Protein AF-0000000076170059 (afdb_homodimer)

Foldseek 3Di:
DPPPPPPCDPVVLVVLVVVLVCCVVVVDPDDPQSNLVSLLVCCVPPVVCVVVSLVVVLVLLLVLLVLVLVCVVCVDPPCPPSVVVNVVSLVSLVVNLVSLLVVCVVDLVPRLLVLLLSLLLSLLVNLQVCQPPPPQDHLLCLPSNLVVQCVRSSSVSSLVSNLSSCVSCVVPCNPSSLVSNVVSCVVRPPSSLNSLLVSCLVVVLVSLLVLLVVQLVLCLVQVPDPDPDDDDPCVRRRSLSSSLVSCVSNCVPPVVSNLVSLVVLVVCLLPPPDPSSVQRSVLSLLVSCVNDVSSLQSCLPVVLVVPDLVSQVSNCVSVVVVCVPPVPVSVVSLVSVLVSLQQHQPNNVVSVVSLLCQLPPDDPSNVRHDNVSNVSSVVSLVVNLVVLVVCLVCDVVVDLDDRSSLVNCLVVLLVLLVVLLVDDDPSVVSSLSSSLSSDSSVAQLSLLVSLLSQLQPRDDPVSLVSSLVSCQSNCVPHVCNLLNNVVVVLVCVVVVVDPRLVSNLVSLLVVLVLCPDPPSVVVRVDCNLVSCQVVVLSCLVQLQDPDLSSNLSNLSSCLSSAHDPDDDPVSLLSNLLSLLVSLLVLVPDPPPVSSVVSNVSSVSNVVSQLPDPVSLVSNVVNNVVVCPDPVRVVLVVDDPPVVVVPPPPPPPPPPVVVVVVVVPPDPPPDDPPPPPPPCPDDPDDDDPPPPDPPPPPPPVCVVSVVVVCVVVVVNVVSVVVVVVPPDD/DPPPPPPPDPVNLVVLVVVLVCCVVVVDPDDPQSNLVSLLVCCVPPVVCVVVSLVVVLVLLLVLLVLVLVCVVCVDDPCPPSVVVNVVSLVSLVVNLVSLLVVCVPDLVPRLLVLLLSLLLSLLVSLQVCQPPPPQDHLLCLPSNLVVQCVRSSSVSSLVSNLSSCVSCVVPCNPSSQVSNVVSCVVRPPSSLNSLLVSCLVVVLVSLLVLLVVQLVLCLVFVPPPDPDDDDPCVRRRSLSSSLVSCVSNCVPPVVSNLVSLVVLVVCLLPPPDPSSVQRSVLSLLVSCVVDVSSLQSCLPVVLVVCDLVSQVSNCVSVVVVCVPPVPVSVVSLVSVLVSLQQHQPNNVVSVVSLLCQLPPDDPSNVRHDNVSNVSSVVSLVVNLVVLVVCLVCDVVVDVDDRSSLVNCLVVLLVLLVVLLVDDDPSVVSSLSSSLSSDSSVALLSLLVSLLSQLQPRDDPVSLVSSLVSCQSNCVPHVCNLLNNVVVVLVCVVVVVDPRLVSNLVSLLVVLVLCPDPPSVVVRVDCNLVSCQVVVLSCLVQLQDPDLSSNLSNLSSCLSSAHDPDDDPVSLLSNLLSLLVSLLVLVPDPPPVVSVVSNVSSVSNVVSQLPDPVSLVSNVVNNVVVCPDPVSVVLVPDDPPVVVVPPVPPPVPPPVVVVVVVVPPDPPPDDPPPCPPPCPDDPDDDDDPPPDPPPPPPPVCVVSVVVVVVVVVVNVVSVVVVVVPPDD

Solvent-accessible surface area (backbone atoms only — not comparable to full-atom values): 80380 Å² total; per-residue (Å²): 138,80,70,82,70,67,85,79,51,72,64,59,55,49,52,33,49,49,49,33,51,31,39,78,66,66,74,45,97,56,56,72,62,58,36,49,52,30,32,54,48,36,54,77,71,33,76,86,43,35,64,61,38,54,53,51,49,50,52,53,46,51,51,46,46,50,52,51,52,48,49,71,65,46,80,80,59,82,58,63,65,61,44,50,53,47,52,53,46,48,51,48,48,52,52,52,50,50,52,52,50,49,44,35,70,75,40,32,87,73,39,20,52,56,50,25,43,51,36,43,45,49,49,24,50,53,34,50,70,46,49,81,37,86,88,47,59,58,71,85,40,52,68,57,43,38,51,50,45,58,65,35,62,55,52,32,52,40,50,49,53,31,46,49,29,44,65,60,23,58,86,71,58,42,59,59,48,49,49,42,50,49,53,35,38,70,72,26,56,62,51,25,44,41,56,54,38,54,50,22,69,75,41,45,66,65,41,51,49,48,42,52,50,52,26,49,52,48,40,63,75,49,64,77,57,79,66,90,70,92,68,59,71,68,74,69,37,59,54,46,56,45,36,51,54,36,51,58,63,42,37,77,80,39,42,65,53,50,50,51,43,52,52,49,53,53,58,46,25,77,70,40,82,50,63,64,47,41,69,38,43,62,61,45,54,49,50,51,24,72,76,28,72,66,53,32,42,46,44,39,46,56,48,56,69,61,57,39,56,69,49,46,48,54,48,46,60,61,45,51,54,42,40,74,75,37,52,65,60,41,51,52,50,53,50,48,51,39,51,49,50,46,62,23,52,52,41,35,64,58,48,50,50,49,42,51,41,52,33,58,40,60,78,77,48,44,76,61,44,48,67,68,53,17,52,50,31,44,48,48,50,53,51,37,50,51,53,50,48,52,53,55,28,39,25,83,81,70,39,93,70,82,50,35,24,49,63,42,37,57,83,45,40,68,60,51,49,52,51,37,64,72,39,63,70,68,62,23,54,55,41,52,53,49,50,45,48,42,25,64,69,66,34,48,70,54,34,18,51,46,45,47,50,36,42,45,62,42,86,46,69,70,46,42,49,49,43,56,55,50,47,64,59,42,30,58,64,36,48,59,28,62,57,47,23,52,51,50,50,48,51,41,63,71,64,64,74,55,90,53,55,61,49,25,50,53,42,50,42,50,54,45,50,43,46,70,37,69,73,50,26,69,71,46,84,65,61,57,44,60,45,45,48,76,51,47,74,76,52,53,70,47,42,68,40,89,51,62,68,52,15,49,51,50,50,52,42,48,54,70,46,45,74,72,88,77,67,54,70,70,54,47,50,51,51,35,48,37,50,43,52,43,53,57,55,43,67,66,47,80,56,60,70,64,30,50,55,52,49,52,53,53,48,53,46,46,64,68,49,54,78,40,73,66,49,42,52,52,40,50,49,42,49,56,54,48,48,69,33,75,84,44,16,47,79,76,68,44,79,77,60,73,68,64,71,60,64,75,55,84,73,80,73,56,66,66,60,56,53,57,61,63,58,66,67,73,76,67,82,76,73,82,73,79,78,78,75,84,78,82,74,81,80,74,85,80,84,77,85,80,74,78,78,73,68,79,68,66,76,75,50,71,70,48,56,61,53,51,52,53,52,52,52,51,52,46,57,60,47,52,68,54,58,70,71,54,75,135,144,79,70,88,69,67,86,79,53,72,66,61,56,49,52,34,48,50,47,32,51,32,39,76,67,66,73,45,97,55,56,72,60,57,36,47,53,30,33,54,49,34,54,76,71,32,75,86,44,33,64,59,37,53,54,51,48,50,52,52,46,53,51,47,45,50,51,51,51,48,49,70,66,44,80,78,58,80,58,63,64,60,43,50,54,48,51,50,47,48,53,49,48,51,50,53,50,52,51,51,48,48,44,35,69,74,38,32,87,72,36,20,53,55,50,27,43,50,35,44,46,50,50,23,49,53,35,50,70,45,48,80,38,87,85,47,60,59,71,85,40,52,69,58,42,38,52,51,44,57,67,34,64,55,52,32,53,40,53,50,52,32,47,48,27,45,64,59,22,59,87,70,58,42,59,58,46,49,49,41,49,50,53,34,38,70,71,27,54,62,50,26,46,39,56,53,38,53,49,23,68,74,41,46,67,65,41,51,48,48,42,52,48,53,24,48,51,47,41,64,74,49,64,77,57,78,65,89,70,91,69,60,72,67,74,68,39,58,54,44,56,45,36,51,53,34,51,57,62,41,37,78,81,38,44,66,53,50,48,51,44,53,53,49,52,53,58,46,25,78,71,40,84,49,64,64,46,40,67,37,43,63,63,43,53,51,51,51,24,72,75,29,73,67,54,31,42,46,43,40,46,57,48,56,70,59,58,39,57,70,50,46,48,54,49,45,59,60,45,50,55,43,41,73,74,38,52,66,62,41,52,53,49,52,50,48,52,37,52,48,50,45,61,22,51,53,43,34,63,57,47,49,51,49,40,51,41,50,32,59,39,61,76,76,48,44,78,61,43,49,69,66,53,17,52,48,32,44,50,48,51,54,52,38,50,51,51,50,49,53,53,56,28,38,26,82,79,70,38,92,70,82,50,35,23,51,63,42,36,57,85,43,41,66,60,52,49,51,50,36,66,72,39,61,70,69,62,24,54,54,42,51,53,49,51,44,49,41,25,64,67,65,34,48,70,53,34,19,51,48,46,46,49,37,44,44,63,42,86,47,69,70,46,42,48,48,43,55,53,48,47,62,59,44,31,58,64,36,48,59,28,62,56,47,23,52,51,50,50,46,52,40,62,71,64,65,74,54,90,51,54,62,48,24,50,50,42,50,42,51,54,45,52,42,46,71,36,69,72,51,24,69,71,46,85,63,62,57,45,59,45,44,49,76,50,48,74,75,52,52,70,46,42,67,40,90,51,62,67,50,16,50,51,51,49,52,43,46,55,70,47,46,76,72,89,78,66,55,70,70,55,49,51,51,51,36,47,36,48,44,53,44,52,56,55,41,67,67,47,81,56,59,69,64,31,49,55,52,48,50,54,53,48,52,46,48,63,68,50,54,79,38,71,67,49,43,52,50,39,50,49,41,48,55,55,47,50,68,34,72,83,45,16,48,80,73,68,45,79,77,61,75,70,64,71,62,64,73,54,83,74,79,72,56,66,66,60,57,54,57,63,63,59,66,67,76,76,69,82,76,73,81,72,78,77,76,76,83,77,81,74,80,80,73,85,81,84,78,84,78,72,80,80,71,71,78,67,66,76,73,50,70,68,48,56,60,55,50,51,54,54,53,51,53,53,47,58,61,47,51,68,56,56,71,70,55,76,132

InterPro domains:
  IPR016024 Armadillo-type fold [SSF48371] (86-353)
  IPR029444 Integrator complex subunit 5, C-terminal [PF14838] (239-695)
  IPR029445 Integrator complex subunit 5, N-terminal [PF14837] (12-221)
  IPR040316 Integrator complex subunit 5 [PTHR31697] (9-706)

pLDDT: mean 78.68, std 20.21, range [22.16, 97.94]

Secondary structure (DSSP, 8-state):
---------HHHHHHHHHHHHHHHTTSS---HHHHHHHHHHHHHH-GGGHHHHHHHHHHHHHHHHHHHHHHHH-SSS-HHHHHHHHHHHHHHHHHHHHHHHHHHHH-HHHHHHHHHHHHHHHHHHHHHHTTTSTTPPPTT-HHHHHHHHHHSHHHHHHHHHHHHHHHHHTTS-HHHHHHHHHHHHHHHTTTTHHHHHHHHHHSHHHHHHHHHHHHHHHHHHHTTS--SS---HHHH-HHHHHHHHHHHHHHHHHHHHHHHHHHHHHHHHHH-SSHHHHHHHHHHHHHHHHH-HHHHHHIIIIIHHH--HHHHHHHHHHHHHHHHH-HHHHHHHHHHHHHHHHT--SSHHHHHHHHHHHHS--TTHHHHS-HHHHHHHHHHHHHHHHHHHHHHHTHHHH-S---HHHHHHGGGHHHHHHHHHH--HHHHHHHHHHHHHHHHHH-HHHHHHHHHHHHHH--SHHHHHHHHHHHHHHTTT-TTHHHHHHHHHHHHHHTT--S-HHHHHHHHHHHHHHHHSHHHHHH----HHHHHHHTGGGGGGGGG-S-HHHHHHHHHHHHHH---SS--HHHHHHHHHHHHHHHHHHHT-S-HHHHHHHHHHHHHHHHHHTTSHHHHHHHHHHHHHHHTSHHHHGGGT----HHHHHS-S-----HHHHHHHGGGS---SS--------------S------GGGSGGGSTTHHHHHHHHHHHHHHHHHHHHHHTTS--/---------HHHHHHHHHHHHHHHTTSS---HHHHHHHHHHHHHH-GGGHHHHHHHHHHHHHHHHHHHHHHHH-SSS-HHHHHHHHHHHHHHHHHHHHHHHHHHHH-HHHHHHHHHHHHHHHHHHHHHHTTTSTTPPPTT-HHHHHHHHHHSHHHHHHHHHHHHHHHHHTTS-HHHHHHHHHHHHHHHTTTTHHHHHHHHHHSHHHHHHHHHHHHHHHHHHHTTS--SS---HHHH-HHHHHHHHHHHHHHHHHHHHHHHHHHHHHHHHHH-SSHHHHHHHHHHHHHHHHH-HHHHHHIIIIIHHH--HHHHHHHHHHHHHHHHH-HHHHHHHHHHHHHHHHT--SSHHHHHHHHHHHHS--TTHHHHS-HHHHHHHHHHHHHHHHHHHHHHHTHHHH-S---HHHHHHGGGHHHHHHHHHH--HHHHHHHHHHHHHHHHHH-HHHHHHHHHHHHHH--SHHHHHHHHHHHHHHTTT-TTHHHHHHHHHHHHHHTT--S-HHHHHHHHHHHHHHHHSHHHHHH----HHHHHHHTGGGGGGGGG-S-HHHHHHHHHHHHHH---SS--HHHHHHHHHHHHHHHHHHHT-S-HHHHHHHHHHHHHHHHHHTTSHHHHHHHHHHHHHHHTSHHHHGGGT----HHHHHS-S-----HHHHHHHGGGS---SS--------------S------GGGSGGGSTTHHHHHHHHHHHHHHHHHHHHHHTTS--

Organism: Mytilus galloprovincialis (NCBI:txid29158)

Sequence (1456 aa):
MATATENLTSKDVLTDLRLFLQGVNREKQVSNQALTKSALYLLQTLPVARHAVFEYLCNVFEEAVQIQMKQLQFHEFNQDDLGESSNALDSIIQDACGVLFNFIKTNPAAWAPIISSWSLELLGHLSGKYSTHRGVPHSGSLNELLQLWMTCKPTKSLIEVATECFAAMVKGAPEVCVDSLLEASVKYSPHFDWVVAHIGSCFPTTIITRVLMSGLKDYYQHGGKPGEGHMSSDDKMPKMASAVGILGHLASKHGQDIRNALMKLFEASLTAESEMIRKTTIPFLLKLASLSPMLLNILTTDLINALTPEVLNQLNTILSQWKNTSHQEYESFLLLVVHLVIQSDIGAYQVLQFFLQAAIPTGTEAKVIHEDIQDTCSFLIDQLLREVQSAVYHRQNNGMVEVPFLASLTPKVKELTRMLLQSDGMISLWLMKLLSYVALYSGEECTSEILVCIISEATNYRQLSRCLDLQSTVEVKLGDVLPCTIHRLVDMLNTQQMDNVKQLLGNLLCLVQWESTSHVAKEYRSLYQYCIHQQWESFLPLLTNSDTKIAITMLKIINIVKLPKVLSSPVTLTLCSSLSELFFRILEIEDSKTAFEMVTVCKQCMKQLINSSYVQTTILRFFIEALFTKEISVLFGGKIDPSSLASEKDTYTKLKEENMKHGLSLTLPRSHSSVFHAGVIGKGLKPRTHVQVLKQVKNNLYQEHAKIKLIFGKIRTCSKSLLKHLPPMATATENLTSKDVLTDLRLFLQGVNREKQVSNQALTKSALYLLQTLPVARHAVFEYLCNVFEEAVQIQMKQLQFHEFNQDDLGESSNALDSIIQDACGVLFNFIKTNPAAWAPIISSWSLELLGHLSGKYSTHRGVPHSGSLNELLQLWMTCKPTKSLIEVATECFAAMVKGAPEVCVDSLLEASVKYSPHFDWVVAHIGSCFPTTIITRVLMSGLKDYYQHGGKPGEGHMSSDDKMPKMASAVGILGHLASKHGQDIRNALMKLFEASLTAESEMIRKTTIPFLLKLASLSPMLLNILTTDLINALTPEVLNQLNTILSQWKNTSHQEYESFLLLVVHLVIQSDIGAYQVLQFFLQAAIPTGTEAKVIHEDIQDTCSFLIDQLLREVQSAVYHRQNNGMVEVPFLASLTPKVKELTRMLLQSDGMISLWLMKLLSYVALYSGEECTSEILVCIISEATNYRQLSRCLDLQSTVEVKLGDVLPCTIHRLVDMLNTQQMDNVKQLLGNLLCLVQWESTSHVAKEYRSLYQYCIHQQWESFLPLLTNSDTKIAITMLKIINIVKLPKVLSSPVTLTLCSSLSELFFRILEIEDSKTAFEMVTVCKQCMKQLINSSYVQTTILRFFIEALFTKEISVLFGGKIDPSSLASEKDTYTKLKEENMKHGLSLTLPRSHSSVFHAGVIGKGLKPRTHVQVLKQVKNNLYQEHAKIKLIFGKIRTCSKSLLKHLPP

Structure (mmCIF, N/CA/C/O backbone):
data_AF-0000000076170059-model_v1
#
loop_
_entity.id
_entity.type
_entity.pdbx_description
1 polymer 'Integrator complex subunit 5'
#
loop_
_atom_site.group_PDB
_atom_site.id
_atom_site.type_symbol
_atom_site.label_atom_id
_atom_site.label_alt_id
_atom_site.label_comp_id
_atom_site.label_asym_id
_atom_site.label_entity_id
_atom_site.label_seq_id
_atom_site.pdbx_PDB_ins_code
_atom_site.Cartn_x
_atom_site.Cartn_y
_atom_site.Cartn_z
_atom_site.occupancy
_atom_site.B_iso_or_equiv
_atom_site.auth_seq_id
_atom_site.auth_comp_id
_atom_site.auth_asym_id
_atom_site.auth_atom_id
_atom_site.pdbx_PDB_model_num
ATOM 1 N N . MET A 1 1 ? -16.094 -60.875 -59.25 1 22.16 1 MET A N 1
ATOM 2 C CA . MET A 1 1 ? -15.484 -60.125 -60.344 1 22.16 1 MET A CA 1
ATOM 3 C C . MET A 1 1 ? -13.984 -60.406 -60.406 1 22.16 1 MET A C 1
ATOM 5 O O . MET A 1 1 ? -13.164 -59.5 -60.312 1 22.16 1 MET A O 1
ATOM 9 N N . ALA A 1 2 ? -13.578 -61.562 -59.969 1 30.83 2 ALA A N 1
ATOM 10 C CA . ALA A 1 2 ? -12.398 -62.406 -59.75 1 30.83 2 ALA A CA 1
ATOM 11 C C . ALA A 1 2 ? -11.656 -62.656 -61.062 1 30.83 2 ALA A C 1
ATOM 13 O O . ALA A 1 2 ? -10.547 -63.188 -61.062 1 30.83 2 ALA A O 1
ATOM 14 N N . THR A 1 3 ? -12.469 -62.656 -62.219 1 32.62 3 THR A N 1
ATOM 15 C CA . THR A 1 3 ? -12.133 -63.438 -63.375 1 32.62 3 THR A CA 1
ATOM 16 C C . THR A 1 3 ? -10.945 -62.844 -64.125 1 32.62 3 THR A C 1
ATOM 18 O O . THR A 1 3 ? -10.328 -63.5 -65 1 32.62 3 THR A O 1
ATOM 21 N N . ALA A 1 4 ? -11.023 -61.531 -64.375 1 37.56 4 ALA A N 1
ATOM 22 C CA . ALA A 1 4 ? -10.195 -61 -65.438 1 37.56 4 ALA A CA 1
ATOM 23 C C . ALA A 1 4 ? -8.711 -61.031 -65.062 1 37.56 4 ALA A C 1
ATOM 25 O O . ALA A 1 4 ? -8.133 -60.031 -64.688 1 37.56 4 ALA A O 1
ATOM 26 N N . THR A 1 5 ? -8.32 -61.938 -64.25 1 36.38 5 THR A N 1
ATOM 27 C CA . THR A 1 5 ? -6.887 -62.188 -64.188 1 36.38 5 THR A CA 1
ATOM 28 C C . THR A 1 5 ? -6.312 -62.5 -65.562 1 36.38 5 THR A C 1
ATOM 30 O O . THR A 1 5 ? -6.328 -63.656 -66 1 36.38 5 THR A O 1
ATOM 33 N N . GLU A 1 6 ? -6.742 -61.906 -66.688 1 38.31 6 GLU A N 1
ATOM 34 C CA . GLU A 1 6 ? -6.18 -62.094 -68.062 1 38.31 6 GLU A CA 1
ATOM 35 C C . GLU A 1 6 ? -4.676 -62.344 -68 1 38.31 6 GLU A C 1
ATOM 37 O O . GLU A 1 6 ? -3.998 -61.875 -67.062 1 38.31 6 GLU A O 1
ATOM 42 N N . ASN A 1 7 ? -4.168 -63.344 -68.812 1 40.78 7 ASN A N 1
ATOM 43 C CA . ASN A 1 7 ? -2.848 -63.875 -69.125 1 40.78 7 ASN A CA 1
ATOM 44 C C . ASN A 1 7 ? -1.827 -62.75 -69.312 1 40.78 7 ASN A C 1
ATOM 46 O O . ASN A 1 7 ? -1.805 -62.125 -70.375 1 40.78 7 ASN A O 1
ATOM 50 N N . LEU A 1 8 ? -1.562 -61.812 -68.625 1 50.59 8 LEU A N 1
ATOM 51 C CA . LEU A 1 8 ? -0.515 -60.781 -68.625 1 50.59 8 LEU A CA 1
ATOM 52 C C . LEU A 1 8 ? 0.822 -61.406 -69.062 1 50.59 8 LEU A C 1
ATOM 54 O O . LEU A 1 8 ? 1.389 -62.219 -68.312 1 50.59 8 LEU A O 1
ATOM 58 N N . THR A 1 9 ? 0.974 -61.688 -70.438 1 56.59 9 THR A N 1
ATOM 59 C CA . THR A 1 9 ? 2.139 -62.344 -71.062 1 56.59 9 THR A CA 1
ATOM 60 C C . THR A 1 9 ? 3.416 -61.594 -70.688 1 56.59 9 THR A C 1
ATOM 62 O O . THR A 1 9 ? 3.381 -60.406 -70.375 1 56.59 9 THR A O 1
ATOM 65 N N . SER A 1 10 ? 4.488 -62.281 -70.438 1 64.12 10 SER A N 1
ATOM 66 C CA . SER A 1 10 ? 5.844 -61.875 -70.125 1 64.12 10 SER A CA 1
ATOM 67 C C . SER A 1 10 ? 6.34 -60.812 -71.125 1 64.12 10 SER A C 1
ATOM 69 O O . SER A 1 10 ? 7.09 -59.906 -70.688 1 64.12 10 SER A O 1
ATOM 71 N N . LYS A 1 11 ? 5.777 -60.906 -72.312 1 62.53 11 LYS A N 1
ATOM 72 C CA . LYS A 1 11 ? 6.246 -59.969 -73.312 1 62.53 11 LYS A CA 1
ATOM 73 C C . LYS A 1 11 ? 5.68 -58.562 -73.062 1 62.53 11 LYS A C 1
ATOM 75 O O . LYS A 1 11 ? 6.367 -57.562 -73.312 1 62.53 11 LYS A O 1
ATOM 80 N N . ASP A 1 12 ? 4.52 -58.531 -72.562 1 64.19 12 ASP A N 1
ATOM 81 C CA . ASP A 1 12 ? 3.896 -57.219 -72.312 1 64.19 12 ASP A CA 1
ATOM 82 C C . ASP A 1 12 ? 4.57 -56.5 -71.125 1 64.19 12 ASP A C 1
ATOM 84 O O . ASP A 1 12 ? 4.793 -55.281 -71.188 1 64.19 12 ASP A O 1
ATOM 88 N N . VAL A 1 13 ? 5.016 -57.219 -70.25 1 73 13 VAL A N 1
ATOM 89 C CA . VAL A 1 13 ? 5.699 -56.656 -69.062 1 73 13 VAL A CA 1
ATOM 90 C C . VAL A 1 13 ? 7.062 -56.125 -69.5 1 73 13 VAL A C 1
ATOM 92 O O . VAL A 1 13 ? 7.477 -55.062 -69.062 1 73 13 VAL A O 1
ATOM 95 N N . LEU A 1 14 ? 7.609 -56.844 -70.438 1 71.44 14 LEU A N 1
ATOM 96 C CA . LEU A 1 14 ? 8.938 -56.438 -70.875 1 71.44 14 LEU A CA 1
ATOM 97 C C . LEU A 1 14 ? 8.867 -55.156 -71.75 1 71.44 14 LEU A C 1
ATOM 99 O O . LEU A 1 14 ? 9.758 -54.312 -71.625 1 71.44 14 LEU A O 1
ATOM 103 N N . THR A 1 15 ? 7.824 -55.031 -72.5 1 70.56 15 THR A N 1
ATOM 104 C CA . THR A 1 15 ? 7.668 -53.844 -73.312 1 70.56 15 THR A CA 1
ATOM 105 C C . THR A 1 15 ? 7.445 -52.594 -72.438 1 70.56 15 THR A C 1
ATOM 107 O O . THR A 1 15 ? 8.008 -51.531 -72.688 1 70.56 15 THR A O 1
ATOM 110 N N . ASP A 1 16 ? 6.707 -52.844 -71.438 1 74.44 16 ASP A N 1
ATOM 111 C CA . ASP A 1 16 ? 6.445 -51.719 -70.562 1 74.44 16 ASP A CA 1
ATOM 112 C C . ASP A 1 16 ? 7.676 -51.375 -69.75 1 74.44 16 ASP A C 1
ATOM 114 O O . ASP A 1 16 ? 7.93 -50.219 -69.438 1 74.44 16 ASP A O 1
ATOM 118 N N . LEU A 1 17 ? 8.391 -52.312 -69.438 1 73.69 17 LEU A N 1
ATOM 119 C CA . LEU A 1 17 ? 9.633 -52.094 -68.688 1 73.69 17 LEU A CA 1
ATOM 120 C C . LEU A 1 17 ? 10.633 -51.312 -69.5 1 73.69 17 LEU A C 1
ATOM 122 O O . LEU A 1 17 ? 11.289 -50.406 -69 1 73.69 17 LEU A O 1
ATOM 126 N N . ARG A 1 18 ? 10.641 -51.688 -70.75 1 71.19 18 ARG A N 1
ATOM 127 C CA . ARG A 1 18 ? 11.539 -51 -71.625 1 71.19 18 ARG A CA 1
ATOM 128 C C . ARG A 1 18 ? 11.102 -49.562 -71.812 1 71.19 18 ARG A C 1
ATOM 130 O O . ARG A 1 18 ? 11.93 -48.656 -71.875 1 71.19 18 ARG A O 1
ATOM 137 N N . LEU A 1 19 ? 9.836 -49.375 -71.938 1 71 19 LEU A N 1
ATOM 138 C CA . LEU A 1 19 ? 9.297 -48.031 -72.062 1 71 19 LEU A CA 1
ATOM 139 C C . LEU A 1 19 ? 9.578 -47.188 -70.812 1 71 19 LEU A C 1
ATOM 141 O O . LEU A 1 19 ? 9.953 -46 -70.938 1 71 19 LEU A O 1
ATOM 145 N N . PHE A 1 20 ? 9.469 -47.812 -69.75 1 75.06 20 PHE A N 1
ATOM 146 C CA . PHE A 1 20 ? 9.695 -47.125 -68.5 1 75.06 20 PHE A CA 1
ATOM 147 C C . PHE A 1 20 ? 11.164 -46.75 -68.312 1 75.06 20 PHE A C 1
ATOM 149 O O . PHE A 1 20 ? 11.477 -45.625 -67.938 1 75.06 20 PHE A O 1
ATOM 156 N N . LEU A 1 21 ? 12 -47.656 -68.75 1 70 21 LEU A N 1
ATOM 157 C CA . LEU A 1 21 ? 13.43 -47.438 -68.625 1 70 21 LEU A CA 1
ATOM 158 C C . LEU A 1 21 ? 13.898 -46.375 -69.625 1 70 21 LEU A C 1
ATOM 160 O O . LEU A 1 21 ? 14.75 -45.531 -69.312 1 70 21 LEU A O 1
ATOM 164 N N . GLN A 1 22 ? 13.266 -46.438 -70.688 1 68.06 22 GLN A N 1
ATOM 165 C CA . GLN A 1 22 ? 13.625 -45.469 -71.75 1 68.06 22 GLN A CA 1
ATOM 166 C C . GLN A 1 22 ? 13.141 -44.062 -71.375 1 68.06 22 GLN A C 1
ATOM 168 O O . GLN A 1 22 ? 13.82 -43.094 -71.688 1 68.06 22 GLN A O 1
ATOM 173 N N . GLY A 1 23 ? 12.016 -43.938 -70.75 1 67.75 23 GLY A N 1
ATOM 174 C CA . GLY A 1 23 ? 11.461 -42.656 -70.375 1 67.75 23 GLY A CA 1
ATOM 175 C C . GLY A 1 23 ? 12.211 -42.031 -69.188 1 67.75 23 GLY A C 1
ATOM 176 O O . GLY A 1 23 ? 12.477 -40.812 -69.25 1 67.75 23 GLY A O 1
ATOM 177 N N . VAL A 1 24 ? 12.672 -42.844 -68.188 1 71.06 24 VAL A N 1
ATOM 178 C CA . VAL A 1 24 ? 13.336 -42.344 -67 1 71.06 24 VAL A CA 1
ATOM 179 C C . VAL A 1 24 ? 14.758 -41.906 -67.375 1 71.06 24 VAL A C 1
ATOM 181 O O . VAL A 1 24 ? 15.266 -40.938 -66.812 1 71.06 24 VAL A O 1
ATOM 184 N N . ASN A 1 25 ? 15.352 -42.75 -68.375 1 65.31 25 ASN A N 1
ATOM 185 C CA . ASN A 1 25 ? 16.719 -42.438 -68.75 1 65.31 25 ASN A CA 1
ATOM 186 C C . ASN A 1 25 ? 16.75 -41.375 -69.875 1 65.31 25 ASN A C 1
ATOM 188 O O . ASN A 1 25 ? 17.812 -41 -70.312 1 65.31 25 ASN A O 1
ATOM 192 N N . ARG A 1 26 ? 15.672 -40.719 -70.25 1 68.44 26 ARG A N 1
ATOM 193 C CA . ARG A 1 26 ? 15.531 -39.625 -71.188 1 68.44 26 ARG A CA 1
ATOM 194 C C . ARG A 1 26 ? 16.047 -40.031 -72.562 1 68.44 26 ARG A C 1
ATOM 196 O O . ARG A 1 26 ? 16.656 -39.219 -73.25 1 68.44 26 ARG A O 1
ATOM 203 N N . GLU A 1 27 ? 16.031 -41.344 -72.812 1 61 27 GLU A N 1
ATOM 204 C CA . GLU A 1 27 ? 16.531 -41.781 -74.125 1 61 27 GLU A CA 1
ATOM 205 C C . GLU A 1 27 ? 15.523 -41.5 -75.25 1 61 27 GLU A C 1
ATOM 207 O O . GLU A 1 27 ? 15.898 -41.156 -76.375 1 61 27 GLU A O 1
ATOM 212 N N . LYS A 1 28 ? 14.18 -41.781 -74.938 1 62.25 28 LYS A N 1
ATOM 213 C CA . LYS A 1 28 ? 13.109 -41.438 -75.875 1 62.25 28 LYS A CA 1
ATOM 214 C C . LYS A 1 28 ? 12.078 -40.5 -75.25 1 62.25 28 LYS A C 1
ATOM 216 O O . LYS A 1 28 ? 11.844 -40.625 -74 1 62.25 28 LYS A O 1
ATOM 221 N N . GLN A 1 29 ? 11.562 -39.531 -76.062 1 65.31 29 GLN A N 1
ATOM 222 C CA . GLN A 1 29 ? 10.562 -38.562 -75.562 1 65.31 29 GLN A CA 1
ATOM 223 C C . GLN A 1 29 ? 9.234 -39.281 -75.312 1 65.31 29 GLN A C 1
ATOM 225 O O . GLN A 1 29 ? 8.492 -39.562 -76.25 1 65.31 29 GLN A O 1
ATOM 230 N N . VAL A 1 30 ? 9.141 -39.906 -74.25 1 68.62 30 VAL A N 1
ATOM 231 C CA . VAL A 1 30 ? 7.863 -40.5 -73.875 1 68.62 30 VAL A CA 1
ATOM 232 C C . VAL A 1 30 ? 7.07 -39.531 -73 1 68.62 30 VAL A C 1
ATOM 234 O O . VAL A 1 30 ? 7.641 -38.812 -72.188 1 68.62 30 VAL A O 1
ATOM 237 N N . SER A 1 31 ? 5.82 -39.344 -73.438 1 73.31 31 SER A N 1
ATOM 238 C CA . SER A 1 31 ? 4.953 -38.469 -72.688 1 73.31 31 SER A CA 1
ATOM 239 C C . SER A 1 31 ? 4.852 -38.906 -71.188 1 73.31 31 SER A C 1
ATOM 241 O O . SER A 1 31 ? 4.895 -40.094 -70.938 1 73.31 31 SER A O 1
ATOM 243 N N . ASN A 1 32 ? 4.77 -37.938 -70.25 1 75.62 32 ASN A N 1
ATOM 244 C CA . ASN A 1 32 ? 4.672 -38.219 -68.812 1 75.62 32 ASN A CA 1
ATOM 245 C C . ASN A 1 32 ? 3.469 -39.094 -68.5 1 75.62 32 ASN A C 1
ATOM 247 O O . ASN A 1 32 ? 3.535 -39.938 -67.625 1 75.62 32 ASN A O 1
ATOM 251 N N . GLN A 1 33 ? 2.547 -39.094 -69.312 1 77.19 33 GLN A N 1
ATOM 252 C CA . GLN A 1 33 ? 1.337 -39.875 -69.062 1 77.19 33 GLN A CA 1
ATOM 253 C C . GLN A 1 33 ? 1.561 -41.344 -69.438 1 77.19 33 GLN A C 1
ATOM 255 O O . GLN A 1 33 ? 1.156 -42.219 -68.688 1 77.19 33 GLN A O 1
ATOM 260 N N . ALA A 1 34 ? 2.248 -41.469 -70.5 1 75.75 34 ALA A N 1
ATOM 261 C CA . ALA A 1 34 ? 2.521 -42.844 -70.938 1 75.75 34 ALA A CA 1
ATOM 262 C C . ALA A 1 34 ? 3.516 -43.531 -70 1 75.75 34 ALA A C 1
ATOM 264 O O . ALA A 1 34 ? 3.361 -44.719 -69.688 1 75.75 34 ALA A O 1
ATOM 265 N N . LEU A 1 35 ? 4.395 -42.75 -69.625 1 75.94 35 LEU A N 1
ATOM 266 C CA . LEU A 1 35 ? 5.398 -43.281 -68.688 1 75.94 35 LEU A CA 1
ATOM 267 C C . LEU A 1 35 ? 4.762 -43.688 -67.375 1 75.94 35 LEU A C 1
ATOM 269 O O . LEU A 1 35 ? 5.102 -44.719 -66.812 1 75.94 35 LEU A O 1
ATOM 273 N N . THR A 1 36 ? 3.838 -42.875 -66.938 1 78.75 36 THR A N 1
ATOM 274 C CA . THR A 1 36 ? 3.174 -43.156 -65.688 1 78.75 36 THR A CA 1
ATOM 275 C C . THR A 1 36 ? 2.283 -44.406 -65.812 1 78.75 36 THR A C 1
ATOM 277 O O . THR A 1 36 ? 2.215 -45.219 -64.875 1 78.75 36 THR A O 1
ATOM 280 N N . LYS A 1 37 ? 1.66 -44.562 -66.875 1 79.06 37 LYS A N 1
ATOM 281 C CA . LYS A 1 37 ? 0.82 -45.719 -67.125 1 79.06 37 LYS A CA 1
ATOM 282 C C . LYS A 1 37 ? 1.652 -47 -67.125 1 79.06 37 LYS A C 1
ATOM 284 O O . LYS A 1 37 ? 1.249 -48.031 -66.5 1 79.06 37 LYS A O 1
ATOM 289 N N . SER A 1 38 ? 2.787 -46.781 -67.75 1 77.12 38 SER A N 1
ATOM 290 C CA . SER A 1 38 ? 3.699 -47.938 -67.812 1 77.12 38 SER A CA 1
ATOM 291 C C . SER A 1 38 ? 4.238 -48.25 -66.438 1 77.12 38 SER A C 1
ATOM 293 O O . SER A 1 38 ? 4.355 -49.406 -66.062 1 77.12 38 SER A O 1
ATOM 295 N N . ALA A 1 39 ? 4.531 -47.219 -65.75 1 78.88 39 ALA A N 1
ATOM 296 C CA . ALA A 1 39 ? 5.051 -47.375 -64.375 1 78.88 39 ALA A CA 1
ATOM 297 C C . ALA A 1 39 ? 4.027 -48.062 -63.469 1 78.88 39 ALA A C 1
ATOM 299 O O . ALA A 1 39 ? 4.363 -49 -62.719 1 78.88 39 ALA A O 1
ATOM 300 N N . LEU A 1 40 ? 2.791 -47.719 -63.562 1 81.5 40 LEU A N 1
ATOM 301 C CA . LEU A 1 40 ? 1.723 -48.281 -62.719 1 81.5 40 LEU A CA 1
ATOM 302 C C . LEU A 1 40 ? 1.429 -49.719 -63.062 1 81.5 40 LEU A C 1
ATOM 304 O O . LEU A 1 40 ? 1.137 -50.531 -62.188 1 81.5 40 LEU A O 1
ATOM 308 N N . TYR A 1 41 ? 1.627 -49.906 -64.312 1 76.62 41 TYR A N 1
ATOM 309 C CA . TYR A 1 41 ? 1.465 -51.281 -64.75 1 76.62 41 TYR A CA 1
ATOM 310 C C . TYR A 1 41 ? 2.568 -52.188 -64.25 1 76.62 41 TYR A C 1
ATOM 312 O O . TYR A 1 41 ? 2.305 -53.312 -63.812 1 76.62 41 TYR A O 1
ATOM 320 N N . LEU A 1 42 ? 3.756 -51.625 -64.25 1 77.56 42 LEU A N 1
ATOM 321 C CA . LEU A 1 42 ? 4.906 -52.375 -63.75 1 77.56 42 LEU A CA 1
ATOM 322 C C . LEU A 1 42 ? 4.797 -52.625 -62.25 1 77.56 42 LEU A C 1
ATOM 324 O O . LEU A 1 42 ? 5.234 -53.656 -61.75 1 77.56 42 LEU A O 1
ATOM 328 N N . LEU A 1 43 ? 4.141 -51.688 -61.562 1 79.25 43 LEU A N 1
ATOM 329 C CA . LEU A 1 43 ? 3.957 -51.812 -60.125 1 79.25 43 LEU A CA 1
ATOM 330 C C . LEU A 1 43 ? 3.049 -52.969 -59.781 1 79.25 43 LEU A C 1
ATOM 332 O O . LEU A 1 43 ? 3.258 -53.656 -58.75 1 79.25 43 LEU A O 1
ATOM 336 N N . GLN A 1 44 ? 2.168 -53.344 -60.594 1 77.56 44 GLN A N 1
ATOM 337 C CA . GLN A 1 44 ? 1.185 -54.375 -60.375 1 77.56 44 GLN A CA 1
ATOM 338 C C . GLN A 1 44 ? 1.731 -55.75 -60.812 1 77.56 44 GLN A C 1
ATOM 340 O O . GLN A 1 44 ? 1.355 -56.781 -60.219 1 77.56 44 GLN A O 1
ATOM 345 N N . THR A 1 45 ? 2.691 -55.625 -61.781 1 77.12 45 THR A N 1
ATOM 346 C CA . THR A 1 45 ? 2.996 -56.875 -62.438 1 77.12 45 THR A CA 1
ATOM 347 C C . THR A 1 45 ? 4.414 -57.344 -62.125 1 77.12 45 THR A C 1
ATOM 349 O O . THR A 1 45 ? 4.711 -58.531 -62.188 1 77.12 45 THR A O 1
ATOM 352 N N . LEU A 1 46 ? 5.305 -56.344 -61.906 1 76.31 46 LEU A N 1
ATOM 353 C CA . LEU A 1 46 ? 6.711 -56.719 -61.75 1 76.31 46 LEU A CA 1
ATOM 354 C C . LEU A 1 46 ? 7.25 -56.219 -60.406 1 76.31 46 LEU A C 1
ATOM 356 O O . LEU A 1 46 ? 7.656 -55.062 -60.281 1 76.31 46 LEU A O 1
ATOM 360 N N . PRO A 1 47 ? 7.426 -57.125 -59.469 1 79.75 47 PRO A N 1
ATOM 361 C CA . PRO A 1 47 ? 7.859 -56.719 -58.125 1 79.75 47 PRO A CA 1
ATOM 362 C C . PRO A 1 47 ? 9.258 -56.094 -58.094 1 79.75 47 PRO A C 1
ATOM 364 O O . PRO A 1 47 ? 9.531 -55.219 -57.281 1 79.75 47 PRO A O 1
ATOM 367 N N . VAL A 1 48 ? 10.086 -56.469 -59.031 1 77.31 48 VAL A N 1
ATOM 368 C CA . VAL A 1 48 ? 11.469 -56 -59.031 1 77.31 48 VAL A CA 1
ATOM 369 C C . VAL A 1 48 ? 11.516 -54.531 -59.469 1 77.31 48 VAL A C 1
ATOM 371 O O . VAL A 1 48 ? 12.461 -53.812 -59.125 1 77.31 48 VAL A O 1
ATOM 374 N N . ALA A 1 49 ? 10.43 -54.125 -60.094 1 79.19 49 ALA A N 1
ATOM 375 C CA . ALA A 1 49 ? 10.422 -52.781 -60.625 1 79.19 49 ALA A CA 1
ATOM 376 C C . ALA A 1 49 ? 9.766 -51.812 -59.625 1 79.19 49 ALA A C 1
ATOM 378 O O . ALA A 1 49 ? 9.727 -50.594 -59.875 1 79.19 49 ALA A O 1
ATOM 379 N N . ARG A 1 50 ? 9.422 -52.312 -58.562 1 84.31 50 ARG A N 1
ATOM 380 C CA . ARG A 1 50 ? 8.633 -51.531 -57.625 1 84.31 50 ARG A CA 1
ATOM 381 C C . ARG A 1 50 ? 9.438 -50.344 -57.125 1 84.31 50 ARG A C 1
ATOM 383 O O . ARG A 1 50 ? 8.938 -49.188 -57.125 1 84.31 50 ARG A O 1
ATOM 390 N N . HIS A 1 51 ? 10.578 -50.531 -56.812 1 85.94 51 HIS A N 1
ATOM 391 C CA . HIS A 1 51 ? 11.422 -49.469 -56.281 1 85.94 51 HIS A CA 1
ATOM 392 C C . HIS A 1 51 ? 11.625 -48.344 -57.312 1 85.94 51 HIS A C 1
ATOM 394 O O . HIS A 1 51 ? 11.602 -47.188 -56.969 1 85.94 51 HIS A O 1
ATOM 400 N N . ALA A 1 52 ? 11.852 -48.812 -58.5 1 84.62 52 ALA A N 1
ATOM 401 C CA . ALA A 1 52 ? 12.078 -47.844 -59.562 1 84.62 52 ALA A CA 1
ATOM 402 C C . ALA A 1 52 ? 10.82 -47.031 -59.844 1 84.62 52 ALA A C 1
ATOM 404 O O . ALA A 1 52 ? 10.906 -45.844 -60.156 1 84.62 52 ALA A O 1
ATOM 405 N N . VAL A 1 53 ? 9.719 -47.656 -59.719 1 86.81 53 VAL A N 1
ATOM 406 C CA . VAL A 1 53 ? 8.453 -46.969 -59.969 1 86.81 53 VAL A CA 1
ATOM 407 C C . VAL A 1 53 ? 8.203 -45.938 -58.844 1 86.81 53 VAL A C 1
ATOM 409 O O . VAL A 1 53 ? 7.785 -44.812 -59.125 1 86.81 53 VAL A O 1
ATOM 412 N N . PHE A 1 54 ? 8.484 -46.344 -57.625 1 90.88 54 PHE A N 1
ATOM 413 C CA . PHE A 1 54 ? 8.281 -45.406 -56.5 1 90.88 54 PHE A CA 1
ATOM 414 C C . PHE A 1 54 ? 9.242 -44.219 -56.594 1 90.88 54 PHE A C 1
ATOM 416 O O . PHE A 1 54 ? 8.875 -43.094 -56.281 1 90.88 54 PHE A O 1
ATOM 423 N N . GLU A 1 55 ? 10.414 -44.406 -57.094 1 89.31 55 GLU A N 1
ATOM 424 C CA . GLU A 1 55 ? 11.367 -43.312 -57.281 1 89.31 55 GLU A CA 1
ATOM 425 C C . GLU A 1 55 ? 10.891 -42.344 -58.375 1 89.31 55 GLU A C 1
ATOM 427 O O . GLU A 1 55 ? 11.055 -41.156 -58.25 1 89.31 55 GLU A O 1
ATOM 432 N N . TYR A 1 56 ? 10.383 -43.031 -59.406 1 87.38 56 TYR A N 1
ATOM 433 C CA . TYR A 1 56 ? 9.828 -42.219 -60.469 1 87.38 56 TYR A CA 1
ATOM 434 C C . TYR A 1 56 ? 8.672 -41.375 -59.969 1 87.38 56 TYR A C 1
ATOM 436 O O . TYR A 1 56 ? 8.586 -40.188 -60.25 1 87.38 56 TYR A O 1
ATOM 444 N N . LEU A 1 57 ? 7.828 -41.938 -59.156 1 89.62 57 LEU A N 1
ATOM 445 C CA . LEU A 1 57 ? 6.688 -41.219 -58.625 1 89.62 57 LEU A CA 1
ATOM 446 C C . LEU A 1 57 ? 7.148 -40.094 -57.688 1 89.62 57 LEU A C 1
ATOM 448 O O . LEU A 1 57 ? 6.52 -39.031 -57.625 1 89.62 57 LEU A O 1
ATOM 452 N N . CYS A 1 58 ? 8.195 -40.25 -56.969 1 91.88 58 CYS A N 1
ATOM 453 C CA . CYS A 1 58 ? 8.758 -39.188 -56.125 1 91.88 58 CYS A CA 1
ATOM 454 C C . CYS A 1 58 ? 9.102 -37.969 -56.969 1 91.88 58 CYS A C 1
ATOM 456 O O . CYS A 1 58 ? 8.805 -36.844 -56.562 1 91.88 58 CYS A O 1
ATOM 458 N N . ASN A 1 59 ? 9.68 -38.25 -58.062 1 89.94 59 ASN A N 1
ATOM 459 C CA . ASN A 1 59 ? 10.078 -37.125 -58.938 1 89.94 59 ASN A CA 1
ATOM 460 C C . ASN A 1 59 ? 8.867 -36.406 -59.5 1 89.94 59 ASN A C 1
ATOM 462 O O . ASN A 1 59 ? 8.891 -35.188 -59.656 1 89.94 59 ASN A O 1
ATOM 466 N N . VAL A 1 60 ? 7.859 -37.188 -59.75 1 89.56 60 VAL A N 1
ATOM 467 C CA . VAL A 1 60 ? 6.637 -36.594 -60.281 1 89.56 60 VAL A CA 1
ATOM 468 C C . VAL A 1 60 ? 6.02 -35.656 -59.25 1 89.56 60 VAL A C 1
ATOM 470 O O . VAL A 1 60 ? 5.637 -34.531 -59.562 1 89.56 60 VAL A O 1
ATOM 473 N N . PHE A 1 61 ? 5.914 -36.125 -58.062 1 93.94 61 PHE A N 1
ATOM 474 C CA . PHE A 1 61 ? 5.336 -35.344 -56.969 1 93.94 61 PHE A CA 1
ATOM 475 C C . PHE A 1 61 ? 6.195 -34.094 -56.688 1 93.94 61 PHE A C 1
ATOM 477 O O . PHE A 1 61 ? 5.676 -33.031 -56.438 1 93.94 61 PHE A O 1
ATOM 484 N N . GLU A 1 62 ? 7.496 -34.188 -56.656 1 92.75 62 GLU A N 1
ATOM 485 C CA . GLU A 1 62 ? 8.406 -33.062 -56.406 1 92.75 62 GLU A CA 1
ATOM 486 C C . GLU A 1 62 ? 8.25 -31.969 -57.438 1 92.75 62 GLU A C 1
ATOM 488 O O . GLU A 1 62 ? 8.273 -30.781 -57.094 1 92.75 62 GLU A O 1
ATOM 493 N N . GLU A 1 63 ? 8.164 -32.438 -58.656 1 89.88 63 GLU A N 1
ATOM 494 C CA . GLU A 1 63 ? 7.969 -31.469 -59.719 1 89.88 63 GLU A CA 1
ATOM 495 C C . GLU A 1 63 ? 6.625 -30.75 -59.562 1 89.88 63 GLU A C 1
ATOM 497 O O . GLU A 1 63 ? 6.535 -29.547 -59.812 1 89.88 63 GLU A O 1
ATOM 502 N N . ALA A 1 64 ? 5.633 -31.547 -59.281 1 91.81 64 ALA A N 1
ATOM 503 C CA . ALA A 1 64 ? 4.305 -30.953 -59.094 1 91.81 64 ALA A CA 1
ATOM 504 C C . ALA A 1 64 ? 4.293 -29.938 -57.969 1 91.81 64 ALA A C 1
ATOM 506 O O . ALA A 1 64 ? 3.674 -28.875 -58.094 1 91.81 64 ALA A O 1
ATOM 507 N N . VAL A 1 65 ? 4.953 -30.172 -56.812 1 93.25 65 VAL A N 1
ATOM 508 C CA . VAL A 1 65 ? 5.012 -29.281 -55.656 1 93.25 65 VAL A CA 1
ATOM 509 C C . VAL A 1 65 ? 5.828 -28.031 -56.031 1 93.25 65 VAL A C 1
ATOM 511 O O . VAL A 1 65 ? 5.484 -26.922 -55.625 1 93.25 65 VAL A O 1
ATOM 514 N N . GLN A 1 66 ? 6.887 -28.219 -56.781 1 89.94 66 GLN A N 1
ATOM 515 C CA . GLN A 1 66 ? 7.719 -27.094 -57.219 1 89.94 66 GLN A CA 1
ATOM 516 C C . GLN A 1 66 ? 6.918 -26.094 -58.031 1 89.94 66 GLN A C 1
ATOM 518 O O . GLN A 1 66 ? 7.047 -24.891 -57.875 1 89.94 66 GLN A O 1
ATOM 523 N N . ILE A 1 67 ? 6.148 -26.672 -58.875 1 88.31 67 ILE A N 1
ATOM 524 C CA . ILE A 1 67 ? 5.336 -25.828 -59.75 1 88.31 67 ILE A CA 1
ATOM 525 C C . ILE A 1 67 ? 4.301 -25.078 -58.938 1 88.31 67 ILE A C 1
ATOM 527 O O . ILE A 1 67 ? 4.066 -23.875 -59.125 1 88.31 67 ILE A O 1
ATOM 531 N N . GLN A 1 68 ? 3.711 -25.781 -58.031 1 88.44 68 GLN A N 1
ATOM 532 C CA . GLN A 1 68 ? 2.709 -25.141 -57.188 1 88.44 68 GLN A CA 1
ATOM 533 C C . GLN A 1 68 ? 3.336 -24.062 -56.312 1 88.44 68 GLN A C 1
ATOM 535 O O . GLN A 1 68 ? 2.729 -23.016 -56.062 1 88.44 68 GLN A O 1
ATOM 540 N N . MET A 1 69 ? 4.504 -24.25 -55.812 1 87.69 69 MET A N 1
ATOM 541 C CA . MET A 1 69 ? 5.203 -23.297 -54.938 1 87.69 69 MET A CA 1
ATOM 542 C C . MET A 1 69 ? 5.609 -22.062 -55.75 1 87.69 69 MET A C 1
ATOM 544 O O . MET A 1 69 ? 5.57 -20.938 -55.219 1 87.69 69 MET A O 1
ATOM 548 N N . LYS A 1 70 ? 5.953 -22.297 -56.875 1 84.06 70 LYS A N 1
ATOM 549 C CA . LYS A 1 70 ? 6.285 -21.188 -57.781 1 84.06 70 LYS A CA 1
ATOM 550 C C . LYS A 1 70 ? 5.047 -20.344 -58.094 1 84.06 70 LYS A C 1
ATOM 552 O O . LYS A 1 70 ? 5.125 -19.125 -58.188 1 84.06 70 LYS A O 1
ATOM 557 N N . GLN A 1 71 ? 3.969 -21.062 -58.25 1 81 71 GLN A N 1
ATOM 558 C CA . GLN A 1 71 ? 2.717 -20.359 -58.5 1 81 71 GLN A CA 1
ATOM 559 C C . GLN A 1 71 ? 2.307 -19.516 -57.312 1 81 71 GLN A C 1
ATOM 561 O O . GLN A 1 71 ? 1.703 -18.453 -57.469 1 81 71 GLN A O 1
ATOM 566 N N . LEU A 1 72 ? 2.559 -20.047 -56.156 1 77.06 72 LEU A N 1
ATOM 567 C CA . LEU A 1 72 ? 2.217 -19.312 -54.938 1 77.06 72 LEU A CA 1
ATOM 568 C C . LEU A 1 72 ? 3.09 -18.078 -54.781 1 77.06 72 LEU A C 1
ATOM 570 O O . LEU A 1 72 ? 2.633 -17.047 -54.25 1 77.06 72 LEU A O 1
ATOM 574 N N . GLN A 1 73 ? 4.332 -18.047 -55.219 1 72.06 73 GLN A N 1
ATOM 575 C CA . GLN A 1 73 ? 5.258 -16.922 -55.094 1 72.06 73 GLN A CA 1
ATOM 576 C C . GLN A 1 73 ? 4.992 -15.875 -56.188 1 72.06 73 GLN A C 1
ATOM 578 O O . GLN A 1 73 ? 5.129 -14.68 -55.969 1 72.06 73 GLN A O 1
ATOM 583 N N . PHE A 1 74 ? 4.797 -16.312 -57.406 1 66.62 74 PHE A N 1
ATOM 584 C CA . PHE A 1 74 ? 4.73 -15.367 -58.531 1 66.62 74 PHE A CA 1
ATOM 585 C C . PHE A 1 74 ? 3.285 -15.141 -58.969 1 66.62 74 PHE A C 1
ATOM 587 O O . PHE A 1 74 ? 2.725 -15.945 -59.719 1 66.62 74 PHE A O 1
ATOM 594 N N . HIS A 1 75 ? 2.451 -14.508 -58.062 1 59.94 75 HIS A N 1
ATOM 595 C CA . HIS A 1 75 ? 1.082 -14.211 -58.469 1 59.94 75 HIS A CA 1
ATOM 596 C C . HIS A 1 75 ? 1 -13.922 -59.969 1 59.94 75 HIS A C 1
ATOM 598 O O . HIS A 1 75 ? -0.04 -14.156 -60.594 1 59.94 75 HIS A O 1
ATOM 604 N N . GLU A 1 76 ? 1.935 -12.984 -60.656 1 51 76 GLU A N 1
ATOM 605 C CA . GLU A 1 76 ? 1.788 -12.297 -61.938 1 51 76 GLU A CA 1
ATOM 606 C C . GLU A 1 76 ? 2.225 -13.195 -63.094 1 51 76 GLU A C 1
ATOM 608 O O . GLU A 1 76 ? 2.168 -12.789 -64.25 1 51 76 GLU A O 1
ATOM 613 N N . PHE A 1 77 ? 3.066 -14.07 -62.969 1 49.44 77 PHE A N 1
ATOM 614 C CA . PHE A 1 77 ? 3.611 -14.609 -64.188 1 49.44 77 PHE A CA 1
ATOM 615 C C . PHE A 1 77 ? 2.531 -15.336 -65 1 49.44 77 PHE A C 1
ATOM 617 O O . PHE A 1 77 ? 1.527 -15.773 -64.438 1 49.44 77 PHE A O 1
ATOM 624 N N . ASN A 1 78 ? 2.797 -15.492 -66.438 1 51.53 78 ASN A N 1
ATOM 625 C CA . ASN A 1 78 ? 1.938 -16 -67.5 1 51.53 78 ASN A CA 1
ATOM 626 C C . ASN A 1 78 ? 1.355 -17.359 -67.125 1 51.53 78 ASN A C 1
ATOM 628 O O . ASN A 1 78 ? 2.076 -18.359 -67.125 1 51.53 78 ASN A O 1
ATOM 632 N N . GLN A 1 79 ? 0.443 -17.562 -66.375 1 57.19 79 GLN A N 1
ATOM 633 C CA . GLN A 1 79 ? -0.498 -18.516 -65.75 1 57.19 79 GLN A CA 1
ATOM 634 C C . GLN A 1 79 ? -0.769 -19.688 -66.688 1 57.19 79 GLN A C 1
ATOM 636 O O . GLN A 1 79 ? -1.152 -20.766 -66.25 1 57.19 79 GLN A O 1
ATOM 641 N N . ASP A 1 80 ? -0.553 -19.422 -67.938 1 61.09 80 ASP A N 1
ATOM 642 C CA . ASP A 1 80 ? -1.1 -20.391 -68.875 1 61.09 80 ASP A CA 1
ATOM 643 C C . ASP A 1 80 ? -0.215 -21.641 -69 1 61.09 80 ASP A C 1
ATOM 645 O O . ASP A 1 80 ? -0.714 -22.766 -68.938 1 61.09 80 ASP A O 1
ATOM 649 N N . ASP A 1 81 ? 1.211 -21.453 -69.125 1 61.81 81 ASP A N 1
ATOM 650 C CA . ASP A 1 81 ? 2.062 -22.625 -69.375 1 61.81 81 ASP A CA 1
ATOM 651 C C . ASP A 1 81 ? 2.25 -23.422 -68.062 1 61.81 81 ASP A C 1
ATOM 653 O O . ASP A 1 81 ? 2.184 -24.641 -68.062 1 61.81 81 ASP A O 1
ATOM 657 N N . LEU A 1 82 ? 2.359 -22.688 -67 1 69.19 82 LEU A N 1
ATOM 658 C CA . LEU A 1 82 ? 2.543 -23.359 -65.75 1 69.19 82 LEU A CA 1
ATOM 659 C C . LEU A 1 82 ? 1.245 -24.016 -65.312 1 69.19 82 LEU A C 1
ATOM 661 O O . LEU A 1 82 ? 1.271 -25.078 -64.688 1 69.19 82 LEU A O 1
ATOM 665 N N . GLY A 1 83 ? 0.28 -23.406 -65.812 1 72.5 83 GLY A N 1
ATOM 666 C CA . GLY A 1 83 ? -1.03 -23.953 -65.438 1 72.5 83 GLY A CA 1
ATOM 667 C C . GLY A 1 83 ? -1.326 -25.266 -66.188 1 72.5 83 GLY A C 1
ATOM 668 O O . GLY A 1 83 ? -1.857 -26.203 -65.562 1 72.5 83 GLY A O 1
ATOM 669 N N . GLU A 1 84 ? -0.874 -25.281 -67.438 1 75.88 84 GLU A N 1
ATOM 670 C CA . GLU A 1 84 ? -1.098 -26.5 -68.188 1 75.88 84 GLU A CA 1
ATOM 671 C C . GLU A 1 84 ? -0.229 -27.641 -67.688 1 75.88 84 GLU A C 1
ATOM 673 O O . GLU A 1 84 ? -0.693 -28.781 -67.625 1 75.88 84 GLU A O 1
ATOM 678 N N . SER A 1 85 ? 0.979 -27.297 -67.375 1 77.31 85 SER A N 1
ATOM 679 C CA . SER A 1 85 ? 1.882 -28.312 -66.812 1 77.31 85 SER A CA 1
ATOM 680 C C . SER A 1 85 ? 1.392 -28.828 -65.438 1 77.31 85 SER A C 1
ATOM 682 O O . SER A 1 85 ? 1.474 -30.016 -65.188 1 77.31 85 SER A O 1
ATOM 684 N N . SER A 1 86 ? 0.825 -27.891 -64.812 1 82.31 86 SER A N 1
ATOM 685 C CA . SER A 1 86 ? 0.305 -28.25 -63.5 1 82.31 86 SER A CA 1
ATOM 686 C C . SER A 1 86 ? -0.9 -29.172 -63.625 1 82.31 86 SER A C 1
ATOM 688 O O . SER A 1 86 ? -1.003 -30.172 -62.875 1 82.31 86 SER A O 1
ATOM 690 N N . ASN A 1 87 ? -1.69 -28.891 -64.562 1 83.12 87 ASN A N 1
ATOM 691 C CA . ASN A 1 87 ? -2.881 -29.719 -64.75 1 83.12 87 ASN A CA 1
ATOM 692 C C . ASN A 1 87 ? -2.523 -31.109 -65.25 1 83.12 87 ASN A C 1
ATOM 694 O O . ASN A 1 87 ? -3.162 -32.094 -64.875 1 83.12 87 ASN A O 1
ATOM 698 N N . ALA A 1 88 ? -1.487 -31.141 -66.062 1 83.94 88 ALA A N 1
ATOM 699 C CA . ALA A 1 88 ? -1.042 -32.438 -66.562 1 83.94 88 ALA A CA 1
ATOM 700 C C . ALA A 1 88 ? -0.482 -33.312 -65.438 1 83.94 88 ALA A C 1
ATOM 702 O O . ALA A 1 88 ? -0.798 -34.5 -65.375 1 83.94 88 ALA A O 1
ATOM 703 N N . LEU A 1 89 ? 0.275 -32.656 -64.688 1 86.38 89 LEU A N 1
ATOM 704 C CA . LEU A 1 89 ? 0.876 -33.406 -63.594 1 86.38 89 LEU A CA 1
ATOM 705 C C . LEU A 1 89 ? -0.18 -33.812 -62.562 1 86.38 89 LEU A C 1
ATOM 707 O O . LEU A 1 89 ? -0.093 -34.875 -61.969 1 86.38 89 LEU A O 1
ATOM 711 N N . ASP A 1 90 ? -1.161 -33.031 -62.469 1 88.19 90 ASP A N 1
ATOM 712 C CA . ASP A 1 90 ? -2.24 -33.312 -61.531 1 88.19 90 ASP A CA 1
ATOM 713 C C . ASP A 1 90 ? -3.021 -34.562 -61.969 1 88.19 90 ASP A C 1
ATOM 715 O O . ASP A 1 90 ? -3.438 -35.375 -61.156 1 88.19 90 ASP A O 1
ATOM 719 N N . SER A 1 91 ? -3.18 -34.594 -63.219 1 87.12 91 SER A N 1
ATOM 720 C CA . SER A 1 91 ? -3.879 -35.75 -63.75 1 87.12 91 SER A CA 1
ATOM 721 C C . SER A 1 91 ? -3.074 -37.031 -63.562 1 87.12 91 SER A C 1
ATOM 723 O O . SER A 1 91 ? -3.637 -38.094 -63.219 1 87.12 91 SER A O 1
ATOM 725 N N . ILE A 1 92 ? -1.769 -36.906 -63.719 1 85.44 92 ILE A N 1
ATOM 726 C CA . ILE A 1 92 ? -0.873 -38.062 -63.5 1 85.44 92 ILE A CA 1
ATOM 727 C C . ILE A 1 92 ? -0.917 -38.469 -62.031 1 85.44 92 ILE A C 1
ATOM 729 O O . ILE A 1 92 ? -0.964 -39.688 -61.719 1 85.44 92 ILE A O 1
ATOM 733 N N . ILE A 1 93 ? -0.966 -37.531 -61.188 1 91.44 93 ILE A N 1
ATOM 734 C CA . ILE A 1 93 ? -0.963 -37.812 -59.75 1 91.44 93 ILE A CA 1
ATOM 735 C C . ILE A 1 93 ? -2.283 -38.438 -59.344 1 91.44 93 ILE A C 1
ATOM 737 O O . ILE A 1 93 ? -2.299 -39.375 -58.531 1 91.44 93 ILE A O 1
ATOM 741 N N . GLN A 1 94 ? -3.35 -38.094 -59.938 1 89.88 94 GLN A N 1
ATOM 742 C CA . GLN A 1 94 ? -4.652 -38.688 -59.625 1 89.88 94 GLN A CA 1
ATOM 743 C C . GLN A 1 94 ? -4.723 -40.156 -60.062 1 89.88 94 GLN A C 1
ATOM 745 O O . GLN A 1 94 ? -5.27 -41 -59.344 1 89.88 94 GLN A O 1
ATOM 750 N N . ASP A 1 95 ? -4.105 -40.375 -61.219 1 87.31 95 ASP A N 1
ATOM 751 C CA . ASP A 1 95 ? -4.074 -41.719 -61.688 1 87.31 95 ASP A CA 1
ATOM 752 C C . ASP A 1 95 ? -3.201 -42.625 -60.812 1 87.31 95 ASP A C 1
ATOM 754 O O . ASP A 1 95 ? -3.576 -43.75 -60.5 1 87.31 95 ASP A O 1
ATOM 758 N N . ALA A 1 96 ? -2.074 -42.062 -60.531 1 88.44 96 ALA A N 1
ATOM 759 C CA . ALA A 1 96 ? -1.163 -42.812 -59.656 1 88.44 96 ALA A CA 1
ATOM 760 C C . ALA A 1 96 ? -1.808 -43.094 -58.312 1 88.44 96 ALA A C 1
ATOM 762 O O . ALA A 1 96 ? -1.729 -44.219 -57.812 1 88.44 96 ALA A O 1
ATOM 763 N N . CYS A 1 97 ? -2.482 -42.094 -57.656 1 91.94 97 CYS A N 1
ATOM 764 C CA . CYS A 1 97 ? -3.129 -42.281 -56.375 1 91.94 97 CYS A CA 1
ATOM 765 C C . CYS A 1 97 ? -4.277 -43.281 -56.469 1 91.94 97 CYS A C 1
ATOM 767 O O . CYS A 1 97 ? -4.504 -44.062 -55.531 1 91.94 97 CYS A O 1
ATOM 769 N N . GLY A 1 98 ? -4.953 -43.25 -57.625 1 89.69 98 GLY A N 1
ATOM 770 C CA . GLY A 1 98 ? -6.012 -44.219 -57.844 1 89.69 98 GLY A CA 1
ATOM 771 C C . GLY A 1 98 ? -5.52 -45.656 -57.812 1 89.69 98 GLY A C 1
ATOM 772 O O . GLY A 1 98 ? -6.156 -46.5 -57.188 1 89.69 98 GLY A O 1
ATOM 773 N N . VAL A 1 99 ? -4.391 -45.906 -58.406 1 88.25 99 VAL A N 1
ATOM 774 C CA . VAL A 1 99 ? -3.797 -47.219 -58.406 1 88.25 99 VAL A CA 1
ATOM 775 C C . VAL A 1 99 ? -3.334 -47.625 -57 1 88.25 99 VAL A C 1
ATOM 777 O O . VAL A 1 99 ? -3.537 -48.75 -56.562 1 88.25 99 VAL A O 1
ATOM 780 N N . LEU A 1 100 ? -2.717 -46.688 -56.375 1 91.88 100 LEU A N 1
ATOM 781 C CA . LEU A 1 100 ? -2.24 -46.938 -55.031 1 91.88 100 LEU A CA 1
ATOM 782 C C . LEU A 1 100 ? -3.404 -47.25 -54.094 1 91.88 100 LEU A C 1
ATOM 784 O O . LEU A 1 100 ? -3.32 -48.188 -53.25 1 91.88 100 LEU A O 1
ATOM 788 N N . PHE A 1 101 ? -4.531 -46.625 -54.219 1 93.25 101 PHE A N 1
ATOM 789 C CA . PHE A 1 101 ? -5.719 -46.844 -53.406 1 93.25 101 PHE A CA 1
ATOM 790 C C . PHE A 1 101 ? -6.25 -48.281 -53.625 1 93.25 101 PHE A C 1
ATOM 792 O O . PHE A 1 101 ? -6.664 -48.938 -52.688 1 93.25 101 PHE A O 1
ATOM 799 N N . ASN A 1 102 ? -6.152 -48.594 -54.844 1 90.38 102 ASN A N 1
ATOM 800 C CA . ASN A 1 102 ? -6.621 -49.938 -55.188 1 90.38 102 ASN A CA 1
ATOM 801 C C . ASN A 1 102 ? -5.742 -51.031 -54.562 1 90.38 102 ASN A C 1
ATOM 803 O O . ASN A 1 102 ? -6.238 -52.062 -54.125 1 90.38 102 ASN A O 1
ATOM 807 N N . PHE A 1 103 ? -4.473 -50.75 -54.562 1 90.62 103 PHE A N 1
ATOM 808 C CA . PHE A 1 103 ? -3.551 -51.688 -53.938 1 90.62 103 PHE A CA 1
ATOM 809 C C . PHE A 1 103 ? -3.871 -51.812 -52.438 1 90.62 103 PHE A C 1
ATOM 811 O O . PHE A 1 103 ? -3.91 -52.938 -51.906 1 90.62 103 PHE A O 1
ATOM 818 N N . ILE A 1 104 ? -4.164 -50.688 -51.781 1 92.31 104 ILE A N 1
ATOM 819 C CA . ILE A 1 104 ? -4.434 -50.656 -50.344 1 92.31 104 ILE A CA 1
ATOM 820 C C . ILE A 1 104 ? -5.754 -51.344 -50.031 1 92.31 104 ILE A C 1
ATOM 822 O O . ILE A 1 104 ? -5.867 -52.094 -49.062 1 92.31 104 ILE A O 1
ATOM 826 N N . LYS A 1 105 ? -6.684 -51.25 -50.938 1 90.69 105 LYS A N 1
ATOM 827 C CA . LYS A 1 105 ? -8.008 -51.844 -50.75 1 90.69 105 LYS A CA 1
ATOM 828 C C . LYS A 1 105 ? -7.969 -53.344 -50.969 1 90.69 105 LYS A C 1
ATOM 830 O O . LYS A 1 105 ? -8.641 -54.094 -50.25 1 90.69 105 LYS A O 1
ATOM 835 N N . THR A 1 106 ? -7.16 -53.812 -51.875 1 89.19 106 THR A N 1
ATOM 836 C CA . THR A 1 106 ? -7.137 -55.219 -52.25 1 89.19 106 THR A CA 1
ATOM 837 C C . THR A 1 106 ? -6.32 -56.031 -51.25 1 89.19 106 THR A C 1
ATOM 839 O O . THR A 1 106 ? -6.73 -57.125 -50.844 1 89.19 106 THR A O 1
ATOM 842 N N . ASN A 1 107 ? -5.188 -55.531 -50.906 1 88.81 107 ASN A N 1
ATOM 843 C CA . ASN A 1 107 ? -4.332 -56.219 -49.969 1 88.81 107 ASN A CA 1
ATOM 844 C C . ASN A 1 107 ? -3.621 -55.25 -49.031 1 88.81 107 ASN A C 1
ATOM 846 O O . ASN A 1 107 ? -2.42 -55 -49.188 1 88.81 107 ASN A O 1
ATOM 850 N N . PRO A 1 108 ? -4.324 -54.844 -48.062 1 89.5 108 PRO A N 1
ATOM 851 C CA . PRO A 1 108 ? -3.764 -53.844 -47.156 1 89.5 108 PRO A CA 1
ATOM 852 C C . PRO A 1 108 ? -2.541 -54.344 -46.406 1 89.5 108 PRO A C 1
ATOM 854 O O . PRO A 1 108 ? -1.59 -53.562 -46.188 1 89.5 108 PRO A O 1
ATOM 857 N N . ALA A 1 109 ? -2.418 -55.5 -46 1 88.12 109 ALA A N 1
ATOM 858 C CA . ALA A 1 109 ? -1.34 -56.031 -45.156 1 88.12 109 ALA A CA 1
ATOM 859 C C . ALA A 1 109 ? -0.005 -55.969 -45.906 1 88.12 109 ALA A C 1
ATOM 861 O O . ALA A 1 109 ? 1.039 -55.75 -45.281 1 88.12 109 ALA A O 1
ATOM 862 N N . ALA A 1 110 ? -0.109 -56.156 -47.219 1 85.94 110 ALA A N 1
ATOM 863 C CA . ALA A 1 110 ? 1.128 -56.219 -48 1 85.94 110 ALA A CA 1
ATOM 864 C C . ALA A 1 110 ? 1.542 -54.812 -48.469 1 85.94 110 ALA A C 1
ATOM 866 O O . ALA A 1 110 ? 2.732 -54.5 -48.531 1 85.94 110 ALA A O 1
ATOM 867 N N . TRP A 1 111 ? 0.573 -54.031 -48.844 1 89.06 111 TRP A N 1
ATOM 868 C CA . TRP A 1 111 ? 0.901 -52.812 -49.562 1 89.06 111 TRP A CA 1
ATOM 869 C C . TRP A 1 111 ? 0.923 -51.594 -48.625 1 89.06 111 TRP A C 1
ATOM 871 O O . TRP A 1 111 ? 1.679 -50.656 -48.844 1 89.06 111 TRP A O 1
ATOM 881 N N . ALA A 1 112 ? 0.135 -51.594 -47.594 1 91.38 112 ALA A N 1
ATOM 882 C CA . ALA A 1 112 ? -0.016 -50.438 -46.719 1 91.38 112 ALA A CA 1
ATOM 883 C C . ALA A 1 112 ? 1.313 -50.062 -46.094 1 91.38 112 ALA A C 1
ATOM 885 O O . ALA A 1 112 ? 1.684 -48.875 -46.062 1 91.38 112 ALA A O 1
ATOM 886 N N . PRO A 1 113 ? 2.086 -51 -45.625 1 90.12 113 PRO A N 1
ATOM 887 C CA . PRO A 1 113 ? 3.361 -50.625 -45 1 90.12 113 PRO A CA 1
ATOM 888 C C . PRO A 1 113 ? 4.34 -50 -46 1 90.12 113 PRO A C 1
ATOM 890 O O . PRO A 1 113 ? 5.035 -49.062 -45.656 1 90.12 113 PRO A O 1
ATOM 893 N N . ILE A 1 114 ? 4.309 -50.438 -47.188 1 89.81 114 ILE A N 1
ATOM 894 C CA . ILE A 1 114 ? 5.234 -49.969 -48.219 1 89.81 114 ILE A CA 1
ATOM 895 C C . ILE A 1 114 ? 4.828 -48.594 -48.688 1 89.81 114 ILE A C 1
ATOM 897 O O . ILE A 1 114 ? 5.664 -47.688 -48.75 1 89.81 114 ILE A O 1
ATOM 901 N N . ILE A 1 115 ? 3.541 -48.438 -48.906 1 92.75 115 ILE A N 1
ATOM 902 C CA . ILE A 1 115 ? 3.025 -47.188 -49.469 1 92.75 115 ILE A CA 1
ATOM 903 C C . ILE A 1 115 ? 3.07 -46.125 -48.375 1 92.75 115 ILE A C 1
ATOM 905 O O . ILE A 1 115 ? 3.371 -44.938 -48.688 1 92.75 115 ILE A O 1
ATOM 909 N N . SER A 1 116 ? 2.762 -46.5 -47.188 1 93.44 116 SER A N 1
ATOM 910 C CA . SER A 1 116 ? 2.812 -45.531 -46.094 1 93.44 116 SER A CA 1
ATOM 911 C C . SER A 1 116 ? 4.23 -45.031 -45.875 1 93.44 116 SER A C 1
ATOM 913 O O . SER A 1 116 ? 4.449 -43.812 -45.75 1 93.44 116 SER A O 1
ATOM 915 N N . SER A 1 117 ? 5.234 -45.875 -45.844 1 93.5 117 SER A N 1
ATOM 916 C CA . SER A 1 117 ? 6.625 -45.469 -45.656 1 93.5 117 SER A CA 1
ATOM 917 C C . SER A 1 117 ? 7.098 -44.562 -46.781 1 93.5 117 SER A C 1
ATOM 919 O O . SER A 1 117 ? 7.777 -43.562 -46.531 1 93.5 117 SER A O 1
ATOM 921 N N . TRP A 1 118 ? 6.66 -44.969 -47.938 1 93.69 118 TRP A N 1
ATOM 922 C CA . TRP A 1 118 ? 7.039 -44.188 -49.125 1 93.69 118 TRP A CA 1
ATOM 923 C C . TRP A 1 118 ? 6.402 -42.812 -49.094 1 93.69 118 TRP A C 1
ATOM 925 O O . TRP A 1 118 ? 7.082 -41.781 -49.281 1 93.69 118 TRP A O 1
ATOM 935 N N . SER A 1 119 ? 5.109 -42.719 -48.844 1 95.25 119 SER A N 1
ATOM 936 C CA . SER A 1 119 ? 4.375 -41.469 -48.875 1 95.25 119 SER A CA 1
ATOM 937 C C . SER A 1 119 ? 4.836 -40.531 -47.75 1 95.25 119 SER A C 1
ATOM 939 O O . SER A 1 119 ? 5.004 -39.344 -47.969 1 95.25 119 SER A O 1
ATOM 941 N N . LEU A 1 120 ? 5.07 -41.031 -46.562 1 95.38 120 LEU A N 1
ATOM 942 C CA . LEU A 1 120 ? 5.477 -40.25 -45.406 1 95.38 120 LEU A CA 1
ATOM 943 C C . LEU A 1 120 ? 6.895 -39.688 -45.562 1 95.38 120 LEU A C 1
ATOM 945 O O . LEU A 1 120 ? 7.176 -38.562 -45.25 1 95.38 120 LEU A O 1
ATOM 949 N N . GLU A 1 121 ? 7.75 -40.469 -46.094 1 94.44 121 GLU A N 1
ATOM 950 C CA . GLU A 1 121 ? 9.117 -40.031 -46.375 1 94.44 121 GLU A CA 1
ATOM 951 C C . GLU A 1 121 ? 9.133 -38.906 -47.406 1 94.44 121 GLU A C 1
ATOM 953 O O . GLU A 1 121 ? 9.906 -37.969 -47.281 1 94.44 121 GLU A O 1
ATOM 958 N N . LEU A 1 122 ? 8.328 -39.125 -48.375 1 95.25 122 LEU A N 1
ATOM 959 C CA . LEU A 1 122 ? 8.266 -38.094 -49.438 1 95.25 122 LEU A CA 1
ATOM 960 C C . LEU A 1 122 ? 7.703 -36.812 -48.875 1 95.25 122 LEU A C 1
ATOM 962 O O . LEU A 1 122 ? 8.195 -35.719 -49.188 1 95.25 122 LEU A O 1
ATOM 966 N N . LEU A 1 123 ? 6.656 -36.969 -48.094 1 95.75 123 LEU A N 1
ATOM 967 C CA . LEU A 1 123 ? 6.078 -35.781 -47.469 1 95.75 123 LEU A CA 1
ATOM 968 C C . LEU A 1 123 ? 7.105 -35.062 -46.594 1 95.75 123 LEU A C 1
ATOM 970 O O . LEU A 1 123 ? 7.16 -33.812 -46.594 1 95.75 123 LEU A O 1
ATOM 974 N N . GLY A 1 124 ? 7.871 -35.75 -45.812 1 94.56 124 GLY A N 1
ATOM 975 C CA . GLY A 1 124 ? 8.922 -35.188 -45 1 94.56 124 GLY A CA 1
ATOM 976 C C . GLY A 1 124 ? 9.984 -34.469 -45.812 1 94.56 124 GLY A C 1
ATOM 977 O O . GLY A 1 124 ? 10.391 -33.344 -45.469 1 94.56 124 GLY A O 1
ATOM 978 N N . HIS A 1 125 ? 10.336 -35.094 -46.844 1 93.69 125 HIS A N 1
ATOM 979 C CA . HIS A 1 125 ? 11.352 -34.531 -47.719 1 93.69 125 HIS A CA 1
ATOM 980 C C . HIS A 1 125 ? 10.859 -33.219 -48.344 1 93.69 125 HIS A C 1
ATOM 982 O O . HIS A 1 125 ? 11.586 -32.219 -48.375 1 93.69 125 HIS A O 1
ATOM 988 N N . LEU A 1 126 ? 9.664 -33.281 -48.781 1 94.06 126 LEU A N 1
ATOM 989 C CA . LEU A 1 126 ? 9.094 -32.094 -49.438 1 94.06 126 LEU A CA 1
ATOM 990 C C . LEU A 1 126 ? 8.945 -30.953 -48.469 1 94.06 126 LEU A C 1
ATOM 992 O O . LEU A 1 126 ? 9.266 -29.812 -48.781 1 94.06 126 LEU A O 1
ATOM 996 N N . SER A 1 127 ? 8.43 -31.281 -47.281 1 92.25 127 SER A N 1
ATOM 997 C CA . SER A 1 127 ? 8.234 -30.266 -46.25 1 92.25 127 SER A CA 1
ATOM 998 C C . SER A 1 127 ? 9.562 -29.672 -45.812 1 92.25 127 SER A C 1
ATOM 1000 O O . SER A 1 127 ? 9.648 -28.469 -45.5 1 92.25 127 SER A O 1
ATOM 1002 N N . GLY A 1 128 ? 10.609 -30.422 -45.75 1 91.44 128 GLY A N 1
ATOM 1003 C CA . GLY A 1 128 ? 11.938 -29.953 -45.375 1 91.44 128 GLY A CA 1
ATOM 1004 C C . GLY A 1 128 ? 12.617 -29.141 -46.438 1 91.44 128 GLY A C 1
ATOM 1005 O O . GLY A 1 128 ? 13.25 -28.125 -46.156 1 91.44 128 GLY A O 1
ATOM 1006 N N . LYS A 1 129 ? 12.484 -29.609 -47.594 1 91.06 129 LYS A N 1
ATOM 1007 C CA . LYS A 1 129 ? 13.125 -28.953 -48.719 1 91.06 129 LYS A CA 1
ATOM 1008 C C . LYS A 1 129 ? 12.594 -27.531 -48.906 1 91.06 129 LYS A C 1
ATOM 1010 O O . LYS A 1 129 ? 13.352 -26.609 -49.188 1 91.06 129 LYS A O 1
ATOM 1015 N N . TYR A 1 130 ? 11.375 -27.328 -48.688 1 89.69 130 TYR A N 1
ATOM 1016 C CA . TYR A 1 130 ? 10.766 -26.047 -49 1 89.69 130 TYR A CA 1
ATOM 1017 C C . TYR A 1 130 ? 10.539 -25.234 -47.719 1 89.69 130 TYR A C 1
ATOM 1019 O O . TYR A 1 130 ? 9.781 -24.281 -47.719 1 89.69 130 TYR A O 1
ATOM 1027 N N . SER A 1 131 ? 11.203 -25.688 -46.656 1 87.81 131 SER A N 1
ATOM 1028 C CA . SER A 1 131 ? 11.008 -25.031 -45.344 1 87.81 131 SER A CA 1
ATOM 1029 C C . SER A 1 131 ? 11.539 -23.609 -45.375 1 87.81 131 SER A C 1
ATOM 1031 O O . SER A 1 131 ? 11.008 -22.719 -44.719 1 87.81 131 SER A O 1
ATOM 1033 N N . THR A 1 132 ? 12.531 -23.359 -46.156 1 85.38 132 THR A N 1
ATOM 1034 C CA . THR A 1 132 ? 13.148 -22.031 -46.188 1 85.38 132 THR A CA 1
ATOM 1035 C C . THR A 1 132 ? 12.633 -21.234 -47.375 1 85.38 132 THR A C 1
ATOM 1037 O O . THR A 1 132 ? 13.055 -20.094 -47.625 1 85.38 132 THR A O 1
ATOM 1040 N N . HIS A 1 133 ? 11.797 -21.828 -48.062 1 82.94 133 HIS A N 1
ATOM 1041 C CA . HIS A 1 133 ? 11.25 -21.172 -49.219 1 82.94 133 HIS A CA 1
ATOM 1042 C C . HIS A 1 133 ? 10.375 -19.984 -48.844 1 82.94 133 HIS A C 1
ATOM 1044 O O . HIS A 1 133 ? 9.672 -20.031 -47.844 1 82.94 133 HIS A O 1
ATOM 1050 N N . ARG A 1 134 ? 10.469 -18.906 -49.656 1 78.25 134 ARG A N 1
ATOM 1051 C CA . ARG A 1 134 ? 9.672 -17.703 -49.406 1 78.25 134 ARG A CA 1
ATOM 1052 C C . ARG A 1 134 ? 8.18 -18.016 -49.5 1 78.25 134 ARG A C 1
ATOM 1054 O O . ARG A 1 134 ? 7.738 -18.719 -50.406 1 78.25 134 ARG A O 1
ATOM 1061 N N . GLY A 1 135 ? 7.363 -17.828 -48.531 1 78.12 135 GLY A N 1
ATOM 1062 C CA . GLY A 1 135 ? 5.926 -18.047 -48.531 1 78.12 135 GLY A CA 1
ATOM 1063 C C . GLY A 1 135 ? 5.512 -19.141 -47.562 1 78.12 135 GLY A C 1
ATOM 1064 O O . GLY A 1 135 ? 4.332 -19.266 -47.219 1 78.12 135 GLY A O 1
ATOM 1065 N N . VAL A 1 136 ? 6.473 -19.906 -47.188 1 82.31 136 VAL A N 1
ATOM 1066 C CA . VAL A 1 136 ? 6.164 -20.969 -46.25 1 82.31 136 VAL A CA 1
ATOM 1067 C C . VAL A 1 136 ? 6.289 -20.438 -44.812 1 82.31 136 VAL A C 1
ATOM 1069 O O . VAL A 1 136 ? 7.301 -19.828 -44.469 1 82.31 136 VAL A O 1
ATOM 1072 N N . PRO A 1 137 ? 5.184 -20.609 -44.156 1 81.19 137 PRO A N 1
ATOM 1073 C CA . PRO A 1 137 ? 5.184 -20.109 -42.781 1 81.19 137 PRO A CA 1
ATOM 1074 C C . PRO A 1 137 ? 6.277 -20.734 -41.906 1 81.19 137 PRO A C 1
ATOM 1076 O O . PRO A 1 137 ? 6.816 -21.781 -42.281 1 81.19 137 PRO A O 1
ATOM 1079 N N . HIS A 1 138 ? 6.562 -20.016 -40.844 1 76.69 138 HIS A N 1
ATOM 1080 C CA . HIS A 1 138 ? 7.559 -20.5 -39.875 1 76.69 138 HIS A CA 1
ATOM 1081 C C . HIS A 1 138 ? 7.098 -21.781 -39.188 1 76.69 138 HIS A C 1
ATOM 1083 O O . HIS A 1 138 ? 5.895 -22 -39.031 1 76.69 138 HIS A O 1
ATOM 1089 N N . SER A 1 139 ? 8.023 -22.594 -38.875 1 69.62 139 SER A N 1
ATOM 1090 C CA . SER A 1 139 ? 7.762 -23.891 -38.281 1 69.62 139 SER A CA 1
ATOM 1091 C C . SER A 1 139 ? 6.969 -23.766 -36.969 1 69.62 139 SER A C 1
ATOM 1093 O O . SER A 1 139 ? 6.297 -24.703 -36.562 1 69.62 139 SER A O 1
ATOM 1095 N N . GLY A 1 140 ? 6.957 -22.578 -36.469 1 69.19 140 GLY A N 1
ATOM 1096 C CA . GLY A 1 140 ? 6.23 -22.359 -35.219 1 69.19 140 GLY A CA 1
ATOM 1097 C C . GLY A 1 140 ? 4.734 -22.203 -35.438 1 69.19 140 GLY A C 1
ATOM 1098 O O . GLY A 1 140 ? 3.955 -22.344 -34.5 1 69.19 140 GLY A O 1
ATOM 1099 N N . SER A 1 141 ? 4.32 -22.078 -36.656 1 82.81 141 SER A N 1
ATOM 1100 C CA . SER A 1 141 ? 2.9 -21.906 -36.938 1 82.81 141 SER A CA 1
ATOM 1101 C C . SER A 1 141 ? 2.33 -23.172 -37.594 1 82.81 141 SER A C 1
ATOM 1103 O O . SER A 1 141 ? 2.178 -23.219 -38.812 1 82.81 141 SER A O 1
ATOM 1105 N N . LEU A 1 142 ? 1.97 -24.172 -36.844 1 86.12 142 LEU A N 1
ATOM 1106 C CA . LEU A 1 142 ? 1.541 -25.469 -37.312 1 86.12 142 LEU A CA 1
ATOM 1107 C C . LEU A 1 142 ? 0.253 -25.359 -38.125 1 86.12 142 LEU A C 1
ATOM 1109 O O . LEU A 1 142 ? 0.098 -26.031 -39.156 1 86.12 142 LEU A O 1
ATOM 1113 N N . ASN A 1 143 ? -0.623 -24.484 -37.781 1 84.81 143 ASN A N 1
ATOM 1114 C CA . ASN A 1 143 ? -1.898 -24.328 -38.469 1 84.81 143 ASN A CA 1
ATOM 1115 C C . ASN A 1 143 ? -1.714 -23.734 -39.844 1 84.81 143 ASN A C 1
ATOM 1117 O O . ASN A 1 143 ? -2.361 -24.156 -40.812 1 84.81 143 ASN A O 1
ATOM 1121 N N . GLU A 1 144 ? -0.832 -22.812 -39.938 1 88.75 144 GLU A N 1
ATOM 1122 C CA . GLU A 1 144 ? -0.56 -22.203 -41.219 1 88.75 144 GLU A CA 1
ATOM 1123 C C . GLU A 1 144 ? 0.127 -23.188 -42.188 1 88.75 144 GLU A C 1
ATOM 1125 O O . GLU A 1 144 ? -0.159 -23.219 -43.375 1 88.75 144 GLU A O 1
ATOM 1130 N N . LEU A 1 145 ? 0.938 -23.953 -41.594 1 90 145 LEU A N 1
ATOM 1131 C CA . LEU A 1 145 ? 1.621 -24.969 -42.375 1 90 145 LEU A CA 1
ATOM 1132 C C . LEU A 1 145 ? 0.639 -26.016 -42.875 1 90 145 LEU A C 1
ATOM 1134 O O . LEU A 1 145 ? 0.719 -26.438 -44.031 1 90 145 LEU A O 1
ATOM 1138 N N . LEU A 1 146 ? -0.218 -26.438 -42.031 1 90.81 146 LEU A N 1
ATOM 1139 C CA . LEU A 1 146 ? -1.242 -27.406 -42.406 1 90.81 146 LEU A CA 1
ATOM 1140 C C . LEU A 1 146 ? -2.119 -26.875 -43.531 1 90.81 146 LEU A C 1
ATOM 1142 O O . LEU A 1 146 ? -2.412 -27.594 -44.5 1 90.81 146 LEU A O 1
ATOM 1146 N N . GLN A 1 147 ? -2.475 -25.641 -43.406 1 89.38 147 GLN A N 1
ATOM 1147 C CA . GLN A 1 147 ? -3.314 -25.031 -44.438 1 89.38 147 GLN A CA 1
ATOM 1148 C C . GLN A 1 147 ? -2.58 -24.953 -45.781 1 89.38 147 GLN A C 1
ATOM 1150 O O . GLN A 1 147 ? -3.156 -25.234 -46.844 1 89.38 147 GLN A O 1
ATOM 1155 N N . LEU A 1 148 ? -1.377 -24.641 -45.719 1 90.56 148 LEU A N 1
ATOM 1156 C CA . LEU A 1 148 ? -0.579 -24.5 -46.938 1 90.56 148 LEU A CA 1
ATOM 1157 C C . LEU A 1 148 ? -0.445 -25.828 -47.656 1 90.56 148 LEU A C 1
ATOM 1159 O O . LEU A 1 148 ? -0.754 -25.938 -48.844 1 90.56 148 LEU A O 1
ATOM 1163 N N . TRP A 1 149 ? -0.074 -26.812 -46.906 1 92.5 149 TRP A N 1
ATOM 1164 C CA . TRP A 1 149 ? 0.247 -28.094 -47.531 1 92.5 149 TRP A CA 1
ATOM 1165 C C . TRP A 1 149 ? -1.022 -28.844 -47.906 1 92.5 149 TRP A C 1
ATOM 1167 O O . TRP A 1 149 ? -1.009 -29.672 -48.844 1 92.5 149 TRP A O 1
ATOM 1177 N N . MET A 1 150 ? -2.111 -28.531 -47.281 1 91.94 150 MET A N 1
ATOM 1178 C CA . MET A 1 150 ? -3.385 -29.156 -47.625 1 91.94 150 MET A CA 1
ATOM 1179 C C . MET A 1 150 ? -4.027 -28.469 -48.844 1 91.94 150 MET A C 1
ATOM 1181 O O . MET A 1 150 ? -4.895 -29.047 -49.5 1 91.94 150 MET A O 1
ATOM 1185 N N . THR A 1 151 ? -3.578 -27.234 -49.031 1 90.19 151 THR A N 1
ATOM 1186 C CA . THR A 1 151 ? -4.074 -26.531 -50.219 1 90.19 151 THR A CA 1
ATOM 1187 C C . THR A 1 151 ? -3.271 -26.922 -51.469 1 90.19 151 THR A C 1
ATOM 1189 O O . THR A 1 151 ? -3.764 -26.828 -52.594 1 90.19 151 THR A O 1
ATOM 1192 N N . CYS A 1 152 ? -2.061 -27.344 -51.219 1 91.12 152 CYS A N 1
ATOM 1193 C CA . CYS A 1 152 ? -1.237 -27.859 -52.312 1 91.12 152 CYS A CA 1
ATOM 1194 C C . CYS A 1 152 ? -1.733 -29.234 -52.75 1 91.12 152 CYS A C 1
ATOM 1196 O O . CYS A 1 152 ? -1.65 -30.203 -52.031 1 91.12 152 CYS A O 1
ATOM 1198 N N . LYS A 1 153 ? -2.145 -29.344 -54 1 91.25 153 LYS A N 1
ATOM 1199 C CA . LYS A 1 153 ? -2.848 -30.516 -54.531 1 91.25 153 LYS A CA 1
ATOM 1200 C C . LYS A 1 153 ? -1.967 -31.766 -54.438 1 91.25 153 LYS A C 1
ATOM 1202 O O . LYS A 1 153 ? -2.412 -32.812 -54 1 91.25 153 LYS A O 1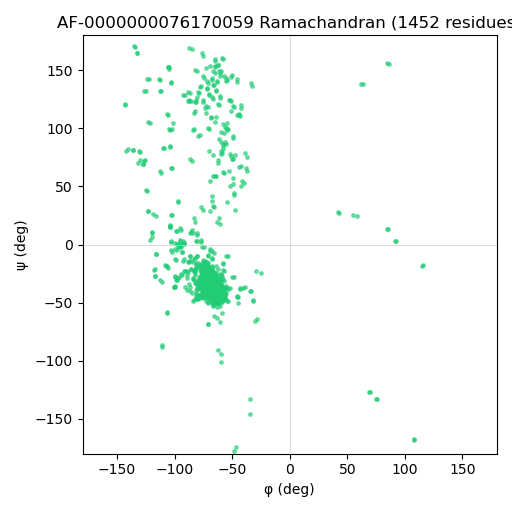
ATOM 1207 N N . PRO A 1 154 ? -0.697 -31.656 -54.875 1 93.38 154 PRO A N 1
ATOM 1208 C CA . PRO A 1 154 ? 0.134 -32.844 -54.781 1 93.38 154 PRO A CA 1
ATOM 1209 C C . PRO A 1 154 ? 0.339 -33.344 -53.344 1 93.38 154 PRO A C 1
ATOM 1211 O O . PRO A 1 154 ? 0.266 -34.562 -53.094 1 93.38 154 PRO A O 1
ATOM 1214 N N . THR A 1 155 ? 0.539 -32.438 -52.438 1 95.12 155 THR A N 1
ATOM 1215 C CA . THR A 1 155 ? 0.754 -32.844 -51.031 1 95.12 155 THR A CA 1
ATOM 1216 C C . THR A 1 155 ? -0.544 -33.344 -50.406 1 95.12 155 THR A C 1
ATOM 1218 O O . THR A 1 155 ? -0.528 -34.25 -49.594 1 95.12 155 THR A O 1
ATOM 1221 N N . LYS A 1 156 ? -1.594 -32.812 -50.812 1 94.38 156 LYS A N 1
ATOM 1222 C CA . LYS A 1 156 ? -2.895 -33.25 -50.344 1 94.38 156 LYS A CA 1
ATOM 1223 C C . LYS A 1 156 ? -3.162 -34.688 -50.781 1 94.38 156 LYS A C 1
ATOM 1225 O O . LYS A 1 156 ? -3.637 -35.5 -49.969 1 94.38 156 LYS A O 1
ATOM 1230 N N . SER A 1 157 ? -2.844 -34.938 -52 1 94.81 157 SER A N 1
ATOM 1231 C CA . SER A 1 157 ? -3.033 -36.281 -52.531 1 94.81 157 SER A CA 1
ATOM 1232 C C . SER A 1 157 ? -2.137 -37.281 -51.812 1 94.81 157 SER A C 1
ATOM 1234 O O . SER A 1 157 ? -2.559 -38.406 -51.5 1 94.81 157 SER A O 1
ATOM 1236 N N . LEU A 1 158 ? -0.975 -36.844 -51.562 1 94.88 158 LEU A N 1
ATOM 1237 C CA . LEU A 1 158 ? -0.016 -37.719 -50.875 1 94.88 158 LEU A CA 1
ATOM 1238 C C . LEU A 1 158 ? -0.473 -38.031 -49.469 1 94.88 158 LEU A C 1
ATOM 1240 O O . LEU A 1 158 ? -0.352 -39.188 -49 1 94.88 158 LEU A O 1
ATOM 1244 N N . ILE A 1 159 ? -0.973 -37.062 -48.719 1 95.44 159 ILE A N 1
ATOM 1245 C CA . ILE A 1 159 ? -1.387 -37.281 -47.344 1 95.44 159 ILE A CA 1
ATOM 1246 C C . ILE A 1 159 ? -2.656 -38.125 -47.312 1 95.44 159 ILE A C 1
ATOM 1248 O O . ILE A 1 159 ? -2.861 -38.906 -46.375 1 95.44 159 ILE A O 1
ATOM 1252 N N . GLU A 1 160 ? -3.424 -38 -48.344 1 94.62 160 GLU A N 1
ATOM 1253 C CA . GLU A 1 160 ? -4.613 -38.844 -48.438 1 94.62 160 GLU A CA 1
ATOM 1254 C C . GLU A 1 160 ? -4.246 -40.312 -48.625 1 94.62 160 GLU A C 1
ATOM 1256 O O . GLU A 1 160 ? -4.887 -41.188 -48.031 1 94.62 160 GLU A O 1
ATOM 1261 N N . VAL A 1 161 ? -3.227 -40.5 -49.406 1 94.56 161 VAL A N 1
ATOM 1262 C CA . VAL A 1 161 ? -2.738 -41.875 -49.594 1 94.56 161 VAL A CA 1
ATOM 1263 C C . VAL A 1 161 ? -2.213 -42.406 -48.25 1 94.56 161 VAL A C 1
ATOM 1265 O O . VAL A 1 161 ? -2.506 -43.562 -47.906 1 94.56 161 VAL A O 1
ATOM 1268 N N . ALA A 1 162 ? -1.477 -41.594 -47.625 1 93.69 162 ALA A N 1
ATOM 1269 C CA . ALA A 1 162 ? -0.938 -42 -46.312 1 93.69 162 ALA A CA 1
ATOM 1270 C C . ALA A 1 162 ? -2.059 -42.312 -45.312 1 93.69 162 ALA A C 1
ATOM 1272 O O . ALA A 1 162 ? -2.016 -43.281 -44.594 1 93.69 162 ALA A O 1
ATOM 1273 N N . THR A 1 163 ? -3.062 -41.469 -45.25 1 93.19 163 THR A N 1
ATOM 1274 C CA . THR A 1 163 ? -4.18 -41.625 -44.344 1 93.19 163 THR A CA 1
ATOM 1275 C C . THR A 1 163 ? -4.965 -42.875 -44.625 1 93.19 163 THR A C 1
ATOM 1277 O O . THR A 1 163 ? -5.43 -43.562 -43.688 1 93.19 163 THR A O 1
ATOM 1280 N N . GLU A 1 164 ? -5.043 -43.156 -45.875 1 92.88 164 GLU A N 1
ATOM 1281 C CA . GLU A 1 164 ? -5.754 -44.375 -46.281 1 92.88 164 GLU A CA 1
ATOM 1282 C C . GLU A 1 164 ? -5 -45.625 -45.812 1 92.88 164 GLU A C 1
ATOM 1284 O O . GLU A 1 164 ? -5.617 -46.625 -45.5 1 92.88 164 GLU A O 1
ATOM 1289 N N . CYS A 1 165 ? -3.74 -45.562 -45.906 1 92.75 165 CYS A N 1
ATOM 1290 C CA . CYS A 1 165 ? -2.947 -46.688 -45.375 1 92.75 165 CYS A CA 1
ATOM 1291 C C . CYS A 1 165 ? -3.223 -46.906 -43.906 1 92.75 165 CYS A C 1
ATOM 1293 O O . CYS A 1 165 ? -3.359 -48.062 -43.469 1 92.75 165 CYS A O 1
ATOM 1295 N N . PHE A 1 166 ? -3.338 -45.844 -43.125 1 90.94 166 PHE A N 1
ATOM 1296 C CA . PHE A 1 166 ? -3.621 -45.906 -41.719 1 90.94 166 PHE A CA 1
ATOM 1297 C C . PHE A 1 166 ? -5.012 -46.469 -41.469 1 90.94 166 PHE A C 1
ATOM 1299 O O . PHE A 1 166 ? -5.199 -47.312 -40.562 1 90.94 166 PHE A O 1
ATOM 1306 N N . ALA A 1 167 ? -5.941 -46.031 -42.281 1 89.56 167 ALA A N 1
ATOM 1307 C CA . ALA A 1 167 ? -7.328 -46.469 -42.125 1 89.56 167 ALA A CA 1
ATOM 1308 C C . ALA A 1 167 ? -7.457 -47.969 -42.406 1 89.56 167 ALA A C 1
ATOM 1310 O O . ALA A 1 167 ? -8.234 -48.656 -41.719 1 89.56 167 ALA A O 1
ATOM 1311 N N . ALA A 1 168 ? -6.637 -48.375 -43.281 1 90.31 168 ALA A N 1
ATOM 1312 C CA . ALA A 1 168 ? -6.699 -49.781 -43.688 1 90.31 168 ALA A CA 1
ATOM 1313 C C . ALA A 1 168 ? -6.047 -50.688 -42.656 1 90.31 168 ALA A C 1
ATOM 1315 O O . ALA A 1 168 ? -6.379 -51.875 -42.531 1 90.31 168 ALA A O 1
ATOM 1316 N N . MET A 1 169 ? -5.152 -50.156 -41.969 1 85.44 169 MET A N 1
ATOM 1317 C CA . MET A 1 169 ? -4.379 -51 -41.031 1 85.44 169 MET A CA 1
ATOM 1318 C C . MET A 1 169 ? -4.863 -50.781 -39.594 1 85.44 169 MET A C 1
ATOM 1320 O O . MET A 1 169 ? -4.379 -51.469 -38.688 1 85.44 169 MET A O 1
ATOM 1324 N N . VAL A 1 170 ? -5.785 -49.875 -39.281 1 76.88 170 VAL A N 1
ATOM 1325 C CA . VAL A 1 170 ? -6.215 -49.469 -37.938 1 76.88 170 VAL A CA 1
ATOM 1326 C C . VAL A 1 170 ? -6.754 -50.688 -37.188 1 76.88 170 VAL A C 1
ATOM 1328 O O . VAL A 1 170 ? -6.512 -50.844 -36 1 76.88 170 VAL A O 1
ATOM 1331 N N . LYS A 1 171 ? -7.465 -51.531 -37.875 1 72.81 171 LYS A N 1
ATOM 1332 C CA . LYS A 1 171 ? -8.086 -52.688 -37.25 1 72.81 171 LYS A CA 1
ATOM 1333 C C . LYS A 1 171 ? -7.086 -53.812 -37.094 1 72.81 171 LYS A C 1
ATOM 1335 O O . LYS A 1 171 ? -7.258 -54.688 -36.25 1 72.81 171 LYS A O 1
ATOM 1340 N N . GLY A 1 172 ? -6.004 -53.75 -37.812 1 73.69 172 GLY A N 1
ATOM 1341 C CA . GLY A 1 172 ? -5.066 -54.875 -37.781 1 73.69 172 GLY A CA 1
ATOM 1342 C C . GLY A 1 172 ? -3.758 -54.531 -37.094 1 73.69 172 GLY A C 1
ATOM 1343 O O . GLY A 1 172 ? -3.621 -54.719 -35.875 1 73.69 172 GLY A O 1
ATOM 1344 N N . ALA A 1 173 ? -2.869 -54 -37.844 1 76.5 173 ALA A N 1
ATOM 1345 C CA . ALA A 1 173 ? -1.529 -53.719 -37.344 1 76.5 173 ALA A CA 1
ATOM 1346 C C . ALA A 1 173 ? -1.155 -52.25 -37.594 1 76.5 173 ALA A C 1
ATOM 1348 O O . ALA A 1 173 ? -0.296 -51.969 -38.438 1 76.5 173 ALA A O 1
ATOM 1349 N N . PRO A 1 174 ? -1.847 -51.5 -36.781 1 76.06 174 PRO A N 1
ATOM 1350 C CA . PRO A 1 174 ? -1.574 -50.062 -37 1 76.06 174 PRO A CA 1
ATOM 1351 C C . PRO A 1 174 ? -0.139 -49.688 -36.656 1 76.06 174 PRO A C 1
ATOM 1353 O O . PRO A 1 174 ? 0.339 -48.625 -37.094 1 76.06 174 PRO A O 1
ATOM 1356 N N . GLU A 1 175 ? 0.618 -50.469 -36.125 1 78.94 175 GLU A N 1
ATOM 1357 C CA . GLU A 1 175 ? 1.935 -50.156 -35.562 1 78.94 175 GLU A CA 1
ATOM 1358 C C . GLU A 1 175 ? 2.945 -49.875 -36.656 1 78.94 175 GLU A C 1
ATOM 1360 O O . GLU A 1 175 ? 3.818 -49.031 -36.531 1 78.94 175 GLU A O 1
ATOM 1365 N N . VAL A 1 176 ? 2.73 -50.594 -37.719 1 82.44 176 VAL A N 1
ATOM 1366 C CA . VAL A 1 176 ? 3.721 -50.469 -38.781 1 82.44 176 VAL A CA 1
ATOM 1367 C C . VAL A 1 176 ? 3.641 -49.062 -39.406 1 82.44 176 VAL A C 1
ATOM 1369 O O . VAL A 1 176 ? 4.668 -48.438 -39.656 1 82.44 176 VAL A O 1
ATOM 1372 N N . CYS A 1 177 ? 2.385 -48.625 -39.594 1 85.56 177 CYS A N 1
ATOM 1373 C CA . CYS A 1 177 ? 2.209 -47.312 -40.156 1 85.56 177 CYS A CA 1
ATOM 1374 C C . CYS A 1 177 ? 2.627 -46.219 -39.156 1 85.56 177 CYS A C 1
ATOM 1376 O O . CYS A 1 177 ? 3.221 -45.219 -39.562 1 85.56 177 CYS A O 1
ATOM 1378 N N . VAL A 1 178 ? 2.387 -46.5 -38 1 86.31 178 VAL A N 1
ATOM 1379 C CA . VAL A 1 178 ? 2.721 -45.531 -36.938 1 86.31 178 VAL A CA 1
ATOM 1380 C C . VAL A 1 178 ? 4.238 -45.438 -36.812 1 86.31 178 VAL A C 1
ATOM 1382 O O . VAL A 1 178 ? 4.77 -44.344 -36.625 1 86.31 178 VAL A O 1
ATOM 1385 N N . ASP A 1 179 ? 4.887 -46.5 -36.906 1 85.31 179 ASP A N 1
ATOM 1386 C CA . ASP A 1 179 ? 6.344 -46.5 -36.844 1 85.31 179 ASP A CA 1
ATOM 1387 C C . ASP A 1 179 ? 6.961 -45.656 -37.969 1 85.31 179 ASP A C 1
ATOM 1389 O O . ASP A 1 179 ? 7.922 -44.938 -37.75 1 85.31 179 ASP A O 1
ATOM 1393 N N . SER A 1 180 ? 6.398 -45.875 -39.094 1 88.69 180 SER A N 1
ATOM 1394 C CA . SER A 1 180 ? 6.879 -45.094 -40.25 1 88.69 180 SER A CA 1
ATOM 1395 C C . SER A 1 180 ? 6.652 -43.594 -40.031 1 88.69 180 SER A C 1
ATOM 1397 O O . SER A 1 180 ? 7.496 -42.781 -40.406 1 88.69 180 SER A O 1
ATOM 1399 N N . LEU A 1 181 ? 5.516 -43.312 -39.438 1 89.88 181 LEU A N 1
ATOM 1400 C CA . LEU A 1 181 ? 5.184 -41.938 -39.156 1 89.88 181 LEU A CA 1
ATOM 1401 C C . LEU A 1 181 ? 6.156 -41.344 -38.156 1 89.88 181 LEU A C 1
ATOM 1403 O O . LEU A 1 181 ? 6.641 -40.219 -38.344 1 89.88 181 LEU A O 1
ATOM 1407 N N . LEU A 1 182 ? 6.473 -42.062 -37.188 1 82.5 182 LEU A N 1
ATOM 1408 C CA . LEU A 1 182 ? 7.348 -41.594 -36.094 1 82.5 182 LEU A CA 1
ATOM 1409 C C . LEU A 1 182 ? 8.781 -41.438 -36.594 1 82.5 182 LEU A C 1
ATOM 1411 O O . LEU A 1 182 ? 9.477 -40.5 -36.219 1 82.5 182 LEU A O 1
ATOM 1415 N N . GLU A 1 183 ? 9.164 -42.375 -37.344 1 83.31 183 GLU A N 1
ATOM 1416 C CA . GLU A 1 183 ? 10.492 -42.312 -37.938 1 83.31 183 GLU A CA 1
ATOM 1417 C C . GLU A 1 183 ? 10.656 -41.031 -38.781 1 83.31 183 GLU A C 1
ATOM 1419 O O . GLU A 1 183 ? 11.672 -40.344 -38.688 1 83.31 183 GLU A O 1
ATOM 1424 N N . ALA A 1 184 ? 9.672 -40.812 -39.562 1 89 184 ALA A N 1
ATOM 1425 C CA . ALA A 1 184 ? 9.695 -39.625 -40.375 1 89 184 ALA A CA 1
ATOM 1426 C C . ALA A 1 184 ? 9.664 -38.344 -39.531 1 89 184 ALA A C 1
ATOM 1428 O O . ALA A 1 184 ? 10.312 -37.344 -39.844 1 89 184 ALA A O 1
ATOM 1429 N N . SER A 1 185 ? 8.883 -38.406 -38.5 1 86.69 185 SER A N 1
ATOM 1430 C CA . SER A 1 185 ? 8.781 -37.25 -37.594 1 86.69 185 SER A CA 1
ATOM 1431 C C . SER A 1 185 ? 10.133 -36.938 -36.969 1 86.69 185 SER A C 1
ATOM 1433 O O . SER A 1 185 ? 10.484 -35.781 -36.812 1 86.69 185 SER A O 1
ATOM 1435 N N . VAL A 1 186 ? 10.859 -37.906 -36.562 1 80.44 186 VAL A N 1
ATOM 1436 C CA . VAL A 1 186 ? 12.164 -37.719 -35.938 1 80.44 186 VAL A CA 1
ATOM 1437 C C . VAL A 1 186 ? 13.133 -37.094 -36.938 1 80.44 186 VAL A C 1
ATOM 1439 O O . VAL A 1 186 ? 13.922 -36.219 -36.594 1 80.44 186 VAL A O 1
ATOM 1442 N N . LYS A 1 187 ? 12.992 -37.531 -38.094 1 84.88 187 LYS A N 1
ATOM 1443 C CA . LYS A 1 187 ? 13.938 -37.125 -39.125 1 84.88 187 LYS A CA 1
ATOM 1444 C C . LYS A 1 187 ? 13.641 -35.719 -39.625 1 84.88 187 LYS A C 1
ATOM 1446 O O . LYS A 1 187 ? 14.555 -34.969 -39.938 1 84.88 187 LYS A O 1
ATOM 1451 N N . TYR A 1 188 ? 12.398 -35.375 -39.688 1 88.62 188 TYR A N 1
ATOM 1452 C CA . TYR A 1 188 ? 12.062 -34.156 -40.438 1 88.62 188 TYR A CA 1
ATOM 1453 C C . TYR A 1 188 ? 11.383 -33.125 -39.562 1 88.62 188 TYR A C 1
ATOM 1455 O O . TYR A 1 188 ? 10.953 -32.094 -40.031 1 88.62 188 TYR A O 1
ATOM 1463 N N . SER A 1 189 ? 11.312 -33.406 -38.281 1 84.75 189 SER A N 1
ATOM 1464 C CA . SER A 1 189 ? 10.781 -32.375 -37.375 1 84.75 189 SER A CA 1
ATOM 1465 C C . SER A 1 189 ? 11.664 -31.141 -37.375 1 84.75 189 SER A C 1
ATOM 1467 O O . SER A 1 189 ? 12.891 -31.234 -37.469 1 84.75 189 SER A O 1
ATOM 1469 N N . PRO A 1 190 ? 11.062 -29.906 -37.344 1 86.38 190 PRO A N 1
ATOM 1470 C CA . PRO A 1 190 ? 9.672 -29.547 -37.062 1 86.38 190 PRO A CA 1
ATOM 1471 C C . PRO A 1 190 ? 8.844 -29.375 -38.344 1 86.38 190 PRO A C 1
ATOM 1473 O O . PRO A 1 190 ? 7.637 -29.141 -38.281 1 86.38 190 PRO A O 1
ATOM 1476 N N . HIS A 1 191 ? 9.391 -29.547 -39.469 1 88.44 191 HIS A N 1
ATOM 1477 C CA . HIS A 1 191 ? 8.734 -29.25 -40.75 1 88.44 191 HIS A CA 1
ATOM 1478 C C . HIS A 1 191 ? 7.699 -30.312 -41.094 1 88.44 191 HIS A C 1
ATOM 1480 O O . HIS A 1 191 ? 6.824 -30.094 -41.938 1 88.44 191 HIS A O 1
ATOM 1486 N N . PHE A 1 192 ? 7.832 -31.438 -40.438 1 91.5 192 PHE A N 1
ATOM 1487 C CA . PHE A 1 192 ? 6.98 -32.594 -40.719 1 91.5 192 PHE A CA 1
ATOM 1488 C C . PHE A 1 192 ? 5.801 -32.625 -39.75 1 91.5 192 PHE A C 1
ATOM 1490 O O . PHE A 1 192 ? 4.902 -33.469 -39.906 1 91.5 192 PHE A O 1
ATOM 1497 N N . ASP A 1 193 ? 5.637 -31.781 -38.844 1 90.94 193 ASP A N 1
ATOM 1498 C CA . ASP A 1 193 ? 4.68 -31.828 -37.75 1 90.94 193 ASP A CA 1
ATOM 1499 C C . ASP A 1 193 ? 3.248 -31.703 -38.25 1 90.94 193 ASP A C 1
ATOM 1501 O O . ASP A 1 193 ? 2.316 -32.25 -37.656 1 90.94 193 ASP A O 1
ATOM 1505 N N . TRP A 1 194 ? 3.076 -31.094 -39.375 1 91.81 194 TRP A N 1
ATOM 1506 C CA . TRP A 1 194 ? 1.733 -30.922 -39.938 1 91.81 194 TRP A CA 1
ATOM 1507 C C . TRP A 1 194 ? 1.151 -32.25 -40.375 1 91.81 194 TRP A C 1
ATOM 1509 O O . TRP A 1 194 ? -0.059 -32.469 -40.281 1 91.81 194 TRP A O 1
ATOM 1519 N N . VAL A 1 195 ? 2.014 -33.125 -40.781 1 94.44 195 VAL A N 1
ATOM 1520 C CA . VAL A 1 195 ? 1.578 -34.438 -41.219 1 94.44 195 VAL A CA 1
ATOM 1521 C C . VAL A 1 195 ? 1.072 -35.25 -40.031 1 94.44 195 VAL A C 1
ATOM 1523 O O . VAL A 1 195 ? 0.01 -35.875 -40.094 1 94.44 195 VAL A O 1
ATOM 1526 N N . VAL A 1 196 ? 1.846 -35.156 -39 1 91.5 196 VAL A N 1
ATOM 1527 C CA . VAL A 1 196 ? 1.473 -35.875 -37.781 1 91.5 196 VAL A CA 1
ATOM 1528 C C . VAL A 1 196 ? 0.152 -35.312 -37.25 1 91.5 196 VAL A C 1
ATOM 1530 O O . VAL A 1 196 ? -0.709 -36.094 -36.812 1 91.5 196 VAL A O 1
ATOM 1533 N N . ALA A 1 197 ? -0.002 -34.031 -37.281 1 91.81 197 ALA A N 1
ATOM 1534 C CA . ALA A 1 197 ? -1.222 -33.406 -36.812 1 91.81 197 ALA A CA 1
ATOM 1535 C C . ALA A 1 197 ? -2.43 -33.844 -37.656 1 91.81 197 ALA A C 1
ATOM 1537 O O . ALA A 1 197 ? -3.504 -34.094 -37.094 1 91.81 197 ALA A O 1
ATOM 1538 N N . HIS A 1 198 ? -2.213 -33.844 -38.875 1 92.38 198 HIS A N 1
ATOM 1539 C CA . HIS A 1 198 ? -3.312 -34.219 -39.781 1 92.38 198 HIS A CA 1
ATOM 1540 C C . HIS A 1 198 ? -3.723 -35.688 -39.531 1 92.38 198 HIS A C 1
ATOM 1542 O O . HIS A 1 198 ? -4.91 -35.969 -39.406 1 92.38 198 HIS A O 1
ATOM 1548 N N . ILE A 1 199 ? -2.754 -36.562 -39.594 1 91.88 199 ILE A N 1
ATOM 1549 C CA . ILE A 1 199 ? -3.035 -37.969 -39.375 1 91.88 199 ILE A CA 1
ATOM 1550 C C . ILE A 1 199 ? -3.605 -38.188 -37.969 1 91.88 199 ILE A C 1
ATOM 1552 O O . ILE A 1 199 ? -4.484 -39.031 -37.781 1 91.88 199 ILE A O 1
ATOM 1556 N N . GLY A 1 200 ? -3.115 -37.469 -37.031 1 91.06 200 GLY A N 1
ATOM 1557 C CA . GLY A 1 200 ? -3.607 -37.531 -35.656 1 91.06 200 GLY A CA 1
ATOM 1558 C C . GLY A 1 200 ? -5.066 -37.125 -35.531 1 91.06 200 GLY A C 1
ATOM 1559 O O . GLY A 1 200 ? -5.781 -37.625 -34.656 1 91.06 200 GLY A O 1
ATOM 1560 N N . SER A 1 201 ? -5.453 -36.219 -36.344 1 90.62 201 SER A N 1
ATOM 1561 C CA . SER A 1 201 ? -6.855 -35.812 -36.344 1 90.62 201 SER A CA 1
ATOM 1562 C C . SER A 1 201 ? -7.762 -36.938 -36.812 1 90.62 201 SER A C 1
ATOM 1564 O O . SER A 1 201 ? -8.938 -37 -36.406 1 90.62 201 SER A O 1
ATOM 1566 N N . CYS A 1 202 ? -7.164 -37.75 -37.594 1 89.31 202 CYS A N 1
ATOM 1567 C CA . CYS A 1 202 ? -7.922 -38.875 -38.125 1 89.31 202 CYS A CA 1
ATOM 1568 C C . CYS A 1 202 ? -7.859 -40.062 -37.188 1 89.31 202 CYS A C 1
ATOM 1570 O O . CYS A 1 202 ? -8.805 -40.875 -37.125 1 89.31 202 CYS A O 1
ATOM 1572 N N . PHE A 1 203 ? -6.797 -40.25 -36.531 1 88.88 203 PHE A N 1
ATOM 1573 C CA . PHE A 1 203 ? -6.578 -41.344 -35.625 1 88.88 203 PHE A CA 1
ATOM 1574 C C . PHE A 1 203 ? -6.004 -40.844 -34.281 1 88.88 203 PHE A C 1
ATOM 1576 O O . PHE A 1 203 ? -4.871 -41.156 -33.938 1 88.88 203 PHE A O 1
ATOM 1583 N N . PRO A 1 204 ? -6.789 -40.156 -33.5 1 90.19 204 PRO A N 1
ATOM 1584 C CA . PRO A 1 204 ? -6.285 -39.406 -32.344 1 90.19 204 PRO A CA 1
ATOM 1585 C C . PRO A 1 204 ? -5.699 -40.281 -31.266 1 90.19 204 PRO A C 1
ATOM 1587 O O . PRO A 1 204 ? -4.602 -40 -30.766 1 90.19 204 PRO A O 1
ATOM 1590 N N . THR A 1 205 ? -6.238 -41.375 -30.859 1 87.69 205 THR A N 1
ATOM 1591 C CA . THR A 1 205 ? -5.82 -42.188 -29.719 1 87.69 205 THR A CA 1
ATOM 1592 C C . THR A 1 205 ? -4.422 -42.75 -29.953 1 87.69 205 THR A C 1
ATOM 1594 O O . THR A 1 205 ? -3.561 -42.656 -29.078 1 87.69 205 THR A O 1
ATOM 1597 N N . THR A 1 206 ? -4.199 -43.25 -31.125 1 85.75 206 THR A N 1
ATOM 1598 C CA . THR A 1 206 ? -2.93 -43.906 -31.453 1 85.75 206 THR A CA 1
ATOM 1599 C C . THR A 1 206 ? -1.812 -42.875 -31.562 1 85.75 206 THR A C 1
ATOM 1601 O O . THR A 1 206 ? -0.722 -43.062 -31.016 1 85.75 206 THR A O 1
ATOM 1604 N N . ILE A 1 207 ? -2.121 -41.844 -32.219 1 87.88 207 ILE A N 1
ATOM 1605 C CA . ILE A 1 207 ? -1.089 -40.844 -32.531 1 87.88 207 ILE A CA 1
ATOM 1606 C C . ILE A 1 207 ? -0.738 -40.062 -31.25 1 87.88 207 ILE A C 1
ATOM 1608 O O . ILE A 1 207 ? 0.436 -39.812 -30.984 1 87.88 207 ILE A O 1
ATOM 1612 N N . ILE A 1 208 ? -1.73 -39.719 -30.438 1 91.88 208 ILE A N 1
ATOM 1613 C CA . ILE A 1 208 ? -1.498 -38.938 -29.234 1 91.88 208 ILE A CA 1
ATOM 1614 C C . ILE A 1 208 ? -0.573 -39.719 -28.297 1 91.88 208 ILE A C 1
ATOM 1616 O O . ILE A 1 208 ? 0.396 -39.156 -27.766 1 91.88 208 ILE A O 1
ATOM 1620 N N . THR A 1 209 ? -0.843 -40.969 -28.094 1 89.31 209 THR A N 1
ATOM 1621 C CA . THR A 1 209 ? -0.039 -41.812 -27.203 1 89.31 209 THR A CA 1
ATOM 1622 C C . THR A 1 209 ? 1.401 -41.875 -27.703 1 89.31 209 THR A C 1
ATOM 1624 O O . THR A 1 209 ? 2.342 -41.812 -26.906 1 89.31 209 THR A O 1
ATOM 1627 N N . ARG A 1 210 ? 1.558 -41.969 -28.953 1 85.62 210 ARG A N 1
ATOM 1628 C CA . ARG A 1 210 ? 2.896 -42.094 -29.516 1 85.62 210 ARG A CA 1
ATOM 1629 C C . ARG A 1 210 ? 3.648 -40.781 -29.453 1 85.62 210 ARG A C 1
ATOM 1631 O O . ARG A 1 210 ? 4.871 -40.75 -29.281 1 85.62 210 ARG A O 1
ATOM 1638 N N . VAL A 1 211 ? 2.953 -39.75 -29.75 1 88.75 211 VAL A N 1
ATOM 1639 C CA . VAL A 1 211 ? 3.555 -38.438 -29.656 1 88.75 211 VAL A CA 1
ATOM 1640 C C . VAL A 1 211 ? 4.043 -38.188 -28.219 1 88.75 211 VAL A C 1
ATOM 1642 O O . VAL A 1 211 ? 5.148 -37.688 -28.016 1 88.75 211 VAL A O 1
ATOM 1645 N N . LEU A 1 212 ? 3.262 -38.562 -27.234 1 90.94 212 LEU A N 1
ATOM 1646 C CA . LEU A 1 212 ? 3.623 -38.406 -25.828 1 90.94 212 LEU A CA 1
ATOM 1647 C C . LEU A 1 212 ? 4.84 -39.25 -25.484 1 90.94 212 LEU A C 1
ATOM 1649 O O . LEU A 1 212 ? 5.754 -38.781 -24.797 1 90.94 212 LEU A O 1
ATOM 1653 N N . MET A 1 213 ? 4.871 -40.438 -26.016 1 87.44 213 MET A N 1
ATOM 1654 C CA . MET A 1 213 ? 5.98 -41.344 -25.734 1 87.44 213 MET A CA 1
ATOM 1655 C C . MET A 1 213 ? 7.273 -40.844 -26.359 1 87.44 213 MET A C 1
ATOM 1657 O O . MET A 1 213 ? 8.352 -40.969 -25.781 1 87.44 213 MET A O 1
ATOM 1661 N N . SER A 1 214 ? 7.129 -40.344 -27.562 1 84.19 214 SER A N 1
ATOM 1662 C CA . SER A 1 214 ? 8.297 -39.75 -28.219 1 84.19 214 SER A CA 1
ATOM 1663 C C . SER A 1 214 ? 8.828 -38.562 -27.438 1 84.19 214 SER A C 1
ATOM 1665 O O . SER A 1 214 ? 10.047 -38.375 -27.297 1 84.19 214 SER A O 1
ATOM 1667 N N . GLY A 1 215 ? 7.902 -37.781 -27 1 87.56 215 GLY A N 1
ATOM 1668 C CA . GLY A 1 215 ? 8.305 -36.656 -26.188 1 87.56 215 GLY A CA 1
ATOM 1669 C C . GLY A 1 215 ? 8.961 -37.062 -24.875 1 87.56 215 GLY A C 1
ATOM 1670 O O . GLY A 1 215 ? 9.953 -36.469 -24.453 1 87.56 215 GLY A O 1
ATOM 1671 N N . LEU A 1 216 ? 8.445 -38.062 -24.25 1 90.56 216 LEU A N 1
ATOM 1672 C CA . LEU A 1 216 ? 8.984 -38.562 -23 1 90.56 216 LEU A CA 1
ATOM 1673 C C . LEU A 1 216 ? 10.398 -39.094 -23.188 1 90.56 216 LEU A C 1
ATOM 1675 O O . LEU A 1 216 ? 11.281 -38.844 -22.359 1 90.56 216 LEU A O 1
ATOM 1679 N N . LYS A 1 217 ? 10.609 -39.781 -24.234 1 85.75 217 LYS A N 1
ATOM 1680 C CA . LYS A 1 217 ? 11.938 -40.312 -24.562 1 85.75 217 LYS A CA 1
ATOM 1681 C C . LYS A 1 217 ? 12.93 -39.188 -24.797 1 85.75 217 LYS A C 1
ATOM 1683 O O . LYS A 1 217 ? 14.086 -39.281 -24.359 1 85.75 217 LYS A O 1
ATOM 1688 N N . ASP A 1 218 ? 12.484 -38.219 -25.531 1 84.5 218 ASP A N 1
ATOM 1689 C CA . ASP A 1 218 ? 13.328 -37.031 -25.766 1 84.5 218 ASP A CA 1
ATOM 1690 C C . ASP A 1 218 ? 13.711 -36.344 -24.453 1 84.5 218 ASP A C 1
ATOM 1692 O O . ASP A 1 218 ? 14.859 -35.938 -24.281 1 84.5 218 ASP A O 1
ATOM 1696 N N . TYR A 1 219 ? 12.766 -36.219 -23.641 1 88 219 TYR A N 1
ATOM 1697 C CA . TYR A 1 219 ? 12.992 -35.594 -22.359 1 88 219 TYR A CA 1
ATOM 1698 C C . TYR A 1 219 ? 13.961 -36.406 -21.5 1 88 219 TYR A C 1
ATOM 1700 O O . TYR A 1 219 ? 14.797 -35.844 -20.781 1 88 219 TYR A O 1
ATOM 1708 N N . TYR A 1 220 ? 13.789 -37.656 -21.5 1 86.12 220 TYR A N 1
ATOM 1709 C CA . TYR A 1 220 ? 14.664 -38.562 -20.734 1 86.12 220 TYR A CA 1
ATOM 1710 C C . TYR A 1 220 ? 16.109 -38.438 -21.219 1 86.12 220 TYR A C 1
ATOM 1712 O O . TYR A 1 220 ? 17.031 -38.438 -20.422 1 86.12 220 TYR A O 1
ATOM 1720 N N . GLN A 1 221 ? 16.266 -38.312 -22.469 1 81.62 221 GLN A N 1
ATOM 1721 C CA . GLN A 1 221 ? 17.594 -38.281 -23.078 1 81.62 221 GLN A CA 1
ATOM 1722 C C . GLN A 1 221 ? 18.266 -36.906 -22.891 1 81.62 221 GLN A C 1
ATOM 1724 O O . GLN A 1 221 ? 19.484 -36.844 -22.656 1 81.62 221 GLN A O 1
ATOM 1729 N N . HIS A 1 222 ? 17.531 -35.75 -22.891 1 73.25 222 HIS A N 1
ATOM 1730 C CA . HIS A 1 222 ? 18.125 -34.438 -22.938 1 73.25 222 HIS A CA 1
ATOM 1731 C C . HIS A 1 222 ? 17.797 -33.656 -21.656 1 73.25 222 HIS A C 1
ATOM 1733 O O . HIS A 1 222 ? 18.391 -32.594 -21.391 1 73.25 222 HIS A O 1
ATOM 1739 N N . GLY A 1 223 ? 16.766 -33.844 -20.938 1 63.38 223 GLY A N 1
ATOM 1740 C CA . GLY A 1 223 ? 16.234 -33.031 -19.859 1 63.38 223 GLY A CA 1
ATOM 1741 C C . GLY A 1 223 ? 17.188 -32.906 -18.672 1 63.38 223 GLY A C 1
ATOM 1742 O O . GLY A 1 223 ? 17.203 -31.891 -17.984 1 63.38 223 GLY A O 1
ATOM 1743 N N . GLY A 1 224 ? 17.891 -33.938 -18.25 1 56.38 224 GLY A N 1
ATOM 1744 C CA . GLY A 1 224 ? 18.656 -33.938 -17 1 56.38 224 GLY A CA 1
ATOM 1745 C C . GLY A 1 224 ? 20.062 -33.406 -17.172 1 56.38 224 GLY A C 1
ATOM 1746 O O . GLY A 1 224 ? 20.812 -33.344 -16.203 1 56.38 224 GLY A O 1
ATOM 1747 N N . LYS A 1 225 ? 20.531 -33.281 -18.375 1 50.28 225 LYS A N 1
ATOM 1748 C CA . LYS A 1 225 ? 21.953 -32.969 -18.469 1 50.28 225 LYS A CA 1
ATOM 1749 C C . LYS A 1 225 ? 22.203 -31.469 -18.328 1 50.28 225 LYS A C 1
ATOM 1751 O O . LYS A 1 225 ? 21.609 -30.672 -19.047 1 50.28 225 LYS A O 1
ATOM 1756 N N . PRO A 1 226 ? 22.578 -31 -17.172 1 45.72 226 PRO A N 1
ATOM 1757 C CA . PRO A 1 226 ? 23.047 -29.625 -17.062 1 45.72 226 PRO A CA 1
ATOM 1758 C C . PRO A 1 226 ? 23.859 -29.172 -18.266 1 45.72 226 PRO A C 1
ATOM 1760 O O . PRO A 1 226 ? 24.938 -29.734 -18.531 1 45.72 226 PRO A O 1
ATOM 1763 N N . GLY A 1 227 ? 23.312 -29.125 -19.391 1 38.62 227 GLY A N 1
ATOM 1764 C CA . GLY A 1 227 ? 24.172 -28.797 -20.516 1 38.62 227 GLY A CA 1
ATOM 1765 C C . GLY A 1 227 ? 25.156 -27.688 -20.234 1 38.62 227 GLY A C 1
ATOM 1766 O O . GLY A 1 227 ? 24.859 -26.781 -19.453 1 38.62 227 GLY A O 1
ATOM 1767 N N . GLU A 1 228 ? 26.453 -27.984 -20.359 1 40.56 228 GLU A N 1
ATOM 1768 C CA . GLU A 1 228 ? 27.547 -27.031 -20.328 1 40.56 228 GLU A CA 1
ATOM 1769 C C . GLU A 1 228 ? 27.109 -25.672 -20.859 1 40.56 228 GLU A C 1
ATOM 1771 O O . GLU A 1 228 ? 27.641 -24.641 -20.438 1 40.56 228 GLU A O 1
ATOM 1776 N N . GLY A 1 229 ? 26.719 -25.578 -22.312 1 37.78 229 GLY A N 1
ATOM 1777 C CA . GLY A 1 229 ? 26.734 -24.375 -23.125 1 37.78 229 GLY A CA 1
ATOM 1778 C C . GLY A 1 229 ? 25.469 -23.547 -23 1 37.78 229 GLY A C 1
ATOM 1779 O O . GLY A 1 229 ? 24.484 -24 -22.406 1 37.78 229 GLY A O 1
ATOM 1780 N N . HIS A 1 230 ? 25.406 -22.219 -23.531 1 39.59 230 HIS A N 1
ATOM 1781 C CA . HIS A 1 230 ? 24.578 -21.031 -23.688 1 39.59 230 HIS A CA 1
ATOM 1782 C C . HIS A 1 230 ? 23.234 -21.375 -24.328 1 39.59 230 HIS A C 1
ATOM 1784 O O . HIS A 1 230 ? 22.531 -20.5 -24.828 1 39.59 230 HIS A O 1
ATOM 1790 N N . MET A 1 231 ? 23.016 -22.594 -24.844 1 41.03 231 MET A N 1
ATOM 1791 C CA . MET A 1 231 ? 21.812 -22.656 -25.688 1 41.03 231 MET A CA 1
ATOM 1792 C C . MET A 1 231 ? 20.562 -22.703 -24.828 1 41.03 231 MET A C 1
ATOM 1794 O O . MET A 1 231 ? 20.547 -23.359 -23.766 1 41.03 231 MET A O 1
ATOM 1798 N N . SER A 1 232 ? 19.547 -21.953 -25.172 1 45.62 232 SER A N 1
ATOM 1799 C CA . SER A 1 232 ? 18.234 -21.859 -24.547 1 45.62 232 SER A CA 1
ATOM 1800 C C . SER A 1 232 ? 17.625 -23.234 -24.375 1 45.62 232 SER A C 1
ATOM 1802 O O . SER A 1 232 ? 17.844 -24.141 -25.188 1 45.62 232 SER A O 1
ATOM 1804 N N . SER A 1 233 ? 17.25 -23.688 -23.297 1 47.97 233 SER A N 1
ATOM 1805 C CA . SER A 1 233 ? 16.625 -24.938 -22.906 1 47.97 233 SER A CA 1
ATOM 1806 C C . SER A 1 233 ? 15.68 -25.438 -23.984 1 47.97 233 SER A C 1
ATOM 1808 O O . SER A 1 233 ? 15.586 -26.641 -24.234 1 47.97 233 SER A O 1
ATOM 1810 N N . ASP A 1 234 ? 14.945 -24.656 -24.609 1 50.34 234 ASP A N 1
ATOM 1811 C CA . ASP A 1 234 ? 13.969 -25.047 -25.625 1 50.34 234 ASP A CA 1
ATOM 1812 C C . ASP A 1 234 ? 14.664 -25.562 -26.891 1 50.34 234 ASP A C 1
ATOM 1814 O O . ASP A 1 234 ? 14.141 -26.453 -27.562 1 50.34 234 ASP A O 1
ATOM 1818 N N . ASP A 1 235 ? 15.773 -25.062 -27.141 1 53 235 ASP A N 1
ATOM 1819 C CA . ASP A 1 235 ? 16.5 -25.469 -28.344 1 53 235 ASP A CA 1
ATOM 1820 C C . ASP A 1 235 ? 17.109 -26.859 -28.188 1 53 235 ASP A C 1
ATOM 1822 O O . ASP A 1 235 ? 17.344 -27.547 -29.172 1 53 235 ASP A O 1
ATOM 1826 N N . LYS A 1 236 ? 17.125 -27.312 -26.938 1 57.97 236 LYS A N 1
ATOM 1827 C CA . LYS A 1 236 ? 17.812 -28.578 -26.672 1 57.97 236 LYS A CA 1
ATOM 1828 C C . LYS A 1 236 ? 16.844 -29.75 -26.766 1 57.97 236 LYS A C 1
ATOM 1830 O O . LYS A 1 236 ? 17.266 -30.906 -26.859 1 57.97 236 LYS A O 1
ATOM 1835 N N . MET A 1 237 ? 15.5 -29.297 -26.797 1 61.19 237 MET A N 1
ATOM 1836 C CA . MET A 1 237 ? 14.539 -30.406 -26.859 1 61.19 237 MET A CA 1
ATOM 1837 C C . MET A 1 237 ? 13.562 -30.203 -28.016 1 61.19 237 MET A C 1
ATOM 1839 O O . MET A 1 237 ? 12.375 -29.984 -27.797 1 61.19 237 MET A O 1
ATOM 1843 N N . PRO A 1 238 ? 14.086 -30.328 -29.172 1 68.56 238 PRO A N 1
ATOM 1844 C CA . PRO A 1 238 ? 13.273 -30.031 -30.359 1 68.56 238 PRO A CA 1
ATOM 1845 C C . PRO A 1 238 ? 12.008 -30.891 -30.438 1 68.56 238 PRO A C 1
ATOM 1847 O O . PRO A 1 238 ? 10.961 -30.406 -30.859 1 68.56 238 PRO A O 1
ATOM 1850 N N . LYS A 1 239 ? 12.086 -32.094 -29.891 1 79.56 239 LYS A N 1
ATOM 1851 C CA . LYS A 1 239 ? 10.93 -33 -30.016 1 79.56 239 LYS A CA 1
ATOM 1852 C C . LYS A 1 239 ? 9.828 -32.594 -29.031 1 79.56 239 LYS A C 1
ATOM 1854 O O . LYS A 1 239 ? 8.641 -32.812 -29.297 1 79.56 239 LYS A O 1
ATOM 1859 N N . MET A 1 240 ? 10.188 -32 -27.984 1 82.56 240 MET A N 1
ATOM 1860 C CA . MET A 1 240 ? 9.203 -31.578 -27 1 82.56 240 MET A CA 1
ATOM 1861 C C . MET A 1 240 ? 8.359 -30.422 -27.547 1 82.56 240 MET A C 1
ATOM 1863 O O . MET A 1 240 ? 7.137 -30.406 -27.375 1 82.56 240 MET A O 1
ATOM 1867 N N . ALA A 1 241 ? 9.031 -29.562 -28.172 1 80.94 241 ALA A N 1
ATOM 1868 C CA . ALA A 1 241 ? 8.312 -28.438 -28.781 1 80.94 241 ALA A CA 1
ATOM 1869 C C . ALA A 1 241 ? 7.332 -28.922 -29.844 1 80.94 241 ALA A C 1
ATOM 1871 O O . ALA A 1 241 ? 6.219 -28.422 -29.953 1 80.94 241 ALA A O 1
ATOM 1872 N N . SER A 1 242 ? 7.82 -29.891 -30.547 1 83.44 242 SER A N 1
ATOM 1873 C CA . SER A 1 242 ? 6.973 -30.484 -31.578 1 83.44 242 SER A CA 1
ATOM 1874 C C . SER A 1 242 ? 5.77 -31.188 -30.969 1 83.44 242 SER A C 1
ATOM 1876 O O . SER A 1 242 ? 4.648 -31.062 -31.469 1 83.44 242 SER A O 1
ATOM 1878 N N . ALA A 1 243 ? 6.047 -31.938 -29.922 1 87.38 243 ALA A N 1
ATOM 1879 C CA . ALA A 1 243 ? 4.965 -32.656 -29.234 1 87.38 243 ALA A CA 1
ATOM 1880 C C . ALA A 1 243 ? 3.906 -31.672 -28.734 1 87.38 243 ALA A C 1
ATOM 1882 O O . ALA A 1 243 ? 2.707 -31.906 -28.906 1 87.38 243 ALA A O 1
ATOM 1883 N N . VAL A 1 244 ? 4.309 -30.625 -28.203 1 88.06 244 VAL A N 1
ATOM 1884 C CA . VAL A 1 244 ? 3.406 -29.609 -27.672 1 88.06 244 VAL A CA 1
ATOM 1885 C C . VAL A 1 244 ? 2.58 -29 -28.797 1 88.06 244 VAL A C 1
ATOM 1887 O O . VAL A 1 244 ? 1.369 -28.812 -28.656 1 88.06 244 VAL A O 1
ATOM 1890 N N . GLY A 1 245 ? 3.215 -28.688 -29.922 1 85.19 245 GLY A N 1
ATOM 1891 C CA . GLY A 1 245 ? 2.514 -28.141 -31.062 1 85.19 245 GLY A CA 1
ATOM 1892 C C . GLY A 1 245 ? 1.447 -29.062 -31.625 1 85.19 245 GLY A C 1
ATOM 1893 O O . GLY A 1 245 ? 0.333 -28.625 -31.922 1 85.19 245 GLY A O 1
ATOM 1894 N N . ILE A 1 246 ? 1.804 -30.266 -31.734 1 88.25 246 ILE A N 1
ATOM 1895 C CA . ILE A 1 246 ? 0.892 -31.266 -32.281 1 88.25 246 ILE A CA 1
ATOM 1896 C C . ILE A 1 246 ? -0.293 -31.438 -31.328 1 88.25 246 ILE A C 1
ATOM 1898 O O . ILE A 1 246 ? -1.448 -31.422 -31.766 1 88.25 246 ILE A O 1
ATOM 1902 N N . LEU A 1 247 ? -0.039 -31.625 -30.094 1 89.31 247 LEU A N 1
ATOM 1903 C CA . LEU A 1 247 ? -1.099 -31.812 -29.109 1 89.31 247 LEU A CA 1
ATOM 1904 C C . LEU A 1 247 ? -1.999 -30.578 -29.031 1 89.31 247 LEU A C 1
ATOM 1906 O O . LEU A 1 247 ? -3.215 -30.703 -28.875 1 89.31 247 LEU A O 1
ATOM 1910 N N . GLY A 1 248 ? -1.37 -29.453 -29.172 1 86.94 248 GLY A N 1
ATOM 1911 C CA . GLY A 1 248 ? -2.139 -28.219 -29.188 1 86.94 248 GLY A CA 1
ATOM 1912 C C . GLY A 1 248 ? -3.156 -28.172 -30.312 1 86.94 248 GLY A C 1
ATOM 1913 O O . GLY A 1 248 ? -4.285 -27.719 -30.109 1 86.94 248 GLY A O 1
ATOM 1914 N N . HIS A 1 249 ? -2.684 -28.609 -31.406 1 85.5 249 HIS A N 1
ATOM 1915 C CA . HIS A 1 249 ? -3.574 -28.641 -32.562 1 85.5 249 HIS A CA 1
ATOM 1916 C C . HIS A 1 249 ? -4.684 -29.672 -32.375 1 85.5 249 HIS A C 1
ATOM 1918 O O . HIS A 1 249 ? -5.848 -29.406 -32.656 1 85.5 249 HIS A O 1
ATOM 1924 N N . LEU A 1 250 ? -4.363 -30.766 -31.859 1 89.31 250 LEU A N 1
ATOM 1925 C CA . LEU A 1 250 ? -5.309 -31.859 -31.688 1 89.31 250 LEU A CA 1
ATOM 1926 C C . LEU A 1 250 ? -6.297 -31.562 -30.562 1 89.31 250 LEU A C 1
ATOM 1928 O O . LEU A 1 250 ? -7.387 -32.125 -30.516 1 89.31 250 LEU A O 1
ATOM 1932 N N . ALA A 1 251 ? -5.961 -30.734 -29.672 1 87.94 251 ALA A N 1
ATOM 1933 C CA . ALA A 1 251 ? -6.758 -30.422 -28.484 1 87.94 251 ALA A CA 1
ATOM 1934 C C . ALA A 1 251 ? -8.078 -29.766 -28.859 1 87.94 251 ALA A C 1
ATOM 1936 O O . ALA A 1 251 ? -9.07 -29.875 -28.141 1 87.94 251 ALA A O 1
ATOM 1937 N N . SER A 1 252 ? -8.055 -29.094 -29.969 1 83.81 252 SER A N 1
ATOM 1938 C CA . SER A 1 252 ? -9.25 -28.391 -30.406 1 83.81 252 SER A CA 1
ATOM 1939 C C . SER A 1 252 ? -10.43 -29.344 -30.562 1 83.81 252 SER A C 1
ATOM 1941 O O . SER A 1 252 ? -11.547 -29.031 -30.141 1 83.81 252 SER A O 1
ATOM 1943 N N . LYS A 1 253 ? -10.102 -30.531 -31.062 1 86.75 253 LYS A N 1
ATOM 1944 C CA . LYS A 1 253 ? -11.195 -31.484 -31.312 1 86.75 253 LYS A CA 1
ATOM 1945 C C . LYS A 1 253 ? -11.055 -32.719 -30.453 1 86.75 253 LYS A C 1
ATOM 1947 O O . LYS A 1 253 ? -12.031 -33.438 -30.25 1 86.75 253 LYS A O 1
ATOM 1952 N N . HIS A 1 254 ? -9.953 -32.938 -30.031 1 91 254 HIS A N 1
ATOM 1953 C CA . HIS A 1 254 ? -9.711 -34.219 -29.344 1 91 254 HIS A CA 1
ATOM 1954 C C . HIS A 1 254 ? -9.141 -33.969 -27.953 1 91 254 HIS A C 1
ATOM 1956 O O . HIS A 1 254 ? -8.188 -34.656 -27.547 1 91 254 HIS A O 1
ATOM 1962 N N . GLY A 1 255 ? -9.711 -33.125 -27.281 1 88.31 255 GLY A N 1
ATOM 1963 C CA . GLY A 1 255 ? -9.258 -32.781 -25.938 1 88.31 255 GLY A CA 1
ATOM 1964 C C . GLY A 1 255 ? -9.406 -33.938 -24.969 1 88.31 255 GLY A C 1
ATOM 1965 O O . GLY A 1 255 ? -8.531 -34.156 -24.125 1 88.31 255 GLY A O 1
ATOM 1966 N N . GLN A 1 256 ? -10.414 -34.688 -25.156 1 91.44 256 GLN A N 1
ATOM 1967 C CA . GLN A 1 256 ? -10.68 -35.781 -24.234 1 91.44 256 GLN A CA 1
ATOM 1968 C C . GLN A 1 256 ? -9.68 -36.906 -24.438 1 91.44 256 GLN A C 1
ATOM 1970 O O . GLN A 1 256 ? -9.258 -37.562 -23.484 1 91.44 256 GLN A O 1
ATOM 1975 N N . ASP A 1 257 ? -9.297 -37.125 -25.625 1 92.62 257 ASP A N 1
ATOM 1976 C CA . ASP A 1 257 ? -8.305 -38.156 -25.922 1 92.62 257 ASP A CA 1
ATOM 1977 C C . ASP A 1 257 ? -6.953 -37.812 -25.297 1 92.62 257 ASP A C 1
ATOM 1979 O O . ASP A 1 257 ? -6.246 -38.688 -24.797 1 92.62 257 ASP A O 1
ATOM 1983 N N . ILE A 1 258 ? -6.711 -36.594 -25.438 1 92.69 258 ILE A N 1
ATOM 1984 C CA . ILE A 1 258 ? -5.449 -36.156 -24.875 1 92.69 258 ILE A CA 1
ATOM 1985 C C . ILE A 1 258 ? -5.469 -36.312 -23.359 1 92.69 258 ILE A C 1
ATOM 1987 O O . ILE A 1 258 ? -4.504 -36.812 -22.766 1 92.69 258 ILE A O 1
ATOM 1991 N N . ARG A 1 259 ? -6.562 -35.938 -22.781 1 92.38 259 ARG A N 1
ATOM 1992 C CA . ARG A 1 259 ? -6.734 -36.094 -21.328 1 92.38 259 ARG A CA 1
ATOM 1993 C C . ARG A 1 259 ? -6.547 -37.531 -20.891 1 92.38 259 ARG A C 1
ATOM 1995 O O . ARG A 1 259 ? -5.805 -37.812 -19.953 1 92.38 259 ARG A O 1
ATOM 2002 N N . ASN A 1 260 ? -7.141 -38.344 -21.594 1 93.5 260 ASN A N 1
ATOM 2003 C CA . ASN A 1 260 ? -7.066 -39.781 -21.281 1 93.5 260 ASN A CA 1
ATOM 2004 C C . ASN A 1 260 ? -5.645 -40.312 -21.422 1 93.5 260 ASN A C 1
ATOM 2006 O O . ASN A 1 260 ? -5.184 -41.094 -20.594 1 93.5 260 ASN A O 1
ATOM 2010 N N . ALA A 1 261 ? -5.043 -39.906 -22.453 1 93.62 261 ALA A N 1
ATOM 2011 C CA . ALA A 1 261 ? -3.684 -40.375 -22.719 1 93.62 261 ALA A CA 1
ATOM 2012 C C . ALA A 1 261 ? -2.721 -39.875 -21.641 1 93.62 261 ALA A C 1
ATOM 2014 O O . ALA A 1 261 ? -1.84 -40.625 -21.203 1 93.62 261 ALA A O 1
ATOM 2015 N N . LEU A 1 262 ? -2.893 -38.688 -21.234 1 93.81 262 LEU A N 1
ATOM 2016 C CA . LEU A 1 262 ? -2.033 -38.125 -20.203 1 93.81 262 LEU A CA 1
ATOM 2017 C C . LEU A 1 262 ? -2.236 -38.844 -18.859 1 93.81 262 LEU A C 1
ATOM 2019 O O . LEU A 1 262 ? -1.267 -39.188 -18.188 1 93.81 262 LEU A O 1
ATOM 2023 N N . MET A 1 263 ? -3.441 -39.062 -18.516 1 94 263 MET A N 1
ATOM 2024 C CA . MET A 1 263 ? -3.752 -39.719 -17.25 1 94 263 MET A CA 1
ATOM 2025 C C . MET A 1 263 ? -3.27 -41.156 -17.266 1 94 263 MET A C 1
ATOM 2027 O O . MET A 1 263 ? -2.787 -41.688 -16.25 1 94 263 MET A O 1
ATOM 2031 N N . LYS A 1 264 ? -3.4 -41.75 -18.422 1 93.75 264 LYS A N 1
ATOM 2032 C CA . LYS A 1 264 ? -2.916 -43.125 -18.562 1 93.75 264 LYS A CA 1
ATOM 2033 C C . LYS A 1 264 ? -1.4 -43.188 -18.391 1 93.75 264 LYS A C 1
ATOM 2035 O O . LYS A 1 264 ? -0.877 -44.125 -17.781 1 93.75 264 LYS A O 1
ATOM 2040 N N . LEU A 1 265 ? -0.815 -42.281 -19 1 93.06 265 LEU A N 1
ATOM 2041 C CA . LEU A 1 265 ? 0.636 -42.219 -18.875 1 93.06 265 LEU A CA 1
ATOM 2042 C C . LEU A 1 265 ? 1.045 -42 -17.422 1 93.06 265 LEU A C 1
ATOM 2044 O O . LEU A 1 265 ? 2.008 -42.625 -16.953 1 93.06 265 LEU A O 1
ATOM 2048 N N . PHE A 1 266 ? 0.35 -41.219 -16.641 1 94.12 266 PHE A N 1
ATOM 2049 C CA . PHE A 1 266 ? 0.601 -40.969 -15.234 1 94.12 266 PHE A CA 1
ATOM 2050 C C . PHE A 1 266 ? 0.398 -42.219 -14.414 1 94.12 266 PHE A C 1
ATOM 2052 O O . PHE A 1 266 ? 1.242 -42.594 -13.586 1 94.12 266 PHE A O 1
ATOM 2059 N N . GLU A 1 267 ? -0.66 -42.844 -14.711 1 92.81 267 GLU A N 1
ATOM 2060 C CA . GLU A 1 267 ? -0.964 -44.094 -13.977 1 92.81 267 GLU A CA 1
ATOM 2061 C C . GLU A 1 267 ? 0.086 -45.156 -14.25 1 92.81 267 GLU A C 1
ATOM 2063 O O . GLU A 1 267 ? 0.469 -45.906 -13.344 1 92.81 267 GLU A O 1
ATOM 2068 N N . ALA A 1 268 ? 0.514 -45.188 -15.461 1 91.56 268 ALA A N 1
ATOM 2069 C CA . ALA A 1 268 ? 1.532 -46.156 -15.844 1 91.56 268 ALA A CA 1
ATOM 2070 C C . ALA A 1 268 ? 2.852 -45.875 -15.133 1 91.56 268 ALA A C 1
ATOM 2072 O O . ALA A 1 268 ? 3.605 -46.812 -14.828 1 91.56 268 ALA A O 1
ATOM 2073 N N . SER A 1 269 ? 3.08 -44.688 -14.844 1 91.88 269 SER A N 1
ATOM 2074 C CA . SER A 1 269 ? 4.336 -44.281 -14.211 1 91.88 269 SER A CA 1
ATOM 2075 C C . SER A 1 269 ? 4.383 -44.75 -12.758 1 91.88 269 SER A C 1
ATOM 2077 O O . SER A 1 269 ? 5.461 -44.938 -12.195 1 91.88 269 SER A O 1
ATOM 2079 N N . LEU A 1 270 ? 3.299 -44.938 -12.109 1 91.62 270 LEU A N 1
ATOM 2080 C CA . LEU A 1 270 ? 3.227 -45.281 -10.695 1 91.62 270 LEU A CA 1
ATOM 2081 C C . LEU A 1 270 ? 3.629 -46.75 -10.484 1 91.62 270 LEU A C 1
ATOM 2083 O O . LEU A 1 270 ? 4.152 -47.094 -9.43 1 91.62 270 LEU A O 1
ATOM 2087 N N . THR A 1 271 ? 3.373 -47.531 -11.523 1 87.94 271 THR A N 1
ATOM 2088 C CA . THR A 1 271 ? 3.641 -48.969 -11.367 1 87.94 271 THR A CA 1
ATOM 2089 C C . THR A 1 271 ? 4.668 -49.438 -12.391 1 87.94 271 THR A C 1
ATOM 2091 O O . THR A 1 271 ? 4.906 -50.656 -12.531 1 87.94 271 THR A O 1
ATOM 2094 N N . ALA A 1 272 ? 5.281 -48.531 -13.055 1 86.69 272 ALA A N 1
ATOM 2095 C CA . ALA A 1 272 ? 6.145 -48.906 -14.172 1 86.69 272 ALA A CA 1
ATOM 2096 C C . ALA A 1 272 ? 7.422 -49.594 -13.672 1 86.69 272 ALA A C 1
ATOM 2098 O O . ALA A 1 272 ? 7.977 -49.188 -12.641 1 86.69 272 ALA A O 1
ATOM 2099 N N . GLU A 1 273 ? 7.809 -50.594 -14.352 1 85.94 273 GLU A N 1
ATOM 2100 C CA . GLU A 1 273 ? 9.07 -51.25 -14.07 1 85.94 273 GLU A CA 1
ATOM 2101 C C . GLU A 1 273 ? 10.242 -50.5 -14.695 1 85.94 273 GLU A C 1
ATOM 2103 O O . GLU A 1 273 ? 11.344 -50.469 -14.133 1 85.94 273 GLU A O 1
ATOM 2108 N N . SER A 1 274 ? 9.898 -49.875 -15.859 1 86.94 274 SER A N 1
ATOM 2109 C CA . SER A 1 274 ? 10.922 -49.094 -16.562 1 86.94 274 SER A CA 1
ATOM 2110 C C . SER A 1 274 ? 11.328 -47.875 -15.75 1 86.94 274 SER A C 1
ATOM 2112 O O . SER A 1 274 ? 10.469 -47.062 -15.344 1 86.94 274 SER A O 1
ATOM 2114 N N . GLU A 1 275 ? 12.547 -47.75 -15.516 1 84.31 275 GLU A N 1
ATOM 2115 C CA . GLU A 1 275 ? 13.078 -46.625 -14.766 1 84.31 275 GLU A CA 1
ATOM 2116 C C . GLU A 1 275 ? 12.797 -45.281 -15.477 1 84.31 275 GLU A C 1
ATOM 2118 O O . GLU A 1 275 ? 12.531 -44.281 -14.828 1 84.31 275 GLU A O 1
ATOM 2123 N N . MET A 1 276 ? 12.836 -45.406 -16.781 1 85.31 276 MET A N 1
ATOM 2124 C CA . MET A 1 276 ? 12.594 -44.188 -17.562 1 85.31 276 MET A CA 1
ATOM 2125 C C . MET A 1 276 ? 11.188 -43.656 -17.328 1 85.31 276 MET A C 1
ATOM 2127 O O . MET A 1 276 ? 11.008 -42.469 -17.031 1 85.31 276 MET A O 1
ATOM 2131 N N . ILE A 1 277 ? 10.219 -44.531 -17.422 1 89.62 277 ILE A N 1
ATOM 2132 C CA . ILE A 1 277 ? 8.82 -44.125 -17.281 1 89.62 277 ILE A CA 1
ATOM 2133 C C . ILE A 1 277 ? 8.562 -43.688 -15.844 1 89.62 277 ILE A C 1
ATOM 2135 O O . ILE A 1 277 ? 7.898 -42.688 -15.602 1 89.62 277 ILE A O 1
ATOM 2139 N N . ARG A 1 278 ? 9.133 -44.344 -14.938 1 88.06 278 ARG A N 1
ATOM 2140 C CA . ARG A 1 278 ? 8.891 -44.094 -13.523 1 88.06 278 ARG A CA 1
ATOM 2141 C C . ARG A 1 278 ? 9.508 -42.781 -13.086 1 88.06 278 ARG A C 1
ATOM 2143 O O . ARG A 1 278 ? 8.859 -42 -12.398 1 88.06 278 ARG A O 1
ATOM 2150 N N . LYS A 1 279 ? 10.648 -42.469 -13.539 1 85.94 279 LYS A N 1
ATOM 2151 C CA . LYS A 1 279 ? 11.398 -41.312 -13.039 1 85.94 279 LYS A CA 1
ATOM 2152 C C . LYS A 1 279 ? 11.133 -40.062 -13.883 1 85.94 279 LYS A C 1
ATOM 2154 O O . LYS A 1 279 ? 11.219 -38.938 -13.383 1 85.94 279 LYS A O 1
ATOM 2159 N N . THR A 1 280 ? 10.789 -40.281 -15.07 1 90 280 THR A N 1
ATOM 2160 C CA . THR A 1 280 ? 10.812 -39.125 -15.984 1 90 280 THR A CA 1
ATOM 2161 C C . THR A 1 280 ? 9.398 -38.656 -16.297 1 90 280 THR A C 1
ATOM 2163 O O . THR A 1 280 ? 9.188 -37.531 -16.703 1 90 280 THR A O 1
ATOM 2166 N N . THR A 1 281 ? 8.43 -39.469 -16.078 1 92.62 281 THR A N 1
ATOM 2167 C CA . THR A 1 281 ? 7.078 -39.156 -16.531 1 92.62 281 THR A CA 1
ATOM 2168 C C . THR A 1 281 ? 6.551 -37.906 -15.828 1 92.62 281 THR A C 1
ATOM 2170 O O . THR A 1 281 ? 6.023 -37 -16.469 1 92.62 281 THR A O 1
ATOM 2173 N N . ILE A 1 282 ? 6.723 -37.781 -14.539 1 92.06 282 ILE A N 1
ATOM 2174 C CA . ILE A 1 282 ? 6.148 -36.688 -13.766 1 92.06 282 ILE A CA 1
ATOM 2175 C C . ILE A 1 282 ? 6.801 -35.344 -14.188 1 92.06 282 ILE A C 1
ATOM 2177 O O . ILE A 1 282 ? 6.109 -34.406 -14.547 1 92.06 282 ILE A O 1
ATOM 2181 N N . PRO A 1 283 ? 8.125 -35.281 -14.18 1 91.31 283 PRO A N 1
ATOM 2182 C CA . PRO A 1 283 ? 8.75 -34.031 -14.648 1 91.31 283 PRO A CA 1
ATOM 2183 C C . PRO A 1 283 ? 8.391 -33.688 -16.094 1 91.31 283 PRO A C 1
ATOM 2185 O O . PRO A 1 283 ? 8.25 -32.531 -16.438 1 91.31 283 PRO A O 1
ATOM 2188 N N . PHE A 1 284 ? 8.258 -34.781 -16.875 1 92.38 284 PHE A N 1
ATOM 2189 C CA . PHE A 1 284 ? 7.875 -34.594 -18.266 1 92.38 284 PHE A CA 1
ATOM 2190 C C . PHE A 1 284 ? 6.484 -33.969 -18.375 1 92.38 284 PHE A C 1
ATOM 2192 O O . PHE A 1 284 ? 6.281 -33.031 -19.125 1 92.38 284 PHE A O 1
ATOM 2199 N N . LEU A 1 285 ? 5.539 -34.5 -17.656 1 92.81 285 LEU A N 1
ATOM 2200 C CA . LEU A 1 285 ? 4.176 -33.969 -17.672 1 92.81 285 LEU A CA 1
ATOM 2201 C C . LEU A 1 285 ? 4.145 -32.531 -17.234 1 92.81 285 LEU A C 1
ATOM 2203 O O . LEU A 1 285 ? 3.416 -31.703 -17.812 1 92.81 285 LEU A O 1
ATOM 2207 N N . LEU A 1 286 ? 4.906 -32.188 -16.281 1 93.06 286 LEU A N 1
ATOM 2208 C CA . LEU A 1 286 ? 4.957 -30.812 -15.773 1 93.06 286 LEU A CA 1
ATOM 2209 C C . LEU A 1 286 ? 5.578 -29.875 -16.812 1 93.06 286 LEU A C 1
ATOM 2211 O O . LEU A 1 286 ? 5.117 -28.75 -16.984 1 93.06 286 LEU A O 1
ATOM 2215 N N . LYS A 1 287 ? 6.547 -30.391 -17.391 1 91.25 287 LYS A N 1
ATOM 2216 C CA . LYS A 1 287 ? 7.176 -29.578 -18.422 1 91.25 287 LYS A CA 1
ATOM 2217 C C . LYS A 1 287 ? 6.211 -29.312 -19.578 1 91.25 287 LYS A C 1
ATOM 2219 O O . LYS A 1 287 ? 6.156 -28.203 -20.109 1 91.25 287 LYS A O 1
ATOM 2224 N N . LEU A 1 288 ? 5.527 -30.375 -19.953 1 90.88 288 LEU A N 1
ATOM 2225 C CA . LEU A 1 288 ? 4.512 -30.219 -20.984 1 90.88 288 LEU A CA 1
ATOM 2226 C C . LEU A 1 288 ? 3.5 -29.141 -20.594 1 90.88 288 LEU A C 1
ATOM 2228 O O . LEU A 1 288 ? 3.115 -28.328 -21.422 1 90.88 288 LEU A O 1
ATOM 2232 N N . ALA A 1 289 ? 3.117 -29.141 -19.359 1 92 289 ALA A N 1
ATOM 2233 C CA . ALA A 1 289 ? 2.131 -28.203 -18.844 1 92 289 ALA A CA 1
ATOM 2234 C C . ALA A 1 289 ? 2.68 -26.781 -18.859 1 92 289 ALA A C 1
ATOM 2236 O O . ALA A 1 289 ? 1.927 -25.812 -19.016 1 92 289 ALA A O 1
ATOM 2237 N N . SER A 1 290 ? 3.938 -26.609 -18.703 1 91.94 290 SER A N 1
ATOM 2238 C CA . SER A 1 290 ? 4.555 -25.281 -18.688 1 91.94 290 SER A CA 1
ATOM 2239 C C . SER A 1 290 ? 4.551 -24.656 -20.078 1 91.94 290 SER A C 1
ATOM 2241 O O . SER A 1 290 ? 4.617 -23.438 -20.203 1 91.94 290 SER A O 1
ATOM 2243 N N . LEU A 1 291 ? 4.414 -25.531 -21.094 1 87.5 291 LEU A N 1
ATOM 2244 C CA . LEU A 1 291 ? 4.523 -25.047 -22.469 1 87.5 291 LEU A CA 1
ATOM 2245 C C . LEU A 1 291 ? 3.141 -24.859 -23.078 1 87.5 291 LEU A C 1
ATOM 2247 O O . LEU A 1 291 ? 3.012 -24.234 -24.141 1 87.5 291 LEU A O 1
ATOM 2251 N N . SER A 1 292 ? 2.188 -25.375 -22.406 1 88.25 292 SER A N 1
ATOM 2252 C CA . SER A 1 292 ? 0.845 -25.297 -22.969 1 88.25 292 SER A CA 1
ATOM 2253 C C . SER A 1 292 ? -0.202 -25.078 -21.875 1 88.25 292 SER A C 1
ATOM 2255 O O . SER A 1 292 ? -0.422 -25.969 -21.047 1 88.25 292 SER A O 1
ATOM 2257 N N . PRO A 1 293 ? -0.975 -23.938 -21.969 1 89.19 293 PRO A N 1
ATOM 2258 C CA . PRO A 1 293 ? -2.018 -23.688 -20.969 1 89.19 293 PRO A CA 1
ATOM 2259 C C . PRO A 1 293 ? -3.111 -24.75 -20.984 1 89.19 293 PRO A C 1
ATOM 2261 O O . PRO A 1 293 ? -3.672 -25.078 -19.922 1 89.19 293 PRO A O 1
ATOM 2264 N N . MET A 1 294 ? -3.357 -25.344 -22.094 1 86.38 294 MET A N 1
ATOM 2265 C CA . MET A 1 294 ? -4.375 -26.375 -22.188 1 86.38 294 MET A CA 1
ATOM 2266 C C . MET A 1 294 ? -3.959 -27.625 -21.422 1 86.38 294 MET A C 1
ATOM 2268 O O . MET A 1 294 ? -4.77 -28.219 -20.703 1 86.38 294 MET A O 1
ATOM 2272 N N . LEU A 1 295 ? -2.797 -27.984 -21.688 1 88.5 295 LEU A N 1
ATOM 2273 C CA . LEU A 1 295 ? -2.289 -29.156 -20.984 1 88.5 295 LEU A CA 1
ATOM 2274 C C . LEU A 1 295 ? -2.221 -28.906 -19.484 1 88.5 295 LEU A C 1
ATOM 2276 O O . LEU A 1 295 ? -2.459 -29.812 -18.672 1 88.5 295 LEU A O 1
ATOM 2280 N N . LEU A 1 296 ? -1.896 -27.688 -19.062 1 92.75 296 LEU A N 1
ATOM 2281 C CA . LEU A 1 296 ? -1.89 -27.297 -17.656 1 92.75 296 LEU A CA 1
ATOM 2282 C C . LEU A 1 296 ? -3.275 -27.453 -17.047 1 92.75 296 LEU A C 1
ATOM 2284 O O . LEU A 1 296 ? -3.41 -27.953 -15.922 1 92.75 296 LEU A O 1
ATOM 2288 N N . ASN A 1 297 ? -4.273 -27.109 -17.812 1 90.94 297 ASN A N 1
ATOM 2289 C CA . ASN A 1 297 ? -5.648 -27.234 -17.328 1 90.94 297 ASN A CA 1
ATOM 2290 C C . ASN A 1 297 ? -6.012 -28.688 -17.047 1 90.94 297 ASN A C 1
ATOM 2292 O O . ASN A 1 297 ? -6.719 -28.969 -16.078 1 90.94 297 ASN A O 1
ATOM 2296 N N . ILE A 1 298 ? -5.488 -29.5 -17.844 1 85.81 298 ILE A N 1
ATOM 2297 C CA . ILE A 1 298 ? -5.762 -30.922 -17.656 1 85.81 298 ILE A CA 1
ATOM 2298 C C . ILE A 1 298 ? -5.102 -31.422 -16.375 1 85.81 298 ILE A C 1
ATOM 2300 O O . ILE A 1 298 ? -5.703 -32.188 -15.617 1 85.81 298 ILE A O 1
ATOM 2304 N N . LEU A 1 299 ? -3.979 -31 -16.141 1 88.19 299 LEU A N 1
ATOM 2305 C CA . LEU A 1 299 ? -3.254 -31.422 -14.953 1 88.19 299 LEU A CA 1
ATOM 2306 C C . LEU A 1 299 ? -3.902 -30.859 -13.688 1 88.19 299 LEU A C 1
ATOM 2308 O O . LEU A 1 299 ? -4.023 -31.562 -12.68 1 88.19 299 LEU A O 1
ATOM 2312 N N . THR A 1 300 ? -4.324 -29.656 -13.719 1 90.06 300 THR A N 1
ATOM 2313 C CA . THR A 1 300 ? -4.859 -28.984 -12.539 1 90.06 300 THR A CA 1
ATOM 2314 C C . THR A 1 300 ? -6.258 -29.5 -12.203 1 90.06 300 THR A C 1
ATOM 2316 O O . THR A 1 300 ? -6.746 -29.312 -11.086 1 90.06 300 THR A O 1
ATOM 2319 N N . THR A 1 301 ? -6.859 -30.172 -13.102 1 90.19 301 THR A N 1
ATOM 2320 C CA . THR A 1 301 ? -8.195 -30.719 -12.852 1 90.19 301 THR A CA 1
ATOM 2321 C C . THR A 1 301 ? -8.148 -32.219 -12.648 1 90.19 301 THR A C 1
ATOM 2323 O O . THR A 1 301 ? -8.25 -32.719 -11.523 1 90.19 301 THR A O 1
ATOM 2326 N N . ASP A 1 302 ? -7.645 -32.906 -13.625 1 90.94 302 ASP A N 1
ATOM 2327 C CA . ASP A 1 302 ? -7.711 -34.375 -13.602 1 90.94 302 ASP A CA 1
ATOM 2328 C C . ASP A 1 302 ? -6.609 -34.969 -12.727 1 90.94 302 ASP A C 1
ATOM 2330 O O . ASP A 1 302 ? -6.859 -35.875 -11.945 1 90.94 302 ASP A O 1
ATOM 2334 N N . LEU A 1 303 ? -5.52 -34.438 -12.898 1 90.62 303 LEU A N 1
ATOM 2335 C CA . LEU A 1 303 ? -4.402 -35 -12.148 1 90.62 303 LEU A CA 1
ATOM 2336 C C . LEU A 1 303 ? -4.57 -34.781 -10.656 1 90.62 303 LEU A C 1
ATOM 2338 O O . LEU A 1 303 ? -4.309 -35.656 -9.844 1 90.62 303 LEU A O 1
ATOM 2342 N N . ILE A 1 304 ? -4.961 -33.594 -10.242 1 92.25 304 ILE A N 1
ATOM 2343 C CA . ILE A 1 304 ? -5.141 -33.25 -8.836 1 92.25 304 ILE A CA 1
ATOM 2344 C C . ILE A 1 304 ? -6.191 -34.156 -8.211 1 92.25 304 ILE A C 1
ATOM 2346 O O . ILE A 1 304 ? -6.023 -34.625 -7.078 1 92.25 304 ILE A O 1
ATOM 2350 N N . ASN A 1 305 ? -7.16 -34.5 -8.969 1 91.31 305 ASN A N 1
ATOM 2351 C CA . ASN A 1 305 ? -8.211 -35.375 -8.484 1 91.31 305 ASN A CA 1
ATOM 2352 C C . ASN A 1 305 ? -7.699 -36.812 -8.32 1 91.31 305 ASN A C 1
ATOM 2354 O O . ASN A 1 305 ? -8.195 -37.562 -7.48 1 91.31 305 ASN A O 1
ATOM 2358 N N . ALA A 1 306 ? -6.707 -37.125 -9.078 1 93 306 ALA A N 1
ATOM 2359 C CA . ALA A 1 306 ? -6.16 -38.469 -9.055 1 93 306 ALA A CA 1
ATOM 2360 C C . ALA A 1 306 ? -5.172 -38.656 -7.906 1 93 306 ALA A C 1
ATOM 2362 O O . ALA A 1 306 ? -4.816 -39.781 -7.551 1 93 306 ALA A O 1
ATOM 2363 N N . LEU A 1 307 ? -4.785 -37.562 -7.273 1 92.81 307 LEU A N 1
ATOM 2364 C CA . LEU A 1 307 ? -3.777 -37.625 -6.223 1 92.81 307 LEU A CA 1
ATOM 2365 C C . LEU A 1 307 ? -4.414 -37.938 -4.875 1 92.81 307 LEU A C 1
ATOM 2367 O O . LEU A 1 307 ? -4.422 -37.125 -3.969 1 92.81 307 LEU A O 1
ATOM 2371 N N . THR A 1 308 ? -4.816 -39.188 -4.75 1 91.44 308 THR A N 1
ATOM 2372 C CA . THR A 1 308 ? -5.324 -39.688 -3.482 1 91.44 308 THR A CA 1
ATOM 2373 C C . THR A 1 308 ? -4.18 -39.938 -2.502 1 91.44 308 THR A C 1
ATOM 2375 O O . THR A 1 308 ? -3.014 -39.969 -2.896 1 91.44 308 THR A O 1
ATOM 2378 N N . PRO A 1 309 ? -4.453 -40.094 -1.233 1 91.69 309 PRO A N 1
ATOM 2379 C CA . PRO A 1 309 ? -3.396 -40.312 -0.243 1 91.69 309 PRO A CA 1
ATOM 2380 C C . PRO A 1 309 ? -2.51 -41.5 -0.592 1 91.69 309 PRO A C 1
ATOM 2382 O O . PRO A 1 309 ? -1.295 -41.469 -0.388 1 91.69 309 PRO A O 1
ATOM 2385 N N . GLU A 1 310 ? -3.133 -42.5 -1.16 1 91.25 310 GLU A N 1
ATOM 2386 C CA . GLU A 1 310 ? -2.371 -43.688 -1.554 1 91.25 310 GLU A CA 1
ATOM 2387 C C . GLU A 1 310 ? -1.423 -43.375 -2.707 1 91.25 310 GLU A C 1
ATOM 2389 O O . GLU A 1 310 ? -0.269 -43.812 -2.703 1 91.25 310 GLU A O 1
ATOM 2394 N N . VAL A 1 311 ? -1.95 -42.656 -3.656 1 93.75 311 VAL A N 1
ATOM 2395 C CA . VAL A 1 311 ? -1.156 -42.281 -4.82 1 93.75 311 VAL A CA 1
ATOM 2396 C C . VAL A 1 311 ? -0.025 -41.344 -4.398 1 93.75 311 VAL A C 1
ATOM 2398 O O . VAL A 1 311 ? 1.095 -41.438 -4.902 1 93.75 311 VAL A O 1
ATOM 2401 N N . LEU A 1 312 ? -0.285 -40.438 -3.453 1 93.81 312 LEU A N 1
ATOM 2402 C CA . LEU A 1 312 ? 0.724 -39.531 -2.951 1 93.81 312 LEU A CA 1
ATOM 2403 C C . LEU A 1 312 ? 1.873 -40.281 -2.291 1 93.81 312 LEU A C 1
ATOM 2405 O O . LEU A 1 312 ? 3.039 -39.906 -2.463 1 93.81 312 LEU A O 1
ATOM 2409 N N . ASN A 1 313 ? 1.533 -41.281 -1.563 1 92.75 313 ASN A N 1
ATOM 2410 C CA . ASN A 1 313 ? 2.564 -42.062 -0.901 1 92.75 313 ASN A CA 1
ATOM 2411 C C . ASN A 1 313 ? 3.424 -42.812 -1.911 1 92.75 313 ASN A C 1
ATOM 2413 O O . ASN A 1 313 ? 4.629 -42.969 -1.709 1 92.75 313 ASN A O 1
ATOM 2417 N N . GLN A 1 314 ? 2.773 -43.312 -2.955 1 91.81 314 GLN A N 1
ATOM 2418 C CA . GLN A 1 314 ? 3.521 -43.938 -4.031 1 91.81 314 GLN A CA 1
ATOM 2419 C C . GLN A 1 314 ? 4.473 -42.969 -4.703 1 91.81 314 GLN A C 1
ATOM 2421 O O . GLN A 1 314 ? 5.625 -43.281 -4.988 1 91.81 314 GLN A O 1
ATOM 2426 N N . LEU A 1 315 ? 3.98 -41.781 -4.961 1 91.81 315 LEU A N 1
ATOM 2427 C CA . LEU A 1 315 ? 4.793 -40.719 -5.566 1 91.81 315 LEU A CA 1
ATOM 2428 C C . LEU A 1 315 ? 5.969 -40.375 -4.664 1 91.81 315 LEU A C 1
ATOM 2430 O O . LEU A 1 315 ? 7.062 -40.062 -5.152 1 91.81 315 LEU A O 1
ATOM 2434 N N . ASN A 1 316 ? 5.695 -40.375 -3.363 1 91.88 316 ASN A N 1
ATOM 2435 C CA . ASN A 1 316 ? 6.746 -40.031 -2.406 1 91.88 316 ASN A CA 1
ATOM 2436 C C . ASN A 1 316 ? 7.91 -41.031 -2.494 1 91.88 316 ASN A C 1
ATOM 2438 O O . ASN A 1 316 ? 9.07 -40.625 -2.373 1 91.88 316 ASN A O 1
ATOM 2442 N N . THR A 1 317 ? 7.602 -42.219 -2.678 1 89.12 317 THR A N 1
ATOM 2443 C CA . THR A 1 317 ? 8.633 -43.25 -2.793 1 89.12 317 THR A CA 1
ATOM 2444 C C . THR A 1 317 ? 9.5 -43 -4.027 1 89.12 317 THR A C 1
ATOM 2446 O O . THR A 1 317 ? 10.719 -43.156 -3.977 1 89.12 317 THR A O 1
ATOM 2449 N N . ILE A 1 318 ? 8.883 -42.625 -5.082 1 87.88 318 ILE A N 1
ATOM 2450 C CA . ILE A 1 318 ? 9.586 -42.375 -6.336 1 87.88 318 ILE A CA 1
ATOM 2451 C C . ILE A 1 318 ? 10.422 -41.094 -6.211 1 87.88 318 ILE A C 1
ATOM 2453 O O . ILE A 1 318 ? 11.594 -41.094 -6.582 1 87.88 318 ILE A O 1
ATOM 2457 N N . LEU A 1 319 ? 9.859 -40.094 -5.602 1 88.25 319 LEU A N 1
ATOM 2458 C CA . LEU A 1 319 ? 10.484 -38.781 -5.574 1 88.25 319 LEU A CA 1
ATOM 2459 C C . LEU A 1 319 ? 11.555 -38.719 -4.492 1 88.25 319 LEU A C 1
ATOM 2461 O O . LEU A 1 319 ? 12.516 -37.969 -4.613 1 88.25 319 LEU A O 1
ATOM 2465 N N . SER A 1 320 ? 11.328 -39.406 -3.432 1 88.12 320 SER A N 1
ATOM 2466 C CA . SER A 1 320 ? 12.328 -39.406 -2.371 1 88.12 320 SER A CA 1
ATOM 2467 C C . SER A 1 320 ? 13.672 -39.906 -2.881 1 88.12 320 SER A C 1
ATOM 2469 O O . SER A 1 320 ? 14.727 -39.406 -2.484 1 88.12 320 SER A O 1
ATOM 2471 N N . GLN A 1 321 ? 13.625 -40.875 -3.697 1 83.31 321 GLN A N 1
ATOM 2472 C CA . GLN A 1 321 ? 14.852 -41.375 -4.305 1 83.31 321 GLN A CA 1
ATOM 2473 C C . GLN A 1 321 ? 15.516 -40.312 -5.168 1 83.31 321 GLN A C 1
ATOM 2475 O O . GLN A 1 321 ? 16.734 -40.156 -5.145 1 83.31 321 GLN A O 1
ATOM 2480 N N . TRP A 1 322 ? 14.711 -39.688 -5.82 1 82.44 322 TRP A N 1
ATOM 2481 C CA . TRP A 1 322 ? 15.195 -38.594 -6.676 1 82.44 322 TRP A CA 1
ATOM 2482 C C . TRP A 1 322 ? 15.789 -37.469 -5.84 1 82.44 322 TRP A C 1
ATOM 2484 O O . TRP A 1 322 ? 16.828 -36.906 -6.199 1 82.44 322 TRP A O 1
ATOM 2494 N N . LYS A 1 323 ? 15.164 -37.156 -4.711 1 84.25 323 LYS A N 1
ATOM 2495 C CA . LYS A 1 323 ? 15.617 -36.094 -3.807 1 84.25 323 LYS A CA 1
ATOM 2496 C C . LYS A 1 323 ? 17.016 -36.406 -3.277 1 84.25 323 LYS A C 1
ATOM 2498 O O . LYS A 1 323 ? 17.859 -35.5 -3.166 1 84.25 323 LYS A O 1
ATOM 2503 N N . ASN A 1 324 ? 17.266 -37.562 -3.014 1 79.44 324 ASN A N 1
ATOM 2504 C CA . ASN A 1 324 ? 18.531 -37.969 -2.439 1 79.44 324 ASN A CA 1
ATOM 2505 C C . ASN A 1 324 ? 19.641 -38 -3.494 1 79.44 324 ASN A C 1
ATOM 2507 O O . ASN A 1 324 ? 20.797 -37.688 -3.201 1 79.44 324 ASN A O 1
ATOM 2511 N N . THR A 1 325 ? 19.266 -38.375 -4.754 1 76.62 325 THR A N 1
ATOM 2512 C CA . THR A 1 325 ? 20.25 -38.562 -5.809 1 76.62 325 THR A CA 1
ATOM 2513 C C . THR A 1 325 ? 20.562 -37.219 -6.488 1 76.62 325 THR A C 1
ATOM 2515 O O . THR A 1 325 ? 21.719 -36.938 -6.812 1 76.62 325 THR A O 1
ATOM 2518 N N . SER A 1 326 ? 19.547 -36.438 -6.715 1 78.75 326 SER A N 1
ATOM 2519 C CA . SER A 1 326 ? 19.703 -35.156 -7.43 1 78.75 326 SER A CA 1
ATOM 2520 C C . SER A 1 326 ? 18.922 -34.031 -6.746 1 78.75 326 SER A C 1
ATOM 2522 O O . SER A 1 326 ? 17.875 -33.625 -7.242 1 78.75 326 SER A O 1
ATOM 2524 N N . HIS A 1 327 ? 19.484 -33.5 -5.746 1 77.38 327 HIS A N 1
ATOM 2525 C CA . HIS A 1 327 ? 18.797 -32.531 -4.902 1 77.38 327 HIS A CA 1
ATOM 2526 C C . HIS A 1 327 ? 18.484 -31.266 -5.684 1 77.38 327 HIS A C 1
ATOM 2528 O O . HIS A 1 327 ? 17.406 -30.688 -5.527 1 77.38 327 HIS A O 1
ATOM 2534 N N . GLN A 1 328 ? 19.281 -30.844 -6.535 1 73.81 328 GLN A N 1
ATOM 2535 C CA . GLN A 1 328 ? 19.094 -29.609 -7.285 1 73.81 328 GLN A CA 1
ATOM 2536 C C . GLN A 1 328 ? 17.953 -29.734 -8.289 1 73.81 328 GLN A C 1
ATOM 2538 O O . GLN A 1 328 ? 17.125 -28.828 -8.438 1 73.81 328 GLN A O 1
ATOM 2543 N N . GLU A 1 329 ? 17.984 -30.828 -8.938 1 79.38 329 GLU A N 1
ATOM 2544 C CA . GLU A 1 329 ? 16.922 -31.062 -9.914 1 79.38 329 GLU A CA 1
ATOM 2545 C C . GLU A 1 329 ? 15.562 -31.172 -9.227 1 79.38 329 GLU A C 1
ATOM 2547 O O . GLU A 1 329 ? 14.547 -30.719 -9.766 1 79.38 329 GLU A O 1
ATOM 2552 N N . TYR A 1 330 ? 15.68 -31.719 -8.078 1 87.06 330 TYR A N 1
ATOM 2553 C CA . TYR A 1 330 ? 14.453 -31.875 -7.312 1 87.06 330 TYR A CA 1
ATOM 2554 C C . TYR A 1 330 ? 13.891 -30.516 -6.895 1 87.06 330 TYR A C 1
ATOM 2556 O O . TYR A 1 330 ? 12.688 -30.281 -6.988 1 87.06 330 TYR A O 1
ATOM 2564 N N . GLU A 1 331 ? 14.742 -29.609 -6.48 1 84.38 331 GLU A N 1
ATOM 2565 C CA . GLU A 1 331 ? 14.312 -28.281 -6.086 1 84.38 331 GLU A CA 1
ATOM 2566 C C . GLU A 1 331 ? 13.742 -27.516 -7.277 1 84.38 331 GLU A C 1
ATOM 2568 O O . GLU A 1 331 ? 12.75 -26.781 -7.137 1 84.38 331 GLU A O 1
ATOM 2573 N N . SER A 1 332 ? 14.391 -27.656 -8.359 1 85.44 332 SER A N 1
ATOM 2574 C CA . SER A 1 332 ? 13.898 -27 -9.57 1 85.44 332 SER A CA 1
ATOM 2575 C C . SER A 1 332 ? 12.531 -27.547 -9.969 1 85.44 332 SER A C 1
ATOM 2577 O O . SER A 1 332 ? 11.688 -26.797 -10.469 1 85.44 332 SER A O 1
ATOM 2579 N N . PHE A 1 333 ? 12.508 -28.875 -9.75 1 89.56 333 PHE A N 1
ATOM 2580 C CA . PHE A 1 333 ? 11.234 -29.531 -10.008 1 89.56 333 PHE A CA 1
ATOM 2581 C C . PHE A 1 333 ? 10.133 -28.953 -9.133 1 89.56 333 PHE A C 1
ATOM 2583 O O . PHE A 1 333 ? 9.039 -28.641 -9.617 1 89.56 333 PHE A O 1
ATOM 2590 N N . LEU A 1 334 ? 10.375 -28.672 -7.902 1 92.25 334 LEU A N 1
ATOM 2591 C CA . LEU A 1 334 ? 9.398 -28.109 -6.98 1 92.25 334 LEU A CA 1
ATOM 2592 C C . LEU A 1 334 ? 9.039 -26.672 -7.371 1 92.25 334 LEU A C 1
ATOM 2594 O O . LEU A 1 334 ? 7.879 -26.281 -7.293 1 92.25 334 LEU A O 1
ATOM 2598 N N . LEU A 1 335 ? 9.992 -25.938 -7.785 1 91.69 335 LEU A N 1
ATOM 2599 C CA . LEU A 1 335 ? 9.766 -24.562 -8.203 1 91.69 335 LEU A CA 1
ATOM 2600 C C . LEU A 1 335 ? 8.883 -24.516 -9.453 1 91.69 335 LEU A C 1
ATOM 2602 O O . LEU A 1 335 ? 8.078 -23.594 -9.617 1 91.69 335 LEU A O 1
ATOM 2606 N N . LEU A 1 336 ? 9.102 -25.531 -10.297 1 94.25 336 LEU A N 1
ATOM 2607 C CA . LEU A 1 336 ? 8.258 -25.609 -11.492 1 94.25 336 LEU A CA 1
ATOM 2608 C C . LEU A 1 336 ? 6.801 -25.844 -11.102 1 94.25 336 LEU A C 1
ATOM 2610 O O . LEU A 1 336 ? 5.895 -25.281 -11.734 1 94.25 336 LEU A O 1
ATOM 2614 N N . VAL A 1 337 ? 6.602 -26.672 -10.125 1 95.38 337 VAL A N 1
ATOM 2615 C CA . VAL A 1 337 ? 5.246 -26.922 -9.648 1 95.38 337 VAL A CA 1
ATOM 2616 C C . VAL A 1 337 ? 4.609 -25.609 -9.203 1 95.38 337 VAL A C 1
ATOM 2618 O O . VAL A 1 337 ? 3.471 -25.297 -9.57 1 95.38 337 VAL A O 1
ATOM 2621 N N . VAL A 1 338 ? 5.344 -24.812 -8.477 1 95.75 338 VAL A N 1
ATOM 2622 C CA . VAL A 1 338 ? 4.848 -23.531 -7.969 1 95.75 338 VAL A CA 1
ATOM 2623 C C . VAL A 1 338 ? 4.527 -22.594 -9.133 1 95.75 338 VAL A C 1
ATOM 2625 O O . VAL A 1 338 ? 3.475 -21.969 -9.156 1 95.75 338 VAL A O 1
ATOM 2628 N N . HIS A 1 339 ? 5.383 -22.594 -10.031 1 95.31 339 HIS A N 1
ATOM 2629 C CA . HIS A 1 339 ? 5.191 -21.75 -11.211 1 95.31 339 HIS A CA 1
ATOM 2630 C C . HIS A 1 339 ? 3.922 -22.125 -11.961 1 95.31 33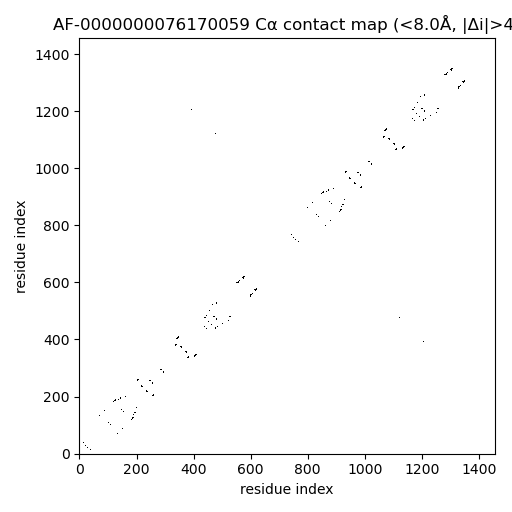9 HIS A C 1
ATOM 2632 O O . HIS A 1 339 ? 3.166 -21.266 -12.398 1 95.31 339 HIS A O 1
ATOM 2638 N N . LEU A 1 340 ? 3.768 -23.406 -12.117 1 95.5 340 LEU A N 1
ATOM 2639 C CA . LEU A 1 340 ? 2.596 -23.891 -12.844 1 95.5 340 LEU A CA 1
ATOM 2640 C C . LEU A 1 340 ? 1.313 -23.547 -12.094 1 95.5 340 LEU A C 1
ATOM 2642 O O . LEU A 1 340 ? 0.302 -23.203 -12.711 1 95.5 340 LEU A O 1
ATOM 2646 N N . VAL A 1 341 ? 1.354 -23.625 -10.797 1 96.06 341 VAL A N 1
ATOM 2647 C CA . VAL A 1 341 ? 0.178 -23.266 -10.008 1 96.06 341 VAL A CA 1
ATOM 2648 C C . VAL A 1 341 ? -0.157 -21.797 -10.203 1 96.06 341 VAL A C 1
ATOM 2650 O O . VAL A 1 341 ? -1.325 -21.438 -10.375 1 96.06 341 VAL A O 1
ATOM 2653 N N . ILE A 1 342 ? 0.799 -20.953 -10.188 1 95.56 342 ILE A N 1
ATOM 2654 C CA . ILE A 1 342 ? 0.615 -19.516 -10.344 1 95.56 342 ILE A CA 1
ATOM 2655 C C . ILE A 1 342 ? -0 -19.219 -11.703 1 95.56 342 ILE A C 1
ATOM 2657 O O . ILE A 1 342 ? -0.806 -18.297 -11.844 1 95.56 342 ILE A O 1
ATOM 2661 N N . GLN A 1 343 ? 0.3 -20.094 -12.672 1 93.88 343 GLN A N 1
ATOM 2662 C CA . GLN A 1 343 ? -0.179 -19.875 -14.031 1 93.88 343 GLN A CA 1
ATOM 2663 C C . GLN A 1 343 ? -1.526 -20.562 -14.258 1 93.88 343 GLN A C 1
ATOM 2665 O O . GLN A 1 343 ? -2.113 -20.453 -15.336 1 93.88 343 GLN A O 1
ATOM 2670 N N . SER A 1 344 ? -2.006 -21.156 -13.297 1 92.56 344 SER A N 1
ATOM 2671 C CA . SER A 1 344 ? -3.254 -21.891 -13.445 1 92.56 344 SER A CA 1
ATOM 2672 C C . SER A 1 344 ? -4.461 -20.969 -13.352 1 92.56 344 SER A C 1
ATOM 2674 O O . SER A 1 344 ? -4.68 -20.312 -12.328 1 92.56 344 SER A O 1
ATOM 2676 N N . ASP A 1 345 ? -5.277 -20.953 -14.359 1 90 345 ASP A N 1
ATOM 2677 C CA . ASP A 1 345 ? -6.484 -20.125 -14.375 1 90 345 ASP A CA 1
ATOM 2678 C C . ASP A 1 345 ? -7.719 -20.969 -14.031 1 90 345 ASP A C 1
ATOM 2680 O O . ASP A 1 345 ? -8.727 -20.438 -13.57 1 90 345 ASP A O 1
ATOM 2684 N N . ILE A 1 346 ? -7.59 -22.219 -14.359 1 90.69 346 ILE A N 1
ATOM 2685 C CA . ILE A 1 346 ? -8.695 -23.109 -14.07 1 90.69 346 ILE A CA 1
ATOM 2686 C C . ILE A 1 346 ? -8.289 -24.109 -12.984 1 90.69 346 ILE A C 1
ATOM 2688 O O . ILE A 1 346 ? -7.191 -24.672 -13.023 1 90.69 346 ILE A O 1
ATOM 2692 N N . GLY A 1 347 ? -9.141 -24.234 -12.031 1 90.56 347 GLY A N 1
ATOM 2693 C CA . GLY A 1 347 ? -8.922 -25.234 -11 1 90.56 347 GLY A CA 1
ATOM 2694 C C . GLY A 1 347 ? -8.023 -24.75 -9.875 1 90.56 347 GLY A C 1
ATOM 2695 O O . GLY A 1 347 ? -7.523 -25.547 -9.086 1 90.56 347 GLY A O 1
ATOM 2696 N N . ALA A 1 348 ? -7.789 -23.469 -9.836 1 94.06 348 ALA A N 1
ATOM 2697 C CA . ALA A 1 348 ? -6.895 -22.891 -8.828 1 94.06 348 ALA A CA 1
ATOM 2698 C C . ALA A 1 348 ? -7.406 -23.188 -7.422 1 94.06 348 ALA A C 1
ATOM 2700 O O . ALA A 1 348 ? -6.629 -23.516 -6.527 1 94.06 348 ALA A O 1
ATOM 2701 N N . TYR A 1 349 ? -8.727 -23.078 -7.223 1 95.56 349 TYR A N 1
ATOM 2702 C CA . TYR A 1 349 ? -9.328 -23.312 -5.918 1 95.56 349 TYR A CA 1
ATOM 2703 C C . TYR A 1 349 ? -9.133 -24.766 -5.484 1 95.56 349 TYR A C 1
ATOM 2705 O O . TYR A 1 349 ? -8.805 -25.031 -4.324 1 95.56 349 TYR A O 1
ATOM 2713 N N . GLN A 1 350 ? -9.25 -25.703 -6.414 1 94.31 350 GLN A N 1
ATOM 2714 C CA . GLN A 1 350 ? -9.086 -27.125 -6.125 1 94.31 350 GLN A CA 1
ATOM 2715 C C . GLN A 1 350 ? -7.633 -27.453 -5.789 1 94.31 350 GLN A C 1
ATOM 2717 O O . GLN A 1 350 ? -7.363 -28.25 -4.887 1 94.31 350 GLN A O 1
ATOM 2722 N N . VAL A 1 351 ? -6.793 -26.859 -6.566 1 95.81 351 VAL A N 1
ATOM 2723 C CA . VAL A 1 351 ? -5.367 -27.078 -6.328 1 95.81 351 VAL A CA 1
ATOM 2724 C C . VAL A 1 351 ? -5 -26.578 -4.93 1 95.81 351 VAL A C 1
ATOM 2726 O O . VAL A 1 351 ? -4.262 -27.25 -4.203 1 95.81 351 VAL A O 1
ATOM 2729 N N . LEU A 1 352 ? -5.52 -25.438 -4.562 1 96.31 352 LEU A N 1
ATOM 2730 C CA . LEU A 1 352 ? -5.258 -24.875 -3.24 1 96.31 352 LEU A CA 1
ATOM 2731 C C . LEU A 1 352 ? -5.797 -25.781 -2.145 1 96.31 352 LEU A C 1
ATOM 2733 O O . LEU A 1 352 ? -5.102 -26.062 -1.165 1 96.31 352 LEU A O 1
ATOM 2737 N N . GLN A 1 353 ? -6.984 -26.266 -2.318 1 94.31 353 GLN A N 1
ATOM 2738 C CA . GLN A 1 353 ? -7.59 -27.172 -1.344 1 94.31 353 GLN A CA 1
ATOM 2739 C C . GLN A 1 353 ? -6.758 -28.438 -1.18 1 94.31 353 GLN A C 1
ATOM 2741 O O . GLN A 1 353 ? -6.562 -28.922 -0.061 1 94.31 353 GLN A O 1
ATOM 2746 N N . PHE A 1 354 ? -6.312 -28.953 -2.258 1 95.06 354 PHE A N 1
ATOM 2747 C CA . PHE A 1 354 ? -5.48 -30.141 -2.24 1 95.06 354 PHE A CA 1
ATOM 2748 C C . PHE A 1 354 ? -4.211 -29.906 -1.429 1 95.06 354 PHE A C 1
ATOM 2750 O O . PHE A 1 354 ? -3.861 -30.719 -0.565 1 95.06 354 PHE A O 1
ATOM 2757 N N . PHE A 1 355 ? -3.52 -28.797 -1.723 1 95.19 355 PHE A N 1
ATOM 2758 C CA . PHE A 1 355 ? -2.271 -28.484 -1.035 1 95.19 355 PHE A CA 1
ATOM 2759 C C . PHE A 1 355 ? -2.506 -28.312 0.462 1 95.19 355 PHE A C 1
ATOM 2761 O O . PHE A 1 355 ? -1.719 -28.797 1.275 1 95.19 355 PHE A O 1
ATOM 2768 N N . LEU A 1 356 ? -3.596 -27.656 0.838 1 94.94 356 LEU A N 1
ATOM 2769 C CA . LEU A 1 356 ? -3.896 -27.422 2.246 1 94.94 356 LEU A CA 1
ATOM 2770 C C . LEU A 1 356 ? -4.184 -28.734 2.965 1 94.94 356 LEU A C 1
ATOM 2772 O O . LEU A 1 356 ? -3.676 -28.969 4.062 1 94.94 356 LEU A O 1
ATOM 2776 N N . GLN A 1 357 ? -4.898 -29.609 2.258 1 92.81 357 GLN A N 1
ATOM 2777 C CA . GLN A 1 357 ? -5.27 -30.875 2.857 1 92.81 357 GLN A CA 1
ATOM 2778 C C . GLN A 1 357 ? -4.066 -31.812 2.953 1 92.81 357 GLN A C 1
ATOM 2780 O O . GLN A 1 357 ? -3.951 -32.594 3.906 1 92.81 357 GLN A O 1
ATOM 2785 N N . ALA A 1 358 ? -3.244 -31.734 1.953 1 93.81 358 ALA A N 1
ATOM 2786 C CA . ALA A 1 358 ? -2.062 -32.594 1.935 1 93.81 358 ALA A CA 1
ATOM 2787 C C . ALA A 1 358 ? -1.024 -32.125 2.947 1 93.81 358 ALA A C 1
ATOM 2789 O O . ALA A 1 358 ? -0.303 -32.938 3.533 1 93.81 358 ALA A O 1
ATOM 2790 N N . ALA A 1 359 ? -0.903 -30.828 3.193 1 93.75 359 ALA A N 1
ATOM 2791 C CA . ALA A 1 359 ? 0.074 -30.266 4.121 1 93.75 359 ALA A CA 1
ATOM 2792 C C . ALA A 1 359 ? -0.328 -30.531 5.57 1 93.75 359 ALA A C 1
ATOM 2794 O O . ALA A 1 359 ? 0.513 -30.891 6.398 1 93.75 359 ALA A O 1
ATOM 2795 N N . ILE A 1 360 ? -1.62 -30.297 5.836 1 93.06 360 ILE A N 1
ATOM 2796 C CA . ILE A 1 360 ? -2.146 -30.547 7.172 1 93.06 360 ILE A CA 1
ATOM 2797 C C . ILE A 1 360 ? -3.422 -31.375 7.074 1 93.06 360 ILE A C 1
ATOM 2799 O O . ILE A 1 360 ? -4.527 -30.844 7.172 1 93.06 360 ILE A O 1
ATOM 2803 N N . PRO A 1 361 ? -3.191 -32.656 6.91 1 90.88 361 PRO A N 1
ATOM 2804 C CA . PRO A 1 361 ? -4.355 -33.531 6.742 1 90.88 361 PRO A CA 1
ATOM 2805 C C . PRO A 1 361 ? -5.215 -33.625 8 1 90.88 361 PRO A C 1
ATOM 2807 O O . PRO A 1 361 ? -4.688 -33.562 9.117 1 90.88 361 PRO A O 1
ATOM 2810 N N . THR A 1 362 ? -6.441 -33.562 7.746 1 83.44 362 THR A N 1
ATOM 2811 C CA . THR A 1 362 ? -7.387 -33.688 8.852 1 83.44 362 THR A CA 1
ATOM 2812 C C . THR A 1 362 ? -8.047 -35.062 8.852 1 83.44 362 THR A C 1
ATOM 2814 O O . THR A 1 362 ? -8.133 -35.719 7.816 1 83.44 362 THR A O 1
ATOM 2817 N N . GLY A 1 363 ? -8.398 -35.469 9.977 1 80.75 363 GLY A N 1
ATOM 2818 C CA . GLY A 1 363 ? -9.188 -36.688 10.133 1 80.75 363 GLY A CA 1
ATOM 2819 C C . GLY A 1 363 ? -8.406 -37.938 9.805 1 80.75 363 GLY A C 1
ATOM 2820 O O . GLY A 1 363 ? -7.27 -38.125 10.25 1 80.75 363 GLY A O 1
ATOM 2821 N N . THR A 1 364 ? -9.047 -38.75 8.867 1 75.62 364 THR A N 1
ATOM 2822 C CA . THR A 1 364 ? -8.531 -40.062 8.531 1 75.62 364 THR A CA 1
ATOM 2823 C C . THR A 1 364 ? -7.316 -39.938 7.609 1 75.62 364 THR A C 1
ATOM 2825 O O . THR A 1 364 ? -6.434 -40.812 7.625 1 75.62 364 THR A O 1
ATOM 2828 N N . GLU A 1 365 ? -7.191 -38.906 6.934 1 74.5 365 GLU A N 1
ATOM 2829 C CA . GLU A 1 365 ? -6.105 -38.719 5.977 1 74.5 365 GLU A CA 1
ATOM 2830 C C . GLU A 1 365 ? -4.785 -38.438 6.688 1 74.5 365 GLU A C 1
ATOM 2832 O O . GLU A 1 365 ? -3.713 -38.688 6.133 1 74.5 365 GLU A O 1
ATOM 2837 N N . ALA A 1 366 ? -4.875 -37.875 7.914 1 73.75 366 ALA A N 1
ATOM 2838 C CA . ALA A 1 366 ? -3.672 -37.5 8.664 1 73.75 366 ALA A CA 1
ATOM 2839 C C . ALA A 1 366 ? -2.826 -38.75 8.969 1 73.75 366 ALA A C 1
ATOM 2841 O O . ALA A 1 366 ? -1.596 -38.656 9.016 1 73.75 366 ALA A O 1
ATOM 2842 N N . LYS A 1 367 ? -3.525 -39.875 9.008 1 78.31 367 LYS A N 1
ATOM 2843 C CA . LYS A 1 367 ? -2.799 -41.094 9.352 1 78.31 367 LYS A CA 1
ATOM 2844 C C . LYS A 1 367 ? -2.223 -41.75 8.109 1 78.31 367 LYS A C 1
ATOM 2846 O O . LYS A 1 367 ? -1.262 -42.531 8.195 1 78.31 367 LYS A O 1
ATOM 2851 N N . VAL A 1 368 ? -2.689 -41.344 7.02 1 85 368 VAL A N 1
ATOM 2852 C CA . VAL A 1 368 ? -2.35 -42.062 5.809 1 85 368 VAL A CA 1
ATOM 2853 C C . VAL A 1 368 ? -1.23 -41.344 5.059 1 85 368 VAL A C 1
ATOM 2855 O O . VAL A 1 368 ? -0.302 -42 4.555 1 85 368 VAL A O 1
ATOM 2858 N N . ILE A 1 369 ? -1.191 -40.094 5.059 1 91.5 369 ILE A N 1
ATOM 2859 C CA . ILE A 1 369 ? -0.239 -39.312 4.27 1 91.5 369 ILE A CA 1
ATOM 2860 C C . ILE A 1 369 ? 1.097 -39.25 5.004 1 91.5 369 ILE A C 1
ATOM 2862 O O . ILE A 1 369 ? 1.145 -38.844 6.176 1 91.5 369 ILE A O 1
ATOM 2866 N N . HIS A 1 370 ? 2.09 -39.625 4.406 1 91.25 370 HIS A N 1
ATOM 2867 C CA . HIS A 1 370 ? 3.439 -39.625 4.953 1 91.25 370 HIS A CA 1
ATOM 2868 C C . HIS A 1 370 ? 3.889 -38.219 5.359 1 91.25 370 HIS A C 1
ATOM 2870 O O . HIS A 1 370 ? 3.539 -37.25 4.699 1 91.25 370 HIS A O 1
ATOM 2876 N N . GLU A 1 371 ? 4.695 -38.125 6.336 1 90.94 371 GLU A N 1
ATOM 2877 C CA . GLU A 1 371 ? 5.164 -36.875 6.883 1 90.94 371 GLU A CA 1
ATOM 2878 C C . GLU A 1 371 ? 5.984 -36.094 5.852 1 90.94 371 GLU A C 1
ATOM 2880 O O . GLU A 1 371 ? 5.949 -34.844 5.82 1 90.94 371 GLU A O 1
ATOM 2885 N N . ASP A 1 372 ? 6.652 -36.781 5.047 1 90.94 372 ASP A N 1
ATOM 2886 C CA . ASP A 1 372 ? 7.473 -36.156 4.027 1 90.94 372 ASP A CA 1
ATOM 2887 C C . ASP A 1 372 ? 6.609 -35.375 3.021 1 90.94 372 ASP A C 1
ATOM 2889 O O . ASP A 1 372 ? 7.012 -34.344 2.516 1 90.94 372 ASP A O 1
ATOM 2893 N N . ILE A 1 373 ? 5.5 -36 2.748 1 93.25 373 ILE A N 1
ATOM 2894 C CA . ILE A 1 373 ? 4.574 -35.344 1.818 1 93.25 373 ILE A CA 1
ATOM 2895 C C . ILE A 1 373 ? 4.004 -34.094 2.449 1 93.25 373 ILE A C 1
ATOM 2897 O O . ILE A 1 373 ? 3.848 -33.062 1.773 1 93.25 373 ILE A O 1
ATOM 2901 N N . GLN A 1 374 ? 3.719 -34.188 3.73 1 93.31 374 GLN A N 1
ATOM 2902 C CA . GLN A 1 374 ? 3.195 -33.031 4.449 1 93.31 374 GLN A CA 1
ATOM 2903 C C . GLN A 1 374 ? 4.195 -31.875 4.438 1 93.31 374 GLN A C 1
ATOM 2905 O O . GLN A 1 374 ? 3.834 -30.734 4.141 1 93.31 374 GLN A O 1
ATOM 2910 N N . ASP A 1 375 ? 5.367 -32.188 4.637 1 91.06 375 ASP A N 1
ATOM 2911 C CA . ASP A 1 375 ? 6.422 -31.188 4.664 1 91.06 375 ASP A CA 1
ATOM 2912 C C . ASP A 1 375 ? 6.625 -30.562 3.281 1 91.06 375 ASP A C 1
ATOM 2914 O O . ASP A 1 375 ? 6.82 -29.359 3.16 1 91.06 375 ASP A O 1
ATOM 2918 N N . THR A 1 376 ? 6.625 -31.391 2.271 1 92.75 376 THR A N 1
ATOM 2919 C CA . THR A 1 376 ? 6.824 -30.906 0.912 1 92.75 376 THR A CA 1
ATOM 2920 C C . THR A 1 376 ? 5.676 -30 0.493 1 92.75 376 THR A C 1
ATOM 2922 O O . THR A 1 376 ? 5.898 -28.953 -0.124 1 92.75 376 THR A O 1
ATOM 2925 N N . CYS A 1 377 ? 4.488 -30.422 0.832 1 94.44 377 CYS A N 1
ATOM 2926 C CA . CYS A 1 377 ? 3.34 -29.594 0.472 1 94.44 377 CYS A CA 1
ATOM 2927 C C . CYS A 1 377 ? 3.35 -28.281 1.24 1 94.44 377 CYS A C 1
ATOM 2929 O O . CYS A 1 377 ? 2.965 -27.234 0.704 1 94.44 377 CYS A O 1
ATOM 2931 N N . SER A 1 378 ? 3.725 -28.297 2.518 1 92.06 378 SER A N 1
ATOM 2932 C CA . SER A 1 378 ? 3.879 -27.078 3.285 1 92.06 378 SER A CA 1
ATOM 2933 C C . SER A 1 378 ? 4.898 -26.141 2.637 1 92.06 378 SER A C 1
ATOM 2935 O O . SER A 1 378 ? 4.68 -24.938 2.561 1 92.06 378 SER A O 1
ATOM 2937 N N . PHE A 1 379 ? 5.934 -26.812 2.234 1 91 379 PHE A N 1
ATOM 2938 C CA . PHE A 1 379 ? 6.965 -26.047 1.539 1 91 379 PHE A CA 1
ATOM 2939 C C . PHE A 1 379 ? 6.406 -25.422 0.269 1 91 379 PHE A C 1
ATOM 2941 O O . PHE A 1 379 ? 6.699 -24.266 -0.033 1 91 379 PHE A O 1
ATOM 2948 N N . LEU A 1 380 ? 5.672 -26.156 -0.488 1 93.94 380 LEU A N 1
ATOM 2949 C CA . LEU A 1 380 ? 5.105 -25.688 -1.746 1 93.94 380 LEU A CA 1
ATOM 2950 C C . LEU A 1 380 ? 4.152 -24.516 -1.507 1 93.94 380 LEU A C 1
ATOM 2952 O O . LEU A 1 380 ? 4.145 -23.547 -2.27 1 93.94 380 LEU A O 1
ATOM 2956 N N . ILE A 1 381 ? 3.379 -24.547 -0.444 1 94.5 381 ILE A N 1
ATOM 2957 C CA . ILE A 1 381 ? 2.447 -23.484 -0.128 1 94.5 381 ILE A CA 1
ATOM 2958 C C . ILE A 1 381 ? 3.223 -22.219 0.246 1 94.5 381 ILE A C 1
ATOM 2960 O O . ILE A 1 381 ? 2.891 -21.125 -0.205 1 94.5 381 ILE A O 1
ATOM 2964 N N . ASP A 1 382 ? 4.207 -22.375 1.029 1 89.75 382 ASP A N 1
ATOM 2965 C CA . ASP A 1 382 ? 5.027 -21.234 1.438 1 89.75 382 ASP A CA 1
ATOM 2966 C C . ASP A 1 382 ? 5.664 -20.562 0.229 1 89.75 382 ASP A C 1
ATOM 2968 O O . ASP A 1 382 ? 5.684 -19.328 0.142 1 89.75 382 ASP A O 1
ATOM 2972 N N . GLN A 1 383 ? 6.199 -21.406 -0.639 1 90.38 383 GLN A N 1
ATOM 2973 C CA . GLN A 1 383 ? 6.828 -20.859 -1.839 1 90.38 383 GLN A CA 1
ATOM 2974 C C . GLN A 1 383 ? 5.801 -20.188 -2.742 1 90.38 383 GLN A C 1
ATOM 2976 O O . GLN A 1 383 ? 6.09 -19.172 -3.367 1 90.38 383 GLN A O 1
ATOM 2981 N N . LEU A 1 384 ? 4.715 -20.844 -2.832 1 94.44 384 LEU A N 1
ATOM 2982 C CA . LEU A 1 384 ? 3.629 -20.266 -3.615 1 94.44 384 LEU A CA 1
ATOM 2983 C C . LEU A 1 384 ? 3.258 -18.875 -3.092 1 94.44 384 LEU A C 1
ATOM 2985 O O . LEU A 1 384 ? 3.152 -17.922 -3.865 1 94.44 384 LEU A O 1
ATOM 2989 N N . LEU A 1 385 ? 3.102 -18.734 -1.796 1 92.69 385 LEU A N 1
ATOM 2990 C CA . LEU A 1 385 ? 2.715 -17.469 -1.174 1 92.69 385 LEU A CA 1
ATOM 2991 C C . LEU A 1 385 ? 3.803 -16.422 -1.353 1 92.69 385 LEU A C 1
ATOM 2993 O O . LEU A 1 385 ? 3.506 -15.234 -1.535 1 92.69 385 LEU A O 1
ATOM 2997 N N . ARG A 1 386 ? 4.98 -16.859 -1.32 1 87.88 386 ARG A N 1
ATOM 2998 C CA . ARG A 1 386 ? 6.09 -15.938 -1.538 1 87.88 386 ARG A CA 1
ATOM 2999 C C . ARG A 1 386 ? 6.059 -15.367 -2.953 1 87.88 386 ARG A C 1
ATOM 3001 O O . ARG A 1 386 ? 6.254 -14.164 -3.148 1 87.88 386 ARG A O 1
ATOM 3008 N N . GLU A 1 387 ? 5.836 -16.203 -3.887 1 90.31 387 GLU A N 1
ATOM 3009 C CA . GLU A 1 387 ? 5.805 -15.766 -5.281 1 90.31 387 GLU A CA 1
ATOM 3010 C C . GLU A 1 387 ? 4.602 -14.867 -5.547 1 90.31 387 GLU A C 1
ATOM 3012 O O . GLU A 1 387 ? 4.707 -13.883 -6.285 1 90.31 387 GLU A O 1
ATOM 3017 N N . VAL A 1 388 ? 3.543 -15.273 -4.996 1 92.75 388 VAL A N 1
ATOM 3018 C CA . VAL A 1 388 ? 2.334 -14.477 -5.164 1 92.75 388 VAL A CA 1
ATOM 3019 C C . VAL A 1 388 ? 2.531 -13.102 -4.523 1 92.75 388 VAL A C 1
ATOM 3021 O O . VAL A 1 388 ? 2.109 -12.086 -5.078 1 92.75 388 VAL A O 1
ATOM 3024 N N . GLN A 1 389 ? 3.09 -13.062 -3.336 1 90.62 389 GLN A N 1
ATOM 3025 C CA . GLN A 1 389 ? 3.387 -11.805 -2.656 1 90.62 389 GLN A CA 1
ATOM 3026 C C . GLN A 1 389 ? 4.23 -10.883 -3.537 1 90.62 389 GLN A C 1
ATOM 3028 O O . GLN A 1 389 ? 3.926 -9.695 -3.674 1 90.62 389 GLN A O 1
ATOM 3033 N N . SER A 1 390 ? 5.242 -11.477 -4.066 1 86.88 390 SER A N 1
ATOM 3034 C CA . SER A 1 390 ? 6.133 -10.703 -4.926 1 86.88 390 SER A CA 1
ATOM 3035 C C . SER A 1 390 ? 5.387 -10.148 -6.137 1 86.88 390 SER A C 1
ATOM 3037 O O . SER A 1 390 ? 5.59 -9 -6.523 1 86.88 390 SER A O 1
ATOM 3039 N N . ALA A 1 391 ? 4.562 -10.969 -6.703 1 89.5 391 ALA A N 1
ATOM 3040 C CA . ALA A 1 391 ? 3.809 -10.555 -7.883 1 89.5 391 ALA A CA 1
ATOM 3041 C C . ALA A 1 391 ? 2.842 -9.422 -7.543 1 89.5 391 ALA A C 1
ATOM 3043 O O . ALA A 1 391 ? 2.676 -8.484 -8.32 1 89.5 391 ALA A O 1
ATOM 3044 N N . VAL A 1 392 ? 2.238 -9.438 -6.395 1 91.81 392 VAL A N 1
ATOM 3045 C CA . VAL A 1 392 ? 1.214 -8.477 -6 1 91.81 392 VAL A CA 1
ATOM 3046 C C . VAL A 1 392 ? 1.872 -7.168 -5.562 1 91.81 392 VAL A C 1
ATOM 3048 O O . VAL A 1 392 ? 1.411 -6.082 -5.922 1 91.81 392 VAL A O 1
ATOM 3051 N N . TYR A 1 393 ? 2.916 -7.191 -4.801 1 87.69 393 TYR A N 1
ATOM 3052 C CA . TYR A 1 393 ? 3.564 -6.008 -4.242 1 87.69 393 TYR A CA 1
ATOM 3053 C C . TYR A 1 393 ? 4.285 -5.219 -5.324 1 87.69 393 TYR A C 1
ATOM 3055 O O . TYR A 1 393 ? 4.457 -4 -5.207 1 87.69 393 TYR A O 1
ATOM 3063 N N . HIS A 1 394 ? 4.664 -5.883 -6.371 1 82.12 394 HIS A N 1
ATOM 3064 C CA . HIS A 1 394 ? 5.41 -5.203 -7.426 1 82.12 394 HIS A CA 1
ATOM 3065 C C . HIS A 1 394 ? 4.52 -4.895 -8.625 1 82.12 394 HIS A C 1
ATOM 3067 O O . HIS A 1 394 ? 5.008 -4.469 -9.672 1 82.12 394 HIS A O 1
ATOM 3073 N N . ARG A 1 395 ? 3.338 -5.16 -8.586 1 72 395 ARG A N 1
ATOM 3074 C CA . ARG A 1 395 ? 2.4 -5.012 -9.695 1 72 395 ARG A CA 1
ATOM 3075 C C . ARG A 1 395 ? 2.359 -3.566 -10.188 1 72 395 ARG A C 1
ATOM 3077 O O . ARG A 1 395 ? 2.244 -3.314 -11.391 1 72 395 ARG A O 1
ATOM 3084 N N . GLN A 1 396 ? 2.322 -2.578 -9.383 1 62.06 396 GLN A N 1
ATOM 3085 C CA . GLN A 1 396 ? 2.205 -1.194 -9.828 1 62.06 396 GLN A CA 1
ATOM 3086 C C . GLN A 1 396 ? 3.402 -0.792 -10.688 1 62.06 396 GLN A C 1
ATOM 3088 O O . GLN A 1 396 ? 3.25 -0.071 -11.68 1 62.06 396 GLN A O 1
ATOM 3093 N N . ASN A 1 397 ? 4.527 -1.317 -10.336 1 54.75 397 ASN A N 1
ATOM 3094 C CA . ASN A 1 397 ? 5.754 -0.956 -11.047 1 54.75 397 ASN A CA 1
ATOM 3095 C C . ASN A 1 397 ? 5.879 -1.703 -12.367 1 54.75 397 ASN A C 1
ATOM 3097 O O . ASN A 1 397 ? 6.418 -1.168 -13.336 1 54.75 397 ASN A O 1
ATOM 3101 N N . ASN A 1 398 ? 5.477 -2.91 -12.344 1 54.09 398 ASN A N 1
ATOM 3102 C CA . ASN A 1 398 ? 5.73 -3.775 -13.484 1 54.09 398 ASN A CA 1
ATOM 3103 C C . ASN A 1 398 ? 4.551 -3.795 -14.453 1 54.09 398 ASN A C 1
ATOM 3105 O O . ASN A 1 398 ? 4.531 -4.578 -15.406 1 54.09 398 ASN A O 1
ATOM 3109 N N . GLY A 1 399 ? 3.742 -2.932 -14.234 1 60.19 399 GLY A N 1
ATOM 3110 C CA . GLY A 1 399 ? 2.586 -2.967 -15.117 1 60.19 399 GLY A CA 1
ATOM 3111 C C . GLY A 1 399 ? 1.496 -3.906 -14.633 1 60.19 399 GLY A C 1
ATOM 3112 O O . GLY A 1 399 ? 1.687 -4.641 -13.656 1 60.19 399 GLY A O 1
ATOM 3113 N N . MET A 1 400 ? 0.284 -3.771 -14.945 1 64.12 400 MET A N 1
ATOM 3114 C CA . MET A 1 400 ? -0.886 -4.559 -14.562 1 64.12 400 MET A CA 1
ATOM 3115 C C . MET A 1 400 ? -0.785 -5.98 -15.102 1 64.12 400 MET A C 1
ATOM 3117 O O . MET A 1 400 ? -1.566 -6.375 -15.969 1 64.12 400 MET A O 1
ATOM 3121 N N . VAL A 1 401 ? 0.371 -6.727 -14.672 1 76.62 401 VAL A N 1
ATOM 3122 C CA . VAL A 1 401 ? 0.539 -8.109 -15.094 1 76.62 401 VAL A CA 1
ATOM 3123 C C . VAL A 1 401 ? -0.503 -8.992 -14.406 1 76.62 401 VAL A C 1
ATOM 3125 O O . VAL A 1 401 ? -0.737 -8.859 -13.203 1 76.62 401 VAL A O 1
ATOM 3128 N N . GLU A 1 402 ? -1.149 -9.734 -15.148 1 87.19 402 GLU A N 1
ATOM 3129 C CA . GLU A 1 402 ? -2.193 -10.617 -14.656 1 87.19 402 GLU A CA 1
ATOM 3130 C C . GLU A 1 402 ? -1.596 -11.867 -14.016 1 87.19 402 GLU A C 1
ATOM 3132 O O . GLU A 1 402 ? -0.625 -12.43 -14.523 1 87.19 402 GLU A O 1
ATOM 3137 N N . VAL A 1 403 ? -2.006 -12.203 -12.875 1 93.19 403 VAL A N 1
ATOM 3138 C CA . VAL A 1 403 ? -1.681 -13.445 -12.188 1 93.19 403 VAL A CA 1
ATOM 3139 C C . VAL A 1 403 ? -2.875 -14.391 -12.242 1 93.19 403 VAL A C 1
ATOM 3141 O O . VAL A 1 403 ? -3.775 -14.32 -11.406 1 93.19 403 VAL A O 1
ATOM 3144 N N . PRO A 1 404 ? -2.855 -15.367 -13.188 1 94.38 404 PRO A N 1
ATOM 3145 C CA . PRO A 1 404 ? -4.016 -16.219 -13.438 1 94.38 404 PRO A CA 1
ATOM 3146 C C . PRO A 1 404 ? -4.516 -16.922 -12.172 1 94.38 404 PRO A C 1
ATOM 3148 O O . PRO A 1 404 ? -5.727 -17.031 -11.961 1 94.38 404 PRO A O 1
ATOM 3151 N N . PHE A 1 405 ? -3.654 -17.312 -11.359 1 96.5 405 PHE A N 1
ATOM 3152 C CA . PHE A 1 405 ? -4.004 -17.984 -10.117 1 96.5 405 PHE A CA 1
ATOM 3153 C C . PHE A 1 405 ? -4.898 -17.109 -9.25 1 96.5 405 PHE A C 1
ATOM 3155 O O . PHE A 1 405 ? -5.934 -17.547 -8.758 1 96.5 405 PHE A O 1
ATOM 3162 N N . LEU A 1 406 ? -4.547 -15.891 -9.094 1 95.81 406 LEU A N 1
ATOM 3163 C CA . LEU A 1 406 ? -5.312 -14.961 -8.281 1 95.81 406 LEU A CA 1
ATOM 3164 C C . LEU A 1 406 ? -6.605 -14.562 -8.984 1 95.81 406 LEU A C 1
ATOM 3166 O O . LEU A 1 406 ? -7.645 -14.398 -8.336 1 95.81 406 LEU A O 1
ATOM 3170 N N . ALA A 1 407 ? -6.531 -14.375 -10.266 1 94.88 407 ALA A N 1
ATOM 3171 C CA . ALA A 1 407 ? -7.727 -14.047 -11.039 1 94.88 407 ALA A CA 1
ATOM 3172 C C . ALA A 1 407 ? -8.781 -15.141 -10.906 1 94.88 407 ALA A C 1
ATOM 3174 O O . ALA A 1 407 ? -9.977 -14.859 -10.828 1 94.88 407 ALA A O 1
ATOM 3175 N N . SER A 1 408 ? -8.273 -16.328 -10.875 1 95.31 408 SER A N 1
ATOM 3176 C CA . SER A 1 408 ? -9.172 -17.469 -10.766 1 95.31 408 SER A CA 1
ATOM 3177 C C . SER A 1 408 ? -9.758 -17.594 -9.359 1 95.31 408 SER A C 1
ATOM 3179 O O . SER A 1 408 ? -10.844 -18.156 -9.18 1 95.31 408 SER A O 1
ATOM 3181 N N . LEU A 1 409 ? -9.102 -17.125 -8.375 1 96.5 409 LEU A N 1
ATOM 3182 C CA . L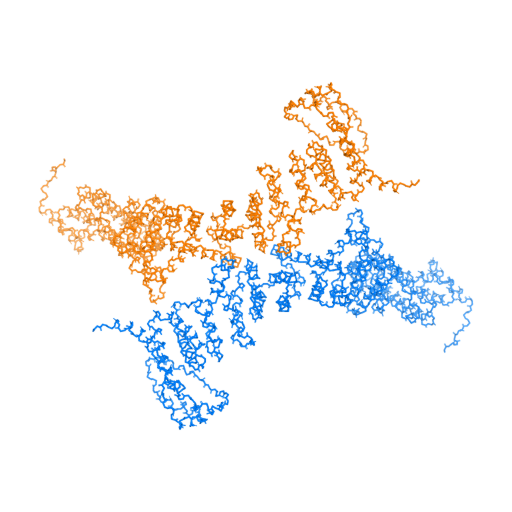EU A 1 409 ? -9.555 -17.234 -6.992 1 96.5 409 LEU A CA 1
ATOM 3183 C C . LEU A 1 409 ? -10.492 -16.094 -6.629 1 96.5 409 LEU A C 1
ATOM 3185 O O . LEU A 1 409 ? -11.227 -16.172 -5.645 1 96.5 409 LEU A O 1
ATOM 3189 N N . THR A 1 410 ? -10.492 -14.945 -7.332 1 95.88 410 THR A N 1
ATOM 3190 C CA . THR A 1 410 ? -11.25 -13.734 -7.031 1 95.88 410 THR A CA 1
ATOM 3191 C C . THR A 1 410 ? -12.742 -14.047 -6.941 1 95.88 410 THR A C 1
ATOM 3193 O O . THR A 1 410 ? -13.406 -13.648 -5.984 1 95.88 410 THR A O 1
ATOM 3196 N N . PRO A 1 411 ? -13.25 -14.859 -7.895 1 95.62 411 PRO A N 1
ATOM 3197 C CA . PRO A 1 411 ? -14.68 -15.164 -7.789 1 95.62 411 PRO A CA 1
ATOM 3198 C C . PRO A 1 411 ? -14.992 -16.094 -6.625 1 95.62 411 PRO A C 1
ATOM 3200 O O . PRO A 1 411 ? -16.156 -16.219 -6.215 1 95.62 411 PRO A O 1
ATOM 3203 N N . LYS A 1 412 ? -14.062 -16.766 -6.059 1 96.44 412 LYS A N 1
ATOM 3204 C CA . LYS A 1 412 ? -14.266 -17.734 -4.988 1 96.44 412 LYS A CA 1
ATOM 3205 C C . LYS A 1 412 ? -13.891 -17.141 -3.631 1 96.44 412 LYS A C 1
ATOM 3207 O O . LYS A 1 412 ? -13.586 -17.891 -2.691 1 96.44 412 LYS A O 1
ATOM 3212 N N . VAL A 1 413 ? -13.945 -15.883 -3.488 1 96.5 413 VAL A N 1
ATOM 3213 C CA . VAL A 1 413 ? -13.445 -15.203 -2.299 1 96.5 413 VAL A CA 1
ATOM 3214 C C . VAL A 1 413 ? -14.344 -15.516 -1.104 1 96.5 413 VAL A C 1
ATOM 3216 O O . VAL A 1 413 ? -13.859 -15.648 0.024 1 96.5 413 VAL A O 1
ATOM 3219 N N . LYS A 1 414 ? -15.625 -15.664 -1.276 1 95.81 414 LYS A N 1
ATOM 3220 C CA . LYS A 1 414 ? -16.531 -15.984 -0.18 1 95.81 414 LYS A CA 1
ATOM 3221 C C . LYS A 1 414 ? -16.234 -17.359 0.4 1 95.81 414 LYS A C 1
ATOM 3223 O O . LYS A 1 414 ? -16.172 -17.531 1.619 1 95.81 414 LYS A O 1
ATOM 3228 N N . GLU A 1 415 ? -15.969 -18.281 -0.518 1 96.94 415 GLU A N 1
ATOM 3229 C CA . GLU A 1 415 ? -15.633 -19.625 -0.089 1 96.94 415 GLU A CA 1
ATOM 3230 C C . GLU A 1 415 ? -14.297 -19.656 0.653 1 96.94 415 GLU A C 1
ATOM 3232 O O . GLU A 1 415 ? -14.156 -20.328 1.672 1 96.94 415 GLU A O 1
ATOM 3237 N N . LEU A 1 416 ? -13.383 -18.922 0.097 1 97.31 416 LEU A N 1
ATOM 3238 C CA . LEU A 1 416 ? -12.07 -18.828 0.732 1 97.31 416 LEU A CA 1
ATOM 3239 C C . LEU A 1 416 ? -12.18 -18.219 2.121 1 97.31 416 LEU A C 1
ATOM 3241 O O . LEU A 1 416 ? -11.516 -18.656 3.059 1 97.31 416 LEU A O 1
ATOM 3245 N N . THR A 1 417 ? -12.984 -17.156 2.244 1 97.94 417 THR A N 1
ATOM 3246 C CA . THR A 1 417 ? -13.172 -16.484 3.523 1 97.94 417 THR A CA 1
ATOM 3247 C C . THR A 1 417 ? -13.82 -17.422 4.539 1 97.94 417 THR A C 1
ATOM 3249 O O . THR A 1 417 ? -13.422 -17.438 5.707 1 97.94 417 THR A O 1
ATOM 3252 N N . ARG A 1 418 ? -14.781 -18.219 4.121 1 96.69 418 ARG A N 1
ATOM 3253 C CA . ARG A 1 418 ? -15.414 -19.188 5.008 1 96.69 418 ARG A CA 1
ATOM 3254 C C . ARG A 1 418 ? -14.414 -20.234 5.473 1 96.69 418 ARG A C 1
ATOM 3256 O O . ARG A 1 418 ? -14.43 -20.641 6.633 1 96.69 418 ARG A O 1
ATOM 3263 N N . MET A 1 419 ? -13.602 -20.625 4.531 1 96.31 419 MET A N 1
ATOM 3264 C CA . MET A 1 419 ? -12.547 -21.578 4.891 1 96.31 419 MET A CA 1
ATOM 3265 C C . MET A 1 419 ? -11.641 -21 5.965 1 96.31 419 MET A C 1
ATOM 3267 O O . MET A 1 419 ? -11.219 -21.719 6.879 1 96.31 419 MET A O 1
ATOM 3271 N N . LEU A 1 420 ? -11.266 -19.719 5.852 1 96.69 420 LEU A N 1
ATOM 3272 C CA . LEU A 1 420 ? -10.438 -19.047 6.84 1 96.69 420 LEU A CA 1
ATOM 3273 C C . LEU A 1 420 ? -11.117 -19.047 8.211 1 96.69 420 LEU A C 1
ATOM 3275 O O . LEU A 1 420 ? -10.477 -19.344 9.219 1 96.69 420 LEU A O 1
ATOM 3279 N N . LEU A 1 421 ? -12.406 -18.734 8.211 1 96.25 421 LEU A N 1
ATOM 3280 C CA . LEU A 1 421 ? -13.133 -18.625 9.461 1 96.25 421 LEU A CA 1
ATOM 3281 C C . LEU A 1 421 ? -13.227 -19.969 10.156 1 96.25 421 LEU A C 1
ATOM 3283 O O . LEU A 1 421 ? -13.25 -20.047 11.391 1 96.25 421 LEU A O 1
ATOM 3287 N N . GLN A 1 422 ? -13.164 -21.031 9.336 1 93.94 422 GLN A N 1
ATOM 3288 C CA . GLN A 1 422 ? -13.32 -22.375 9.898 1 93.94 422 GLN A CA 1
ATOM 3289 C C . GLN A 1 422 ? -11.961 -23 10.227 1 93.94 422 GLN A C 1
ATOM 3291 O O . GLN A 1 422 ? -11.891 -24.062 10.836 1 93.94 422 GLN A O 1
ATOM 3296 N N . SER A 1 423 ? -10.945 -22.359 9.875 1 92.56 423 SER A N 1
ATOM 3297 C CA . SER A 1 423 ? -9.609 -22.922 10.055 1 92.56 423 SER A CA 1
ATOM 3298 C C . SER A 1 423 ? -8.867 -22.266 11.211 1 92.56 423 SER A C 1
ATOM 3300 O O . SER A 1 423 ? -9.18 -21.141 11.586 1 92.56 423 SER A O 1
ATOM 3302 N N . ASP A 1 424 ? -7.973 -23.078 11.766 1 88.56 424 ASP A N 1
ATOM 3303 C CA . ASP A 1 424 ? -7.109 -22.562 12.828 1 88.56 424 ASP A CA 1
ATOM 3304 C C . ASP A 1 424 ? -5.652 -22.953 12.586 1 88.56 424 ASP A C 1
ATOM 3306 O O . ASP A 1 424 ? -5.348 -23.688 11.648 1 88.56 424 ASP A O 1
ATOM 3310 N N . GLY A 1 425 ? -4.809 -22.375 13.211 1 87.81 425 GLY A N 1
ATOM 3311 C CA . GLY A 1 425 ? -3.402 -22.734 13.156 1 87.81 425 GLY A CA 1
ATOM 3312 C C . GLY A 1 425 ? -2.723 -22.281 11.875 1 87.81 425 GLY A C 1
ATOM 3313 O O . GLY A 1 425 ? -2.918 -21.141 11.43 1 87.81 425 GLY A O 1
ATOM 3314 N N . MET A 1 426 ? -1.967 -23.219 11.258 1 88.81 426 MET A N 1
ATOM 3315 C CA . MET A 1 426 ? -1.139 -22.875 10.109 1 88.81 426 MET A CA 1
ATOM 3316 C C . MET A 1 426 ? -2 -22.609 8.883 1 88.81 426 MET A C 1
ATOM 3318 O O . MET A 1 426 ? -1.673 -21.75 8.062 1 88.81 426 MET A O 1
ATOM 3322 N N . ILE A 1 427 ? -3.061 -23.391 8.75 1 93.31 427 ILE A N 1
ATOM 3323 C CA . ILE A 1 427 ? -3.941 -23.219 7.602 1 93.31 427 ILE A CA 1
ATOM 3324 C C . ILE A 1 427 ? -4.527 -21.812 7.609 1 93.31 427 ILE A C 1
ATOM 3326 O O . ILE A 1 427 ? -4.609 -21.156 6.566 1 93.31 427 ILE A O 1
ATOM 3330 N N . SER A 1 428 ? -4.875 -21.312 8.844 1 93.25 428 SER A N 1
ATOM 3331 C CA . SER A 1 428 ? -5.441 -19.969 8.977 1 93.25 428 SER A CA 1
ATOM 3332 C C . SER A 1 428 ? -4.43 -18.906 8.578 1 93.25 428 SER A C 1
ATOM 3334 O O . SER A 1 428 ? -4.785 -17.906 7.953 1 93.25 428 SER A O 1
ATOM 3336 N N . LEU A 1 429 ? -3.189 -19.156 8.922 1 90.94 429 LEU A N 1
ATOM 3337 C CA . LEU A 1 429 ? -2.137 -18.188 8.594 1 90.94 429 LEU A CA 1
ATOM 3338 C C . LEU A 1 429 ? -1.914 -18.125 7.086 1 90.94 429 LEU A C 1
ATOM 3340 O O . LEU A 1 429 ? -1.788 -17.047 6.52 1 90.94 429 LEU A O 1
ATOM 3344 N N . TRP A 1 430 ? -1.894 -19.344 6.41 1 93.19 430 TRP A N 1
ATOM 3345 C CA . TRP A 1 430 ? -1.72 -19.391 4.961 1 93.19 430 TRP A CA 1
ATOM 3346 C C . TRP A 1 430 ? -2.873 -18.688 4.25 1 93.19 430 TRP A C 1
ATOM 3348 O O . TRP A 1 430 ? -2.654 -17.906 3.324 1 93.19 430 TRP A O 1
ATOM 3358 N N . LEU A 1 431 ? -4.027 -18.984 4.773 1 95.75 431 LEU A N 1
ATOM 3359 C CA . LEU A 1 431 ? -5.219 -18.438 4.129 1 95.75 431 LEU A CA 1
ATOM 3360 C C . LEU A 1 431 ? -5.312 -16.922 4.336 1 95.75 431 LEU A C 1
ATOM 3362 O O . LEU A 1 431 ? -5.758 -16.203 3.447 1 95.75 431 LEU A O 1
ATOM 3366 N N . MET A 1 432 ? -4.949 -16.422 5.516 1 94.69 432 MET A N 1
ATOM 3367 C CA . MET A 1 432 ? -4.945 -14.992 5.781 1 94.69 432 MET A CA 1
ATOM 3368 C C . MET A 1 432 ? -4.023 -14.258 4.812 1 94.69 432 MET A C 1
ATOM 3370 O O . MET A 1 432 ? -4.387 -13.211 4.273 1 94.69 432 MET A O 1
ATOM 3374 N N . LYS A 1 433 ? -2.869 -14.828 4.605 1 93.19 433 LYS A N 1
ATOM 3375 C CA . LYS A 1 433 ? -1.925 -14.25 3.654 1 93.19 433 LYS A CA 1
ATOM 3376 C C . LYS A 1 433 ? -2.492 -14.266 2.238 1 93.19 433 LYS A C 1
ATOM 3378 O O . LYS A 1 433 ? -2.471 -13.242 1.546 1 93.19 433 LYS A O 1
ATOM 3383 N N . LEU A 1 434 ? -3.02 -15.391 1.876 1 96.25 434 LEU A N 1
ATOM 3384 C CA . LEU A 1 434 ? -3.539 -15.539 0.52 1 96.25 434 LEU A CA 1
ATOM 3385 C C . LEU A 1 434 ? -4.695 -14.57 0.272 1 96.25 434 LEU A C 1
ATOM 3387 O O . LEU A 1 434 ? -4.758 -13.93 -0.777 1 96.25 434 LEU A O 1
ATOM 3391 N N . LEU A 1 435 ? -5.586 -14.516 1.257 1 96.88 435 LEU A N 1
ATOM 3392 C CA . LEU A 1 435 ? -6.738 -13.633 1.114 1 96.88 435 LEU A CA 1
ATOM 3393 C C . LEU A 1 435 ? -6.293 -12.172 1.019 1 96.88 435 LEU A C 1
ATOM 3395 O O . LEU A 1 435 ? -6.898 -11.383 0.291 1 96.88 435 LEU A O 1
ATOM 3399 N N . SER A 1 436 ? -5.297 -11.797 1.795 1 96.12 436 SER A N 1
ATOM 3400 C CA . SER A 1 436 ? -4.758 -10.445 1.702 1 96.12 436 SER A CA 1
ATOM 3401 C C . SER A 1 436 ? -4.23 -10.156 0.301 1 96.12 436 SER A C 1
ATOM 3403 O O . SER A 1 436 ? -4.43 -9.062 -0.229 1 96.12 436 SER A O 1
ATOM 3405 N N . TYR A 1 437 ? -3.6 -11.148 -0.302 1 95.5 437 TYR A N 1
ATOM 3406 C CA . TYR A 1 437 ? -3.047 -10.969 -1.64 1 95.5 437 TYR A CA 1
ATOM 3407 C C . TYR A 1 437 ? -4.156 -10.883 -2.682 1 95.5 437 TYR A C 1
ATOM 3409 O O . TYR A 1 437 ? -4.086 -10.078 -3.609 1 95.5 437 TYR A O 1
ATOM 3417 N N . VAL A 1 438 ? -5.156 -11.75 -2.547 1 96.69 438 VAL A N 1
ATOM 3418 C CA . VAL A 1 438 ? -6.289 -11.695 -3.463 1 96.69 438 VAL A CA 1
ATOM 3419 C C . VAL A 1 438 ? -6.969 -10.336 -3.361 1 96.69 438 VAL A C 1
ATOM 3421 O O . VAL A 1 438 ? -7.352 -9.75 -4.375 1 96.69 438 VAL A O 1
ATOM 3424 N N . ALA A 1 439 ? -7.098 -9.875 -2.141 1 96.19 439 ALA A N 1
ATOM 3425 C CA . ALA A 1 439 ? -7.723 -8.57 -1.895 1 96.19 439 ALA A CA 1
ATOM 3426 C C . ALA A 1 439 ? -6.938 -7.453 -2.57 1 96.19 439 ALA A C 1
ATOM 3428 O O . ALA A 1 439 ? -7.516 -6.617 -3.27 1 96.19 439 ALA A O 1
ATOM 3429 N N . LEU A 1 440 ? -5.664 -7.449 -2.354 1 94.31 440 LEU A N 1
ATOM 3430 C CA . LEU A 1 440 ? -4.805 -6.418 -2.93 1 94.31 440 LEU A CA 1
ATOM 3431 C C . LEU A 1 440 ? -4.816 -6.496 -4.453 1 94.31 440 LEU A C 1
ATOM 3433 O O . LEU A 1 440 ? -4.762 -5.465 -5.129 1 94.31 440 LEU A O 1
ATOM 3437 N N . TYR A 1 441 ? -4.855 -7.691 -4.977 1 94.56 441 TYR A N 1
ATOM 3438 C CA . TYR A 1 441 ? -4.848 -7.914 -6.418 1 94.56 441 TYR A CA 1
ATOM 3439 C C . TYR A 1 441 ? -6.152 -7.445 -7.047 1 94.56 441 TYR A C 1
ATOM 3441 O O . TYR A 1 441 ? -6.148 -6.848 -8.125 1 94.56 441 TYR A O 1
ATOM 3449 N N . SER A 1 442 ? -7.309 -7.723 -6.398 1 94.06 442 SER A N 1
ATOM 3450 C CA . SER A 1 442 ? -8.633 -7.527 -6.988 1 94.06 442 SER A CA 1
ATOM 3451 C C . SER A 1 442 ? -9.172 -6.137 -6.676 1 94.06 442 SER A C 1
ATOM 3453 O O . SER A 1 442 ? -10.133 -5.684 -7.309 1 94.06 442 SER A O 1
ATOM 3455 N N . GLY A 1 443 ? -8.742 -5.453 -5.648 1 92.12 443 GLY A N 1
ATOM 3456 C CA . GLY A 1 443 ? -9.125 -4.07 -5.406 1 92.12 443 GLY A CA 1
ATOM 3457 C C . GLY A 1 443 ? -10.086 -3.908 -4.25 1 92.12 443 GLY A C 1
ATOM 3458 O O . GLY A 1 443 ? -10.305 -4.848 -3.48 1 92.12 443 GLY A O 1
ATOM 3459 N N . GLU A 1 444 ? -10.672 -2.744 -4.129 1 92.88 444 GLU A N 1
ATOM 3460 C CA . GLU A 1 444 ? -11.477 -2.355 -2.977 1 92.88 444 GLU A CA 1
ATOM 3461 C C . GLU A 1 444 ? -12.82 -3.072 -2.975 1 92.88 444 GLU A C 1
ATOM 3463 O O . GLU A 1 444 ? -13.32 -3.469 -1.92 1 92.88 444 GLU A O 1
ATOM 3468 N N . GLU A 1 445 ? -13.398 -3.262 -4.059 1 93.69 445 GLU A N 1
ATOM 3469 C CA . GLU A 1 445 ? -14.711 -3.9 -4.145 1 93.69 445 GLU A CA 1
ATOM 3470 C C . GLU A 1 445 ? -14.656 -5.348 -3.66 1 93.69 445 GLU A C 1
ATOM 3472 O O . GLU A 1 445 ? -15.492 -5.773 -2.863 1 93.69 445 GLU A O 1
ATOM 3477 N N . CYS A 1 446 ? -13.703 -6.059 -4.156 1 95.25 446 CYS A N 1
ATOM 3478 C CA . CYS A 1 446 ? -13.539 -7.445 -3.738 1 95.25 446 CYS A CA 1
ATOM 3479 C C . CYS A 1 446 ? -13.172 -7.531 -2.262 1 95.25 446 CYS A C 1
ATOM 3481 O O . CYS A 1 446 ? -13.656 -8.414 -1.549 1 95.25 446 CYS A O 1
ATOM 3483 N N . THR A 1 447 ? -12.297 -6.621 -1.816 1 96.69 447 THR A N 1
ATOM 3484 C CA . THR A 1 447 ? -11.883 -6.613 -0.418 1 96.69 447 THR A CA 1
ATOM 3485 C C . THR A 1 447 ? -13.07 -6.348 0.498 1 96.69 447 THR A C 1
ATOM 3487 O O . THR A 1 447 ? -13.18 -6.941 1.572 1 96.69 447 THR A O 1
ATOM 3490 N N . SER A 1 448 ? -13.906 -5.391 0.08 1 96.12 448 SER A N 1
ATOM 3491 C CA . SER A 1 448 ? -15.094 -5.094 0.875 1 96.12 448 SER A CA 1
ATOM 3492 C C . SER A 1 448 ? -15.992 -6.324 1.005 1 96.12 448 SER A C 1
ATOM 3494 O O . SER A 1 448 ? -16.609 -6.535 2.047 1 96.12 448 SER A O 1
ATOM 3496 N N . GLU A 1 449 ? -16.062 -7.16 -0.006 1 96 449 GLU A N 1
ATOM 3497 C CA . GLU A 1 449 ? -16.844 -8.398 0.049 1 96 449 GLU A CA 1
ATOM 3498 C C . GLU A 1 449 ? -16.266 -9.359 1.092 1 96 449 GLU A C 1
ATOM 3500 O O . GLU A 1 449 ? -17.031 -10.016 1.812 1 96 449 GLU A O 1
ATOM 3505 N N . ILE A 1 450 ? -14.977 -9.445 1.107 1 97.62 450 ILE A N 1
ATOM 3506 C CA . ILE A 1 450 ? -14.297 -10.312 2.062 1 97.62 450 ILE A CA 1
ATOM 3507 C C . ILE A 1 450 ? -14.594 -9.852 3.486 1 97.62 450 ILE A C 1
ATOM 3509 O O . ILE A 1 450 ? -14.984 -10.648 4.34 1 97.62 450 ILE A O 1
ATOM 3513 N N . LEU A 1 451 ? -14.398 -8.562 3.732 1 96.88 451 LEU A N 1
ATOM 3514 C CA . LEU A 1 451 ? -14.586 -8.008 5.07 1 96.88 451 LEU A CA 1
ATOM 3515 C C . LEU A 1 451 ? -16.047 -8.141 5.516 1 96.88 451 LEU A C 1
ATOM 3517 O O . LEU A 1 451 ? -16.312 -8.5 6.66 1 96.88 451 LEU A O 1
ATOM 3521 N N . VAL A 1 452 ? -16.969 -7.836 4.602 1 95.81 452 VAL A N 1
ATOM 3522 C CA . VAL A 1 452 ? -18.391 -7.965 4.922 1 95.81 452 VAL A CA 1
ATOM 3523 C C . VAL A 1 452 ? -18.703 -9.414 5.258 1 95.81 452 VAL A C 1
ATOM 3525 O O . VAL A 1 452 ? -19.5 -9.688 6.168 1 95.81 452 VAL A O 1
ATOM 3528 N N . CYS A 1 453 ? -18.125 -10.352 4.551 1 95.88 453 CYS A N 1
ATOM 3529 C CA . CYS A 1 453 ? -18.328 -11.773 4.812 1 95.88 453 CYS A CA 1
ATOM 3530 C C . CYS A 1 453 ? -17.859 -12.141 6.215 1 95.88 453 CYS A C 1
ATOM 3532 O O . CYS A 1 453 ? -18.547 -12.867 6.934 1 95.88 453 CYS A O 1
ATOM 3534 N N . ILE A 1 454 ? -16.75 -11.617 6.648 1 97.19 454 ILE A N 1
ATOM 3535 C CA . ILE A 1 454 ? -16.234 -11.914 7.977 1 97.19 454 ILE A CA 1
ATOM 3536 C C . ILE A 1 454 ? -17.141 -11.297 9.039 1 97.19 454 ILE A C 1
ATOM 3538 O O . ILE A 1 454 ? -17.516 -11.961 10.008 1 97.19 454 ILE A O 1
ATOM 3542 N N . ILE A 1 455 ? -17.516 -10.008 8.828 1 95.81 455 ILE A N 1
ATOM 3543 C CA . ILE A 1 455 ? -18.344 -9.305 9.805 1 95.81 455 ILE A CA 1
ATOM 3544 C C . ILE A 1 455 ? -19.703 -9.992 9.93 1 95.81 455 ILE A C 1
ATOM 3546 O O . ILE A 1 455 ? -20.266 -10.07 11.023 1 95.81 455 ILE A O 1
ATOM 3550 N N . SER A 1 456 ? -20.203 -10.5 8.844 1 94.62 456 SER A N 1
ATOM 3551 C CA . SER A 1 456 ? -21.531 -11.117 8.828 1 94.62 456 SER A CA 1
ATOM 3552 C C . SER A 1 456 ? -21.5 -12.531 9.406 1 94.62 456 SER A C 1
ATOM 3554 O O . SER A 1 456 ? -22.469 -12.984 10.008 1 94.62 456 SER A O 1
ATOM 3556 N N . GLU A 1 457 ? -20.359 -13.234 9.273 1 94.88 457 GLU A N 1
ATOM 3557 C CA . GLU A 1 457 ? -20.406 -14.672 9.539 1 94.88 457 GLU A CA 1
ATOM 3558 C C . GLU A 1 457 ? -19.531 -15.031 10.75 1 94.88 457 GLU A C 1
ATOM 3560 O O . GLU A 1 457 ? -19.594 -16.156 11.242 1 94.88 457 GLU A O 1
ATOM 3565 N N . ALA A 1 458 ? -18.75 -14.109 11.266 1 96.38 458 ALA A N 1
ATOM 3566 C CA . ALA A 1 458 ? -17.891 -14.43 12.414 1 96.38 458 ALA A CA 1
ATOM 3567 C C . ALA A 1 458 ? -18.734 -14.789 13.633 1 96.38 458 ALA A C 1
ATOM 3569 O O . ALA A 1 458 ? -19.703 -14.094 13.961 1 96.38 458 ALA A O 1
ATOM 3570 N N . THR A 1 459 ? -18.406 -15.883 14.305 1 94.69 459 THR A N 1
ATOM 3571 C CA . THR A 1 459 ? -19.188 -16.359 15.445 1 94.69 459 THR A CA 1
ATOM 3572 C C . THR A 1 459 ? -18.422 -16.109 16.75 1 94.69 459 THR A C 1
ATOM 3574 O O . THR A 1 459 ? -19.016 -16.156 17.828 1 94.69 459 THR A O 1
ATOM 3577 N N . ASN A 1 460 ? -17.188 -15.906 16.656 1 93.88 460 ASN A N 1
ATOM 3578 C CA . ASN A 1 460 ? -16.391 -15.648 17.859 1 93.88 460 ASN A CA 1
ATOM 3579 C C . ASN A 1 460 ? -15.438 -14.477 17.641 1 93.88 460 ASN A C 1
ATOM 3581 O O . ASN A 1 460 ? -15.289 -13.984 16.531 1 93.88 460 ASN A O 1
ATOM 3585 N N . TYR A 1 461 ? -14.82 -14.047 18.75 1 91.56 461 TYR A N 1
ATOM 3586 C CA . TYR A 1 461 ? -13.977 -12.859 18.734 1 91.56 461 TYR A CA 1
ATOM 3587 C C . TYR A 1 461 ? -12.703 -13.109 17.938 1 91.56 461 TYR A C 1
ATOM 3589 O O . TYR A 1 461 ? -12.188 -12.195 17.281 1 91.56 461 TYR A O 1
ATOM 3597 N N . ARG A 1 462 ? -12.273 -14.281 17.953 1 91.12 462 ARG A N 1
ATOM 3598 C CA . ARG A 1 462 ? -11.055 -14.609 17.203 1 91.12 462 ARG A CA 1
ATOM 3599 C C . ARG A 1 462 ? -11.273 -14.469 15.703 1 91.12 462 ARG A C 1
ATOM 3601 O O . ARG A 1 462 ? -10.43 -13.914 15 1 91.12 462 ARG A O 1
ATOM 3608 N N . GLN A 1 463 ? -12.391 -15 15.289 1 94.56 463 GLN A N 1
ATOM 3609 C CA . GLN A 1 463 ? -12.742 -14.891 13.875 1 94.56 463 GLN A CA 1
ATOM 3610 C C . GLN A 1 463 ? -12.938 -13.43 13.477 1 94.56 463 GLN A C 1
ATOM 3612 O O . GLN A 1 463 ? -12.484 -13.016 12.406 1 94.56 463 GLN A O 1
ATOM 3617 N N . LEU A 1 464 ? -13.562 -12.648 14.375 1 94.31 464 LEU A N 1
ATOM 3618 C CA . LEU A 1 464 ? -13.836 -11.242 14.07 1 94.31 464 LEU A CA 1
ATOM 3619 C C . LEU A 1 464 ? -12.547 -10.438 14.039 1 94.31 464 LEU A C 1
ATOM 3621 O O . LEU A 1 464 ? -12.43 -9.484 13.266 1 94.31 464 LEU A O 1
ATOM 3625 N N . SER A 1 465 ? -11.562 -10.828 14.852 1 91.56 465 SER A N 1
ATOM 3626 C CA . SER A 1 465 ? -10.289 -10.117 14.898 1 91.56 465 SER A CA 1
ATOM 3627 C C . SER A 1 465 ? -9.547 -10.242 13.57 1 91.56 465 SER A C 1
ATOM 3629 O O . SER A 1 465 ? -8.695 -9.398 13.25 1 91.56 465 SER A O 1
ATOM 3631 N N . ARG A 1 466 ? -9.867 -11.344 12.797 1 93.06 466 ARG A N 1
ATOM 3632 C CA . ARG A 1 466 ? -9.25 -11.523 11.484 1 93.06 466 ARG A CA 1
ATOM 3633 C C . ARG A 1 466 ? -9.656 -10.406 10.531 1 93.06 466 ARG A C 1
ATOM 3635 O O . ARG A 1 466 ? -8.906 -10.07 9.609 1 93.06 466 ARG A O 1
ATOM 3642 N N . CYS A 1 467 ? -10.828 -9.875 10.805 1 93.44 467 CYS A N 1
ATOM 3643 C CA . CYS A 1 467 ? -11.297 -8.75 10 1 93.44 467 CYS A CA 1
ATOM 3644 C C . CYS A 1 467 ? -10.375 -7.547 10.164 1 93.44 467 CYS A C 1
ATOM 3646 O O . CYS A 1 467 ? -10.008 -6.902 9.18 1 93.44 467 CYS A O 1
ATOM 3648 N N . LEU A 1 468 ? -9.977 -7.281 11.414 1 90.88 468 LEU A N 1
ATOM 3649 C CA . LEU A 1 468 ? -9.109 -6.148 11.711 1 90.88 468 LEU A CA 1
ATOM 3650 C C . LEU A 1 468 ? -7.707 -6.371 11.141 1 90.88 468 LEU A C 1
ATOM 3652 O O . LEU A 1 468 ? -7.09 -5.438 10.625 1 90.88 468 LEU A O 1
ATOM 3656 N N . ASP A 1 469 ? -7.285 -7.625 11.242 1 90.06 469 ASP A N 1
ATOM 3657 C CA . ASP A 1 469 ? -5.957 -7.953 10.734 1 90.06 469 ASP A CA 1
ATOM 3658 C C . ASP A 1 469 ? -5.883 -7.75 9.219 1 90.06 469 ASP A C 1
ATOM 3660 O O . ASP A 1 469 ? -4.934 -7.148 8.719 1 90.06 469 ASP A O 1
ATOM 3664 N N . LEU A 1 470 ? -6.879 -8.297 8.547 1 93.25 470 LEU A N 1
ATOM 3665 C CA . LEU A 1 470 ? -6.914 -8.18 7.098 1 93.25 470 LEU A CA 1
ATOM 3666 C C . LEU A 1 470 ? -7.062 -6.719 6.672 1 93.25 470 LEU A C 1
ATOM 3668 O O . LEU A 1 470 ? -6.379 -6.266 5.754 1 93.25 470 LEU A O 1
ATOM 3672 N N . GLN A 1 471 ? -7.957 -6.016 7.352 1 92.38 471 GLN A N 1
ATOM 3673 C CA . GLN A 1 471 ? -8.188 -4.609 7.039 1 92.38 471 GLN A CA 1
ATOM 3674 C C . GLN A 1 471 ? -6.91 -3.791 7.195 1 92.38 471 GLN A C 1
ATOM 3676 O O . GLN A 1 471 ? -6.586 -2.965 6.34 1 92.38 471 GLN A O 1
ATOM 3681 N N . SER A 1 472 ? -6.195 -3.953 8.305 1 89.12 472 SER A N 1
ATOM 3682 C CA . SER A 1 472 ? -4.98 -3.193 8.586 1 89.12 472 SER A CA 1
ATOM 3683 C C . SER A 1 472 ? -3.916 -3.436 7.527 1 89.12 472 SER A C 1
ATOM 3685 O O . SER A 1 472 ? -3.156 -2.527 7.184 1 89.12 472 SER A O 1
ATOM 3687 N N . THR A 1 473 ? -3.875 -4.621 7.012 1 89.81 473 THR A N 1
ATOM 3688 C CA . THR A 1 473 ? -2.861 -4.977 6.023 1 89.81 473 THR A CA 1
ATOM 3689 C C . THR A 1 473 ? -3.191 -4.371 4.664 1 89.81 473 THR A C 1
ATOM 3691 O O . THR A 1 473 ? -2.324 -3.789 4.012 1 89.81 473 THR A O 1
ATOM 3694 N N . VAL A 1 474 ? -4.426 -4.477 4.246 1 93.25 474 VAL A N 1
ATOM 3695 C CA . VAL A 1 474 ? -4.789 -4.125 2.879 1 93.25 474 VAL A CA 1
ATOM 3696 C C . VAL A 1 474 ? -5.016 -2.617 2.775 1 93.25 474 VAL A C 1
ATOM 3698 O O . VAL A 1 474 ? -4.91 -2.039 1.691 1 93.25 474 VAL A O 1
ATOM 3701 N N . GLU A 1 475 ? -5.332 -1.918 3.887 1 90.94 475 GLU A N 1
ATOM 3702 C CA . GLU A 1 475 ? -5.684 -0.501 3.887 1 90.94 475 GLU A CA 1
ATOM 3703 C C . GLU A 1 475 ? -4.504 0.361 3.455 1 90.94 475 GLU A C 1
ATOM 3705 O O . GLU A 1 475 ? -4.688 1.492 3 1 90.94 475 GLU A O 1
ATOM 3710 N N . VAL A 1 476 ? -3.297 -0.131 3.674 1 90.12 476 VAL A N 1
ATOM 3711 C CA . VAL A 1 476 ? -2.088 0.608 3.33 1 90.12 476 VAL A CA 1
ATOM 3712 C C . VAL A 1 476 ? -2.094 0.942 1.84 1 90.12 476 VAL A C 1
ATOM 3714 O O . VAL A 1 476 ? -1.686 2.035 1.44 1 90.12 476 VAL A O 1
ATOM 3717 N N . LYS A 1 477 ? -2.555 0.041 1.066 1 90.19 477 LYS A N 1
ATOM 3718 C CA . LYS A 1 477 ? -2.596 0.243 -0.379 1 90.19 477 LYS A CA 1
ATOM 3719 C C . LYS A 1 477 ? -3.994 0.644 -0.839 1 90.19 477 LYS A C 1
ATOM 3721 O O . LYS A 1 477 ? -4.145 1.411 -1.793 1 90.19 477 LYS A O 1
ATOM 3726 N N . LEU A 1 478 ? -4.984 0.051 -0.175 1 91.88 478 LEU A N 1
ATOM 3727 C CA . LEU A 1 478 ? -6.379 0.333 -0.494 1 91.88 478 LEU A CA 1
ATOM 3728 C C . LEU A 1 478 ? -7 1.249 0.555 1 91.88 478 LEU A C 1
ATOM 3730 O O . LEU A 1 478 ? -7.699 0.782 1.458 1 91.88 478 LEU A O 1
ATOM 3734 N N . GLY A 1 479 ? -6.852 2.475 0.461 1 87.88 479 GLY A N 1
ATOM 3735 C CA . GLY A 1 479 ? -7.219 3.457 1.468 1 87.88 479 GLY A CA 1
ATOM 3736 C C . GLY A 1 479 ? -8.719 3.566 1.675 1 87.88 479 GLY A C 1
ATOM 3737 O O . GLY A 1 479 ? -9.18 3.93 2.76 1 87.88 479 GLY A O 1
ATOM 3738 N N . ASP A 1 480 ? -9.578 3.197 0.732 1 89.62 480 ASP A N 1
ATOM 3739 C CA . ASP A 1 480 ? -11.023 3.373 0.822 1 89.62 480 ASP A CA 1
ATOM 3740 C C . ASP A 1 480 ? -11.727 2.053 1.138 1 89.62 480 ASP A C 1
ATOM 3742 O O . ASP A 1 480 ? -12.938 1.924 0.953 1 89.62 480 ASP A O 1
ATOM 3746 N N . VAL A 1 481 ? -10.992 1.113 1.577 1 92.44 481 VAL A N 1
ATOM 3747 C CA . VAL A 1 481 ? -11.555 -0.212 1.808 1 92.44 481 VAL A CA 1
ATOM 3748 C C . VAL A 1 481 ? -12.625 -0.135 2.896 1 92.44 481 VAL A C 1
ATOM 3750 O O . VAL A 1 481 ? -13.688 -0.752 2.777 1 92.44 481 VAL A O 1
ATOM 3753 N N . LEU A 1 482 ? -12.398 0.624 3.971 1 90.94 482 LEU A N 1
ATOM 3754 C CA . LEU A 1 482 ? -13.328 0.663 5.09 1 90.94 482 LEU A CA 1
ATOM 3755 C C . LEU A 1 482 ? -14.609 1.4 4.707 1 90.94 482 LEU A C 1
ATOM 3757 O O . LEU A 1 482 ? -15.711 0.901 4.938 1 90.94 482 LEU A O 1
ATOM 3761 N N . PRO A 1 483 ? -14.508 2.619 4.121 1 90.94 483 PRO A N 1
ATOM 3762 C CA . PRO A 1 483 ? -15.727 3.268 3.643 1 90.94 483 PRO A CA 1
ATOM 3763 C C . PRO A 1 483 ? -16.516 2.395 2.67 1 90.94 483 PRO A C 1
ATOM 3765 O O . PRO A 1 483 ? -17.75 2.352 2.732 1 90.94 483 PRO A O 1
ATOM 3768 N N . CYS A 1 484 ? -15.859 1.637 1.808 1 93.94 484 CYS A N 1
ATOM 3769 C CA . CYS A 1 484 ? -16.516 0.748 0.86 1 93.94 484 CYS A CA 1
ATOM 3770 C C . CYS A 1 484 ? -17.219 -0.4 1.584 1 93.94 484 CYS A C 1
ATOM 3772 O O . CYS A 1 484 ? -18.312 -0.812 1.196 1 93.94 484 CYS A O 1
ATOM 3774 N N . THR A 1 485 ? -16.531 -0.917 2.549 1 95.56 485 THR A N 1
ATOM 3775 C CA . THR A 1 485 ? -17.094 -2.012 3.334 1 95.56 485 THR A CA 1
ATOM 3776 C C . THR A 1 485 ? -18.359 -1.568 4.047 1 95.56 485 THR A C 1
ATOM 3778 O O . THR A 1 485 ? -19.375 -2.273 4.02 1 95.56 485 THR A O 1
ATOM 3781 N N . ILE A 1 486 ? -18.328 -0.399 4.703 1 93.44 486 ILE A N 1
ATOM 3782 C CA . ILE A 1 486 ? -19.484 0.106 5.434 1 93.44 486 ILE A CA 1
ATOM 3783 C C . ILE A 1 486 ? -20.625 0.417 4.457 1 93.44 486 ILE A C 1
ATOM 3785 O O . ILE A 1 486 ? -21.781 0.137 4.742 1 93.44 486 ILE A O 1
ATOM 3789 N N . HIS A 1 487 ? -20.297 0.934 3.375 1 93.56 487 HIS A N 1
ATOM 3790 C CA . HIS A 1 487 ? -21.312 1.195 2.357 1 93.56 487 HIS A CA 1
ATOM 3791 C C . HIS A 1 487 ? -21.984 -0.096 1.91 1 93.56 487 HIS A C 1
ATOM 3793 O O . HIS A 1 487 ? -23.203 -0.134 1.74 1 93.56 487 HIS A O 1
ATOM 3799 N N . ARG A 1 488 ? -21.203 -1.064 1.696 1 93.25 488 ARG A N 1
ATOM 3800 C CA . ARG A 1 488 ? -21.75 -2.355 1.285 1 93.25 488 ARG A CA 1
ATOM 3801 C C . ARG A 1 488 ? -22.609 -2.963 2.387 1 93.25 488 ARG A C 1
ATOM 3803 O O . ARG A 1 488 ? -23.641 -3.582 2.105 1 93.25 488 ARG A O 1
ATOM 3810 N N . LEU A 1 489 ? -22.188 -2.83 3.596 1 92.62 489 LEU A N 1
ATOM 3811 C CA . LEU A 1 489 ? -22.953 -3.322 4.734 1 92.62 489 LEU A CA 1
ATOM 3812 C C . LEU A 1 489 ? -24.312 -2.639 4.812 1 92.62 489 LEU A C 1
ATOM 3814 O O . LEU A 1 489 ? -25.328 -3.299 5.027 1 92.62 489 LEU A O 1
ATOM 3818 N N . VAL A 1 490 ? -24.328 -1.333 4.617 1 90.12 490 VAL A N 1
ATOM 3819 C CA . VAL A 1 490 ? -25.562 -0.552 4.672 1 90.12 490 VAL A CA 1
ATOM 3820 C C . VAL A 1 490 ? -26.484 -0.977 3.539 1 90.12 490 VAL A C 1
ATOM 3822 O O . VAL A 1 490 ? -27.688 -1.128 3.742 1 90.12 490 VAL A O 1
ATOM 3825 N N . ASP A 1 491 ? -25.922 -1.207 2.424 1 89.81 491 ASP A N 1
ATOM 3826 C CA . ASP A 1 491 ? -26.703 -1.66 1.279 1 89.81 491 ASP A CA 1
ATOM 3827 C C . ASP A 1 491 ? -27.328 -3.025 1.551 1 89.81 491 ASP A C 1
ATOM 3829 O O . ASP A 1 491 ? -28.484 -3.26 1.204 1 89.81 491 ASP A O 1
ATOM 3833 N N . MET A 1 492 ? -26.609 -3.838 2.158 1 88.94 492 MET A N 1
ATOM 3834 C CA . MET A 1 492 ? -27.078 -5.184 2.465 1 88.94 492 MET A CA 1
ATOM 3835 C C . MET A 1 492 ? -28.172 -5.145 3.529 1 88.94 492 MET A C 1
ATOM 3837 O O . MET A 1 492 ? -29.141 -5.906 3.461 1 88.94 492 MET A O 1
ATOM 3841 N N . LEU A 1 493 ? -28.016 -4.309 4.504 1 86.94 493 LEU A N 1
ATOM 3842 C CA . LEU A 1 493 ? -28.984 -4.188 5.59 1 86.94 493 LEU A CA 1
ATOM 3843 C C . LEU A 1 493 ? -30.281 -3.58 5.094 1 86.94 493 LEU A C 1
ATOM 3845 O O . LEU A 1 493 ? -31.359 -3.973 5.535 1 86.94 493 LEU A O 1
ATOM 3849 N N . ASN A 1 494 ? -30.172 -2.672 4.164 1 83.06 494 ASN A N 1
ATOM 3850 C CA . ASN A 1 494 ? -31.359 -1.994 3.648 1 83.06 494 ASN A CA 1
ATOM 3851 C C . ASN A 1 494 ? -32.125 -2.869 2.656 1 83.06 494 ASN A C 1
ATOM 3853 O O . ASN A 1 494 ? -33.344 -2.74 2.516 1 83.06 494 ASN A O 1
ATOM 3857 N N . THR A 1 495 ? -31.422 -3.68 1.944 1 78.88 495 THR A N 1
ATOM 3858 C CA . THR A 1 495 ? -32.094 -4.543 0.973 1 78.88 495 THR A CA 1
ATOM 3859 C C . THR A 1 495 ? -32.594 -5.82 1.641 1 78.88 495 THR A C 1
ATOM 3861 O O . THR A 1 495 ? -33.281 -6.621 1.011 1 78.88 495 THR A O 1
ATOM 3864 N N . GLN A 1 496 ? -32.625 -5.949 2.982 1 67 496 GLN A N 1
ATOM 3865 C CA . GLN A 1 496 ? -33.094 -7.082 3.781 1 67 496 GLN A CA 1
ATOM 3866 C C . GLN A 1 496 ? -32.625 -8.406 3.176 1 67 496 GLN A C 1
ATOM 3868 O O . GLN A 1 496 ? -33.375 -9.383 3.16 1 67 496 GLN A O 1
ATOM 3873 N N . GLN A 1 497 ? -31.562 -8.414 2.51 1 65.81 497 GLN A N 1
ATOM 3874 C CA . GLN A 1 497 ? -31.047 -9.594 1.832 1 65.81 497 GLN A CA 1
ATOM 3875 C C . GLN A 1 497 ? -30.312 -10.508 2.807 1 65.81 497 GLN A C 1
ATOM 3877 O O . GLN A 1 497 ? -29.766 -11.547 2.41 1 65.81 497 GLN A O 1
ATOM 3882 N N . MET A 1 498 ? -30.438 -10.148 4.137 1 70 498 MET A N 1
ATOM 3883 C CA . MET A 1 498 ? -29.562 -10.961 4.969 1 70 498 MET A CA 1
ATOM 3884 C C . MET A 1 498 ? -30.344 -11.656 6.074 1 70 498 MET A C 1
ATOM 3886 O O . MET A 1 498 ? -31.266 -11.07 6.66 1 70 498 MET A O 1
ATOM 3890 N N . ASP A 1 499 ? -30.078 -12.906 6.176 1 70.69 499 ASP A N 1
ATOM 3891 C CA . ASP A 1 499 ? -30.734 -13.727 7.188 1 70.69 499 ASP A CA 1
ATOM 3892 C C . ASP A 1 499 ? -30.172 -13.453 8.578 1 70.69 499 ASP A C 1
ATOM 3894 O O . ASP A 1 499 ? -30.891 -13.516 9.578 1 70.69 499 ASP A O 1
ATOM 3898 N N . ASN A 1 500 ? -28.953 -13.102 8.594 1 85.75 500 ASN A N 1
ATOM 3899 C CA . ASN A 1 500 ? -28.328 -13.008 9.914 1 85.75 500 ASN A CA 1
ATOM 3900 C C . ASN A 1 500 ? -27.969 -11.562 10.266 1 85.75 500 ASN A C 1
ATOM 3902 O O . ASN A 1 500 ? -26.828 -11.266 10.602 1 85.75 500 ASN A O 1
ATOM 3906 N N . VAL A 1 501 ? -29.031 -10.742 10.359 1 89.5 501 VAL A N 1
ATOM 3907 C CA . VAL A 1 501 ? -28.844 -9.328 10.641 1 89.5 501 VAL A CA 1
ATOM 3908 C C . VAL A 1 501 ? -28.406 -9.141 12.094 1 89.5 501 VAL A C 1
ATOM 3910 O O . VAL A 1 501 ? -27.578 -8.273 12.391 1 89.5 501 VAL A O 1
ATOM 3913 N N . LYS A 1 502 ? -28.875 -9.992 12.922 1 91.06 502 LYS A N 1
ATOM 3914 C CA . LYS A 1 502 ? -28.531 -9.906 14.336 1 91.06 502 LYS A CA 1
ATOM 3915 C C . LYS A 1 502 ? -27.047 -10.141 14.57 1 91.06 502 LYS A C 1
ATOM 3917 O O . LYS A 1 502 ? -26.391 -9.391 15.297 1 91.06 502 LYS A O 1
ATOM 3922 N N . GLN A 1 503 ? -26.594 -11.117 13.898 1 93.12 503 GLN A N 1
ATOM 3923 C CA . GLN A 1 503 ? -25.172 -11.445 14.031 1 93.12 503 GLN A CA 1
ATOM 3924 C C . GLN A 1 503 ? -24.297 -10.344 13.445 1 93.12 503 GLN A C 1
ATOM 3926 O O . GLN A 1 503 ? -23.266 -9.977 14.023 1 93.12 503 GLN A O 1
ATOM 3931 N N . LEU A 1 504 ? -24.656 -9.898 12.375 1 94.31 504 LEU A N 1
ATOM 3932 C CA . LEU A 1 504 ? -23.906 -8.844 11.703 1 94.31 504 LEU A CA 1
ATOM 3933 C C . LEU A 1 504 ? -23.812 -7.598 12.578 1 94.31 504 LEU A C 1
ATOM 3935 O O . LEU A 1 504 ? -22.719 -7.043 12.766 1 94.31 504 LEU A O 1
ATOM 3939 N N . LEU A 1 505 ? -24.922 -7.188 13.148 1 94.25 505 LEU A N 1
ATOM 3940 C CA . LEU A 1 505 ? -24.953 -5.988 13.984 1 94.25 505 LEU A CA 1
ATOM 3941 C C . LEU A 1 505 ? -24.203 -6.215 15.289 1 94.25 505 LEU A C 1
ATOM 3943 O O . LEU A 1 505 ? -23.578 -5.293 15.82 1 94.25 505 LEU A O 1
ATOM 3947 N N . GLY A 1 506 ? -24.359 -7.426 15.773 1 94.94 506 GLY A N 1
ATOM 3948 C CA . GLY A 1 506 ? -23.578 -7.762 16.953 1 94.94 506 GLY A CA 1
ATOM 3949 C C . GLY A 1 506 ? -22.078 -7.645 16.734 1 94.94 506 GLY A C 1
ATOM 3950 O O . GLY A 1 506 ? -21.359 -7.125 17.594 1 94.94 506 GLY A O 1
ATOM 3951 N N . ASN A 1 507 ? -21.594 -8.133 15.609 1 95.19 507 ASN A N 1
ATOM 3952 C CA . ASN A 1 507 ? -20.172 -8.047 15.258 1 95.19 507 ASN A CA 1
ATOM 3953 C C . ASN A 1 507 ? -19.75 -6.602 15.016 1 95.19 507 ASN A C 1
ATOM 3955 O O . ASN A 1 507 ? -18.656 -6.203 15.398 1 95.19 507 ASN A O 1
ATOM 3959 N N . LEU A 1 508 ? -20.625 -5.852 14.367 1 93.94 508 LEU A N 1
ATOM 3960 C CA . LEU A 1 508 ? -20.312 -4.449 14.117 1 93.94 508 LEU A CA 1
ATOM 3961 C C . LEU A 1 508 ? -20.188 -3.68 15.43 1 93.94 508 LEU A C 1
ATOM 3963 O O . LEU A 1 508 ? -19.312 -2.826 15.57 1 93.94 508 LEU A O 1
ATOM 3967 N N . LEU A 1 509 ? -21.094 -3.967 16.359 1 94.44 509 LEU A N 1
ATOM 3968 C CA . LEU A 1 509 ? -21.031 -3.346 17.672 1 94.44 509 LEU A CA 1
ATOM 3969 C C . LEU A 1 509 ? -19.703 -3.678 18.359 1 94.44 509 LEU A C 1
ATOM 3971 O O . LEU A 1 509 ? -19.078 -2.799 18.953 1 94.44 509 LEU A O 1
ATOM 3975 N N . CYS A 1 510 ? -19.297 -4.898 18.25 1 93.12 510 CYS A N 1
ATOM 3976 C CA . CYS A 1 510 ? -18.031 -5.324 18.859 1 93.12 510 CYS A CA 1
ATOM 3977 C C . CYS A 1 510 ? -16.859 -4.559 18.266 1 93.12 510 CYS A C 1
ATOM 3979 O O . CYS A 1 510 ? -15.961 -4.133 18.984 1 93.12 510 CYS A O 1
ATOM 3981 N N . LEU A 1 511 ? -16.828 -4.406 16.984 1 91.56 511 LEU A N 1
ATOM 3982 C CA . LEU A 1 511 ? -15.742 -3.713 16.297 1 91.56 511 LEU A CA 1
ATOM 3983 C C . LEU A 1 511 ? -15.672 -2.254 16.75 1 91.56 511 LEU A C 1
ATOM 3985 O O . LEU A 1 511 ? -14.578 -1.73 16.984 1 91.56 511 LEU A O 1
ATOM 3989 N N . VAL A 1 512 ? -16.812 -1.59 16.859 1 90.06 512 VAL A N 1
ATOM 3990 C CA . VAL A 1 512 ? -16.859 -0.188 17.266 1 90.06 512 VAL A CA 1
ATOM 3991 C C . VAL A 1 512 ? -16.422 -0.054 18.734 1 90.06 512 VAL A C 1
ATOM 3993 O O . VAL A 1 512 ? -15.75 0.91 19.094 1 90.06 512 VAL A O 1
ATOM 3996 N N . GLN A 1 513 ? -16.75 -1.003 19.531 1 88.44 513 GLN A N 1
ATOM 3997 C CA . GLN A 1 513 ? -16.359 -0.992 20.938 1 88.44 513 GLN A CA 1
ATOM 3998 C C . GLN A 1 513 ? -14.852 -1.207 21.094 1 88.44 513 GLN A C 1
ATOM 4000 O O . GLN A 1 513 ? -14.227 -0.612 21.969 1 88.44 513 GLN A O 1
ATOM 4005 N N . TRP A 1 514 ? -14.367 -2.072 20.266 1 84.88 514 TRP A N 1
ATOM 4006 C CA . TRP A 1 514 ? -12.938 -2.344 20.297 1 84.88 514 TRP A CA 1
ATOM 4007 C C . TRP A 1 514 ? -12.133 -1.088 19.984 1 84.88 514 TRP A C 1
ATOM 4009 O O . TRP A 1 514 ? -11.031 -0.897 20.5 1 84.88 514 TRP A O 1
ATOM 4019 N N . GLU A 1 515 ? -12.609 -0.245 19.125 1 81.94 515 GLU A N 1
ATOM 4020 C CA . GLU A 1 515 ? -11.938 0.994 18.734 1 81.94 515 GLU A CA 1
ATOM 4021 C C . GLU A 1 515 ? -11.906 1.99 19.891 1 81.94 515 GLU A C 1
ATOM 4023 O O . GLU A 1 515 ? -11 2.816 19.969 1 81.94 515 GLU A O 1
ATOM 4028 N N . SER A 1 516 ? -12.875 2.014 20.703 1 74.88 516 SER A N 1
ATOM 4029 C CA . SER A 1 516 ? -12.992 2.971 21.797 1 74.88 516 SER A CA 1
ATOM 4030 C C . SER A 1 516 ? -12.172 2.529 23 1 74.88 516 SER A C 1
ATOM 4032 O O . SER A 1 516 ? -11.781 3.354 23.828 1 74.88 516 SER A O 1
ATOM 4034 N N . THR A 1 517 ? -11.883 1.269 23.016 1 66.56 517 THR A N 1
ATOM 4035 C CA . THR A 1 517 ? -11.125 0.785 24.172 1 66.56 517 THR A CA 1
ATOM 4036 C C . THR A 1 517 ? -9.625 0.94 23.922 1 66.56 517 THR A C 1
ATOM 4038 O O . THR A 1 517 ? -9.141 0.73 22.812 1 66.56 517 THR A O 1
ATOM 4041 N N . SER A 1 518 ? -8.945 1.628 24.797 1 60.72 518 SER A N 1
ATOM 4042 C CA . SER A 1 518 ? -7.609 2.221 24.766 1 60.72 518 SER A CA 1
ATOM 4043 C C . SER A 1 518 ? -6.582 1.241 24.203 1 60.72 518 SER A C 1
ATOM 4045 O O . SER A 1 518 ? -5.762 1.608 23.359 1 60.72 518 SER A O 1
ATOM 4047 N N . HIS A 1 519 ? -6.629 -0.037 24.672 1 56.38 519 HIS A N 1
ATOM 4048 C CA . HIS A 1 519 ? -5.484 -0.879 24.328 1 56.38 519 HIS A CA 1
ATOM 4049 C C . HIS A 1 519 ? -5.535 -1.324 22.875 1 56.38 519 HIS A C 1
ATOM 4051 O O . HIS A 1 519 ? -4.523 -1.279 22.172 1 56.38 519 HIS A O 1
ATOM 4057 N N . VAL A 1 520 ? -6.723 -1.699 22.469 1 54.28 520 VAL A N 1
ATOM 4058 C CA . VAL A 1 520 ? -6.895 -2.225 21.125 1 54.28 520 VAL A CA 1
ATOM 4059 C C . VAL A 1 520 ? -6.855 -1.081 20.109 1 54.28 520 VAL A C 1
ATOM 4061 O O . VAL A 1 520 ? -6.277 -1.221 19.031 1 54.28 520 VAL A O 1
ATOM 4064 N N . ALA A 1 521 ? -7.457 0.005 20.578 1 53.47 521 ALA A N 1
ATOM 4065 C CA . ALA A 1 521 ? -7.547 1.182 19.719 1 53.47 521 ALA A CA 1
ATOM 4066 C C . ALA A 1 521 ? -6.156 1.685 19.344 1 53.47 521 ALA A C 1
ATOM 4068 O O . ALA A 1 521 ? -5.957 2.178 18.219 1 53.47 521 ALA A O 1
ATOM 4069 N N . LYS A 1 522 ? -5.367 1.442 20.281 1 56.56 522 LYS A N 1
ATOM 4070 C CA . LYS A 1 522 ? -4.023 1.974 20.078 1 56.56 522 LYS A CA 1
ATOM 4071 C C . LYS A 1 522 ? -3.229 1.097 19.109 1 56.56 522 LYS A C 1
ATOM 4073 O O . LYS A 1 522 ? -2.357 1.588 18.391 1 56.56 522 LYS A O 1
ATOM 4078 N N . GLU A 1 523 ? -3.67 -0.212 19.188 1 54.62 523 GLU A N 1
ATOM 4079 C CA . GLU A 1 523 ? -2.939 -1.127 18.312 1 54.62 523 GLU A CA 1
ATOM 4080 C C . GLU A 1 523 ? -3.494 -1.098 16.891 1 54.62 523 GLU A C 1
ATOM 4082 O O . GLU A 1 523 ? -2.734 -1.117 15.93 1 54.62 523 GLU A O 1
ATOM 4087 N N . TYR A 1 524 ? -4.977 -1.217 16.984 1 53.44 524 TYR A N 1
ATOM 4088 C CA . TYR A 1 524 ? -5.594 -1.346 15.664 1 53.44 524 TYR A CA 1
ATOM 4089 C C . TYR A 1 524 ? -6.199 -0.021 15.211 1 53.44 524 TYR A C 1
ATOM 4091 O O . TYR A 1 524 ? -6.891 0.647 15.984 1 53.44 524 TYR A O 1
ATOM 4099 N N . ARG A 1 525 ? -5.609 0.713 14.312 1 57.31 525 ARG A N 1
ATOM 4100 C CA . ARG A 1 525 ? -6.105 2.008 13.859 1 57.31 525 ARG A CA 1
ATOM 4101 C C . ARG A 1 525 ? -7.391 1.848 13.055 1 57.31 525 ARG A C 1
ATOM 4103 O O . ARG A 1 525 ? -7.352 1.757 11.828 1 57.31 525 ARG A O 1
ATOM 4110 N N . SER A 1 526 ? -8.5 1.17 13.602 1 62.66 526 SER A N 1
ATOM 4111 C CA . SER A 1 526 ? -9.648 1.036 12.711 1 62.66 526 SER A CA 1
ATOM 4112 C C . SER A 1 526 ? -10.562 2.256 12.797 1 62.66 526 SER A C 1
ATOM 4114 O O . SER A 1 526 ? -10.625 2.918 13.836 1 62.66 526 SER A O 1
ATOM 4116 N N . LEU A 1 527 ? -10.969 2.865 11.75 1 76.44 527 LEU A N 1
ATOM 4117 C CA . LEU A 1 527 ? -11.789 4.062 11.602 1 76.44 527 LEU A CA 1
ATOM 4118 C C . LEU A 1 527 ? -13.25 3.689 11.359 1 76.44 527 LEU A C 1
ATOM 4120 O O . LEU A 1 527 ? -13.93 4.324 10.555 1 76.44 527 LEU A O 1
ATOM 4124 N N . TYR A 1 528 ? -13.672 2.561 12.078 1 84.81 528 TYR A N 1
ATOM 4125 C CA . TYR A 1 528 ? -15.055 2.146 11.898 1 84.81 528 TYR A CA 1
ATOM 4126 C C . TYR A 1 528 ? -16.016 3.229 12.383 1 84.81 528 TYR A C 1
ATOM 4128 O O . TYR A 1 528 ? -17 3.537 11.711 1 84.81 528 TYR A O 1
ATOM 4136 N N . GLN A 1 529 ? -15.688 3.766 13.539 1 85.94 529 GLN A N 1
ATOM 4137 C CA . GLN A 1 529 ? -16.547 4.797 14.109 1 85.94 529 GLN A CA 1
ATOM 4138 C C . GLN A 1 529 ? -16.672 5.988 13.172 1 85.94 529 GLN A C 1
ATOM 4140 O O . GLN A 1 529 ? -17.781 6.492 12.945 1 85.94 529 GLN A O 1
ATOM 4145 N N . TYR A 1 530 ? -15.609 6.328 12.664 1 84.12 530 TYR A N 1
ATOM 4146 C CA . TYR A 1 530 ? -15.609 7.457 11.742 1 84.12 530 TYR A CA 1
ATOM 4147 C C . TYR A 1 530 ? -16.438 7.148 10.5 1 84.12 530 TYR A C 1
ATOM 4149 O O . TYR A 1 530 ? -17.234 7.973 10.062 1 84.12 530 TYR A O 1
ATOM 4157 N N . CYS A 1 531 ? -16.297 5.992 9.898 1 88.44 531 CYS A N 1
ATOM 4158 C CA . CYS A 1 531 ? -16.984 5.621 8.664 1 88.44 531 CYS A CA 1
ATOM 4159 C C . CYS A 1 531 ? -18.484 5.477 8.891 1 88.44 531 CYS A C 1
ATOM 4161 O O . CYS A 1 531 ? -19.281 5.863 8.039 1 88.44 531 CYS A O 1
ATOM 4163 N N . ILE A 1 532 ? -18.844 4.922 10.008 1 91 532 ILE A N 1
ATOM 4164 C CA . ILE A 1 532 ? -20.25 4.758 10.336 1 91 532 ILE A CA 1
ATOM 4165 C C . ILE A 1 532 ? -20.891 6.125 10.594 1 91 532 ILE A C 1
ATOM 4167 O O . ILE A 1 532 ? -22.031 6.363 10.219 1 91 532 ILE A O 1
ATOM 4171 N N . HIS A 1 533 ? -20.062 7.039 11.172 1 88.69 533 HIS A N 1
ATOM 4172 C CA . HIS A 1 533 ? -20.531 8.391 11.445 1 88.69 533 HIS A CA 1
ATOM 4173 C C . HIS A 1 533 ? -20.859 9.125 10.156 1 88.69 533 HIS A C 1
ATOM 4175 O O . HIS A 1 533 ? -21.828 9.906 10.109 1 88.69 533 HIS A O 1
ATOM 4181 N N . GLN A 1 534 ? -20.172 8.867 9.148 1 86.38 534 GLN A N 1
ATOM 4182 C CA . GLN A 1 534 ? -20.391 9.523 7.859 1 86.38 534 GLN A CA 1
ATOM 4183 C C . GLN A 1 534 ? -21.656 9.008 7.188 1 86.38 534 GLN A C 1
ATOM 4185 O O . GLN A 1 534 ? -22.297 9.727 6.414 1 86.38 534 GLN A O 1
ATOM 4190 N N . GLN A 1 535 ? -22.078 7.77 7.547 1 88.62 535 GLN A N 1
ATOM 4191 C CA . GLN A 1 535 ? -23.25 7.172 6.914 1 88.62 535 GLN A CA 1
ATOM 4192 C C . GLN A 1 535 ? -24.297 6.785 7.953 1 88.62 535 GLN A C 1
ATOM 4194 O O . GLN A 1 535 ? -25.031 5.812 7.77 1 88.62 535 GLN A O 1
ATOM 4199 N N . TRP A 1 536 ? -24.344 7.457 9.031 1 86.56 536 TRP A N 1
ATOM 4200 C CA . TRP A 1 536 ? -25.172 7.031 10.156 1 86.56 536 TRP A CA 1
ATOM 4201 C C . TRP A 1 536 ? -26.641 7.086 9.805 1 86.56 536 TRP A C 1
ATOM 4203 O O . TRP A 1 536 ? -27.438 6.293 10.312 1 86.56 536 TRP A O 1
ATOM 4213 N N . GLU A 1 537 ? -27.078 7.961 8.828 1 88.06 537 GLU A N 1
ATOM 4214 C CA . GLU A 1 537 ? -28.484 8.133 8.453 1 88.06 537 GLU A CA 1
ATOM 4215 C C . GLU A 1 537 ? -29.031 6.879 7.785 1 88.06 537 GLU A C 1
ATOM 4217 O O . GLU A 1 537 ? -30.234 6.586 7.898 1 88.06 537 GLU A O 1
ATOM 4222 N N . SER A 1 538 ? -28.156 6.223 7.148 1 88.56 538 SER A N 1
ATOM 4223 C CA . SER A 1 538 ? -28.578 5.039 6.406 1 88.56 538 SER A CA 1
ATOM 4224 C C . SER A 1 538 ? -28.953 3.896 7.344 1 88.56 538 SER A C 1
ATOM 4226 O O . SER A 1 538 ? -29.594 2.93 6.934 1 88.56 538 SER A O 1
ATOM 4228 N N . PHE A 1 539 ? -28.656 4.062 8.641 1 88.62 539 PHE A N 1
ATOM 4229 C CA . PHE A 1 539 ? -28.938 3.014 9.617 1 88.62 539 PHE A CA 1
ATOM 4230 C C . PHE A 1 539 ? -30.266 3.26 10.32 1 88.62 539 PHE A C 1
ATOM 4232 O O . PHE A 1 539 ? -30.75 2.402 11.062 1 88.62 539 PHE A O 1
ATOM 4239 N N . LEU A 1 540 ? -30.953 4.316 10.047 1 88.81 540 LEU A N 1
ATOM 4240 C CA . LEU A 1 540 ? -32.125 4.762 10.781 1 88.81 540 LEU A CA 1
ATOM 4241 C C . LEU A 1 540 ? -33.281 3.795 10.578 1 88.81 540 LEU A C 1
ATOM 4243 O O . LEU A 1 540 ? -34.031 3.494 11.523 1 88.81 540 LEU A O 1
ATOM 4247 N N . PRO A 1 541 ? -33.406 3.213 9.414 1 88.12 541 PRO A N 1
ATOM 4248 C CA . PRO A 1 541 ? -34.5 2.281 9.211 1 88.12 541 PRO A CA 1
ATOM 4249 C C . PRO A 1 541 ? -34.438 1.052 10.117 1 88.12 541 PRO A C 1
ATOM 4251 O O . PRO A 1 541 ? -35.438 0.408 10.391 1 88.12 541 PRO A O 1
ATOM 4254 N N . LEU A 1 542 ? -33.281 0.789 10.609 1 89.12 542 LEU A N 1
ATOM 4255 C CA . LEU A 1 542 ? -33.094 -0.394 11.438 1 89.12 542 LEU A CA 1
ATOM 4256 C C . LEU A 1 542 ? -33.656 -0.172 12.844 1 89.12 542 LEU A C 1
ATOM 4258 O O . LEU A 1 542 ? -33.875 -1.13 13.586 1 89.12 542 LEU A O 1
ATOM 4262 N N . LEU A 1 543 ? -33.906 1.069 13.203 1 89.94 543 LEU A N 1
ATOM 4263 C CA . LEU A 1 543 ? -34.438 1.39 14.516 1 89.94 543 LEU A CA 1
ATOM 4264 C C . LEU A 1 543 ? -35.906 0.99 14.602 1 89.94 543 LEU A C 1
ATOM 4266 O O . LEU A 1 543 ? -36.438 0.788 15.695 1 89.94 543 LEU A O 1
ATOM 4270 N N . THR A 1 544 ? -36.531 0.913 13.438 1 87.5 544 THR A N 1
ATOM 4271 C CA . THR A 1 544 ? -37.938 0.564 13.406 1 87.5 544 THR A CA 1
ATOM 4272 C C . THR A 1 544 ? -38.125 -0.919 13.094 1 87.5 544 THR A C 1
ATOM 4274 O O . THR A 1 544 ? -39.25 -1.355 12.758 1 87.5 544 THR A O 1
ATOM 4277 N N . ASN A 1 545 ? -37.062 -1.656 13.148 1 87.56 545 ASN A N 1
ATOM 4278 C CA . ASN A 1 545 ? -37.156 -3.094 12.906 1 87.56 545 ASN A CA 1
ATOM 4279 C C . ASN A 1 545 ? -38.062 -3.779 13.922 1 87.56 545 ASN A C 1
ATOM 4281 O O . ASN A 1 545 ? -38.125 -3.365 15.078 1 87.56 545 ASN A O 1
ATOM 4285 N N . SER A 1 546 ? -38.75 -4.809 13.523 1 86.81 546 SER A N 1
ATOM 4286 C CA . SER A 1 546 ? -39.719 -5.508 14.375 1 86.81 546 SER A CA 1
ATOM 4287 C C . SER A 1 546 ? -39.031 -6.211 15.531 1 86.81 546 SER A C 1
ATOM 4289 O O . SER A 1 546 ? -39.594 -6.371 16.609 1 86.81 546 SER A O 1
ATOM 4291 N N . ASP A 1 547 ? -37.812 -6.617 15.305 1 88.62 547 ASP A N 1
ATOM 4292 C CA . ASP A 1 547 ? -37.031 -7.238 16.375 1 88.62 547 ASP A CA 1
ATOM 4293 C C . ASP A 1 547 ? -36.406 -6.18 17.266 1 88.62 547 ASP A C 1
ATOM 4295 O O . ASP A 1 547 ? -35.5 -5.438 16.828 1 88.62 547 ASP A O 1
ATOM 4299 N N . THR A 1 548 ? -36.781 -6.105 18.5 1 90.25 548 THR A N 1
ATOM 4300 C CA . THR A 1 548 ? -36.344 -5.082 19.453 1 90.25 548 THR A CA 1
ATOM 4301 C C . THR A 1 548 ? -34.844 -5.203 19.703 1 90.25 548 THR A C 1
ATOM 4303 O O . THR A 1 548 ? -34.156 -4.203 19.953 1 90.25 548 THR A O 1
ATOM 4306 N N . LYS A 1 549 ? -34.375 -6.449 19.609 1 90.38 549 LYS A N 1
ATOM 4307 C CA . LYS A 1 549 ? -32.938 -6.641 19.875 1 90.38 549 LYS A CA 1
ATOM 4308 C C . LYS A 1 549 ? -32.094 -5.98 18.781 1 90.38 549 LYS A C 1
ATOM 4310 O O . LYS A 1 549 ? -31.031 -5.422 19.078 1 90.38 549 LYS A O 1
ATOM 4315 N N . ILE A 1 550 ? -32.562 -6.023 17.562 1 92.31 550 ILE A N 1
ATOM 4316 C CA . ILE A 1 550 ? -31.859 -5.406 16.438 1 92.31 550 ILE A CA 1
ATOM 4317 C C . ILE A 1 550 ? -31.891 -3.887 16.594 1 92.31 550 ILE A C 1
ATOM 4319 O O . ILE A 1 550 ? -30.859 -3.223 16.422 1 92.31 550 ILE A O 1
ATOM 4323 N N . ALA A 1 551 ? -32.969 -3.373 16.953 1 93.38 551 ALA A N 1
ATOM 4324 C CA . ALA A 1 551 ? -33.125 -1.93 17.109 1 93.38 551 ALA A CA 1
ATOM 4325 C C . ALA A 1 551 ? -32.25 -1.39 18.219 1 93.38 551 ALA A C 1
ATOM 4327 O O . ALA A 1 551 ? -31.609 -0.354 18.062 1 93.38 551 ALA A O 1
ATOM 4328 N N . ILE A 1 552 ? -32.219 -2.182 19.266 1 93.88 552 ILE A N 1
ATOM 4329 C CA . ILE A 1 552 ? -31.453 -1.725 20.406 1 93.88 552 ILE A CA 1
ATOM 4330 C C . ILE A 1 552 ? -29.969 -1.807 20.094 1 93.88 552 ILE A C 1
ATOM 4332 O O . ILE A 1 552 ? -29.188 -0.954 20.531 1 93.88 552 ILE A O 1
ATOM 4336 N N . THR A 1 553 ? -29.531 -2.896 19.453 1 94.88 553 THR A N 1
ATOM 4337 C CA . THR A 1 553 ? -28.125 -3.012 19.078 1 94.88 553 THR A CA 1
ATOM 4338 C C . THR A 1 553 ? -27.719 -1.851 18.172 1 94.88 553 THR A C 1
ATOM 4340 O O . THR A 1 553 ? -26.625 -1.298 18.328 1 94.88 553 THR A O 1
ATOM 4343 N N . MET A 1 554 ? -28.578 -1.509 17.297 1 93.5 554 MET A N 1
ATOM 4344 C CA . MET A 1 554 ? -28.297 -0.385 16.422 1 93.5 554 MET A CA 1
ATOM 4345 C C . MET A 1 554 ? -28.203 0.917 17.203 1 93.5 554 MET A C 1
ATOM 4347 O O . MET A 1 554 ? -27.359 1.766 16.906 1 93.5 554 MET A O 1
ATOM 4351 N N . LEU A 1 555 ? -29.094 1.08 18.156 1 94.06 555 LEU A N 1
ATOM 4352 C CA . LEU A 1 555 ? -29.078 2.279 18.984 1 94.06 555 LEU A CA 1
ATOM 4353 C C . LEU A 1 555 ? -27.781 2.357 19.781 1 94.06 555 LEU A C 1
ATOM 4355 O O . LEU A 1 555 ? -27.234 3.445 20 1 94.06 555 LEU A O 1
ATOM 4359 N N . LYS A 1 556 ? -27.312 1.191 20.266 1 94.31 556 LYS A N 1
ATOM 4360 C CA . LYS A 1 556 ? -26.031 1.148 20.969 1 94.31 556 LYS A CA 1
ATOM 4361 C C . LYS A 1 556 ? -24.906 1.64 20.062 1 94.31 556 LYS A C 1
ATOM 4363 O O . LYS A 1 556 ? -24.031 2.377 20.516 1 94.31 556 LYS A O 1
ATOM 4368 N N . ILE A 1 557 ? -24.906 1.229 18.828 1 93.88 557 ILE A N 1
ATOM 4369 C CA . ILE A 1 557 ? -23.891 1.638 17.859 1 93.88 557 ILE A CA 1
ATOM 4370 C C . ILE A 1 557 ? -23.953 3.148 17.656 1 93.88 557 ILE A C 1
ATOM 4372 O O . ILE A 1 557 ? -22.922 3.828 17.656 1 93.88 557 ILE A O 1
ATOM 4376 N N . ILE A 1 558 ? -25.156 3.67 17.5 1 91.06 558 ILE A N 1
ATOM 4377 C CA . ILE A 1 558 ? -25.328 5.102 17.266 1 91.06 558 ILE A CA 1
ATOM 4378 C C . ILE A 1 558 ? -24.828 5.887 18.484 1 91.06 558 ILE A C 1
ATOM 4380 O O . ILE A 1 558 ? -24.234 6.953 18.328 1 91.06 558 ILE A O 1
ATOM 4384 N N . ASN A 1 559 ? -25.031 5.363 19.656 1 91.06 559 ASN A N 1
ATOM 4385 C CA . ASN A 1 559 ? -24.594 6.023 20.891 1 91.06 559 ASN A CA 1
ATOM 4386 C C . ASN A 1 559 ? -23.078 6.125 20.969 1 91.06 559 ASN A C 1
ATOM 4388 O O . ASN A 1 559 ? -22.547 7.113 21.469 1 91.06 559 ASN A O 1
ATOM 4392 N N . ILE A 1 560 ? -22.406 5.109 20.453 1 89.5 560 ILE A N 1
ATOM 4393 C CA . ILE A 1 560 ? -20.953 5.094 20.5 1 89.5 560 ILE A CA 1
ATOM 4394 C C . ILE A 1 560 ? -20.391 6.023 19.422 1 89.5 560 ILE A C 1
ATOM 4396 O O . ILE A 1 560 ? -19.422 6.754 19.672 1 89.5 560 ILE A O 1
ATOM 4400 N N . VAL A 1 561 ? -20.906 6.008 18.234 1 87.69 561 VAL A N 1
ATOM 4401 C CA . VAL A 1 561 ? -20.438 6.801 17.094 1 87.69 561 VAL A CA 1
ATOM 4402 C C . VAL A 1 561 ? -20.797 8.273 17.312 1 87.69 561 VAL A C 1
ATOM 4404 O O . VAL A 1 561 ? -20.078 9.164 16.844 1 87.69 561 VAL A O 1
ATOM 4407 N N . LYS A 1 562 ? -21.734 8.57 18.172 1 82 562 LYS A N 1
ATOM 4408 C CA . LYS A 1 562 ? -22.203 9.914 18.484 1 82 562 LYS A CA 1
ATOM 4409 C C . LYS A 1 562 ? -22.844 10.57 17.25 1 82 562 LYS A C 1
ATOM 4411 O O . LYS A 1 562 ? -22.344 10.43 16.141 1 82 562 LYS A O 1
ATOM 4416 N N . LEU A 1 563 ? -23.875 11.211 17.375 1 84 563 LEU A N 1
ATOM 4417 C CA . LEU A 1 563 ? -24.641 11.867 16.328 1 84 563 LEU A CA 1
ATOM 4418 C C . LEU A 1 563 ? -24.016 13.219 15.961 1 84 563 LEU A C 1
ATOM 4420 O O . LEU A 1 563 ? -23.344 13.836 16.797 1 84 563 LEU A O 1
ATOM 4424 N N . PRO A 1 564 ? -24.219 13.547 14.625 1 78.88 564 PRO A N 1
ATOM 4425 C CA . PRO A 1 564 ? -23.75 14.883 14.25 1 78.88 564 PRO A CA 1
ATOM 4426 C C . PRO A 1 564 ? -24.469 15.992 15 1 78.88 564 PRO A C 1
ATOM 4428 O O . PRO A 1 564 ? -25.609 15.812 15.43 1 78.88 564 PRO A O 1
ATOM 4431 N N . LYS A 1 565 ? -23.891 17.078 15.148 1 70.75 565 LYS A N 1
ATOM 4432 C CA . LYS A 1 565 ? -24.422 18.188 15.93 1 70.75 565 LYS A CA 1
ATOM 4433 C C . LYS A 1 565 ? -25.625 18.828 15.242 1 70.75 565 LYS A C 1
ATOM 4435 O O . LYS A 1 565 ? -26.594 19.203 15.898 1 70.75 565 LYS A O 1
ATOM 4440 N N . VAL A 1 566 ? -25.438 18.938 14.008 1 75.25 566 VAL A N 1
ATOM 4441 C CA . VAL A 1 566 ? -26.531 19.547 13.242 1 75.25 566 VAL A CA 1
ATOM 4442 C C . VAL A 1 566 ? -27.25 18.469 12.438 1 75.25 566 VAL A C 1
ATOM 4444 O O . VAL A 1 566 ? -26.641 17.766 11.625 1 75.25 566 VAL A O 1
ATOM 4447 N N . LEU A 1 567 ? -28.469 18.297 12.906 1 85.19 567 LEU A N 1
ATOM 4448 C CA . LEU A 1 567 ? -29.297 17.328 12.188 1 85.19 567 LEU A CA 1
ATOM 4449 C C . LEU A 1 567 ? -30.312 18.031 11.289 1 85.19 567 LEU A C 1
ATOM 4451 O O . LEU A 1 567 ? -30.844 19.078 11.656 1 85.19 567 LEU A O 1
ATOM 4455 N N . SER A 1 568 ? -30.5 17.531 10.164 1 85.06 568 SER A N 1
ATOM 4456 C CA . SER A 1 568 ? -31.547 18.031 9.289 1 85.06 568 SER A CA 1
ATOM 4457 C C . SER A 1 568 ? -32.938 17.797 9.883 1 85.06 568 SER A C 1
ATOM 4459 O O . SER A 1 568 ? -33.094 16.906 10.711 1 85.06 568 SER A O 1
ATOM 4461 N N . SER A 1 569 ? -33.875 18.609 9.531 1 86.88 569 SER A N 1
ATOM 4462 C CA . SER A 1 569 ? -35.219 18.547 10.094 1 86.88 569 SER A CA 1
ATOM 4463 C C . SER A 1 569 ? -35.875 17.188 9.828 1 86.88 569 SER A C 1
ATOM 4465 O O . SER A 1 569 ? -36.406 16.562 10.742 1 86.88 569 SER A O 1
ATOM 4467 N N . PRO A 1 570 ? -35.75 16.672 8.617 1 89.62 570 PRO A N 1
ATOM 4468 C CA . PRO A 1 570 ? -36.375 15.367 8.375 1 89.62 570 PRO A CA 1
ATOM 4469 C C . PRO A 1 570 ? -35.719 14.242 9.188 1 89.62 570 PRO A C 1
ATOM 4471 O O . PRO A 1 570 ? -36.438 13.344 9.656 1 89.62 570 PRO A O 1
ATOM 4474 N N . VAL A 1 571 ? -34.531 14.344 9.359 1 90 571 VAL A N 1
ATOM 4475 C CA . VAL A 1 571 ? -33.812 13.312 10.102 1 90 571 VAL A CA 1
ATOM 4476 C C . VAL A 1 571 ? -34.156 13.391 11.586 1 90 571 VAL A C 1
ATOM 4478 O O . VAL A 1 571 ? -34.312 12.367 12.25 1 90 571 VAL A O 1
ATOM 4481 N N . THR A 1 572 ? -34.281 14.586 12.047 1 89.25 572 THR A N 1
ATOM 4482 C CA . THR A 1 572 ? -34.656 14.781 13.438 1 89.25 572 THR A CA 1
ATOM 4483 C C . THR A 1 572 ? -36.031 14.195 13.711 1 89.25 572 THR A C 1
ATOM 4485 O O . THR A 1 572 ? -36.25 13.531 14.727 1 89.25 572 THR A O 1
ATOM 4488 N N . LEU A 1 573 ? -36.906 14.406 12.773 1 90.69 573 LEU A N 1
ATOM 4489 C CA . LEU A 1 573 ? -38.25 13.898 12.922 1 90.69 573 LEU A CA 1
ATOM 4490 C C . LEU A 1 573 ? -38.281 12.375 12.914 1 90.69 573 LEU A C 1
ATOM 4492 O O . LEU A 1 573 ? -38.938 11.75 13.75 1 90.69 573 LEU A O 1
ATOM 4496 N N . THR A 1 574 ? -37.562 11.836 12.016 1 91.88 574 THR A N 1
ATOM 4497 C CA . THR A 1 574 ? -37.531 10.383 11.883 1 91.88 574 THR A CA 1
ATOM 4498 C C . THR A 1 574 ? -36.906 9.75 13.117 1 91.88 574 THR A C 1
ATOM 4500 O O . THR A 1 574 ? -37.375 8.734 13.617 1 91.88 574 THR A O 1
ATOM 4503 N N . LEU A 1 575 ? -35.844 10.305 13.57 1 91.75 575 LEU A N 1
ATOM 4504 C CA . LEU A 1 575 ? -35.125 9.789 14.719 1 91.75 575 LEU A CA 1
ATOM 4505 C C . LEU A 1 575 ? -35.969 9.875 15.984 1 91.75 575 LEU A C 1
ATOM 4507 O O . LEU A 1 575 ? -36.031 8.906 16.75 1 91.75 575 LEU A O 1
ATOM 4511 N N . CYS A 1 576 ? -36.625 10.969 16.156 1 90.31 576 CYS A N 1
ATOM 4512 C CA . CYS A 1 576 ? -37.469 11.156 17.344 1 90.31 576 CYS A CA 1
ATOM 4513 C C . CYS A 1 576 ? -38.656 10.227 17.312 1 90.31 576 CYS A C 1
ATOM 4515 O O . CYS A 1 576 ? -39.031 9.648 18.344 1 90.31 576 CYS A O 1
ATOM 4517 N N . SER A 1 577 ? -39.219 10.133 16.172 1 91.44 577 SER A N 1
ATOM 4518 C CA . SER A 1 577 ? -40.344 9.227 16.016 1 91.44 577 SER A CA 1
ATOM 4519 C C . SER A 1 577 ? -39.938 7.789 16.312 1 91.44 577 SER A C 1
ATOM 4521 O O . SER A 1 577 ? -40.625 7.082 17.047 1 91.44 577 SER A O 1
ATOM 4523 N N . SER A 1 578 ? -38.875 7.352 15.727 1 91.75 578 SER A N 1
ATOM 4524 C CA . SER A 1 578 ? -38.406 5.984 15.898 1 91.75 578 SER A CA 1
ATOM 4525 C C . SER A 1 578 ? -38 5.715 17.344 1 91.75 578 SER A C 1
ATOM 4527 O O . SER A 1 578 ? -38.25 4.629 17.875 1 91.75 578 SER A O 1
ATOM 4529 N N . LEU A 1 579 ? -37.375 6.664 17.984 1 91.81 579 LEU A N 1
ATOM 4530 C CA . LEU A 1 579 ? -36.938 6.52 19.375 1 91.81 579 LEU A CA 1
ATOM 4531 C C . LEU A 1 579 ? -38.156 6.406 20.297 1 91.81 579 LEU A C 1
ATOM 4533 O O . LEU A 1 579 ? -38.156 5.605 21.234 1 91.81 579 LEU A O 1
ATOM 4537 N N . SER A 1 580 ? -39.125 7.242 20.016 1 90.12 580 SER A N 1
ATOM 4538 C CA . SER A 1 580 ? -40.344 7.18 20.812 1 90.12 580 SER A CA 1
ATOM 4539 C C . SER A 1 580 ? -41.031 5.824 20.672 1 90.12 580 SER A C 1
ATOM 4541 O O . SER A 1 580 ? -41.438 5.227 21.656 1 90.12 580 SER A O 1
ATOM 4543 N N . GLU A 1 581 ? -41.094 5.434 19.469 1 88.75 581 GLU A N 1
ATOM 4544 C CA . GLU A 1 581 ? -41.719 4.141 19.219 1 88.75 581 GLU A CA 1
ATOM 4545 C C . GLU A 1 581 ? -40.969 3.014 19.891 1 88.75 581 GLU A C 1
ATOM 4547 O O . GLU A 1 581 ? -41.562 2.115 20.5 1 88.75 581 GLU A O 1
ATOM 4552 N N . LEU A 1 582 ? -39.719 3.01 19.75 1 91.38 582 LEU A N 1
ATOM 4553 C CA . LEU A 1 582 ? -38.875 1.994 20.359 1 91.38 582 LEU A CA 1
ATOM 4554 C C . LEU A 1 582 ? -39 2.018 21.875 1 91.38 582 LEU A C 1
ATOM 4556 O O . LEU A 1 582 ? -39.031 0.964 22.516 1 91.38 582 LEU A O 1
ATOM 4560 N N . PHE A 1 583 ? -39.031 3.166 22.453 1 90.44 583 PHE A N 1
ATOM 4561 C CA . PHE A 1 583 ? -39.156 3.332 23.906 1 90.44 583 PHE A CA 1
ATOM 4562 C C . PHE A 1 583 ? -40.406 2.656 24.438 1 90.44 583 PHE A C 1
ATOM 4564 O O . PHE A 1 583 ? -40.344 1.906 25.406 1 90.44 583 PHE A O 1
ATOM 4571 N N . PHE A 1 584 ? -41.438 2.83 23.781 1 88.38 584 PHE A N 1
ATOM 4572 C CA . PHE A 1 584 ? -42.719 2.27 24.266 1 88.38 584 PHE A CA 1
ATOM 4573 C C . PHE A 1 584 ? -42.75 0.77 24 1 88.38 584 PHE A C 1
ATOM 4575 O O . PHE A 1 584 ? -43.375 0.02 24.766 1 88.38 584 PHE A O 1
ATOM 4582 N N . ARG A 1 585 ? -42.125 0.325 22.969 1 88.5 585 ARG A N 1
ATOM 4583 C CA . ARG A 1 585 ? -42.031 -1.109 22.703 1 88.5 585 ARG A CA 1
ATOM 4584 C C . ARG A 1 585 ? -41.219 -1.815 23.797 1 88.5 585 ARG A C 1
ATOM 4586 O O . ARG A 1 585 ? -41.531 -2.951 24.156 1 88.5 585 ARG A O 1
ATOM 4593 N N . ILE A 1 586 ? -40.219 -1.155 24.25 1 89.81 586 ILE A N 1
ATOM 4594 C CA . ILE A 1 586 ? -39.344 -1.716 25.266 1 89.81 586 ILE A CA 1
ATOM 4595 C C . ILE A 1 586 ? -40.094 -1.842 26.594 1 89.81 586 ILE A C 1
ATOM 4597 O O . ILE A 1 586 ? -39.906 -2.791 27.344 1 89.81 586 ILE A O 1
ATOM 4601 N N . LEU A 1 587 ? -41.031 -0.945 26.75 1 85.75 587 LEU A N 1
ATOM 4602 C CA . LEU A 1 587 ? -41.781 -0.948 28 1 85.75 587 LEU A CA 1
ATOM 4603 C C . LEU A 1 587 ? -42.75 -2.123 28.047 1 85.75 587 LEU A C 1
ATOM 4605 O O . LEU A 1 587 ? -43.188 -2.512 29.125 1 85.75 587 LEU A O 1
ATOM 4609 N N . GLU A 1 588 ? -42.938 -2.693 26.906 1 83.62 588 GLU A N 1
ATOM 4610 C CA . GLU A 1 588 ? -43.844 -3.83 26.844 1 83.62 588 GLU A CA 1
ATOM 4611 C C . GLU A 1 588 ? -43.125 -5.137 27.172 1 83.62 588 GLU A C 1
ATOM 4613 O O . GLU A 1 588 ? -43.781 -6.168 27.375 1 83.62 588 GLU A O 1
ATOM 4618 N N . ILE A 1 589 ? -41.875 -5.059 27.25 1 86.94 589 ILE A N 1
ATOM 4619 C CA . ILE A 1 589 ? -41.094 -6.262 27.516 1 86.94 589 ILE A CA 1
ATOM 4620 C C . ILE A 1 589 ? -41.281 -6.703 28.953 1 86.94 589 ILE A C 1
ATOM 4622 O O . ILE A 1 589 ? -41.25 -5.883 29.875 1 86.94 589 ILE A O 1
ATOM 4626 N N . GLU A 1 590 ? -41.5 -7.973 29.219 1 84.62 590 GLU A N 1
ATOM 4627 C CA . GLU A 1 590 ? -41.844 -8.539 30.516 1 84.62 590 GLU A CA 1
ATOM 4628 C C . GLU A 1 590 ? -40.625 -8.602 31.453 1 84.62 590 GLU A C 1
ATOM 4630 O O . GLU A 1 590 ? -40.75 -8.32 32.656 1 84.62 590 GLU A O 1
ATOM 4635 N N . ASP A 1 591 ? -39.5 -9 30.922 1 87.94 591 ASP A N 1
ATOM 4636 C CA . ASP A 1 591 ? -38.281 -9.102 31.734 1 87.94 591 ASP A CA 1
ATOM 4637 C C . ASP A 1 591 ? -37.781 -7.727 32.156 1 87.94 591 ASP A C 1
ATOM 4639 O O . ASP A 1 591 ? -37.344 -6.938 31.328 1 87.94 591 ASP A O 1
ATOM 4643 N N . SER A 1 592 ? -37.906 -7.391 33.406 1 83.19 592 SER A N 1
ATOM 4644 C CA . SER A 1 592 ? -37.625 -6.059 33.938 1 83.19 592 SER A CA 1
ATOM 4645 C C . SER A 1 592 ? -36.156 -5.707 33.812 1 83.19 592 SER A C 1
ATOM 4647 O O . SER A 1 592 ? -35.781 -4.559 33.531 1 83.19 592 SER A O 1
ATOM 4649 N N . LYS A 1 593 ? -35.312 -6.672 34 1 87.31 593 LYS A N 1
ATOM 4650 C CA . LYS A 1 593 ? -33.875 -6.383 33.938 1 87.31 593 LYS A CA 1
ATOM 4651 C C . LYS A 1 593 ? -33.469 -5.977 32.531 1 87.31 593 LYS A C 1
ATOM 4653 O O . LYS A 1 593 ? -32.781 -4.969 32.344 1 87.31 593 LYS A O 1
ATOM 4658 N N . THR A 1 594 ? -33.906 -6.75 31.562 1 89.56 594 THR A N 1
ATOM 4659 C CA . THR A 1 594 ? -33.594 -6.461 30.172 1 89.56 594 THR A CA 1
ATOM 4660 C C . THR A 1 594 ? -34.219 -5.145 29.734 1 89.56 594 THR A C 1
ATOM 4662 O O . THR A 1 594 ? -33.594 -4.367 29 1 89.56 594 THR A O 1
ATOM 4665 N N . ALA A 1 595 ? -35.438 -4.895 30.234 1 88.62 595 ALA A N 1
ATOM 4666 C CA . ALA A 1 595 ? -36.125 -3.658 29.891 1 88.62 595 ALA A CA 1
ATOM 4667 C C . ALA A 1 595 ? -35.375 -2.441 30.422 1 88.62 595 ALA A C 1
ATOM 4669 O O . ALA A 1 595 ? -35.25 -1.428 29.734 1 88.62 595 ALA A O 1
ATOM 4670 N N . PHE A 1 596 ? -34.844 -2.645 31.594 1 89.06 596 PHE A N 1
ATOM 4671 C CA . PHE A 1 596 ? -34.156 -1.527 32.219 1 89.06 596 PHE A CA 1
ATOM 4672 C C . PHE A 1 596 ? -32.875 -1.201 31.438 1 89.06 596 PHE A C 1
ATOM 4674 O O . PHE A 1 596 ? -32.562 -0.03 31.219 1 89.06 596 PHE A O 1
ATOM 4681 N N . GLU A 1 597 ? -32.188 -2.17 31.078 1 91.38 597 GLU A N 1
ATOM 4682 C CA . GLU A 1 597 ? -30.969 -1.969 30.312 1 91.38 597 GLU A CA 1
ATOM 4683 C C . GLU A 1 597 ? -31.266 -1.284 28.969 1 91.38 597 GLU A C 1
ATOM 4685 O O . GLU A 1 597 ? -30.516 -0.389 28.562 1 91.38 597 GLU A O 1
ATOM 4690 N N . MET A 1 598 ? -32.312 -1.685 28.375 1 91.12 598 MET A N 1
ATOM 4691 C CA . MET A 1 598 ? -32.688 -1.13 27.078 1 91.12 598 MET A CA 1
ATOM 4692 C C . MET A 1 598 ? -33.156 0.316 27.203 1 91.12 598 MET A C 1
ATOM 4694 O O . MET A 1 598 ? -32.844 1.148 26.344 1 91.12 598 MET A O 1
ATOM 4698 N N . VAL A 1 599 ? -33.781 0.596 28.312 1 91.06 599 VAL A N 1
ATOM 4699 C CA . VAL A 1 599 ? -34.25 1.956 28.562 1 91.06 599 VAL A CA 1
ATOM 4700 C C . VAL A 1 599 ? -33.031 2.877 28.781 1 91.06 599 VAL A C 1
ATOM 4702 O O . VAL A 1 599 ? -33.062 4.031 28.359 1 91.06 599 VAL A O 1
ATOM 4705 N N . THR A 1 600 ? -32.094 2.336 29.406 1 92.31 600 THR A N 1
ATOM 4706 C CA . THR A 1 600 ? -30.875 3.125 29.656 1 92.31 600 THR A CA 1
ATOM 4707 C C . THR A 1 600 ? -30.203 3.516 28.344 1 92.31 600 THR A C 1
ATOM 4709 O O . THR A 1 600 ? -29.688 4.625 28.219 1 92.31 600 THR A O 1
ATOM 4712 N N . VAL A 1 601 ? -30.234 2.619 27.422 1 93.62 601 VAL A N 1
ATOM 4713 C CA . VAL A 1 601 ? -29.641 2.896 26.109 1 93.62 601 VAL A CA 1
ATOM 4714 C C . VAL A 1 601 ? -30.438 3.998 25.422 1 93.62 601 VAL A C 1
ATOM 4716 O O . VAL A 1 601 ? -29.844 4.891 24.797 1 93.62 601 VAL A O 1
ATOM 4719 N N . CYS A 1 602 ? -31.719 3.965 25.484 1 90.56 602 CYS A N 1
ATOM 4720 C CA . CYS A 1 602 ? -32.562 4.984 24.875 1 90.56 602 CYS A CA 1
ATOM 4721 C C . CYS A 1 602 ? -32.344 6.344 25.516 1 90.56 602 CYS A C 1
ATOM 4723 O O . CYS A 1 602 ? -32.25 7.359 24.828 1 90.56 602 CYS A O 1
ATOM 4725 N N . LYS A 1 603 ? -32.125 6.262 26.812 1 89 603 LYS A N 1
ATOM 4726 C CA . LYS A 1 603 ? -31.891 7.5 27.547 1 89 603 LYS A CA 1
ATOM 4727 C C . LYS A 1 603 ? -30.578 8.141 27.125 1 89 603 LYS A C 1
ATOM 4729 O O . LYS A 1 603 ? -30.484 9.367 27.031 1 89 603 LYS A O 1
ATOM 4734 N N . GLN A 1 604 ? -29.672 7.375 26.906 1 91.25 604 GLN A N 1
ATOM 4735 C CA . GLN A 1 604 ? -28.375 7.879 26.484 1 91.25 604 GLN A CA 1
ATOM 4736 C C . GLN A 1 604 ? -28.484 8.578 25.125 1 91.25 604 GLN A C 1
ATOM 4738 O O . GLN A 1 604 ? -27.859 9.617 24.906 1 91.25 604 GLN A O 1
ATOM 4743 N N . CYS A 1 605 ? -29.172 7.996 24.25 1 90.12 605 CYS A N 1
ATOM 4744 C CA . CYS A 1 605 ? -29.359 8.609 22.938 1 90.12 605 CYS A CA 1
ATOM 4745 C C . CYS A 1 605 ? -30.125 9.93 23.062 1 90.12 605 CYS A C 1
ATOM 4747 O O . CYS A 1 605 ? -29.766 10.914 22.406 1 90.12 605 CYS A O 1
ATOM 4749 N N . MET A 1 606 ? -31.109 9.977 23.922 1 86.94 606 MET A N 1
ATOM 4750 C CA . MET A 1 606 ? -31.906 11.18 24.125 1 86.94 606 MET A CA 1
ATOM 4751 C C . MET A 1 606 ? -31.062 12.297 24.719 1 86.94 606 MET A C 1
ATOM 4753 O O . MET A 1 606 ? -31.219 13.469 24.359 1 86.94 606 MET A O 1
ATOM 4757 N N . LYS A 1 607 ? -30.219 11.914 25.547 1 84.44 607 LYS A N 1
ATOM 4758 C CA . LYS A 1 607 ? -29.328 12.898 26.156 1 84.44 607 LYS A CA 1
ATOM 4759 C C . LYS A 1 607 ? -28.453 13.57 25.109 1 84.44 607 LYS A C 1
ATOM 4761 O O . LYS A 1 607 ? -28.156 14.766 25.219 1 84.44 607 LYS A O 1
ATOM 4766 N N . GLN A 1 608 ? -28.094 12.852 24.156 1 84.88 608 GLN A N 1
ATOM 4767 C CA . GLN A 1 608 ? -27.25 13.398 23.094 1 84.88 608 GLN A CA 1
ATOM 4768 C C . GLN A 1 608 ? -28.047 14.336 22.188 1 84.88 608 GLN A C 1
ATOM 4770 O O . GLN A 1 608 ? -27.5 15.273 21.609 1 84.88 608 GLN A O 1
ATOM 4775 N N . LEU A 1 609 ? -29.328 14.133 22.062 1 82 609 LEU A N 1
ATOM 4776 C CA . LEU A 1 609 ? -30.172 14.859 21.125 1 82 609 LEU A CA 1
ATOM 4777 C C . LEU A 1 609 ? -30.719 16.141 21.734 1 82 609 LEU A C 1
ATOM 4779 O O . LEU A 1 609 ? -30.984 17.109 21.016 1 82 609 LEU A O 1
ATOM 4783 N N . ILE A 1 610 ? -30.828 16.281 23.016 1 76.44 610 ILE A N 1
ATOM 4784 C CA . ILE A 1 610 ? -31.578 17.344 23.688 1 76.44 610 ILE A CA 1
ATOM 4785 C C . ILE A 1 610 ? -30.719 18.594 23.781 1 76.44 610 ILE A C 1
ATOM 4787 O O . ILE A 1 610 ? -31.016 19.5 24.562 1 76.44 610 ILE A O 1
ATOM 4791 N N . ASN A 1 611 ? -29.75 18.672 22.906 1 71.38 611 ASN A N 1
ATOM 4792 C CA . ASN A 1 611 ? -28.891 19.844 22.969 1 71.38 611 ASN A CA 1
ATOM 4793 C C . ASN A 1 611 ? -29.547 21.047 22.281 1 71.38 611 ASN A C 1
ATOM 4795 O O . ASN A 1 611 ? -29.188 22.188 22.562 1 71.38 611 ASN A O 1
ATOM 4799 N N . SER A 1 612 ? -30.547 20.797 21.406 1 73.62 612 SER A N 1
ATOM 4800 C CA . SER A 1 612 ? -31.25 21.875 20.703 1 73.62 612 SER A CA 1
ATOM 4801 C C . SER A 1 612 ? -32.688 21.969 21.125 1 73.62 612 SER A C 1
ATOM 4803 O O . SER A 1 612 ? -33.312 20.953 21.453 1 73.62 612 SER A O 1
ATOM 4805 N N . SER A 1 613 ? -33.188 23.203 21.219 1 76.94 613 SER A N 1
ATOM 4806 C CA . SER A 1 613 ? -34.562 23.438 21.625 1 76.94 613 SER A CA 1
ATOM 4807 C C . SER A 1 613 ? -35.531 22.797 20.641 1 76.94 613 SER A C 1
ATOM 4809 O O . SER A 1 613 ? -36.594 22.281 21.047 1 76.94 613 SER A O 1
ATOM 4811 N N . TYR A 1 614 ? -35.25 22.75 19.484 1 82.69 614 TYR A N 1
ATOM 4812 C CA . TYR A 1 614 ? -36.094 22.156 18.453 1 82.69 614 TYR A CA 1
ATOM 4813 C C . TYR A 1 614 ? -36.281 20.656 18.688 1 82.69 614 TYR A C 1
ATOM 4815 O O . TYR A 1 614 ? -37.406 20.141 18.625 1 82.69 614 TY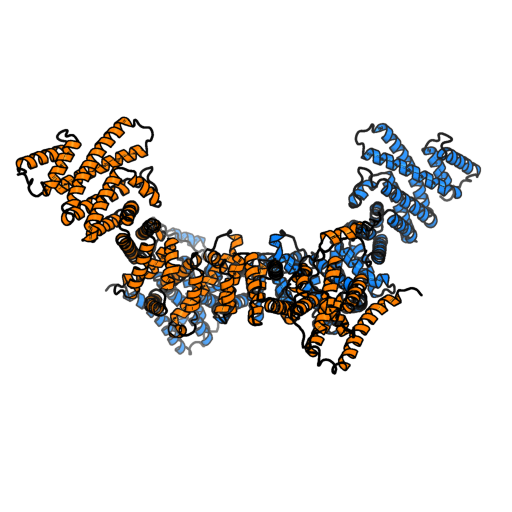R A O 1
ATOM 4823 N N . VAL A 1 615 ? -35.219 20.016 18.969 1 85.69 615 VAL A N 1
ATOM 4824 C CA . VAL A 1 615 ? -35.25 18.562 19.141 1 85.69 615 VAL A CA 1
ATOM 4825 C C . VAL A 1 615 ? -36 18.219 20.422 1 85.69 615 VAL A C 1
ATOM 4827 O O . VAL A 1 615 ? -36.781 17.234 20.453 1 85.69 615 VAL A O 1
ATOM 4830 N N . GLN A 1 616 ? -35.812 19.016 21.391 1 85.19 616 GLN A N 1
ATOM 4831 C CA . GLN A 1 616 ? -36.531 18.797 22.656 1 85.19 616 GLN A CA 1
ATOM 4832 C C . GLN A 1 616 ? -38.031 18.859 22.469 1 85.19 616 GLN A C 1
ATOM 4834 O O . GLN A 1 616 ? -38.75 17.984 22.953 1 85.19 616 GLN A O 1
ATOM 4839 N N . THR A 1 617 ? -38.344 19.891 21.766 1 87.25 617 THR A N 1
ATOM 4840 C CA . THR A 1 617 ? -39.781 20.062 21.531 1 87.25 617 THR A CA 1
ATOM 4841 C C . THR A 1 617 ? -40.344 18.938 20.672 1 87.25 617 THR A C 1
ATOM 4843 O O . THR A 1 617 ? -41.438 18.469 20.906 1 87.25 617 THR A O 1
ATOM 4846 N N . THR A 1 618 ? -39.656 18.562 19.719 1 89.75 618 THR A N 1
ATOM 4847 C CA . THR A 1 618 ? -40.094 17.531 18.781 1 89.75 618 THR A CA 1
ATOM 4848 C C . THR A 1 618 ? -40.25 16.188 19.5 1 89.75 618 THR A C 1
ATOM 4850 O O . THR A 1 618 ? -41.219 15.469 19.281 1 89.75 618 THR A O 1
ATOM 4853 N N . ILE A 1 619 ? -39.312 15.812 20.297 1 88 619 ILE A N 1
ATOM 4854 C CA . ILE A 1 619 ? -39.312 14.523 20.984 1 88 619 ILE A CA 1
ATOM 4855 C C . ILE A 1 619 ? -40.469 14.477 21.984 1 88 619 ILE A C 1
ATOM 4857 O O . ILE A 1 619 ? -41.125 13.445 22.141 1 88 619 ILE A O 1
ATOM 4861 N N . LEU A 1 620 ? -40.688 15.586 22.625 1 85.94 620 LEU A N 1
ATOM 4862 C CA . LEU A 1 620 ? -41.812 15.664 23.562 1 85.94 620 LEU A CA 1
ATOM 4863 C C . LEU A 1 620 ? -43.125 15.516 22.844 1 85.94 620 LEU A C 1
ATOM 4865 O O . LEU A 1 620 ? -44.062 14.875 23.359 1 85.94 620 LEU A O 1
ATOM 4869 N N . ARG A 1 621 ? -43.156 16.125 21.75 1 88.12 621 ARG A N 1
ATOM 4870 C CA . ARG A 1 621 ? -44.344 16 20.953 1 88.12 621 ARG A CA 1
ATOM 4871 C C . ARG A 1 621 ? -44.656 14.539 20.609 1 88.12 621 ARG A C 1
ATOM 4873 O O . ARG A 1 621 ? -45.781 14.078 20.734 1 88.12 621 ARG A O 1
ATOM 4880 N N . PHE A 1 622 ? -43.719 13.852 20.234 1 89.31 622 PHE A N 1
ATOM 4881 C CA . PHE A 1 622 ? -43.906 12.453 19.844 1 89.31 622 PHE A CA 1
ATOM 4882 C C . PHE A 1 622 ? -44.281 11.602 21.047 1 89.31 622 PHE A C 1
ATOM 4884 O O . PHE A 1 622 ? -45.094 10.695 20.953 1 89.31 622 PHE A O 1
ATOM 4891 N N . PHE A 1 623 ? -43.719 11.828 22.172 1 86.44 623 PHE A N 1
ATOM 4892 C CA . PHE A 1 623 ? -44.031 11.078 23.391 1 86.44 623 PHE A CA 1
ATOM 4893 C C . PHE A 1 623 ? -45.5 11.312 23.812 1 86.44 623 PHE A C 1
ATOM 4895 O O . PHE A 1 623 ? -46.188 10.359 24.156 1 86.44 623 PHE A O 1
ATOM 4902 N N . ILE A 1 624 ? -45.875 12.562 23.656 1 84.44 624 ILE A N 1
ATOM 4903 C CA . ILE A 1 624 ? -47.219 12.906 24.047 1 84.44 624 ILE A CA 1
ATOM 4904 C C . ILE A 1 624 ? -48.219 12.281 23.078 1 84.44 624 ILE A C 1
ATOM 4906 O O . ILE A 1 624 ? -49.25 11.727 23.484 1 84.44 624 ILE A O 1
ATOM 4910 N N . GLU A 1 625 ? -47.875 12.367 21.859 1 83.12 625 GLU A N 1
ATOM 4911 C CA . GLU A 1 625 ? -48.719 11.766 20.844 1 83.12 625 GLU A CA 1
ATOM 4912 C C . GLU A 1 625 ? -48.844 10.258 21.047 1 83.12 625 GLU A C 1
ATOM 4914 O O . GLU A 1 625 ? -49.906 9.68 20.875 1 83.12 625 GLU A O 1
ATOM 4919 N N . ALA A 1 626 ? -47.75 9.609 21.359 1 80.56 626 ALA A N 1
ATOM 4920 C CA . ALA A 1 626 ? -47.719 8.164 21.547 1 80.56 626 ALA A CA 1
ATOM 4921 C C . ALA A 1 626 ? -48.562 7.75 22.766 1 80.56 626 ALA A C 1
ATOM 4923 O O . ALA A 1 626 ? -49.156 6.68 22.781 1 80.56 626 ALA A O 1
ATOM 4924 N N . LEU A 1 627 ? -48.688 8.547 23.781 1 77.38 627 LEU A N 1
ATOM 4925 C CA . LEU A 1 627 ? -49.438 8.25 25 1 77.38 627 LEU A CA 1
ATOM 4926 C C . LEU A 1 627 ? -50.938 8.18 24.703 1 77.38 627 LEU A C 1
ATOM 4928 O O . LEU A 1 627 ? -51.688 7.531 25.438 1 77.38 627 LEU A O 1
ATOM 4932 N N . PHE A 1 628 ? -51.219 8.789 23.547 1 74.88 628 PHE A N 1
ATOM 4933 C CA . PHE A 1 628 ? -52.656 8.844 23.25 1 74.88 628 PHE A CA 1
ATOM 4934 C C . PHE A 1 628 ? -53.031 7.738 22.266 1 74.88 628 PHE A C 1
ATOM 4936 O O . PHE A 1 628 ? -54.219 7.582 21.938 1 74.88 628 PHE A O 1
ATOM 4943 N N . THR A 1 629 ? -52.094 7.07 21.859 1 74.12 629 THR A N 1
ATOM 4944 C CA . THR A 1 629 ? -52.438 5.926 21.016 1 74.12 629 THR A CA 1
ATOM 4945 C C . THR A 1 629 ? -53 4.785 21.859 1 74.12 629 THR A C 1
ATOM 4947 O O . THR A 1 629 ? -52.625 4.625 23.016 1 74.12 629 THR A O 1
ATOM 4950 N N . LYS A 1 630 ? -53.938 4.055 21.312 1 65.69 630 LYS A N 1
ATOM 4951 C CA . LYS A 1 630 ? -54.719 3.047 22.031 1 65.69 630 LYS A CA 1
ATOM 4952 C C . LYS A 1 630 ? -53.812 1.99 22.656 1 65.69 630 LYS A C 1
ATOM 4954 O O . LYS A 1 630 ? -54.031 1.568 23.797 1 65.69 630 LYS A O 1
ATOM 4959 N N . GLU A 1 631 ? -52.812 1.601 21.922 1 67.69 631 GLU A N 1
ATOM 4960 C CA . GLU A 1 631 ? -51.938 0.506 22.359 1 67.69 631 GLU A CA 1
ATOM 4961 C C . GLU A 1 631 ? -51.125 0.917 23.578 1 67.69 631 GLU A C 1
ATOM 4963 O O . GLU A 1 631 ? -50.906 0.116 24.484 1 67.69 631 GLU A O 1
ATOM 4968 N N . ILE A 1 632 ? -50.812 2.145 23.625 1 70.75 632 ILE A N 1
ATOM 4969 C CA . ILE A 1 632 ? -49.875 2.611 24.672 1 70.75 632 ILE A CA 1
ATOM 4970 C C . ILE A 1 632 ? -50.688 3.189 25.844 1 70.75 632 ILE A C 1
ATOM 4972 O O . ILE A 1 632 ? -50.25 3.107 26.984 1 70.75 632 ILE A O 1
ATOM 4976 N N . SER A 1 633 ? -51.844 3.693 25.484 1 70.69 633 SER A N 1
ATOM 4977 C CA . SER A 1 633 ? -52.656 4.316 26.5 1 70.69 633 SER A CA 1
ATOM 4978 C C . SER A 1 633 ? -53 3.328 27.609 1 70.69 633 SER A C 1
ATOM 4980 O O . SER A 1 633 ? -53.125 3.713 28.781 1 70.69 633 SER A O 1
ATOM 4982 N N . VAL A 1 634 ? -53 2.098 27.188 1 65.75 634 VAL A N 1
ATOM 4983 C CA . VAL A 1 634 ? -53.312 1.061 28.156 1 65.75 634 VAL A CA 1
ATOM 4984 C C . VAL A 1 634 ? -52.219 0.971 29.203 1 65.75 634 VAL A C 1
ATOM 4986 O O . VAL A 1 634 ? -52.5 0.691 30.375 1 65.75 634 VAL A O 1
ATOM 4989 N N . LEU A 1 635 ? -51.094 1.268 28.766 1 63.69 635 LEU A N 1
ATOM 4990 C CA . LEU A 1 635 ? -49.938 1.153 29.672 1 63.69 635 LEU A CA 1
ATOM 4991 C C . LEU A 1 635 ? -50 2.232 30.75 1 63.69 635 LEU A C 1
ATOM 4993 O O . LEU A 1 635 ? -49.406 2.068 31.812 1 63.69 635 LEU A O 1
ATOM 4997 N N . PHE A 1 636 ? -50.844 3.291 30.375 1 63.09 636 PHE A N 1
ATOM 4998 C CA . PHE A 1 636 ? -50.906 4.418 31.297 1 63.09 636 PHE A CA 1
ATOM 4999 C C . PHE A 1 636 ? -52.312 4.57 31.875 1 63.09 636 PHE A C 1
ATOM 5001 O O . PHE A 1 636 ? -52.719 5.676 32.25 1 63.09 636 PHE A O 1
ATOM 5008 N N . GLY A 1 637 ? -53.062 3.4 31.875 1 62.06 637 GLY A N 1
ATOM 5009 C CA . GLY A 1 637 ? -54.344 3.354 32.562 1 62.06 637 GLY A CA 1
ATOM 5010 C C . GLY A 1 637 ? -55.5 3.699 31.672 1 62.06 637 GLY A C 1
ATOM 5011 O O . GLY A 1 637 ? -56.625 3.936 32.156 1 62.06 637 GLY A O 1
ATOM 5012 N N . GLY A 1 638 ? -55.219 3.93 30.375 1 59.16 638 GLY A N 1
ATOM 5013 C CA . GLY A 1 638 ? -56.344 4.203 29.5 1 59.16 638 GLY A CA 1
ATOM 5014 C C . GLY A 1 638 ? -57.344 3.068 29.438 1 59.16 638 GLY A C 1
ATOM 5015 O O . GLY A 1 638 ? -56.969 1.9 29.594 1 59.16 638 GLY A O 1
ATOM 5016 N N . LYS A 1 639 ? -58.656 3.281 29.688 1 57.62 639 LYS A N 1
ATOM 5017 C CA . LYS A 1 639 ? -59.719 2.295 29.625 1 57.62 639 LYS A CA 1
ATOM 5018 C C . LYS A 1 639 ? -60 1.875 28.172 1 57.62 639 LYS A C 1
ATOM 5020 O O . LYS A 1 639 ? -60.094 2.723 27.281 1 57.62 639 LYS A O 1
ATOM 5025 N N . ILE A 1 640 ? -59.469 0.753 27.766 1 51.72 640 ILE A N 1
ATOM 5026 C CA . ILE A 1 640 ? -59.844 0.202 26.453 1 51.72 640 ILE A CA 1
ATOM 5027 C C . ILE A 1 640 ? -61.344 -0.008 26.391 1 51.72 640 ILE A C 1
ATOM 5029 O O . ILE A 1 640 ? -61.938 -0.721 27.219 1 51.72 640 ILE A O 1
ATOM 5033 N N . ASP A 1 641 ? -62.156 0.85 25.875 1 47.81 641 ASP A N 1
ATOM 5034 C CA . ASP A 1 641 ? -63.531 0.475 25.609 1 47.81 641 ASP A CA 1
ATOM 5035 C C . ASP A 1 641 ? -63.594 -0.766 24.719 1 47.81 641 ASP A C 1
ATOM 5037 O O . ASP A 1 641 ? -63.062 -0.772 23.609 1 47.81 641 ASP A O 1
ATOM 5041 N N . PRO A 1 642 ? -63.812 -1.943 25.172 1 46.81 642 PRO A N 1
ATOM 5042 C CA . PRO A 1 642 ? -63.938 -3.148 24.359 1 46.81 642 PRO A CA 1
ATOM 5043 C C . PRO A 1 642 ? -64.688 -2.912 23.062 1 46.81 642 PRO A C 1
ATOM 5045 O O . PRO A 1 642 ? -64.625 -3.709 22.125 1 46.81 642 PRO A O 1
ATOM 5048 N N . SER A 1 643 ? -65.688 -2.076 23.047 1 45.69 643 SER A N 1
ATOM 5049 C CA . SER A 1 643 ? -66.562 -1.928 21.859 1 45.69 643 SER A CA 1
ATOM 5050 C C . SER A 1 643 ? -65.75 -1.387 20.672 1 45.69 643 SER A C 1
ATOM 5052 O O . SER A 1 643 ? -66.062 -1.683 19.516 1 45.69 643 SER A O 1
ATOM 5054 N N . SER A 1 644 ? -64.875 -0.509 20.891 1 42.62 644 SER A N 1
ATOM 5055 C CA . SER A 1 644 ? -64.188 0.169 19.797 1 42.62 644 SER A CA 1
ATOM 5056 C C . SER A 1 644 ? -63.156 -0.74 19.156 1 42.62 644 SER A C 1
ATOM 5058 O O . SER A 1 644 ? -62.562 -0.384 18.125 1 42.62 644 SER A O 1
ATOM 5060 N N . LEU A 1 645 ? -62.594 -1.636 19.797 1 38.69 645 LEU A N 1
ATOM 5061 C CA . LEU A 1 645 ? -61.688 -2.578 19.141 1 38.69 645 LEU A CA 1
ATOM 5062 C C . LEU A 1 645 ? -62.438 -3.369 18.062 1 38.69 645 LEU A C 1
ATOM 5064 O O . LEU A 1 645 ? -61.781 -3.955 17.188 1 38.69 645 LEU A O 1
ATOM 5068 N N . ALA A 1 646 ? -63.75 -3.633 18.297 1 37.09 646 ALA A N 1
ATOM 5069 C CA . ALA A 1 646 ? -64.438 -4.434 17.281 1 37.09 646 ALA A CA 1
ATOM 5070 C C . ALA A 1 646 ? -64.562 -3.662 15.969 1 37.09 646 ALA A C 1
ATOM 5072 O O . ALA A 1 646 ? -64.562 -4.254 14.891 1 37.09 646 ALA A O 1
ATOM 5073 N N . SER A 1 647 ? -65.062 -2.408 16.016 1 36.81 647 SER A N 1
ATOM 5074 C CA . SER A 1 647 ? -65.562 -1.816 14.789 1 36.81 647 SER A CA 1
ATOM 5075 C C . SER A 1 647 ? -64.438 -1.49 13.812 1 36.81 647 SER A C 1
ATOM 5077 O O . SER A 1 647 ? -64.688 -0.996 12.711 1 36.81 647 SER A O 1
ATOM 5079 N N . GLU A 1 648 ? -63.281 -1.206 14.25 1 34.41 648 GLU A N 1
ATOM 5080 C CA . GLU A 1 648 ? -62.375 -0.881 13.141 1 34.41 648 GLU A CA 1
ATOM 5081 C C . GLU A 1 648 ? -62.125 -2.094 12.25 1 34.41 648 GLU A C 1
ATOM 5083 O O . GLU A 1 648 ? -61.125 -2.77 12.367 1 34.41 648 GLU A O 1
ATOM 5088 N N . LYS A 1 649 ? -63.156 -2.998 12.125 1 34.34 649 LYS A N 1
ATOM 5089 C CA . LYS A 1 649 ? -63.062 -3.848 10.938 1 34.34 649 LYS A CA 1
ATOM 5090 C C . LYS A 1 649 ? -62.75 -3.023 9.695 1 34.34 649 LYS A C 1
ATOM 5092 O O . LYS A 1 649 ? -62.938 -1.807 9.68 1 34.34 649 LYS A O 1
ATOM 5097 N N . ASP A 1 650 ? -62.75 -3.723 8.406 1 34.31 650 ASP A N 1
ATOM 5098 C CA . ASP A 1 650 ? -62.438 -3.539 6.984 1 34.31 650 ASP A CA 1
ATOM 5099 C C . ASP A 1 650 ? -63.344 -2.471 6.371 1 34.31 650 ASP A C 1
ATOM 5101 O O . ASP A 1 650 ? -64.25 -2.785 5.602 1 34.31 650 ASP A O 1
ATOM 5105 N N . THR A 1 651 ? -64 -1.577 7.062 1 33.62 651 THR A N 1
ATOM 5106 C CA . THR A 1 651 ? -64.812 -0.819 6.094 1 33.62 651 THR A CA 1
ATOM 5107 C C . THR A 1 651 ? -63.906 -0.198 5.031 1 33.62 651 THR A C 1
ATOM 5109 O O . THR A 1 651 ? -62.906 0.459 5.359 1 33.62 651 THR A O 1
ATOM 5112 N N . TYR A 1 652 ? -63.875 -0.807 3.748 1 35.06 652 TYR A N 1
ATOM 5113 C CA . TYR A 1 652 ? -63.375 -0.396 2.447 1 35.06 652 TYR A CA 1
ATOM 5114 C C . TYR A 1 652 ? -63.656 1.074 2.18 1 35.06 652 TYR A C 1
ATOM 5116 O O . TYR A 1 652 ? -64.812 1.437 1.896 1 35.06 652 TYR A O 1
ATOM 5124 N N . THR A 1 653 ? -63.281 2.031 3.061 1 36.41 653 THR A N 1
ATOM 5125 C CA . THR A 1 653 ? -63.531 3.393 2.604 1 36.41 653 THR A CA 1
ATOM 5126 C C . THR A 1 653 ? -62.906 3.637 1.24 1 36.41 653 THR A C 1
ATOM 5128 O O . THR A 1 653 ? -61.719 3.334 1.04 1 36.41 653 THR A O 1
ATOM 5131 N N . LYS A 1 654 ? -63.688 3.562 0.176 1 40.56 654 LYS A N 1
ATOM 5132 C CA . LYS A 1 654 ? -63.312 3.838 -1.211 1 40.56 654 LYS A CA 1
ATOM 5133 C C . LYS A 1 654 ? -62.469 5.109 -1.317 1 40.56 654 LYS A C 1
ATOM 5135 O O . LYS A 1 654 ? -62.875 6.168 -0.839 1 40.56 654 LYS A O 1
ATOM 5140 N N . LEU A 1 655 ? -61.25 5.066 -1.633 1 39.12 655 LEU A N 1
ATOM 5141 C CA . LEU A 1 655 ? -60.281 6.121 -1.821 1 39.12 655 LEU A CA 1
ATOM 5142 C C . LEU A 1 655 ? -60.875 7.285 -2.611 1 39.12 655 LEU A C 1
ATOM 5144 O O . LEU A 1 655 ? -60.594 8.453 -2.307 1 39.12 655 LEU A O 1
ATOM 5148 N N . LYS A 1 656 ? -61.719 6.965 -3.602 1 42.88 656 LYS A N 1
ATOM 5149 C CA . LYS A 1 656 ? -62.312 7.984 -4.469 1 42.88 656 LYS A CA 1
ATOM 5150 C C . LYS A 1 656 ? -63.188 8.938 -3.68 1 42.88 656 LYS A C 1
ATOM 5152 O O . LYS A 1 656 ? -63.125 10.156 -3.844 1 42.88 656 LYS A O 1
ATOM 5157 N N . GLU A 1 657 ? -64.062 8.32 -2.885 1 43.69 657 GLU A N 1
ATOM 5158 C CA . GLU A 1 657 ? -65.062 9.18 -2.205 1 43.69 657 GLU A CA 1
ATOM 5159 C C . GLU A 1 657 ? -64.375 10.023 -1.125 1 43.69 657 GLU A C 1
ATOM 5161 O O . GLU A 1 657 ? -64.75 11.195 -0.938 1 43.69 657 GLU A O 1
ATOM 5166 N N . GLU A 1 658 ? -63.438 9.445 -0.5 1 43.19 658 GLU A N 1
ATOM 5167 C CA . GLU A 1 658 ? -62.688 10.234 0.494 1 43.19 658 GLU A CA 1
ATOM 5168 C C . GLU A 1 658 ? -61.906 11.359 -0.163 1 43.19 658 GLU A C 1
ATOM 5170 O O . GLU A 1 658 ? -61.844 12.477 0.356 1 43.19 658 GLU A O 1
ATOM 5175 N N . ASN A 1 659 ? -61.344 11.125 -1.345 1 43.72 659 ASN A N 1
ATOM 5176 C CA . ASN A 1 659 ? -60.75 12.188 -2.145 1 43.72 659 ASN A CA 1
ATOM 5177 C C . ASN A 1 659 ? -61.75 13.266 -2.5 1 43.72 659 ASN A C 1
ATOM 5179 O O . ASN A 1 659 ? -61.438 14.453 -2.545 1 43.72 659 ASN A O 1
ATOM 5183 N N . MET A 1 660 ? -62.938 12.844 -2.766 1 42.28 660 MET A N 1
ATOM 5184 C CA . MET A 1 660 ? -63.969 13.805 -3.148 1 42.28 660 MET A CA 1
ATOM 5185 C C . MET A 1 660 ? -64.375 14.695 -1.97 1 42.28 660 MET A C 1
ATOM 5187 O O . MET A 1 660 ? -64.75 15.836 -2.158 1 42.28 660 MET A O 1
ATOM 5191 N N . LYS A 1 661 ? -64.438 14.125 -0.788 1 40.53 661 LYS A N 1
ATOM 5192 C CA . LYS A 1 661 ? -64.812 14.969 0.334 1 40.53 661 LYS A CA 1
ATOM 5193 C C . LYS A 1 661 ? -63.75 16 0.642 1 40.53 661 LYS A C 1
ATOM 5195 O O . LYS A 1 661 ? -64.062 17.109 1.076 1 40.53 661 LYS A O 1
ATOM 5200 N N . HIS A 1 662 ? -62.5 15.578 0.611 1 38.22 662 HIS A N 1
ATOM 5201 C CA . HIS A 1 662 ? -61.469 16.547 0.937 1 38.22 662 HIS A CA 1
ATOM 5202 C C . HIS A 1 662 ? -61.344 17.625 -0.148 1 38.22 662 HIS A C 1
ATOM 5204 O O . HIS A 1 662 ? -60.469 18.484 -0.083 1 38.22 662 HIS A O 1
ATOM 5210 N N . GLY A 1 663 ? -62.094 17.469 -1.205 1 36.59 663 GLY A N 1
ATOM 5211 C CA . GLY A 1 663 ? -62.031 18.516 -2.215 1 36.59 663 GLY A CA 1
ATOM 5212 C C . GLY A 1 663 ? -62.375 19.891 -1.676 1 36.59 663 GLY A C 1
ATOM 5213 O O . GLY A 1 663 ? -62.188 20.891 -2.354 1 36.59 663 GLY A O 1
ATOM 5214 N N . LEU A 1 664 ? -63.312 19.922 -0.772 1 34.66 664 LEU A N 1
ATOM 5215 C CA . LEU A 1 664 ? -63.812 21.281 -0.587 1 34.66 664 LEU A CA 1
ATOM 5216 C C . LEU A 1 664 ? -62.844 22.094 0.26 1 34.66 664 LEU A C 1
ATOM 5218 O O . LEU A 1 664 ? -63.156 23.219 0.667 1 34.66 664 LEU A O 1
ATOM 5222 N N . SER A 1 665 ? -61.938 21.406 0.977 1 33.41 665 SER A N 1
ATOM 5223 C CA . SER A 1 665 ? -61.25 22.406 1.807 1 33.41 665 SER A CA 1
ATOM 5224 C C . SER A 1 665 ? -60.469 23.391 0.953 1 33.41 665 SER A C 1
ATOM 5226 O O . SER A 1 665 ? -59.75 23.016 0.038 1 33.41 665 SER A O 1
ATOM 5228 N N . LEU A 1 666 ? -60.938 24.578 0.809 1 32.25 666 LEU A N 1
ATOM 5229 C CA . LEU A 1 666 ? -60.5 25.781 0.102 1 32.25 666 LEU A CA 1
ATOM 5230 C C . LEU A 1 666 ? -59 26 0.338 1 32.25 666 LEU A C 1
ATOM 5232 O O . LEU A 1 666 ? -58.5 25.859 1.462 1 32.25 666 LEU A O 1
ATOM 5236 N N . THR A 1 667 ? -58.188 25.859 -0.701 1 32.59 667 THR A N 1
ATOM 5237 C CA . THR A 1 667 ? -56.812 26.297 -0.921 1 32.59 667 THR A CA 1
ATOM 5238 C C . THR A 1 667 ? -56.594 27.719 -0.418 1 32.59 667 THR A C 1
ATOM 5240 O O . THR A 1 667 ? -57.156 28.672 -0.992 1 32.59 667 THR A O 1
ATOM 5243 N N . LEU A 1 668 ? -56.656 27.969 0.901 1 31.05 668 LEU A N 1
ATOM 5244 C CA . LEU A 1 668 ? -56.312 29.375 1.121 1 31.05 668 LEU A CA 1
ATOM 5245 C C . LEU A 1 668 ? -55.031 29.734 0.38 1 31.05 668 LEU A C 1
ATOM 5247 O O . LEU A 1 668 ? -54.125 28.922 0.272 1 31.05 668 LEU A O 1
ATOM 5251 N N . PRO A 1 669 ? -55 30.672 -0.561 1 31.08 669 PRO A N 1
ATOM 5252 C CA . PRO A 1 669 ? -53.969 31.031 -1.546 1 31.08 669 PRO A CA 1
ATOM 5253 C C . PRO A 1 669 ? -52.562 31.094 -0.945 1 31.08 669 PRO A C 1
ATOM 5255 O O . PRO A 1 669 ? -51.594 31.031 -1.674 1 31.08 669 PRO A O 1
ATOM 5258 N N . ARG A 1 670 ? -52.406 31.734 0.227 1 32.59 670 ARG A N 1
ATOM 5259 C CA . ARG A 1 670 ? -51.094 32.25 0.509 1 32.59 670 ARG A CA 1
ATOM 5260 C C . ARG A 1 670 ? -50.094 31.141 0.794 1 32.59 670 ARG A C 1
ATOM 5262 O O . ARG A 1 670 ? -48.906 31.25 0.459 1 32.59 670 ARG A O 1
ATOM 5269 N N . SER A 1 671 ? -50.25 30.406 1.954 1 28.02 671 SER A N 1
ATOM 5270 C CA . SER A 1 671 ? -49.125 29.641 2.48 1 28.02 671 SER A CA 1
ATOM 5271 C C . SER A 1 671 ? -48.938 28.312 1.736 1 28.02 671 SER A C 1
ATOM 5273 O O . SER A 1 671 ? -49.906 27.578 1.545 1 28.02 671 SER A O 1
ATOM 5275 N N . HIS A 1 672 ? -48.156 28.188 0.759 1 28.19 672 HIS A N 1
ATOM 5276 C CA . HIS A 1 672 ? -47.938 27.016 -0.082 1 28.19 672 HIS A CA 1
ATOM 5277 C C . HIS A 1 672 ? -47.719 25.766 0.761 1 28.19 672 HIS A C 1
ATOM 5279 O O . HIS A 1 672 ? -46.562 25.453 1.123 1 28.19 672 HIS A O 1
ATOM 5285 N N . SER A 1 673 ? -48.438 25.469 1.839 1 26.72 673 SER A N 1
ATOM 5286 C CA . SER A 1 673 ? -48.25 24.266 2.635 1 26.72 673 SER A CA 1
ATOM 5287 C C . SER A 1 673 ? -48.438 23 1.789 1 26.72 673 SER A C 1
ATOM 5289 O O . SER A 1 673 ? -49.531 22.797 1.229 1 26.72 673 SER A O 1
ATOM 5291 N N . SER A 1 674 ? -47.438 22.562 0.967 1 27.97 674 SER A N 1
ATOM 5292 C CA . SER A 1 674 ? -47.5 21.344 0.171 1 27.97 674 SER A CA 1
ATOM 5293 C C . SER A 1 674 ? -47.938 20.156 1.009 1 27.97 674 SER A C 1
ATOM 5295 O O . SER A 1 674 ? -47.375 19.875 2.059 1 27.97 674 SER A O 1
ATOM 5297 N N . VAL A 1 675 ? -49.188 19.781 1.108 1 29.94 675 VAL A N 1
ATOM 5298 C CA . VAL A 1 675 ? -49.875 18.656 1.729 1 29.94 675 VAL A CA 1
ATOM 5299 C C . VAL A 1 675 ? -49.344 17.344 1.165 1 29.94 675 VAL A C 1
ATOM 5301 O O . VAL A 1 675 ? -49.531 17.031 -0.012 1 29.94 675 VAL A O 1
ATOM 5304 N N . PHE A 1 676 ? -48.062 16.984 1.325 1 26.33 676 PHE A N 1
ATOM 5305 C CA . PHE A 1 676 ? -47.562 15.672 0.907 1 26.33 676 PHE A CA 1
ATOM 5306 C C . PHE A 1 676 ? -48.375 14.562 1.557 1 26.33 676 PHE A C 1
ATOM 5308 O O . PHE A 1 676 ? -48.5 14.5 2.783 1 26.33 676 PHE A O 1
ATOM 5315 N N . HIS A 1 677 ? -49.469 14.117 1.029 1 26.91 677 HIS A N 1
ATOM 5316 C CA . HIS A 1 677 ? -50.281 12.977 1.433 1 26.91 677 HIS A CA 1
ATOM 5317 C C . HIS A 1 677 ? -49.469 11.688 1.427 1 26.91 677 HIS A C 1
ATOM 5319 O O . HIS A 1 677 ? -48.875 11.32 0.399 1 26.91 677 HIS A O 1
ATOM 5325 N N . ALA A 1 678 ? -48.688 11.352 2.439 1 28.3 678 ALA A N 1
ATOM 5326 C CA . ALA A 1 678 ? -48.062 10.047 2.635 1 28.3 678 ALA A CA 1
ATOM 5327 C C . ALA A 1 678 ? -49.094 8.922 2.43 1 28.3 678 ALA A C 1
ATOM 5329 O O . ALA A 1 678 ? -50.031 8.789 3.199 1 28.3 678 ALA A O 1
ATOM 5330 N N . GLY A 1 679 ? -49.562 8.461 1.242 1 28.12 679 GLY A N 1
ATOM 5331 C CA . GLY A 1 679 ? -50.469 7.418 0.773 1 28.12 679 GLY A CA 1
ATOM 5332 C C . GLY A 1 679 ? -50.125 6.047 1.326 1 28.12 679 GLY A C 1
ATOM 5333 O O . GLY A 1 679 ? -49.156 5.418 0.886 1 28.12 679 GLY A O 1
ATOM 5334 N N . VAL A 1 680 ? -50.156 5.715 2.613 1 28.78 680 VAL A N 1
ATOM 5335 C CA . VAL A 1 680 ? -50.031 4.348 3.109 1 28.78 680 VAL A CA 1
ATOM 5336 C C . VAL A 1 680 ? -51.156 3.496 2.541 1 28.78 680 VAL A C 1
ATOM 5338 O O . VAL A 1 680 ? -52.344 3.732 2.836 1 28.78 680 VAL A O 1
ATOM 5341 N N . ILE A 1 681 ? -51.156 2.998 1.376 1 28.5 681 ILE A N 1
ATOM 5342 C CA . ILE A 1 681 ? -52.25 2.234 0.762 1 28.5 681 ILE A CA 1
ATOM 5343 C C . ILE A 1 681 ? -52.5 0.97 1.574 1 28.5 681 ILE A C 1
ATOM 5345 O O . ILE A 1 681 ? -53.656 0.655 1.885 1 28.5 681 ILE A O 1
ATOM 5349 N N . GLY A 1 682 ? -51.812 -0.176 1.23 1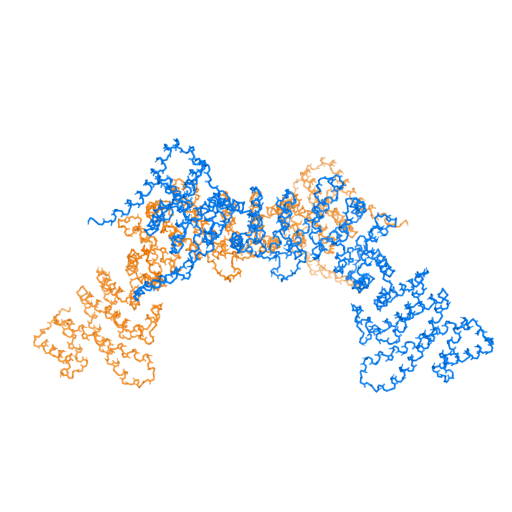 27.02 682 GLY A N 1
ATOM 5350 C CA . GLY A 1 682 ? -52.281 -1.55 1.361 1 27.02 682 GLY A CA 1
ATOM 5351 C C . GLY A 1 682 ? -52.25 -2.057 2.791 1 27.02 682 GLY A C 1
ATOM 5352 O O . GLY A 1 682 ? -51.531 -1.49 3.641 1 27.02 682 GLY A O 1
ATOM 5353 N N . LYS A 1 683 ? -53.406 -2.49 3.305 1 30.17 683 LYS A N 1
ATOM 5354 C CA . LYS A 1 683 ? -53.562 -3.135 4.605 1 30.17 683 LYS A CA 1
ATOM 5355 C C . LYS A 1 683 ? -52.781 -4.453 4.664 1 30.17 683 LYS A C 1
ATOM 5357 O O . LYS A 1 683 ? -53.062 -5.367 3.881 1 30.17 683 LYS A O 1
ATOM 5362 N N . GLY A 1 684 ? -51.5 -4.477 4.746 1 26.55 684 GLY A N 1
ATOM 5363 C CA . GLY A 1 684 ? -50.781 -5.734 4.848 1 26.55 684 GLY A CA 1
ATOM 5364 C C . GLY A 1 684 ? -51.531 -6.793 5.633 1 26.55 684 GLY A C 1
ATOM 5365 O O . GLY A 1 684 ? -52.688 -6.613 5.961 1 26.55 684 GLY A O 1
ATOM 5366 N N . LEU A 1 685 ? -50.844 -7.762 6.461 1 28.34 685 LEU A N 1
ATOM 5367 C CA . LEU A 1 685 ? -51.156 -9.109 6.922 1 28.34 685 LEU A CA 1
ATOM 5368 C C . LEU A 1 685 ? -52.312 -9.086 7.926 1 28.34 685 LEU A C 1
ATOM 5370 O O . LEU A 1 685 ? -52.531 -8.07 8.586 1 28.34 685 LEU A O 1
ATOM 5374 N N . LYS A 1 686 ? -53.094 -10.281 8.023 1 30.25 686 LYS A N 1
ATOM 5375 C CA . LYS A 1 686 ? -54.25 -10.789 8.75 1 30.25 686 LYS A CA 1
ATOM 5376 C C . LYS A 1 686 ? -54.094 -10.555 10.25 1 30.25 686 LYS A C 1
ATOM 5378 O O . LYS A 1 686 ? -53 -10.547 10.781 1 30.25 686 LYS A O 1
ATOM 5383 N N . PRO A 1 687 ? -55.188 -10.289 10.945 1 28.48 687 PRO A N 1
ATOM 5384 C CA . PRO A 1 687 ? -55.406 -9.914 12.336 1 28.48 687 PRO A CA 1
ATOM 5385 C C . PRO A 1 687 ? -54.938 -10.977 13.32 1 28.48 687 PRO A C 1
ATOM 5387 O O . PRO A 1 687 ? -55.312 -12.148 13.195 1 28.48 687 PRO A O 1
ATOM 5390 N N . ARG A 1 688 ? -53.688 -10.992 13.836 1 25.98 688 ARG A N 1
ATOM 5391 C CA . ARG A 1 688 ? -53.281 -11.922 14.875 1 25.98 688 ARG A CA 1
ATOM 5392 C C . ARG A 1 688 ? -54.281 -11.953 16.016 1 25.98 688 ARG A C 1
ATOM 5394 O O . ARG A 1 688 ? -54.781 -10.906 16.438 1 25.98 688 ARG A O 1
ATOM 5401 N N . THR A 1 689 ? -54.969 -13.117 16.344 1 26.39 689 THR A N 1
ATOM 5402 C CA . THR A 1 689 ? -55.906 -13.477 17.391 1 26.39 689 THR A CA 1
ATOM 5403 C C . THR A 1 689 ? -55.406 -13.086 18.766 1 26.39 689 THR A C 1
ATOM 5405 O O . THR A 1 689 ? -54.406 -13.648 19.234 1 26.39 689 THR A O 1
ATOM 5408 N N . HIS A 1 690 ? -55.344 -11.914 19.25 1 27.14 690 HIS A N 1
ATOM 5409 C CA . HIS A 1 690 ? -54.875 -11.312 20.516 1 27.14 690 HIS A CA 1
ATOM 5410 C C . HIS A 1 690 ? -55.781 -11.758 21.672 1 27.14 690 HIS A C 1
ATOM 5412 O O . HIS A 1 690 ? -56.469 -10.945 22.266 1 27.14 690 HIS A O 1
ATOM 5418 N N . VAL A 1 691 ? -56.312 -13.008 21.766 1 26.72 691 VAL A N 1
ATOM 5419 C CA . VAL A 1 691 ? -57.344 -13.266 22.766 1 26.72 691 VAL A CA 1
ATOM 5420 C C . VAL A 1 691 ? -56.812 -12.984 24.156 1 26.72 691 VAL A C 1
ATOM 5422 O O . VAL A 1 691 ? -57.438 -12.242 24.938 1 26.72 691 VAL A O 1
ATOM 5425 N N . GLN A 1 692 ? -56.25 -14.078 24.953 1 27.34 692 GLN A N 1
ATOM 5426 C CA . GLN A 1 692 ? -56.469 -14.508 26.344 1 27.34 692 GLN A CA 1
ATOM 5427 C C . GLN A 1 692 ? -55.594 -13.695 27.297 1 27.34 692 GLN A C 1
ATOM 5429 O O . GLN A 1 692 ? -55.688 -13.859 28.516 1 27.34 692 GLN A O 1
ATOM 5434 N N . VAL A 1 693 ? -54.656 -13.016 26.969 1 27.05 693 VAL A N 1
ATOM 5435 C CA . VAL A 1 693 ? -53.562 -12.633 27.875 1 27.05 693 VAL A CA 1
ATOM 5436 C C . VAL A 1 693 ? -54.031 -11.516 28.812 1 27.05 693 VAL A C 1
ATOM 5438 O O . VAL A 1 693 ? -53.281 -11.023 29.641 1 27.05 693 VAL A O 1
ATOM 5441 N N . LEU A 1 694 ? -55.25 -10.992 28.719 1 27.55 694 LEU A N 1
ATOM 5442 C CA . LEU A 1 694 ? -55.625 -9.828 29.5 1 27.55 694 LEU A CA 1
ATOM 5443 C C . LEU A 1 694 ? -55.781 -10.188 30.969 1 27.55 694 LEU A C 1
ATOM 5445 O O . LEU A 1 694 ? -56.094 -9.328 31.797 1 27.55 694 LEU A O 1
ATOM 5449 N N . LYS A 1 695 ? -56.062 -11.391 31.359 1 28.38 695 LYS A N 1
ATOM 5450 C CA . LYS A 1 695 ? -56.562 -11.57 32.719 1 28.38 695 LYS A CA 1
ATOM 5451 C C . LYS A 1 695 ? -55.531 -11.141 33.75 1 28.38 695 LYS A C 1
ATOM 5453 O O . LYS A 1 695 ? -55.875 -10.539 34.75 1 28.38 695 LYS A O 1
ATOM 5458 N N . GLN A 1 696 ? -54.375 -11.797 33.812 1 29.52 696 GLN A N 1
ATOM 5459 C CA . GLN A 1 696 ? -53.562 -11.859 35.031 1 29.52 696 GLN A CA 1
ATOM 5460 C C . GLN A 1 696 ? -52.844 -10.539 35.281 1 29.52 696 GLN A C 1
ATOM 5462 O O . GLN A 1 696 ? -52.062 -10.422 36.25 1 29.52 696 GLN A O 1
ATOM 5467 N N . VAL A 1 697 ? -52.906 -9.516 34.5 1 30.03 697 VAL A N 1
ATOM 5468 C CA . VAL A 1 697 ? -52 -8.375 34.656 1 30.03 697 VAL A CA 1
ATOM 5469 C C . VAL A 1 697 ? -52.469 -7.504 35.844 1 30.03 697 VAL A C 1
ATOM 5471 O O . VAL A 1 697 ? -51.969 -6.395 36.031 1 30.03 697 VAL A O 1
ATOM 5474 N N . LYS A 1 698 ? -53.469 -7.789 36.625 1 30.78 698 LYS A N 1
ATOM 5475 C CA . LYS A 1 698 ? -53.938 -6.91 37.688 1 30.78 698 LYS A CA 1
ATOM 5476 C C . LYS A 1 698 ? -52.844 -6.625 38.688 1 30.78 698 LYS A C 1
ATOM 5478 O O . LYS A 1 698 ? -52.719 -5.504 39.188 1 30.78 698 LYS A O 1
ATOM 5483 N N . ASN A 1 699 ? -52.281 -7.699 39.344 1 30.28 699 ASN A N 1
ATOM 5484 C CA . ASN A 1 699 ? -51.625 -7.449 40.625 1 30.28 699 ASN A CA 1
ATOM 5485 C C . ASN A 1 699 ? -50.406 -6.531 40.438 1 30.28 699 ASN A C 1
ATOM 5487 O O . ASN A 1 699 ? -49.969 -5.883 41.406 1 30.28 699 ASN A O 1
ATOM 5491 N N . ASN A 1 700 ? -49.531 -6.742 39.375 1 31.64 700 ASN A N 1
ATOM 5492 C CA . ASN A 1 700 ? -48.219 -6.141 39.406 1 31.64 700 ASN A CA 1
ATOM 5493 C C . ASN A 1 700 ? -48.281 -4.652 39.062 1 31.64 700 ASN A C 1
ATOM 5495 O O . ASN A 1 700 ? -47.812 -4.238 38 1 31.64 700 ASN A O 1
ATOM 5499 N N . LEU A 1 701 ? -49.312 -3.93 39.375 1 30.58 701 LEU A N 1
ATOM 5500 C CA . LEU A 1 701 ? -49.562 -2.498 39.25 1 30.58 701 LEU A CA 1
ATOM 5501 C C . LEU A 1 701 ? -48.562 -1.697 40.062 1 30.58 701 LEU A C 1
ATOM 5503 O O . LEU A 1 701 ? -48.406 -0.486 39.875 1 30.58 701 LEU A O 1
ATOM 5507 N N . TYR A 1 702 ? -48.062 -2.211 41.219 1 31.02 702 TYR A N 1
ATOM 5508 C CA . TYR A 1 702 ? -47.188 -1.4 42.031 1 31.02 702 TYR A CA 1
ATOM 5509 C C . TYR A 1 702 ? -45.969 -0.939 41.219 1 31.02 702 TYR A C 1
ATOM 5511 O O . TYR A 1 702 ? -45.5 0.185 41.406 1 31.02 702 TYR A O 1
ATOM 5519 N N . GLN A 1 703 ? -45.406 -1.871 40.438 1 35.25 703 GLN A N 1
ATOM 5520 C CA . GLN A 1 703 ? -44.156 -1.591 39.688 1 35.25 703 GLN A CA 1
ATOM 5521 C C . GLN A 1 703 ? -44.406 -0.567 38.594 1 35.25 703 GLN A C 1
ATOM 5523 O O . GLN A 1 703 ? -43.469 -0.123 37.938 1 35.25 703 GLN A O 1
ATOM 5528 N N . GLU A 1 704 ? -45.625 -0.22 38.25 1 35.72 704 GLU A N 1
ATOM 5529 C CA . GLU A 1 704 ? -46.062 0.75 37.25 1 35.72 704 GLU A CA 1
ATOM 5530 C C . GLU A 1 704 ? -45.75 2.176 37.688 1 35.72 704 GLU A C 1
ATOM 5532 O O . GLU A 1 704 ? -45.344 3.006 36.875 1 35.72 704 GLU A O 1
ATOM 5537 N N . HIS A 1 705 ? -46.031 2.48 38.938 1 35.34 705 HIS A N 1
ATOM 5538 C CA . HIS A 1 705 ? -45.812 3.842 39.438 1 35.34 705 HIS A CA 1
ATOM 5539 C C . HIS A 1 705 ? -44.344 4.258 39.281 1 35.34 705 HIS A C 1
ATOM 5541 O O . HIS A 1 705 ? -44.062 5.41 38.969 1 35.34 705 HIS A O 1
ATOM 5547 N N . ALA A 1 706 ? -43.406 3.332 39.562 1 37.81 706 ALA A N 1
ATOM 5548 C CA . ALA A 1 706 ? -42 3.689 39.469 1 37.81 706 ALA A CA 1
ATOM 5549 C C . ALA A 1 706 ? -41.594 3.982 38.031 1 37.81 706 ALA A C 1
ATOM 5551 O O . ALA A 1 706 ? -40.781 4.867 37.781 1 37.81 706 ALA A O 1
ATOM 5552 N N . LYS A 1 707 ? -42.25 3.365 37.062 1 37.72 707 LYS A N 1
ATOM 5553 C CA . LYS A 1 707 ? -41.938 3.586 35.688 1 37.72 707 LYS A CA 1
ATOM 5554 C C . LYS A 1 707 ? -42.438 4.949 35.188 1 37.72 707 LYS A C 1
ATOM 5556 O O . LYS A 1 707 ? -41.719 5.652 34.469 1 37.72 707 LYS A O 1
ATOM 5561 N N . ILE A 1 708 ? -43.656 5.328 35.625 1 40.38 708 ILE A N 1
ATOM 5562 C CA . ILE A 1 708 ? -44.219 6.625 35.25 1 40.38 708 ILE A CA 1
ATOM 5563 C C . ILE A 1 708 ? -43.406 7.738 35.938 1 40.38 708 ILE A C 1
ATOM 5565 O O . ILE A 1 708 ? -43.094 8.75 35.312 1 40.38 708 ILE A O 1
ATOM 5569 N N . LYS A 1 709 ? -43 7.539 37.156 1 43.81 709 LYS A N 1
ATOM 5570 C CA . LYS A 1 709 ? -42.219 8.586 37.844 1 43.81 709 LYS A CA 1
ATOM 5571 C C . LYS A 1 709 ? -40.875 8.82 37.156 1 43.81 709 LYS A C 1
ATOM 5573 O O . LYS A 1 709 ? -40.406 9.953 37.062 1 43.81 709 LYS A O 1
ATOM 5578 N N . LEU A 1 710 ? -40.344 7.824 36.562 1 40.78 710 LEU A N 1
ATOM 5579 C CA . LEU A 1 710 ? -39.062 7.969 35.844 1 40.78 710 LEU A CA 1
ATOM 5580 C C . LEU A 1 710 ? -39.281 8.695 34.531 1 40.78 710 LEU A C 1
ATOM 5582 O O . LEU A 1 710 ? -38.469 9.562 34.156 1 40.78 710 LEU A O 1
ATOM 5586 N N . ILE A 1 711 ? -40.375 8.453 33.812 1 43.03 711 ILE A N 1
ATOM 5587 C CA . ILE A 1 711 ? -40.594 9.172 32.562 1 43.03 711 ILE A CA 1
ATOM 5588 C C . ILE A 1 711 ? -40.969 10.625 32.875 1 43.03 711 ILE A C 1
ATOM 5590 O O . ILE A 1 711 ? -40.438 11.547 32.25 1 43.03 711 ILE A O 1
ATOM 5594 N N . PHE A 1 712 ? -41.875 10.906 33.875 1 46.16 712 PHE A N 1
ATOM 5595 C CA . PHE A 1 712 ? -42.281 12.266 34.188 1 46.16 712 PHE A CA 1
ATOM 5596 C C . PHE A 1 712 ? -41.125 13.055 34.781 1 46.16 712 PHE A C 1
ATOM 5598 O O . PHE A 1 712 ? -40.969 14.258 34.531 1 46.16 712 PHE A O 1
ATOM 5605 N N . GLY A 1 713 ? -40.219 12.445 35.5 1 44.06 713 GLY A N 1
ATOM 5606 C CA . GLY A 1 713 ? -39.031 13.148 35.969 1 44.06 713 GLY A CA 1
ATOM 5607 C C . GLY A 1 713 ? -38.125 13.641 34.875 1 44.06 713 GLY A C 1
ATOM 5608 O O . GLY A 1 713 ? -37.625 14.766 34.906 1 44.06 713 GLY A O 1
ATOM 5609 N N . LYS A 1 714 ? -38 12.875 33.781 1 43.78 714 LYS A N 1
ATOM 5610 C CA . LYS A 1 714 ? -37.156 13.258 32.656 1 43.78 714 LYS A CA 1
ATOM 5611 C C . LYS A 1 714 ? -37.844 14.258 31.75 1 43.78 714 LYS A C 1
ATOM 5613 O O . LYS A 1 714 ? -37.188 15.188 31.234 1 43.78 714 LYS A O 1
ATOM 5618 N N . ILE A 1 715 ? -39.156 14.117 31.547 1 45 715 ILE A N 1
ATOM 5619 C CA . ILE A 1 715 ? -39.875 15.18 30.859 1 45 715 ILE A CA 1
ATOM 5620 C C . ILE A 1 715 ? -39.812 16.469 31.672 1 45 715 ILE A C 1
ATOM 5622 O O . ILE A 1 715 ? -39.625 17.547 31.125 1 45 715 ILE A O 1
ATOM 5626 N N . ARG A 1 716 ? -39.906 16.438 33 1 42.81 716 ARG A N 1
ATOM 5627 C CA . ARG A 1 716 ? -39.812 17.609 33.875 1 42.81 716 ARG A CA 1
ATOM 5628 C C . ARG A 1 716 ? -38.438 18.25 33.75 1 42.81 716 ARG A C 1
ATOM 5630 O O . ARG A 1 716 ? -38.312 19.469 33.719 1 42.81 716 ARG A O 1
ATOM 5637 N N . THR A 1 717 ? -37.375 17.5 33.719 1 43.38 717 THR A N 1
ATOM 5638 C CA . THR A 1 717 ? -36.031 18.094 33.594 1 43.38 717 THR A CA 1
ATOM 5639 C C . THR A 1 717 ? -35.844 18.719 32.188 1 43.38 717 THR A C 1
ATOM 5641 O O . THR A 1 717 ? -35.219 19.75 32.062 1 43.38 717 THR A O 1
ATOM 5644 N N . CYS A 1 718 ? -36.375 18.125 31.172 1 40.59 718 CYS A N 1
ATOM 5645 C CA . CYS A 1 718 ? -36.312 18.781 29.875 1 40.59 718 CYS A CA 1
ATOM 5646 C C . CYS A 1 718 ? -37.188 20.016 29.844 1 40.59 718 CYS A C 1
ATOM 5648 O O . CYS A 1 718 ? -36.844 21.016 29.203 1 40.59 718 CYS A O 1
ATOM 5650 N N . SER A 1 719 ? -38.375 20.016 30.422 1 37.12 719 SER A N 1
ATOM 5651 C CA . SER A 1 719 ? -39.25 21.188 30.453 1 37.12 719 SER A CA 1
ATOM 5652 C C . SER A 1 719 ? -38.719 22.25 31.406 1 37.12 719 SER A C 1
ATOM 5654 O O . SER A 1 719 ? -38.938 23.453 31.188 1 37.12 719 SER A O 1
ATOM 5656 N N . LYS A 1 720 ? -38.156 22 32.531 1 41.09 720 LYS A N 1
ATOM 5657 C CA . LYS A 1 720 ? -37.656 23.062 33.406 1 41.09 720 LYS A CA 1
ATOM 5658 C C . LYS A 1 720 ? -36.562 23.875 32.719 1 41.09 720 LYS A C 1
ATOM 5660 O O . LYS A 1 720 ? -36.438 25.078 32.938 1 41.09 720 LYS A O 1
ATOM 5665 N N . SER A 1 721 ? -35.75 23.25 31.891 1 36.97 721 SER A N 1
ATOM 5666 C CA . SER A 1 721 ? -34.781 24.109 31.219 1 36.97 721 SER A CA 1
ATOM 5667 C C . SER A 1 721 ? -35.469 25.031 30.219 1 36.97 721 SER A C 1
ATOM 5669 O O . SER A 1 721 ? -34.906 26.047 29.797 1 36.97 721 SER A O 1
ATOM 5671 N N . LEU A 1 722 ? -36.656 24.688 29.719 1 33.53 722 LEU A N 1
ATOM 5672 C CA . LEU A 1 722 ? -37.344 25.656 28.875 1 33.53 722 LEU A CA 1
ATOM 5673 C C . LEU A 1 722 ? -37.938 26.797 29.703 1 33.53 722 LEU A C 1
ATOM 5675 O O . LEU A 1 722 ? -38 27.938 29.234 1 33.53 722 LEU A O 1
ATOM 5679 N N . LEU A 1 723 ? -38.5 26.516 30.844 1 32.16 723 LEU A N 1
ATOM 5680 C CA . LEU A 1 723 ? -39.219 27.578 31.562 1 32.16 723 LEU A CA 1
ATOM 5681 C C . LEU A 1 723 ? -38.219 28.641 32.062 1 32.16 723 LEU A C 1
ATOM 5683 O O . LEU A 1 723 ? -38.656 29.688 32.562 1 32.16 723 LEU A O 1
ATOM 5687 N N . LYS A 1 724 ? -37.031 28.406 32.312 1 36.22 724 LYS A N 1
ATOM 5688 C CA . LYS A 1 724 ? -36.219 29.5 32.844 1 36.22 724 LYS A CA 1
ATOM 5689 C C . LYS A 1 724 ? -36.031 30.594 31.797 1 36.22 724 LYS A C 1
ATOM 5691 O O . LYS A 1 724 ? -35.562 31.703 32.094 1 36.22 724 LYS A O 1
ATOM 5696 N N . HIS A 1 725 ? -36.188 30.312 30.453 1 32.25 725 HIS A N 1
ATOM 5697 C CA . HIS A 1 725 ? -36 31.469 29.578 1 32.25 725 HIS A CA 1
ATOM 5698 C C . HIS A 1 725 ? -37.344 32.156 29.312 1 32.25 725 HIS A C 1
ATOM 5700 O O . HIS A 1 725 ? -37.438 32.969 28.375 1 32.25 725 HIS A O 1
ATOM 5706 N N . LEU A 1 726 ? -38.469 31.75 29.875 1 25.84 726 LEU A N 1
ATOM 5707 C CA . LEU A 1 726 ? -39.594 32.688 29.672 1 25.84 726 LEU A CA 1
ATOM 5708 C C . LEU A 1 726 ? -39.406 33.938 30.516 1 25.84 726 LEU A C 1
ATOM 5710 O O . LEU A 1 726 ? -39 33.844 31.688 1 25.84 726 LEU A O 1
ATOM 5714 N N . PRO A 1 727 ? -39.188 35.156 29.953 1 28.58 727 PRO A N 1
ATOM 5715 C CA . PRO A 1 727 ? -39.219 36.344 30.781 1 28.58 727 PRO A CA 1
ATOM 5716 C C . PRO A 1 727 ? -40.406 36.375 31.734 1 28.58 727 PRO A C 1
ATOM 5718 O O . PRO A 1 727 ? -41.406 35.719 31.484 1 28.58 727 PRO A O 1
ATOM 5721 N N . PRO A 1 728 ? -40.156 36.938 33.062 1 25.27 728 PRO A N 1
ATOM 5722 C CA . PRO A 1 728 ? -41.375 37.219 33.781 1 25.27 728 PRO A CA 1
ATOM 5723 C C . PRO A 1 728 ? -42.375 38.062 32.969 1 25.27 728 PRO A C 1
ATOM 5725 O O . PRO A 1 728 ? -41.938 38.844 32.094 1 25.27 728 PRO A O 1
ATOM 5728 N N . MET B 1 1 ? 14.57 83.125 16.891 1 22.64 1 MET B N 1
ATOM 5729 C CA . MET B 1 1 ? 14.055 83.625 15.609 1 22.64 1 MET B CA 1
ATOM 5730 C C . MET B 1 1 ? 12.547 83.812 15.664 1 22.64 1 MET B C 1
ATOM 5732 O O . MET B 1 1 ? 11.789 83 15.172 1 22.64 1 MET B O 1
ATOM 5736 N N . ALA B 1 2 ? 12.055 84.438 16.688 1 31.45 2 ALA B N 1
ATOM 5737 C CA . ALA B 1 2 ? 10.875 84.75 17.484 1 31.45 2 ALA B CA 1
ATOM 5738 C C . ALA B 1 2 ? 10.008 85.75 16.766 1 31.45 2 ALA B C 1
ATOM 5740 O O . ALA B 1 2 ? 8.812 85.875 17.047 1 31.45 2 ALA B O 1
ATOM 5741 N N . THR B 1 3 ? 10.656 86.812 16.094 1 29.17 3 THR B N 1
ATOM 5742 C CA . THR B 1 3 ? 10.219 88.188 16.047 1 29.17 3 THR B CA 1
ATOM 5743 C C . THR B 1 3 ? 9.102 88.375 15.023 1 29.17 3 THR B C 1
ATOM 5745 O O . THR B 1 3 ? 8.5 89.438 14.93 1 29.17 3 THR B O 1
ATOM 5748 N N . ALA B 1 4 ? 9.383 87.75 13.781 1 36.12 4 ALA B N 1
ATOM 5749 C CA . ALA B 1 4 ? 8.578 88.312 12.719 1 36.12 4 ALA B CA 1
ATOM 5750 C C . ALA B 1 4 ? 7.09 88.125 12.953 1 36.12 4 ALA B C 1
ATOM 5752 O O . ALA B 1 4 ? 6.504 87.188 12.367 1 36.12 4 ALA B O 1
ATOM 5753 N N . THR B 1 5 ? 6.66 87.938 14.203 1 34.91 5 THR B N 1
ATOM 5754 C CA . THR B 1 5 ? 5.246 88 14.562 1 34.91 5 THR B CA 1
ATOM 5755 C C . THR B 1 5 ? 4.543 89.188 14 1 34.91 5 THR B C 1
ATOM 5757 O O . THR B 1 5 ? 4.473 90.25 14.656 1 34.91 5 THR B O 1
ATOM 5760 N N . GLU B 1 6 ? 4.898 89.812 12.812 1 39.47 6 GLU B N 1
ATOM 5761 C CA . GLU B 1 6 ? 4.273 90.938 12.195 1 39.47 6 GLU B CA 1
ATOM 5762 C C . GLU B 1 6 ? 2.766 90.938 12.438 1 39.47 6 GLU B C 1
ATOM 5764 O O . GLU B 1 6 ? 2.145 89.938 12.562 1 39.47 6 GLU B O 1
ATOM 5769 N N . ASN B 1 7 ? 2.158 92.188 12.742 1 40.97 7 ASN B N 1
ATOM 5770 C CA . ASN B 1 7 ? 0.82 92.688 13.031 1 40.97 7 ASN B CA 1
ATOM 5771 C C . ASN B 1 7 ? -0.19 92.188 11.984 1 40.97 7 ASN B C 1
ATOM 5773 O O . ASN B 1 7 ? -0.232 92.75 10.875 1 40.97 7 ASN B O 1
ATOM 5777 N N . LEU B 1 8 ? -0.426 91 11.578 1 50.81 8 LEU B N 1
ATOM 5778 C CA . LEU B 1 8 ? -1.468 90.438 10.75 1 50.81 8 LEU B CA 1
ATOM 5779 C C . LEU B 1 8 ? -2.822 91.062 11.039 1 50.81 8 LEU B C 1
ATOM 5781 O O . LEU B 1 8 ? -3.355 90.875 12.141 1 50.81 8 LEU B O 1
ATOM 5785 N N . THR B 1 9 ? -3.105 92.375 10.469 1 56.12 9 THR B N 1
ATOM 5786 C CA . THR B 1 9 ? -4.285 93.188 10.672 1 56.12 9 THR B CA 1
ATOM 5787 C C . THR B 1 9 ? -5.555 92.438 10.32 1 56.12 9 THR B C 1
ATOM 5789 O O . THR B 1 9 ? -5.52 91.5 9.531 1 56.12 9 THR B O 1
ATOM 5792 N N . SER B 1 10 ? -6.637 92.562 11.047 1 63.25 10 SER B N 1
ATOM 5793 C CA . SER B 1 10 ? -7.98 92 10.953 1 63.25 10 SER B CA 1
ATOM 5794 C C . SER B 1 10 ? -8.562 92.188 9.555 1 63.25 10 SER B C 1
ATOM 5796 O O . SER B 1 10 ? -9.328 91.312 9.094 1 63.25 10 SER B O 1
ATOM 5798 N N . LYS B 1 11 ? -8.109 93.25 8.875 1 64.19 11 LYS B N 1
ATOM 5799 C CA . LYS B 1 11 ? -8.672 93.5 7.555 1 64.19 11 LYS B CA 1
ATOM 5800 C C . LYS B 1 11 ? -8.125 92.562 6.516 1 64.19 11 LYS B C 1
ATOM 5802 O O . LYS B 1 11 ? -8.844 92.125 5.609 1 64.19 11 LYS B O 1
ATOM 5807 N N . ASP B 1 12 ? -6.898 92.125 6.695 1 63.72 12 ASP B N 1
ATOM 5808 C CA . ASP B 1 12 ? -6.293 91.188 5.738 1 63.72 12 ASP B CA 1
ATOM 5809 C C . ASP B 1 12 ? -6.906 89.812 5.855 1 63.72 12 ASP B C 1
ATOM 5811 O O . ASP B 1 12 ? -7.164 89.125 4.844 1 63.72 12 ASP B O 1
ATOM 5815 N N . VAL B 1 13 ? -7.273 89.438 7 1 72.38 13 VAL B N 1
ATOM 5816 C CA . VAL B 1 13 ? -7.895 88.125 7.246 1 72.38 13 VAL B CA 1
ATOM 5817 C C . VAL B 1 13 ? -9.297 88.125 6.645 1 72.38 13 VAL B C 1
ATOM 5819 O O . VAL B 1 13 ? -9.719 87.125 6.062 1 72.38 13 VAL B O 1
ATOM 5822 N N . LEU B 1 14 ? -9.906 89.312 6.75 1 70.88 14 LEU B N 1
ATOM 5823 C CA . LEU B 1 14 ? -11.266 89.375 6.242 1 70.88 14 LEU B CA 1
ATOM 5824 C C . LEU B 1 14 ? -11.289 89.312 4.719 1 70.88 14 LEU B C 1
ATOM 5826 O O . LEU B 1 14 ? -12.203 88.75 4.121 1 70.88 14 LEU B O 1
ATOM 5830 N N . THR B 1 15 ? -10.297 89.938 4.098 1 70.44 15 THR B N 1
ATOM 5831 C CA . THR B 1 15 ? -10.227 89.875 2.641 1 70.44 15 THR B CA 1
ATOM 5832 C C . THR B 1 15 ? -9.984 88.5 2.123 1 70.44 15 THR B C 1
ATOM 5834 O O . THR B 1 15 ? -10.594 88.062 1.135 1 70.44 15 THR B O 1
ATOM 5837 N N . ASP B 1 16 ? -9.188 87.875 2.805 1 74 16 ASP B N 1
ATOM 5838 C CA . ASP B 1 16 ? -8.906 86.5 2.383 1 74 16 ASP B CA 1
ATOM 5839 C C . ASP B 1 16 ? -10.094 85.562 2.666 1 74 16 ASP B C 1
ATOM 5841 O O . ASP B 1 16 ? -10.367 84.625 1.9 1 74 16 ASP B O 1
ATOM 5845 N N . LEU B 1 17 ? -10.75 85.812 3.666 1 72.56 17 LEU B N 1
ATOM 5846 C CA . LEU B 1 17 ? -11.945 85.062 3.977 1 72.56 17 LEU B CA 1
ATOM 5847 C C . LEU B 1 17 ? -13.023 85.25 2.914 1 72.56 17 LEU B C 1
ATOM 5849 O O . LEU B 1 17 ? -13.672 84.312 2.484 1 72.56 17 LEU B O 1
ATOM 5853 N N . ARG B 1 18 ? -13.117 86.5 2.549 1 70.31 18 ARG B N 1
ATOM 5854 C CA . ARG B 1 18 ? -14.094 86.812 1.512 1 70.31 18 ARG B CA 1
ATOM 5855 C C . ARG B 1 18 ? -13.711 86.125 0.183 1 70.31 18 ARG B C 1
ATOM 5857 O O . ARG B 1 18 ? -14.562 85.625 -0.525 1 70.31 18 ARG B O 1
ATOM 5864 N N . LEU B 1 19 ? -12.453 86.125 -0.093 1 70.62 19 LEU B N 1
ATOM 5865 C CA . LEU B 1 19 ? -11.969 85.5 -1.319 1 70.62 19 LEU B CA 1
ATOM 5866 C C . LEU B 1 19 ? -12.203 84 -1.293 1 70.62 19 LEU B C 1
ATOM 5868 O O . LEU B 1 19 ? -12.617 83.438 -2.295 1 70.62 19 LEU B O 1
ATOM 5872 N N . PHE B 1 20 ? -11.992 83.5 -0.208 1 74.69 20 PHE B N 1
ATOM 5873 C CA . PHE B 1 20 ? -12.156 82.062 -0.031 1 74.69 20 PHE B CA 1
ATOM 5874 C C . PHE B 1 20 ? -13.625 81.688 -0.154 1 74.69 20 PHE B C 1
ATOM 5876 O O . PHE B 1 20 ? -13.953 80.688 -0.831 1 74.69 20 PHE B O 1
ATOM 5883 N N . LEU B 1 21 ? -14.453 82.5 0.45 1 68.94 21 LEU B N 1
ATOM 5884 C CA . LEU B 1 21 ? -15.891 82.188 0.417 1 68.94 21 LEU B CA 1
ATOM 5885 C C . LEU B 1 21 ? -16.453 82.375 -0.985 1 68.94 21 LEU B C 1
ATOM 5887 O O . LEU B 1 21 ? -17.297 81.625 -1.436 1 68.94 21 LEU B O 1
ATOM 5891 N N . GLN B 1 22 ? -15.883 83.375 -1.593 1 67 22 GLN B N 1
ATOM 5892 C CA . GLN B 1 22 ? -16.344 83.688 -2.947 1 67 22 GLN B CA 1
ATOM 5893 C C . GLN B 1 22 ? -15.883 82.625 -3.93 1 67 22 GLN B C 1
ATOM 5895 O O . GLN B 1 22 ? -16.609 82.25 -4.867 1 67 22 GLN B O 1
ATOM 5900 N N . GLY B 1 23 ? -14.719 82.062 -3.73 1 66.75 23 GLY B N 1
ATOM 5901 C CA . GLY B 1 23 ? -14.18 81 -4.586 1 66.75 23 GLY B CA 1
ATOM 5902 C C . GLY B 1 23 ? -14.867 79.688 -4.406 1 66.75 23 GLY B C 1
ATOM 5903 O O . GLY B 1 23 ? -15.172 79 -5.387 1 66.75 23 GLY B O 1
ATOM 5904 N N . VAL B 1 24 ? -15.242 79.312 -3.164 1 70.75 24 VAL B N 1
ATOM 5905 C CA . VAL B 1 24 ? -15.844 78 -2.848 1 70.75 24 VAL B CA 1
ATOM 5906 C C . VAL B 1 24 ? -17.297 78 -3.305 1 70.75 24 VAL B C 1
ATOM 5908 O O . VAL B 1 24 ? -17.797 77 -3.779 1 70.75 24 VAL B O 1
ATOM 5911 N N . ASN B 1 25 ? -17.938 79.25 -3.148 1 64.38 25 ASN B N 1
ATOM 5912 C CA . ASN B 1 25 ? -19.344 79.375 -3.551 1 64.38 25 ASN B CA 1
ATOM 5913 C C . ASN B 1 25 ? -19.469 79.688 -5.043 1 64.38 25 ASN B C 1
ATOM 5915 O O . ASN B 1 25 ? -20.578 79.812 -5.555 1 64.38 25 ASN B O 1
ATOM 5919 N N . ARG B 1 26 ? -18.484 79.625 -5.895 1 67.62 26 ARG B N 1
ATOM 5920 C CA . ARG B 1 26 ? -18.438 79.812 -7.344 1 67.62 26 ARG B CA 1
ATOM 5921 C C . ARG B 1 26 ? -19.031 81.188 -7.742 1 67.62 26 ARG B C 1
ATOM 5923 O O . ARG B 1 26 ? -19.688 81.312 -8.773 1 67.62 26 ARG B O 1
ATOM 5930 N N . GLU B 1 27 ? -18.984 82.125 -6.82 1 59.91 27 GLU B N 1
ATOM 5931 C CA . GLU B 1 27 ? -19.547 83.438 -7.172 1 59.91 27 GLU B CA 1
ATOM 5932 C C . GLU B 1 27 ? -18.609 84.25 -8.094 1 59.91 27 GLU B C 1
ATOM 5934 O O . GLU B 1 27 ? -19.062 84.938 -8.992 1 59.91 27 GLU B O 1
ATOM 5939 N N . LYS B 1 28 ? -17.234 84.188 -7.777 1 61.44 28 LYS B N 1
ATOM 5940 C CA . LYS B 1 28 ? -16.234 84.812 -8.656 1 61.44 28 LYS B CA 1
ATOM 5941 C C . LYS B 1 28 ? -15.195 83.75 -9.094 1 61.44 28 LYS B C 1
ATOM 5943 O O . LYS B 1 28 ? -14.875 82.875 -8.344 1 61.44 28 LYS B O 1
ATOM 5948 N N . GLN B 1 29 ? -14.75 83.875 -10.422 1 64.56 29 GLN B N 1
ATOM 5949 C CA . GLN B 1 29 ? -13.758 83 -10.984 1 64.56 29 GLN B CA 1
ATOM 5950 C C . GLN B 1 29 ? -12.391 83.188 -10.344 1 64.56 29 GLN B C 1
ATOM 5952 O O . GLN B 1 29 ? -11.688 84.188 -10.672 1 64.56 29 GLN B O 1
ATOM 5957 N N . VAL B 1 30 ? -12.219 82.688 -9.211 1 68 30 VAL B N 1
ATOM 5958 C CA . VAL B 1 30 ? -10.906 82.75 -8.578 1 68 30 VAL B CA 1
ATOM 5959 C C . VAL B 1 30 ? -10.094 81.5 -8.945 1 68 30 VAL B C 1
ATOM 5961 O O . VAL B 1 30 ? -10.641 80.438 -9.031 1 68 30 VAL B O 1
ATOM 5964 N N . SER B 1 31 ? -8.875 81.812 -9.414 1 72.94 31 SER B N 1
ATOM 5965 C CA . SER B 1 31 ? -8 80.688 -9.773 1 72.94 31 SER B CA 1
ATOM 5966 C C . SER B 1 31 ? -7.789 79.75 -8.594 1 72.94 31 SER B C 1
ATOM 5968 O O . SER B 1 31 ? -7.77 80.188 -7.438 1 72.94 31 SER B O 1
ATOM 5970 N N . ASN B 1 32 ? -7.676 78.438 -8.859 1 75.31 32 ASN B N 1
ATOM 5971 C CA . ASN B 1 32 ? -7.48 77.438 -7.836 1 75.31 32 ASN B CA 1
ATOM 5972 C C . ASN B 1 32 ? -6.23 77.688 -7.004 1 75.31 32 ASN B C 1
ATOM 5974 O O . ASN B 1 32 ? -6.211 77.438 -5.797 1 75.31 32 ASN B O 1
ATOM 5978 N N . GLN B 1 33 ? -5.371 78.375 -7.516 1 76.5 33 GLN B N 1
ATOM 5979 C CA . GLN B 1 33 ? -4.121 78.625 -6.824 1 76.5 33 GLN B CA 1
ATOM 5980 C C . GLN B 1 33 ? -4.316 79.75 -5.801 1 76.5 33 GLN B C 1
ATOM 5982 O O . GLN B 1 33 ? -3.834 79.688 -4.668 1 76.5 33 GLN B O 1
ATOM 5987 N N . ALA B 1 34 ? -5.062 80.75 -6.262 1 75.44 34 ALA B N 1
ATOM 5988 C CA . ALA B 1 34 ? -5.312 81.875 -5.371 1 75.44 34 ALA B CA 1
ATOM 5989 C C . ALA B 1 34 ? -6.223 81.438 -4.215 1 75.44 34 ALA B C 1
ATOM 5991 O O . ALA B 1 34 ? -6.012 81.875 -3.076 1 75.44 34 ALA B O 1
ATOM 5992 N N . LEU B 1 35 ? -7.105 80.688 -4.582 1 75.62 35 LEU B N 1
ATOM 5993 C CA . LEU B 1 35 ? -8.023 80.188 -3.562 1 75.62 35 LEU B CA 1
ATOM 5994 C C . LEU B 1 35 ? -7.293 79.312 -2.52 1 75.62 35 LEU B C 1
ATOM 5996 O O . LEU B 1 35 ? -7.559 79.438 -1.321 1 75.62 35 LEU B O 1
ATOM 6000 N N . THR B 1 36 ? -6.379 78.625 -2.986 1 78.12 36 THR B N 1
ATOM 6001 C CA . THR B 1 36 ? -5.629 77.75 -2.08 1 78.12 36 THR B CA 1
ATOM 6002 C C . THR B 1 36 ? -4.703 78.562 -1.191 1 78.12 36 THR B C 1
ATOM 6004 O O . THR B 1 36 ? -4.547 78.25 -0.004 1 78.12 36 THR B O 1
ATOM 6007 N N . LYS B 1 37 ? -4.145 79.5 -1.719 1 78.44 37 LYS B N 1
ATOM 6008 C CA . LYS B 1 37 ? -3.281 80.375 -0.933 1 78.44 37 LYS B CA 1
ATOM 6009 C C . LYS B 1 37 ? -4.066 81.125 0.172 1 78.44 37 LYS B C 1
ATOM 6011 O O . LYS B 1 37 ? -3.592 81.188 1.305 1 78.44 37 LYS B O 1
ATOM 6016 N N . SER B 1 38 ? -5.246 81.5 -0.312 1 76.19 38 SER B N 1
ATOM 6017 C CA . SER B 1 38 ? -6.117 82.125 0.665 1 76.19 38 SER B CA 1
ATOM 6018 C C . SER B 1 38 ? -6.559 81.188 1.747 1 76.19 38 SER B C 1
ATOM 6020 O O . SER B 1 38 ? -6.613 81.5 2.926 1 76.19 38 SER B O 1
ATOM 6022 N N . ALA B 1 39 ? -6.832 80 1.332 1 78.06 39 ALA B N 1
ATOM 6023 C CA . ALA B 1 39 ? -7.258 78.938 2.262 1 78.06 39 ALA B CA 1
ATOM 6024 C C . ALA B 1 39 ? -6.16 78.625 3.268 1 78.06 39 ALA B C 1
ATOM 6026 O O . ALA B 1 39 ? -6.418 78.562 4.469 1 78.06 39 ALA B O 1
ATOM 6027 N N . LEU B 1 40 ? -4.949 78.562 2.861 1 80.81 40 LEU B N 1
ATOM 6028 C CA . LEU B 1 40 ? -3.816 78.25 3.709 1 80.81 40 LEU B CA 1
ATOM 6029 C C . LEU B 1 40 ? -3.492 79.375 4.68 1 80.81 40 LEU B C 1
ATOM 6031 O O . LEU B 1 40 ? -3.117 79.125 5.824 1 80.81 40 LEU B O 1
ATOM 6035 N N . TYR B 1 41 ? -3.75 80.438 4.145 1 76.06 41 TYR B N 1
ATOM 6036 C CA . TYR B 1 41 ? -3.57 81.625 4.992 1 76.06 41 TYR B CA 1
ATOM 6037 C C . TYR B 1 41 ? -4.605 81.688 6.109 1 76.06 41 TYR B C 1
ATOM 6039 O O . TYR B 1 41 ? -4.277 81.938 7.262 1 76.06 41 TYR B O 1
ATOM 6047 N N . LEU B 1 42 ? -5.82 81.312 5.719 1 76.88 42 LEU B N 1
ATOM 6048 C CA . LEU B 1 42 ? -6.91 81.312 6.691 1 76.88 42 LEU B CA 1
ATOM 6049 C C . LEU B 1 42 ? -6.699 80.188 7.723 1 76.88 42 LEU B C 1
ATOM 6051 O O . LEU B 1 42 ? -7.07 80.375 8.891 1 76.88 42 LEU B O 1
ATOM 6055 N N . LEU B 1 43 ? -6.027 79.125 7.328 1 78.75 43 LEU B N 1
ATOM 6056 C CA . LEU B 1 43 ? -5.75 78 8.219 1 78.75 43 LEU B CA 1
ATOM 6057 C C . LEU B 1 43 ? -4.781 78.438 9.32 1 78.75 43 LEU B C 1
ATOM 6059 O O . LEU B 1 43 ? -4.902 78 10.461 1 78.75 43 LEU B O 1
ATOM 6063 N N . GLN B 1 44 ? -3.953 79.375 9.094 1 76.94 44 GLN B N 1
ATOM 6064 C CA . GLN B 1 44 ? -2.922 79.812 10.031 1 76.94 44 GLN B CA 1
ATOM 6065 C C . GLN B 1 44 ? -3.445 80.875 10.945 1 76.94 44 GLN B C 1
ATOM 6067 O O . GLN B 1 44 ? -3 81 12.086 1 76.94 44 GLN B O 1
ATOM 6072 N N . THR B 1 45 ? -4.465 81.625 10.336 1 76.56 45 THR B N 1
ATOM 6073 C CA . THR B 1 45 ? -4.77 82.875 11.008 1 76.56 45 THR B CA 1
ATOM 6074 C C . THR B 1 45 ? -6.145 82.812 11.656 1 76.56 45 THR B C 1
ATOM 6076 O O . THR B 1 45 ? -6.406 83.5 12.625 1 76.56 45 THR B O 1
ATOM 6079 N N . LEU B 1 46 ? -7.051 82.062 11.023 1 75.75 46 LEU B N 1
ATOM 6080 C CA . LEU B 1 46 ? -8.43 82.062 11.492 1 75.75 46 LEU B CA 1
ATOM 6081 C C . LEU B 1 46 ? -8.898 80.688 11.883 1 75.75 46 LEU B C 1
ATOM 6083 O O . LEU B 1 46 ? -9.336 79.875 11.023 1 75.75 46 LEU B O 1
ATOM 6087 N N . PRO B 1 47 ? -9 80.375 13.164 1 79.38 47 PRO B N 1
ATOM 6088 C CA . PRO B 1 47 ? -9.359 79.062 13.641 1 79.38 47 PRO B CA 1
ATOM 6089 C C . PRO B 1 47 ? -10.766 78.625 13.219 1 79.38 47 PRO B C 1
ATOM 6091 O O . PRO B 1 47 ? -11.023 77.438 12.977 1 79.38 47 PRO B O 1
ATOM 6094 N N . VAL B 1 48 ? -11.664 79.562 13.078 1 77.25 48 VAL B N 1
ATOM 6095 C CA . VAL B 1 48 ? -13.055 79.25 12.773 1 77.25 48 VAL B CA 1
ATOM 6096 C C . VAL B 1 48 ? -13.172 78.812 11.328 1 77.25 48 VAL B C 1
ATOM 6098 O O . VAL B 1 48 ? -14.117 78.062 10.977 1 77.25 48 VAL B O 1
ATOM 6101 N N . ALA B 1 49 ? -12.141 79.125 10.555 1 79.19 49 ALA B N 1
ATOM 6102 C CA . ALA B 1 49 ? -12.203 78.75 9.133 1 79.19 49 ALA B CA 1
ATOM 6103 C C . ALA B 1 49 ? -11.516 77.438 8.859 1 79.19 49 ALA B C 1
ATOM 6105 O O . ALA B 1 49 ? -11.539 76.938 7.73 1 79.19 49 ALA B O 1
ATOM 6106 N N . ARG B 1 50 ? -11.086 76.875 9.883 1 84.31 50 ARG B N 1
ATOM 6107 C CA . ARG B 1 50 ? -10.273 75.688 9.711 1 84.31 50 ARG B CA 1
ATOM 6108 C C . ARG B 1 50 ? -11.078 74.562 9.055 1 84.31 50 ARG B C 1
ATOM 6110 O O . ARG B 1 50 ? -10.617 73.938 8.102 1 84.31 50 ARG B O 1
ATOM 6117 N N . HIS B 1 51 ? -12.195 74.375 9.484 1 85.75 51 HIS B N 1
ATOM 6118 C CA . HIS B 1 51 ? -13.039 73.312 8.953 1 85.75 51 HIS B CA 1
ATOM 6119 C C . HIS B 1 51 ? -13.344 73.5 7.477 1 85.75 51 HIS B C 1
ATOM 6121 O O . HIS B 1 51 ? -13.344 72.562 6.688 1 85.75 51 HIS B O 1
ATOM 6127 N N . ALA B 1 52 ? -13.633 74.75 7.195 1 84.5 52 ALA B N 1
ATOM 6128 C CA . ALA B 1 52 ? -13.953 75.062 5.809 1 84.5 52 ALA B CA 1
ATOM 6129 C C . ALA B 1 52 ? -12.742 74.875 4.902 1 84.5 52 ALA B C 1
ATOM 6131 O O . ALA B 1 52 ? -12.883 74.438 3.758 1 84.5 52 ALA B O 1
ATOM 6132 N N . VAL B 1 53 ? -11.602 75.188 5.426 1 86.69 53 VAL B N 1
ATOM 6133 C CA . VAL B 1 53 ? -10.383 75 4.641 1 86.69 53 VAL B CA 1
ATOM 6134 C C . VAL B 1 53 ? -10.094 73.562 4.41 1 86.69 53 VAL B C 1
ATOM 6136 O O . VAL B 1 53 ? -9.734 73.125 3.301 1 86.69 53 VAL B O 1
ATOM 6139 N N . PHE B 1 54 ? -10.273 72.75 5.434 1 90.75 54 PHE B N 1
ATOM 6140 C CA . PHE B 1 54 ? -10.039 71.312 5.297 1 90.75 54 PHE B CA 1
ATOM 6141 C C . PHE B 1 54 ? -11.039 70.688 4.328 1 90.75 54 PHE B C 1
ATOM 6143 O O . PHE B 1 54 ? -10.688 69.812 3.561 1 90.75 54 PHE B O 1
ATOM 6150 N N . GLU B 1 55 ? -12.242 71.125 4.27 1 89.25 55 GLU B N 1
ATOM 6151 C CA . GLU B 1 55 ? -13.25 70.625 3.324 1 89.25 55 GLU B CA 1
ATOM 6152 C C . GLU B 1 55 ? -12.875 71 1.891 1 89.25 55 GLU B C 1
ATOM 6154 O O . GLU B 1 55 ? -13.07 70.188 0.97 1 89.25 55 GLU B O 1
ATOM 6159 N N . TYR B 1 56 ? -12.398 72.25 1.858 1 87.12 56 TYR B N 1
ATOM 6160 C CA . TYR B 1 56 ? -11.953 72.688 0.538 1 87.12 56 TYR B CA 1
ATOM 6161 C C . TYR B 1 56 ? -10.789 71.812 0.053 1 87.12 56 TYR B C 1
ATOM 6163 O O . TYR B 1 56 ? -10.766 71.375 -1.108 1 87.12 56 TYR B O 1
ATOM 6171 N N . LEU B 1 57 ? -9.891 71.562 0.928 1 89.38 57 LEU B N 1
ATOM 6172 C CA . LEU B 1 57 ? -8.75 70.688 0.56 1 89.38 57 LEU B CA 1
ATOM 6173 C C . LEU B 1 57 ? -9.188 69.312 0.189 1 89.38 57 LEU B C 1
ATOM 6175 O O . LEU B 1 57 ? -8.594 68.688 -0.683 1 89.38 57 LEU B O 1
ATOM 6179 N N . CYS B 1 58 ? -10.172 68.75 0.787 1 91.81 58 CYS B N 1
ATOM 6180 C CA . CYS B 1 58 ? -10.719 67.438 0.44 1 91.81 58 CYS B CA 1
ATOM 6181 C C . CYS B 1 58 ? -11.156 67.375 -1.02 1 91.81 58 CYS B C 1
ATOM 6183 O O . CYS B 1 58 ? -10.875 66.438 -1.733 1 91.81 58 CYS B O 1
ATOM 6185 N N . ASN B 1 59 ? -11.805 68.438 -1.387 1 89.81 59 ASN B N 1
ATOM 6186 C CA . ASN B 1 59 ? -12.289 68.5 -2.76 1 89.81 59 ASN B CA 1
ATOM 6187 C C . ASN B 1 59 ? -11.141 68.625 -3.76 1 89.81 59 ASN B C 1
ATOM 6189 O O . ASN B 1 59 ? -11.219 68.062 -4.852 1 89.81 59 ASN B O 1
ATOM 6193 N N . VAL B 1 60 ? -10.117 69.312 -3.336 1 89.44 60 VAL B N 1
ATOM 6194 C CA . VAL B 1 60 ? -8.953 69.438 -4.203 1 89.44 60 VAL B CA 1
ATOM 6195 C C . VAL B 1 60 ? -8.297 68.062 -4.414 1 89.44 60 VAL B C 1
ATOM 6197 O O . VAL B 1 60 ? -7.98 67.688 -5.543 1 89.44 60 VAL B O 1
ATOM 6200 N N . PHE B 1 61 ? -8.102 67.375 -3.359 1 93.81 61 PHE B N 1
ATOM 6201 C CA . PHE B 1 61 ? -7.48 66.062 -3.445 1 93.81 61 PHE B CA 1
ATOM 6202 C C . PHE B 1 61 ? -8.359 65.062 -4.23 1 93.81 61 PHE B C 1
ATOM 6204 O O . PHE B 1 61 ? -7.863 64.25 -5.016 1 93.81 61 PHE B O 1
ATOM 6211 N N . GLU B 1 62 ? -9.656 65.062 -4.055 1 92.75 62 GLU B N 1
ATOM 6212 C CA . GLU B 1 62 ? -10.586 64.188 -4.762 1 92.75 62 GLU B CA 1
ATOM 6213 C C . GLU B 1 62 ? -10.531 64.375 -6.266 1 92.75 62 GLU B C 1
ATOM 6215 O O . GLU B 1 62 ? -10.578 63.438 -7.051 1 92.75 62 GLU B O 1
ATOM 6220 N N . GLU B 1 63 ? -10.516 65.625 -6.578 1 90 63 GLU B N 1
ATOM 6221 C CA . GLU B 1 63 ? -10.422 66 -7.996 1 90 63 GLU B CA 1
ATOM 6222 C C . GLU B 1 63 ? -9.102 65.5 -8.594 1 90 63 GLU B C 1
ATOM 6224 O O . GLU B 1 63 ? -9.062 65 -9.719 1 90 63 GLU B O 1
ATOM 6229 N N . ALA B 1 64 ? -8.055 65.75 -7.828 1 91.56 64 ALA B N 1
ATOM 6230 C CA . ALA B 1 64 ? -6.742 65.312 -8.305 1 91.56 64 ALA B CA 1
ATOM 6231 C C . ALA B 1 64 ? -6.688 63.812 -8.5 1 91.56 64 ALA B C 1
ATOM 6233 O O . ALA B 1 64 ? -6.117 63.344 -9.484 1 91.56 64 ALA B O 1
ATOM 6234 N N . VAL B 1 65 ? -7.27 62.969 -7.598 1 93.31 65 VAL B N 1
ATOM 6235 C CA . VAL B 1 65 ? -7.281 61.531 -7.688 1 93.31 65 VAL B CA 1
ATOM 6236 C C . VAL B 1 65 ? -8.164 61.094 -8.859 1 93.31 65 VAL B C 1
ATOM 6238 O O . VAL B 1 65 ? -7.832 60.125 -9.57 1 93.31 65 VAL B O 1
ATOM 6241 N N . GLN B 1 66 ? -9.273 61.781 -9.07 1 90.06 66 GLN B N 1
ATOM 6242 C CA . GLN B 1 66 ? -10.172 61.438 -10.18 1 90.06 66 GLN B CA 1
ATOM 6243 C C . GLN B 1 66 ? -9.461 61.594 -11.523 1 90.06 66 GLN B C 1
ATOM 6245 O O . GLN B 1 66 ? -9.625 60.75 -12.414 1 90.06 66 GLN B O 1
ATOM 6250 N N . ILE B 1 67 ? -8.727 62.625 -11.586 1 88.25 67 ILE B N 1
ATOM 6251 C CA . ILE B 1 67 ? -8.008 62.906 -12.828 1 88.25 67 ILE B CA 1
ATOM 6252 C C . ILE B 1 67 ? -6.945 61.812 -13.039 1 88.25 67 ILE B C 1
ATOM 6254 O O . ILE B 1 67 ? -6.766 61.344 -14.156 1 88.25 67 ILE B O 1
ATOM 6258 N N . GLN B 1 68 ? -6.277 61.531 -12 1 88.31 68 GLN B N 1
ATOM 6259 C CA . GLN B 1 68 ? -5.246 60.5 -12.102 1 88.31 68 GLN B CA 1
ATOM 6260 C C . GLN B 1 68 ? -5.852 59.156 -12.453 1 88.31 68 GLN B C 1
ATOM 6262 O O . GLN B 1 68 ? -5.266 58.375 -13.219 1 88.31 68 GLN B O 1
ATOM 6267 N N . MET B 1 69 ? -6.977 58.781 -11.93 1 87.62 69 MET B N 1
ATOM 6268 C CA . MET B 1 69 ? -7.648 57.531 -12.195 1 87.62 69 MET B CA 1
ATOM 6269 C C . MET B 1 69 ? -8.148 57.469 -13.633 1 87.62 69 MET B C 1
ATOM 6271 O O . MET B 1 69 ? -8.117 56.406 -14.266 1 87.62 69 MET B O 1
ATOM 6275 N N . LYS B 1 70 ? -8.555 58.531 -14.07 1 84.06 70 LYS B N 1
ATOM 6276 C CA . LYS B 1 70 ? -8.984 58.594 -15.469 1 84.06 70 LYS B CA 1
ATOM 6277 C C . LYS B 1 70 ? -7.797 58.438 -16.406 1 84.06 70 LYS B C 1
ATOM 6279 O O . LYS B 1 70 ? -7.922 57.812 -17.469 1 84.06 70 LYS B O 1
ATOM 6284 N N . GLN B 1 71 ? -6.711 59.031 -15.977 1 80.88 71 GLN B N 1
ATOM 6285 C CA . GLN B 1 71 ? -5.5 58.875 -16.781 1 80.88 71 GLN B CA 1
ATOM 6286 C C . GLN B 1 71 ? -5.043 57.406 -16.828 1 80.88 71 GLN B C 1
ATOM 6288 O O . GLN B 1 71 ? -4.492 56.969 -17.844 1 80.88 71 GLN B O 1
ATOM 6293 N N . LEU B 1 72 ? -5.195 56.75 -15.727 1 77.06 72 LEU B N 1
ATOM 6294 C CA . LEU B 1 72 ? -4.801 55.344 -15.656 1 77.06 72 LEU B CA 1
ATOM 6295 C C . LEU B 1 72 ? -5.703 54.5 -16.531 1 77.06 72 LEU B C 1
ATOM 6297 O O . LEU B 1 72 ? -5.254 53.5 -17.125 1 77.06 72 LEU B O 1
ATOM 6301 N N . GLN B 1 73 ? -6.98 54.781 -16.734 1 72.06 73 GLN B N 1
ATOM 6302 C CA . GLN B 1 73 ? -7.938 54.031 -17.531 1 72.06 73 GLN B CA 1
ATOM 6303 C C . GLN B 1 73 ? -7.781 54.344 -19.016 1 72.06 73 GLN B C 1
ATOM 6305 O O . GLN B 1 73 ? -7.953 53.469 -19.859 1 72.06 73 GLN B O 1
ATOM 6310 N N . PHE B 1 74 ? -7.664 55.594 -19.375 1 66.81 74 PHE B N 1
ATOM 6311 C CA . PHE B 1 74 ? -7.703 56 -20.781 1 66.81 74 PHE B CA 1
ATOM 6312 C C . PHE B 1 74 ? -6.301 56.281 -21.312 1 66.81 74 PHE B C 1
ATOM 6314 O O . PHE B 1 74 ? -5.754 57.344 -21.094 1 66.81 74 PHE B O 1
ATOM 6321 N N . HIS B 1 75 ? -5.418 55.188 -21.391 1 60.09 75 HIS B N 1
ATOM 6322 C CA . HIS B 1 75 ? -4.09 55.406 -21.953 1 60.09 75 HIS B CA 1
ATOM 6323 C C . HIS B 1 75 ? -4.117 56.5 -23.031 1 60.09 75 HIS B C 1
ATOM 6325 O O . HIS B 1 75 ? -3.102 57.156 -23.281 1 60.09 75 HIS B O 1
ATOM 6331 N N . GLU B 1 76 ? -5.129 56.5 -24.141 1 50.84 76 GLU B N 1
ATOM 6332 C CA . GLU B 1 76 ? -5.078 57.188 -25.438 1 50.84 76 GLU B CA 1
ATOM 6333 C C . GLU B 1 76 ? -5.543 58.625 -25.328 1 50.84 76 GLU B C 1
ATOM 6335 O O . GLU B 1 76 ? -5.566 59.344 -26.328 1 50.84 76 GLU B O 1
ATOM 6340 N N . PHE B 1 77 ? -6.367 58.969 -24.484 1 49.38 77 PHE B N 1
ATOM 6341 C CA . PHE B 1 77 ? -6.957 60.281 -24.734 1 49.38 77 PHE B CA 1
ATOM 6342 C C . PHE B 1 77 ? -5.902 61.375 -24.641 1 49.38 77 PHE B C 1
ATOM 6344 O O . PHE B 1 77 ? -4.859 61.188 -24.016 1 49.38 77 PHE B O 1
ATOM 6351 N N . ASN B 1 78 ? -6.238 62.625 -25.312 1 51.66 78 ASN B N 1
ATOM 6352 C CA . ASN B 1 78 ? -5.426 63.812 -25.531 1 51.66 78 ASN B CA 1
ATOM 6353 C C . ASN B 1 78 ? -4.773 64.312 -24.25 1 51.66 78 ASN B C 1
ATOM 6355 O O . ASN B 1 78 ? -5.449 64.875 -23.375 1 51.66 78 ASN B O 1
ATOM 6359 N N . GLN B 1 79 ? -3.812 63.812 -23.703 1 57.09 79 GLN B N 1
ATOM 6360 C CA . GLN B 1 79 ? -2.805 63.875 -22.656 1 57.09 79 GLN B CA 1
ATOM 6361 C C . GLN B 1 79 ? -2.539 65.312 -22.219 1 57.09 79 GLN B C 1
ATOM 6363 O O . GLN B 1 79 ? -2.102 65.562 -21.094 1 57.09 79 GLN B O 1
ATOM 6368 N N . ASP B 1 80 ? -2.838 66.188 -23.141 1 61.03 80 ASP B N 1
ATOM 6369 C CA . ASP B 1 80 ? -2.309 67.562 -22.906 1 61.03 80 ASP B CA 1
ATOM 6370 C C . ASP B 1 80 ? -3.154 68.312 -21.875 1 61.03 80 ASP B C 1
ATOM 6372 O O . ASP B 1 80 ? -2.617 68.938 -20.969 1 61.03 80 ASP B O 1
ATOM 6376 N N . ASP B 1 81 ? -4.605 68.25 -22.016 1 61.84 81 ASP B N 1
ATOM 6377 C CA . ASP B 1 81 ? -5.43 69.062 -21.141 1 61.84 81 ASP B CA 1
ATOM 6378 C C . ASP B 1 81 ? -5.516 68.438 -19.734 1 61.84 81 ASP B C 1
ATOM 6380 O O . ASP B 1 81 ? -5.41 69.188 -18.734 1 61.84 81 ASP B O 1
ATOM 6384 N N . LEU B 1 82 ? -5.582 67.188 -19.75 1 69.19 82 LEU B N 1
ATOM 6385 C CA . LEU B 1 82 ? -5.664 66.5 -18.453 1 69.19 82 LEU B CA 1
ATOM 6386 C C . LEU B 1 82 ? -4.32 66.562 -17.734 1 69.19 82 LEU B C 1
ATOM 6388 O O . LEU B 1 82 ? -4.273 66.625 -16.5 1 69.19 82 LEU B O 1
ATOM 6392 N N . GLY B 1 83 ? -3.408 66.625 -18.562 1 72.19 83 GLY B N 1
ATOM 6393 C CA . GLY B 1 83 ? -2.064 66.75 -18.016 1 72.19 83 GLY B CA 1
ATOM 6394 C C . GLY B 1 83 ? -1.767 68.062 -17.375 1 72.19 83 GLY B C 1
ATOM 6395 O O . GLY B 1 83 ? -1.17 68.125 -16.297 1 72.19 83 GLY B O 1
ATOM 6396 N N . GLU B 1 84 ? -2.287 69.062 -18.031 1 75.62 84 GLU B N 1
ATOM 6397 C CA . GLU B 1 84 ? -2.066 70.438 -17.484 1 75.62 84 GLU B CA 1
ATOM 6398 C C . GLU B 1 84 ? -2.861 70.625 -16.203 1 75.62 84 GLU B C 1
ATOM 6400 O O . GLU B 1 84 ? -2.352 71.188 -15.25 1 75.62 84 GLU B O 1
ATOM 6405 N N . SER B 1 85 ? -4.07 70.125 -16.219 1 77.12 85 SER B N 1
ATOM 6406 C CA . SER B 1 85 ? -4.906 70.25 -15.023 1 77.12 85 SER B CA 1
ATOM 6407 C C . SER B 1 85 ? -4.316 69.438 -13.867 1 77.12 85 SER B C 1
ATOM 6409 O O . SER B 1 85 ? -4.344 69.875 -12.719 1 77.12 85 SER B O 1
ATOM 6411 N N . SER B 1 86 ? -3.736 68.375 -14.297 1 82.12 86 SER B N 1
ATOM 6412 C CA . SER B 1 86 ? -3.129 67.5 -13.289 1 82.12 86 SER B CA 1
ATOM 6413 C C . SER B 1 86 ? -1.901 68.188 -12.664 1 82.12 86 SER B C 1
ATOM 6415 O O . SER B 1 86 ? -1.719 68.125 -11.445 1 82.12 86 SER B O 1
ATOM 6417 N N . ASN B 1 87 ? -1.18 68.812 -13.484 1 82.94 87 ASN B N 1
ATOM 6418 C CA . ASN B 1 87 ? 0.023 69.5 -13 1 82.94 87 ASN B CA 1
ATOM 6419 C C . ASN B 1 87 ? -0.318 70.688 -12.133 1 82.94 87 ASN B C 1
ATOM 6421 O O . ASN B 1 87 ? 0.379 70.938 -11.156 1 82.94 87 ASN B O 1
ATOM 6425 N N . ALA B 1 88 ? -1.402 71.312 -12.484 1 83.88 88 ALA B N 1
ATOM 6426 C CA . ALA B 1 88 ? -1.832 72.438 -11.688 1 83.88 88 ALA B CA 1
ATOM 6427 C C . ALA B 1 88 ? -2.293 72 -10.297 1 83.88 88 ALA B C 1
ATOM 6429 O O . ALA B 1 88 ? -1.931 72.625 -9.297 1 83.88 88 ALA B O 1
ATOM 6430 N N . LEU B 1 89 ? -3.031 71 -10.352 1 86.25 89 LEU B N 1
ATOM 6431 C CA . LEU B 1 89 ? -3.537 70.5 -9.078 1 86.25 89 LEU B CA 1
ATOM 6432 C C . LEU B 1 89 ? -2.406 69.938 -8.227 1 86.25 89 LEU B C 1
ATOM 6434 O O . LEU B 1 89 ? -2.42 70.062 -7.004 1 86.25 89 LEU B O 1
ATOM 6438 N N . ASP B 1 90 ? -1.438 69.438 -8.883 1 88.12 90 ASP B N 1
ATOM 6439 C CA . ASP B 1 90 ? -0.293 68.875 -8.164 1 88.12 90 ASP B CA 1
ATOM 6440 C C . ASP B 1 90 ? 0.5 69.938 -7.457 1 88.12 90 ASP B C 1
ATOM 6442 O O . ASP B 1 90 ? 0.995 69.75 -6.348 1 88.12 90 ASP B O 1
ATOM 6446 N N . SER B 1 91 ? 0.59 71 -8.133 1 87.19 91 SER B N 1
ATOM 6447 C CA . SER B 1 91 ? 1.296 72.125 -7.531 1 87.19 91 SER B CA 1
ATOM 6448 C C . SER B 1 91 ? 0.548 72.688 -6.316 1 87.19 91 SER B C 1
ATOM 6450 O O . SER B 1 91 ? 1.163 73 -5.305 1 87.19 91 SER B O 1
ATOM 6452 N N . ILE B 1 92 ? -0.784 72.688 -6.422 1 85.19 92 ILE B N 1
ATOM 6453 C CA . ILE B 1 92 ? -1.626 73.125 -5.316 1 85.19 92 ILE B CA 1
ATOM 6454 C C . ILE B 1 92 ? -1.479 72.188 -4.137 1 85.19 92 ILE B C 1
ATOM 6456 O O . ILE B 1 92 ? -1.375 72.625 -2.988 1 85.19 92 ILE B O 1
ATOM 6460 N N . ILE B 1 93 ? -1.408 70.938 -4.422 1 91.25 93 ILE B N 1
ATOM 6461 C CA . ILE B 1 93 ? -1.314 69.938 -3.393 1 91.25 93 ILE B CA 1
ATOM 6462 C C . ILE B 1 93 ? 0.048 70 -2.709 1 91.25 93 ILE B C 1
ATOM 6464 O O . ILE B 1 93 ? 0.144 69.875 -1.485 1 91.25 93 ILE B O 1
ATOM 6468 N N . GLN B 1 94 ? 1.065 70.312 -3.406 1 89.75 94 GLN B N 1
ATOM 6469 C CA . GLN B 1 94 ? 2.404 70.438 -2.836 1 89.75 94 GLN B CA 1
ATOM 6470 C C . GLN B 1 94 ? 2.498 71.625 -1.888 1 89.75 94 GLN B C 1
ATOM 6472 O O . GLN B 1 94 ? 3.117 71.5 -0.827 1 89.75 94 GLN B O 1
ATOM 6477 N N . ASP B 1 95 ? 1.816 72.625 -2.316 1 87.25 95 ASP B N 1
ATOM 6478 C CA . ASP B 1 95 ? 1.8 73.812 -1.466 1 87.25 95 ASP B CA 1
ATOM 6479 C C . ASP B 1 95 ? 1.017 73.562 -0.18 1 87.25 95 ASP B C 1
ATOM 6481 O O . ASP B 1 95 ? 1.448 74 0.905 1 87.25 95 ASP B O 1
ATOM 6485 N N . ALA B 1 96 ? -0.115 73 -0.423 1 88.31 96 ALA B N 1
ATOM 6486 C CA . ALA B 1 96 ? -0.943 72.688 0.738 1 88.31 96 ALA B CA 1
ATOM 6487 C C . ALA B 1 96 ? -0.204 71.75 1.707 1 88.31 96 ALA B C 1
ATOM 6489 O O . ALA B 1 96 ? -0.215 72 2.92 1 88.31 96 ALA B O 1
ATOM 6490 N N . CYS B 1 97 ? 0.486 70.688 1.225 1 92 97 CYS B N 1
ATOM 6491 C CA . CYS B 1 97 ? 1.218 69.75 2.059 1 92 97 CYS B CA 1
ATOM 6492 C C . CYS B 1 97 ? 2.393 70.438 2.754 1 92 97 CYS B C 1
ATOM 6494 O O . CYS B 1 97 ? 2.699 70.125 3.906 1 92 97 CYS B O 1
ATOM 6496 N N . GLY B 1 98 ? 2.994 71.375 2.027 1 89.94 98 GLY B N 1
ATOM 6497 C CA . GLY B 1 98 ? 4.066 72.125 2.633 1 89.94 98 GLY B CA 1
ATOM 6498 C C . GLY B 1 98 ? 3.627 72.938 3.861 1 89.94 98 GLY B C 1
ATOM 6499 O O . GLY B 1 98 ? 4.332 72.938 4.875 1 89.94 98 GLY B O 1
ATOM 6500 N N . VAL B 1 99 ? 2.473 73.5 3.785 1 88.06 99 VAL B N 1
ATOM 6501 C CA . VAL B 1 99 ? 1.921 74.25 4.902 1 88.06 99 VAL B CA 1
ATOM 6502 C C . VAL B 1 99 ? 1.562 73.312 6.047 1 88.06 99 VAL B C 1
ATOM 6504 O O . VAL B 1 99 ? 1.831 73.625 7.211 1 88.06 99 VAL B O 1
ATOM 6507 N N . LEU B 1 100 ? 0.947 72.25 5.691 1 91.75 100 LEU B N 1
ATOM 6508 C CA . LEU B 1 100 ? 0.566 71.312 6.715 1 91.75 100 LEU B CA 1
ATOM 6509 C C . LEU B 1 100 ? 1.797 70.75 7.422 1 91.75 100 LEU B C 1
ATOM 6511 O O . LEU B 1 100 ? 1.796 70.562 8.648 1 91.75 100 LEU B O 1
ATOM 6515 N N . PHE B 1 101 ? 2.893 70.5 6.738 1 93.19 101 PHE B N 1
ATOM 6516 C CA . PHE B 1 101 ? 4.137 70.062 7.32 1 93.19 101 PHE B CA 1
ATOM 6517 C C . PHE B 1 101 ? 4.703 71.062 8.312 1 93.19 101 PHE B C 1
ATOM 6519 O O . PHE B 1 101 ? 5.199 70.688 9.375 1 93.19 101 PHE B O 1
ATOM 6526 N N . ASN B 1 102 ? 4.555 72.188 7.926 1 90.38 102 ASN B N 1
ATOM 6527 C CA . ASN B 1 102 ? 5.051 73.25 8.797 1 90.38 102 ASN B CA 1
ATOM 6528 C C . ASN B 1 102 ? 4.25 73.312 10.094 1 90.38 102 ASN B C 1
ATOM 6530 O O . ASN B 1 102 ? 4.809 73.625 11.156 1 90.38 102 ASN B O 1
ATOM 6534 N N . PHE B 1 103 ? 2.963 73.188 9.953 1 90.5 103 PHE B N 1
ATOM 6535 C CA . PHE B 1 103 ? 2.121 73.125 11.141 1 90.5 103 PHE B CA 1
ATOM 6536 C C . PHE B 1 103 ? 2.539 72 12.07 1 90.5 103 PHE B C 1
ATOM 6538 O O . PHE B 1 103 ? 2.65 72.25 13.281 1 90.5 103 PHE B O 1
ATOM 6545 N N . ILE B 1 104 ? 2.844 70.812 11.492 1 92.25 104 ILE B N 1
ATOM 6546 C CA . ILE B 1 104 ? 3.201 69.625 12.266 1 92.25 104 ILE B CA 1
ATOM 6547 C C . ILE B 1 104 ? 4.562 69.812 12.93 1 92.25 104 ILE B C 1
ATOM 6549 O O . ILE B 1 104 ? 4.762 69.438 14.078 1 92.25 104 ILE B O 1
ATOM 6553 N N . LYS B 1 105 ? 5.422 70.562 12.281 1 90.69 105 LYS B N 1
ATOM 6554 C CA . LYS B 1 105 ? 6.773 70.75 12.789 1 90.69 105 LYS B CA 1
ATOM 6555 C C . LYS B 1 105 ? 6.777 71.812 13.906 1 90.69 105 LYS B C 1
ATOM 6557 O O . LYS B 1 105 ? 7.516 71.688 14.883 1 90.69 105 LYS B O 1
ATOM 6562 N N . THR B 1 106 ? 5.926 72.812 13.828 1 89.19 106 THR B N 1
ATOM 6563 C CA . THR B 1 106 ? 5.926 73.875 14.773 1 89.19 106 THR B CA 1
ATOM 6564 C C . THR B 1 106 ? 5.207 73.5 16.062 1 89.19 106 THR B C 1
ATOM 6566 O O . THR B 1 106 ? 5.68 73.812 17.156 1 89.19 106 THR B O 1
ATOM 6569 N N . ASN B 1 107 ? 4.078 72.938 15.883 1 88.94 107 ASN B N 1
ATOM 6570 C CA . ASN B 1 107 ? 3.311 72.5 17.047 1 88.94 107 ASN B CA 1
ATOM 6571 C C . ASN B 1 107 ? 2.625 71.188 16.828 1 88.94 107 ASN B C 1
ATOM 6573 O O . ASN B 1 107 ? 1.409 71.125 16.625 1 88.94 107 ASN B O 1
ATOM 6577 N N . PRO B 1 108 ? 3.369 70.188 17.016 1 89.62 108 PRO B N 1
ATOM 6578 C CA . PRO B 1 108 ? 2.834 68.875 16.719 1 89.62 108 PRO B CA 1
ATOM 6579 C C . PRO B 1 108 ? 1.677 68.438 17.641 1 89.62 108 PRO B C 1
ATOM 6581 O O . PRO B 1 108 ? 0.714 67.812 17.203 1 89.62 108 PRO B O 1
ATOM 6584 N N . ALA B 1 109 ? 1.614 68.812 18.828 1 88.06 109 ALA B N 1
ATOM 6585 C CA . ALA B 1 109 ? 0.61 68.375 19.812 1 88.06 109 ALA B CA 1
ATOM 6586 C C . ALA B 1 109 ? -0.771 68.875 19.438 1 88.06 109 ALA B C 1
ATOM 6588 O O . ALA B 1 109 ? -1.781 68.25 19.641 1 88.06 109 ALA B O 1
ATOM 6589 N N . ALA B 1 110 ? -0.742 70.062 18.828 1 86.19 110 ALA B N 1
ATOM 6590 C CA . ALA B 1 110 ? -2.023 70.688 18.516 1 86.19 110 ALA B CA 1
ATOM 6591 C C . ALA B 1 110 ? -2.514 70.312 17.125 1 86.19 110 ALA B C 1
ATOM 6593 O O . ALA B 1 110 ? -3.715 70.125 16.906 1 86.19 110 ALA B O 1
ATOM 6594 N N . TRP B 1 111 ? -1.593 70.188 16.219 1 89.06 111 TRP B N 1
ATOM 6595 C CA . TRP B 1 111 ? -2.01 70.062 14.82 1 89.06 111 TRP B CA 1
ATOM 6596 C C . TRP B 1 111 ? -2.01 68.625 14.359 1 89.06 111 TRP B C 1
ATOM 6598 O O . TRP B 1 111 ? -2.811 68.25 13.508 1 89.06 111 TRP B O 1
ATOM 6608 N N . ALA B 1 112 ? -1.154 67.812 14.891 1 91.5 112 ALA B N 1
ATOM 6609 C CA . ALA B 1 112 ? -0.99 66.438 14.414 1 91.5 112 ALA B CA 1
ATOM 6610 C C . ALA B 1 112 ? -2.289 65.625 14.555 1 91.5 112 ALA B C 1
ATOM 6612 O O . ALA B 1 112 ? -2.695 64.938 13.633 1 91.5 112 ALA B O 1
ATOM 6613 N N . PRO B 1 113 ? -2.996 65.75 15.656 1 90.19 113 PRO B N 1
ATOM 6614 C CA . PRO B 1 113 ? -4.242 65 15.789 1 90.19 113 PRO B CA 1
ATOM 6615 C C . PRO B 1 113 ? -5.301 65.438 14.766 1 90.19 113 PRO B C 1
ATOM 6617 O O . PRO B 1 113 ? -6.004 64.562 14.211 1 90.19 113 PRO B O 1
ATOM 6620 N N . ILE B 1 114 ? -5.332 66.688 14.438 1 89.88 114 ILE B N 1
ATOM 6621 C CA . ILE B 1 114 ? -6.336 67.188 13.531 1 89.88 114 ILE B CA 1
ATOM 6622 C C . ILE B 1 114 ? -6.008 66.812 12.094 1 89.88 114 ILE B C 1
ATOM 6624 O O . ILE B 1 114 ? -6.875 66.312 11.367 1 89.88 114 ILE B O 1
ATOM 6628 N N . ILE B 1 115 ? -4.738 66.938 11.773 1 92.88 115 ILE B N 1
ATOM 6629 C CA . ILE B 1 115 ? -4.301 66.688 10.406 1 92.88 115 ILE B CA 1
ATOM 6630 C C . ILE B 1 115 ? -4.312 65.188 10.125 1 92.88 115 ILE B C 1
ATOM 6632 O O . ILE B 1 115 ? -4.672 64.812 9.023 1 92.88 115 ILE B O 1
ATOM 6636 N N . SER B 1 116 ? -3.914 64.438 11.109 1 93.56 116 SER B N 1
ATOM 6637 C CA . SER B 1 116 ? -3.926 63 10.945 1 93.56 116 SER B CA 1
ATOM 6638 C C . SER B 1 116 ? -5.344 62.5 10.742 1 93.56 116 SER B C 1
ATOM 6640 O O . SER B 1 116 ? -5.598 61.688 9.844 1 93.56 116 SER B O 1
ATOM 6642 N N . SER B 1 117 ? -6.312 62.906 11.516 1 93.56 117 SER B N 1
ATOM 6643 C CA . SER B 1 117 ? -7.703 62.5 11.383 1 93.56 117 SER B CA 1
ATOM 6644 C C . SER B 1 117 ? -8.273 62.875 10.023 1 93.56 117 SER B C 1
ATOM 6646 O O . SER B 1 117 ? -8.969 62.062 9.391 1 93.56 117 SER B O 1
ATOM 6648 N N . TRP B 1 118 ? -7.914 64.062 9.672 1 93.75 118 TRP B N 1
ATOM 6649 C CA . TRP B 1 118 ? -8.391 64.562 8.391 1 93.75 118 TRP B CA 1
ATOM 6650 C C . TRP B 1 118 ? -7.797 63.781 7.238 1 93.75 118 TRP B C 1
ATOM 6652 O O . TRP B 1 118 ? -8.523 63.344 6.34 1 93.75 118 TRP B O 1
ATOM 6662 N N . SER B 1 119 ? -6.492 63.594 7.234 1 95.19 119 SER B N 1
ATOM 6663 C CA . SER B 1 119 ? -5.805 62.906 6.141 1 95.19 119 SER B CA 1
ATOM 6664 C C . SER B 1 119 ? -6.223 61.438 6.043 1 95.19 119 SER B C 1
ATOM 6666 O O . SER B 1 119 ? -6.445 60.938 4.945 1 95.19 119 SER B O 1
ATOM 6668 N N . LEU B 1 120 ? -6.363 60.719 7.133 1 95.5 120 LEU B N 1
ATOM 6669 C CA . LEU B 1 120 ? -6.723 59.312 7.16 1 95.5 120 LEU B CA 1
ATOM 6670 C C . LEU B 1 120 ? -8.164 59.125 6.707 1 95.5 120 LEU B C 1
ATOM 6672 O O . LEU B 1 120 ? -8.461 58.188 5.973 1 95.5 120 LEU B O 1
ATOM 6676 N N . GLU B 1 121 ? -9.023 59.969 7.113 1 94.56 121 GLU B N 1
ATOM 6677 C CA . GLU B 1 121 ? -10.422 59.906 6.688 1 94.56 121 GLU B CA 1
ATOM 6678 C C . GLU B 1 121 ? -10.547 60.094 5.18 1 94.56 121 GLU B C 1
ATOM 6680 O O . GLU B 1 121 ? -11.336 59.406 4.52 1 94.56 121 GLU B O 1
ATOM 6685 N N . LEU B 1 122 ? -9.797 61.062 4.746 1 95.31 122 LEU B N 1
ATOM 6686 C CA . LEU B 1 122 ? -9.836 61.344 3.314 1 95.31 122 LEU B CA 1
ATOM 6687 C C . LEU B 1 122 ? -9.281 60.156 2.518 1 95.31 122 LEU B C 1
ATOM 6689 O O . LEU B 1 122 ? -9.836 59.781 1.479 1 95.31 122 LEU B O 1
ATOM 6693 N N . LEU B 1 123 ? -8.18 59.625 3.027 1 95.81 123 LEU B N 1
ATOM 6694 C CA . LEU B 1 123 ? -7.605 58.469 2.361 1 95.81 123 LEU B CA 1
ATOM 6695 C C . LEU B 1 123 ? -8.594 57.312 2.334 1 95.81 123 LEU B C 1
ATOM 6697 O O . LEU B 1 123 ? -8.695 56.594 1.336 1 95.81 123 LEU B O 1
ATOM 6701 N N . GLY B 1 124 ? -9.289 57.031 3.402 1 94.75 124 GLY B N 1
ATOM 6702 C CA . GLY B 1 124 ? -10.305 56 3.467 1 94.75 124 GLY B CA 1
ATOM 6703 C C . GLY B 1 124 ? -11.445 56.219 2.484 1 94.75 124 GLY B C 1
ATOM 6704 O O . GLY B 1 124 ? -11.867 55.281 1.798 1 94.75 124 GLY B O 1
ATOM 6705 N N . HIS B 1 125 ? -11.836 57.438 2.441 1 93.75 125 HIS B N 1
ATOM 6706 C CA . HIS B 1 125 ? -12.922 57.781 1.538 1 93.75 125 HIS B CA 1
ATOM 6707 C C . HIS B 1 125 ? -12.516 57.594 0.082 1 93.75 125 HIS B C 1
ATOM 6709 O O . HIS B 1 125 ? -13.273 57 -0.704 1 93.75 125 HIS B O 1
ATOM 6715 N N . LEU B 1 126 ? -11.352 58 -0.2 1 94.19 126 LEU B N 1
ATOM 6716 C CA . LEU B 1 126 ? -10.867 57.906 -1.569 1 94.19 126 LEU B CA 1
ATOM 6717 C C . LEU B 1 126 ? -10.695 56.438 -1.963 1 94.19 126 LEU B C 1
ATOM 6719 O O . LEU B 1 126 ? -11.07 56.031 -3.066 1 94.19 126 LEU B O 1
ATOM 6723 N N . SER B 1 127 ? -10.094 55.688 -1.058 1 92.44 127 SER B N 1
ATOM 6724 C CA . SER B 1 127 ? -9.875 54.25 -1.334 1 92.44 127 SER B CA 1
ATOM 6725 C C . SER B 1 127 ? -11.188 53.5 -1.483 1 92.44 127 SER B C 1
ATOM 6727 O O . SER B 1 127 ? -11.297 52.594 -2.291 1 92.44 127 SER B O 1
ATOM 6729 N N . GLY B 1 128 ? -12.203 53.875 -0.766 1 91.69 128 GLY B N 1
ATOM 6730 C CA . GLY B 1 128 ? -13.516 53.25 -0.844 1 91.69 128 GLY B CA 1
ATOM 6731 C C . GLY B 1 128 ? -14.297 53.625 -2.08 1 91.69 128 GLY B C 1
ATOM 6732 O O . GLY B 1 128 ? -14.945 52.812 -2.713 1 91.69 128 GLY B O 1
ATOM 6733 N N . LYS B 1 129 ? -14.219 54.844 -2.346 1 91 129 LYS B N 1
ATOM 6734 C CA . LYS B 1 129 ? -14.953 55.375 -3.484 1 91 129 LYS B CA 1
ATOM 6735 C C . LYS B 1 129 ? -14.484 54.75 -4.793 1 91 129 LYS B C 1
ATOM 6737 O O . LYS B 1 129 ? -15.297 54.438 -5.668 1 91 129 LYS B O 1
ATOM 6742 N N . TYR B 1 130 ? -13.273 54.5 -4.906 1 89.69 130 TYR B N 1
ATOM 6743 C CA . TYR B 1 130 ? -12.734 54.031 -6.176 1 89.69 130 TYR B CA 1
ATOM 6744 C C . TYR B 1 130 ? -12.453 52.531 -6.129 1 89.69 130 TYR B C 1
ATOM 6746 O O . TYR B 1 130 ? -11.727 52 -6.973 1 89.69 130 TYR B O 1
ATOM 6754 N N . SER B 1 131 ? -13.023 51.875 -5.113 1 88 131 SER B N 1
ATOM 6755 C CA . SER B 1 131 ? -12.766 50.469 -4.941 1 88 131 SER B CA 1
ATOM 6756 C C . SER B 1 131 ? -13.352 49.656 -6.098 1 88 131 SER B C 1
ATOM 6758 O O . SER B 1 131 ? -12.805 48.594 -6.465 1 88 131 SER B O 1
ATOM 6760 N N . THR B 1 132 ? -14.398 50.094 -6.672 1 85.44 132 THR B N 1
ATOM 6761 C CA . THR B 1 132 ? -15.062 49.344 -7.742 1 85.44 132 THR B CA 1
ATOM 6762 C C . THR B 1 132 ? -14.641 49.875 -9.109 1 85.44 132 THR B C 1
ATOM 6764 O O . THR B 1 132 ? -15.109 49.406 -10.141 1 85.44 132 THR B O 1
ATOM 6767 N N . HIS B 1 133 ? -13.836 50.812 -9.047 1 83.12 133 HIS B N 1
ATOM 6768 C CA . HIS B 1 133 ? -13.391 51.406 -10.289 1 83.12 133 HIS B CA 1
ATOM 6769 C C . HIS B 1 133 ? -12.531 50.438 -11.102 1 83.12 133 HIS B C 1
ATOM 6771 O O . HIS B 1 133 ? -11.758 49.688 -10.539 1 83.12 133 HIS B O 1
ATOM 6777 N N . ARG B 1 134 ? -12.711 50.5 -12.453 1 78.25 134 ARG B N 1
ATOM 6778 C CA . ARG B 1 134 ? -11.945 49.656 -13.359 1 78.25 134 ARG B CA 1
ATOM 6779 C C . ARG B 1 134 ? -10.453 49.938 -13.242 1 78.25 134 ARG B C 1
ATOM 6781 O O . ARG B 1 134 ? -10.039 51.094 -13.203 1 78.25 134 ARG B O 1
ATOM 6788 N N . GLY B 1 135 ? -9.578 49.062 -12.898 1 78.25 135 GLY B N 1
ATOM 6789 C CA . GLY B 1 135 ? -8.133 49.219 -12.789 1 78.25 135 GLY B CA 1
ATOM 6790 C C . GLY B 1 135 ? -7.621 49.062 -11.375 1 78.25 135 GLY B C 1
ATOM 6791 O O . GLY B 1 135 ? -6.418 48.906 -11.156 1 78.25 135 GLY B O 1
ATOM 6792 N N . VAL B 1 136 ? -8.531 49.188 -10.492 1 82.81 136 VAL B N 1
ATOM 6793 C CA . VAL B 1 136 ? -8.133 49.031 -9.094 1 82.81 136 VAL B CA 1
ATOM 6794 C C . VAL B 1 136 ? -8.18 47.531 -8.727 1 82.81 136 VAL B C 1
ATOM 6796 O O . VAL B 1 136 ? -9.188 46.875 -8.953 1 82.81 136 VAL B O 1
ATOM 6799 N N . PRO B 1 137 ? -7.031 47.125 -8.273 1 81.38 137 PRO B N 1
ATOM 6800 C CA . PRO B 1 137 ? -6.965 45.719 -7.914 1 81.38 137 PRO B CA 1
ATOM 6801 C C . PRO B 1 137 ? -7.977 45.344 -6.84 1 81.38 137 PRO B C 1
ATOM 6803 O O . PRO B 1 137 ? -8.5 46.188 -6.137 1 81.38 137 PRO B O 1
ATOM 6806 N N . HIS B 1 138 ? -8.219 44.031 -6.793 1 76.94 138 HIS B N 1
ATOM 6807 C CA . HIS B 1 138 ? -9.141 43.5 -5.801 1 76.94 138 HIS B CA 1
ATOM 6808 C C . HIS B 1 138 ? -8.594 43.656 -4.387 1 76.94 138 HIS B C 1
ATOM 6810 O O . HIS B 1 138 ? -7.379 43.688 -4.188 1 76.94 138 HIS B O 1
ATOM 6816 N N . SER B 1 139 ? -9.461 43.812 -3.479 1 69.69 139 SER B N 1
ATOM 6817 C CA . SER B 1 139 ? -9.117 44.062 -2.084 1 69.69 139 SER B CA 1
ATOM 6818 C C . SER B 1 139 ? -8.25 42.969 -1.515 1 69.69 139 SER B C 1
ATOM 6820 O O . SER B 1 139 ? -7.527 43.156 -0.54 1 69.69 139 SER B O 1
ATOM 6822 N N . GLY B 1 140 ? -8.242 41.875 -2.199 1 69.06 140 GLY B N 1
ATOM 6823 C CA . GLY B 1 140 ? -7.449 40.75 -1.725 1 69.06 140 GLY B CA 1
ATOM 6824 C C . GLY B 1 140 ? -5.977 40.875 -2.061 1 69.06 140 GLY B C 1
ATOM 6825 O O . GLY B 1 140 ? -5.137 40.219 -1.453 1 69.06 140 GLY B O 1
ATOM 6826 N N . SER B 1 141 ? -5.641 41.844 -2.885 1 82.88 141 SER B N 1
ATOM 6827 C CA . SER B 1 141 ? -4.246 42.031 -3.27 1 82.88 141 SER B CA 1
ATOM 6828 C C . SER B 1 141 ? -3.68 43.312 -2.648 1 82.88 141 SER B C 1
ATOM 6830 O O . SER B 1 141 ? -3.6 44.344 -3.309 1 82.88 141 SER B O 1
ATOM 6832 N N . LEU B 1 142 ? -3.234 43.25 -1.411 1 86.25 142 LEU B N 1
ATOM 6833 C CA . LEU B 1 142 ? -2.793 44.406 -0.636 1 86.25 142 LEU B CA 1
ATOM 6834 C C . LEU B 1 142 ? -1.563 45.062 -1.27 1 86.25 142 LEU B C 1
ATOM 6836 O O . LEU B 1 142 ? -1.449 46.281 -1.309 1 86.25 142 LEU B O 1
ATOM 6840 N N . ASN B 1 143 ? -0.697 44.281 -1.839 1 84.81 143 ASN B N 1
ATOM 6841 C CA . ASN B 1 143 ? 0.525 44.812 -2.436 1 84.81 143 ASN B CA 1
ATOM 6842 C C . ASN B 1 143 ? 0.233 45.594 -3.705 1 84.81 143 ASN B C 1
ATOM 6844 O O . ASN B 1 143 ? 0.836 46.656 -3.939 1 84.81 143 ASN B O 1
ATOM 6848 N N . GLU B 1 144 ? -0.683 45.125 -4.453 1 88.75 144 GLU B N 1
ATOM 6849 C CA . GLU B 1 144 ? -1.06 45.844 -5.672 1 88.75 144 GLU B CA 1
ATOM 6850 C C . GLU B 1 144 ? -1.77 47.156 -5.355 1 88.75 144 GLU B C 1
ATOM 6852 O O . GLU B 1 144 ? -1.561 48.156 -6.035 1 88.75 144 GLU B O 1
ATOM 6857 N N . LEU B 1 145 ? -2.52 47.062 -4.344 1 90.19 145 LEU B N 1
ATOM 6858 C CA . LEU B 1 145 ? -3.217 48.25 -3.928 1 90.19 145 LEU B CA 1
ATOM 6859 C C . LEU B 1 145 ? -2.234 49.312 -3.414 1 90.19 145 LEU B C 1
ATOM 6861 O O . LEU B 1 145 ? -2.373 50.5 -3.711 1 90.19 145 LEU B O 1
ATOM 6865 N N . LEU B 1 146 ? -1.311 48.875 -2.643 1 91 146 LEU B N 1
ATOM 6866 C CA . LEU B 1 146 ? -0.28 49.781 -2.119 1 91 146 LEU B CA 1
ATOM 6867 C C . LEU B 1 146 ? 0.504 50.438 -3.252 1 91 146 LEU B C 1
ATOM 6869 O O . LEU B 1 146 ? 0.76 51.625 -3.223 1 91 146 LEU B O 1
ATOM 6873 N N . GLN B 1 147 ? 0.824 49.656 -4.223 1 89.5 147 GLN B N 1
ATOM 6874 C CA . GLN B 1 147 ? 1.576 50.156 -5.359 1 89.5 147 GLN B CA 1
ATOM 6875 C C . GLN B 1 147 ? 0.753 51.188 -6.141 1 89.5 147 GLN B C 1
ATOM 6877 O O . GLN B 1 147 ? 1.271 52.219 -6.547 1 89.5 147 GLN B O 1
ATOM 6882 N N . LEU B 1 148 ? -0.45 50.906 -6.289 1 90.75 148 LEU B N 1
ATOM 6883 C CA . LEU B 1 148 ? -1.327 51.812 -7.039 1 90.75 148 LEU B CA 1
ATOM 6884 C C . LEU B 1 148 ? -1.461 53.156 -6.34 1 90.75 148 LEU B C 1
ATOM 6886 O O . LEU B 1 148 ? -1.223 54.188 -6.945 1 90.75 148 LEU B O 1
ATOM 6890 N N . TRP B 1 149 ? -1.758 53.094 -5.086 1 92.69 149 TRP B N 1
ATOM 6891 C CA . TRP B 1 149 ? -2.076 54.312 -4.367 1 92.69 149 TRP B CA 1
ATOM 6892 C C . TRP B 1 149 ? -0.811 55.125 -4.051 1 92.69 149 TRP B C 1
ATOM 6894 O O . TRP B 1 149 ? -0.857 56.344 -3.898 1 92.69 149 TRP B O 1
ATOM 6904 N N . MET B 1 150 ? 0.309 54.469 -4.023 1 92.06 150 MET B N 1
ATOM 6905 C CA . MET B 1 150 ? 1.576 55.156 -3.777 1 92.06 150 MET B CA 1
ATOM 6906 C C . MET B 1 150 ? 2.117 55.781 -5.059 1 92.06 150 MET B C 1
ATOM 6908 O O . MET B 1 150 ? 2.951 56.688 -5.012 1 92.06 150 MET B O 1
ATOM 6912 N N . THR B 1 151 ? 1.628 55.219 -6.156 1 90.31 151 THR B N 1
ATOM 6913 C CA . THR B 1 151 ? 2.023 55.781 -7.434 1 90.31 151 THR B CA 1
ATOM 6914 C C . THR B 1 151 ? 1.155 57 -7.762 1 90.31 151 THR B C 1
ATOM 6916 O O . THR B 1 151 ? 1.572 57.875 -8.523 1 90.31 151 THR B O 1
ATOM 6919 N N . CYS B 1 152 ? -0.027 57 -7.219 1 91.25 152 CYS B N 1
ATOM 6920 C CA . CYS B 1 152 ? -0.9 58.156 -7.359 1 91.25 152 CYS B CA 1
ATOM 6921 C C . CYS B 1 152 ? -0.391 59.344 -6.523 1 91.25 152 CYS B C 1
ATOM 6923 O O . CYS B 1 152 ? -0.399 59.281 -5.293 1 91.25 152 CYS B O 1
ATOM 6925 N N . LYS B 1 153 ? -0.056 60.438 -7.172 1 91.19 153 LYS B N 1
ATOM 6926 C CA . LYS B 1 153 ? 0.654 61.531 -6.539 1 91.19 153 LYS B CA 1
ATOM 6927 C C . LYS B 1 153 ? -0.177 62.156 -5.418 1 91.19 153 LYS B C 1
ATOM 6929 O O . LYS B 1 153 ? 0.332 62.406 -4.32 1 91.19 153 LYS B O 1
ATOM 6934 N N . PRO B 1 154 ? -1.476 62.406 -5.656 1 93.5 154 PRO B N 1
ATOM 6935 C CA . PRO B 1 154 ? -2.258 63 -4.57 1 93.5 154 PRO B CA 1
ATOM 6936 C C . PRO B 1 154 ? -2.355 62.094 -3.344 1 93.5 154 PRO B C 1
ATOM 6938 O O . PRO B 1 154 ? -2.223 62.562 -2.213 1 93.5 154 PRO B O 1
ATOM 6941 N N . THR B 1 155 ? -2.533 60.812 -3.551 1 95.19 155 THR B N 1
ATOM 6942 C CA . THR B 1 155 ? -2.645 59.906 -2.422 1 95.19 155 THR B CA 1
ATOM 6943 C C . THR B 1 155 ? -1.292 59.719 -1.741 1 95.19 155 THR B C 1
ATOM 6945 O O . THR B 1 155 ? -1.222 59.562 -0.522 1 95.19 155 THR B O 1
ATOM 6948 N N . LYS B 1 156 ? -0.286 59.75 -2.486 1 94.5 156 LYS B N 1
ATOM 6949 C CA . LYS B 1 156 ? 1.06 59.688 -1.925 1 94.5 156 LYS B CA 1
ATOM 6950 C C . LYS B 1 156 ? 1.347 60.875 -1.006 1 94.5 156 LYS B C 1
ATOM 6952 O O . LYS B 1 156 ? 1.897 60.688 0.084 1 94.5 156 LYS B O 1
ATOM 6957 N N . SER B 1 157 ? 0.958 62 -1.489 1 94.88 157 SER B N 1
ATOM 6958 C CA . SER B 1 157 ? 1.159 63.188 -0.688 1 94.88 157 SER B CA 1
ATOM 6959 C C . SER B 1 157 ? 0.343 63.156 0.6 1 94.88 157 SER B C 1
ATOM 6961 O O . SER B 1 157 ? 0.822 63.562 1.661 1 94.88 157 SER B O 1
ATOM 6963 N N . LEU B 1 158 ? -0.812 62.656 0.458 1 94.94 158 LEU B N 1
ATOM 6964 C CA . LEU B 1 158 ? -1.695 62.562 1.615 1 94.94 158 LEU B CA 1
ATOM 6965 C C . LEU B 1 158 ? -1.137 61.594 2.654 1 94.94 158 LEU B C 1
ATOM 6967 O O . LEU B 1 158 ? -1.189 61.875 3.855 1 94.94 158 LEU B O 1
ATOM 6971 N N . ILE B 1 159 ? -0.62 60.438 2.24 1 95.5 159 ILE B N 1
ATOM 6972 C CA . ILE B 1 159 ? -0.111 59.438 3.172 1 95.5 159 ILE B CA 1
ATOM 6973 C C . ILE B 1 159 ? 1.186 59.938 3.807 1 95.5 159 ILE B C 1
ATOM 6975 O O . ILE B 1 159 ? 1.478 59.625 4.965 1 95.5 159 ILE B O 1
ATOM 6979 N N . GLU B 1 160 ? 1.882 60.75 3.072 1 94.75 160 GLU B N 1
ATOM 6980 C CA . GLU B 1 160 ? 3.094 61.344 3.629 1 94.75 160 GLU B CA 1
ATOM 6981 C C . GLU B 1 160 ? 2.766 62.312 4.758 1 94.75 160 GLU B C 1
ATOM 6983 O O . GLU B 1 160 ? 3.471 62.375 5.766 1 94.75 160 GLU B O 1
ATOM 6988 N N . VAL B 1 161 ? 1.709 63.031 4.551 1 94.62 161 VAL B N 1
ATOM 6989 C CA . VAL B 1 161 ? 1.258 63.938 5.59 1 94.62 161 VAL B CA 1
ATOM 6990 C C . VAL B 1 161 ? 0.833 63.156 6.824 1 94.62 161 VAL B C 1
ATOM 6992 O O . VAL B 1 161 ? 1.185 63.531 7.949 1 94.62 161 VAL B O 1
ATOM 6995 N N . ALA B 1 162 ? 0.109 62.156 6.57 1 93.75 162 ALA B N 1
ATOM 6996 C CA . ALA B 1 162 ? -0.334 61.312 7.672 1 93.75 162 ALA B CA 1
ATOM 6997 C C . ALA B 1 162 ? 0.855 60.688 8.406 1 93.75 162 ALA B C 1
ATOM 6999 O O . ALA B 1 162 ? 0.888 60.656 9.633 1 93.75 162 ALA B O 1
ATOM 7000 N N . THR B 1 163 ? 1.841 60.188 7.695 1 93.38 163 THR B N 1
ATOM 7001 C CA . THR B 1 163 ? 3.018 59.562 8.273 1 93.38 163 THR B CA 1
ATOM 7002 C C . THR B 1 163 ? 3.822 60.531 9.109 1 93.38 163 THR B C 1
ATOM 7004 O O . THR B 1 163 ? 4.367 60.188 10.148 1 93.38 163 THR B O 1
ATOM 7007 N N . GLU B 1 164 ? 3.826 61.719 8.609 1 93 164 GLU B N 1
ATOM 7008 C CA . GLU B 1 164 ? 4.551 62.75 9.336 1 93 164 GLU B CA 1
ATOM 7009 C C . GLU B 1 164 ? 3.871 63.094 10.664 1 93 164 GLU B C 1
ATOM 7011 O O . GLU B 1 164 ? 4.539 63.406 11.641 1 93 164 GLU B O 1
ATOM 7016 N N . CYS B 1 165 ? 2.604 63.062 10.648 1 92.88 165 CYS B N 1
ATOM 7017 C CA . CYS B 1 165 ? 1.882 63.281 11.898 1 92.88 165 CYS B CA 1
ATOM 7018 C C . CYS B 1 165 ? 2.256 62.188 12.914 1 92.88 165 CYS B C 1
ATOM 7020 O O . CYS B 1 165 ? 2.459 62.5 14.094 1 92.88 165 CYS B O 1
ATOM 7022 N N . PHE B 1 166 ? 2.391 60.938 12.469 1 91.12 166 PHE B N 1
ATOM 7023 C CA . PHE B 1 166 ? 2.768 59.812 13.328 1 91.12 166 PHE B CA 1
ATOM 7024 C C . PHE B 1 166 ? 4.191 60 13.844 1 91.12 166 PHE B C 1
ATOM 7026 O O . PHE B 1 166 ? 4.461 59.75 15.023 1 91.12 166 PHE B O 1
ATOM 7033 N N . ALA B 1 167 ? 5.047 60.438 12.961 1 89.94 167 ALA B N 1
ATOM 7034 C CA . ALA B 1 167 ? 6.453 60.625 13.312 1 89.94 167 ALA B CA 1
ATOM 7035 C C . ALA B 1 167 ? 6.617 61.688 14.375 1 89.94 167 ALA B C 1
ATOM 7037 O O . ALA B 1 167 ? 7.461 61.562 15.266 1 89.94 167 ALA B O 1
ATOM 7038 N N . ALA B 1 168 ? 5.75 62.625 14.266 1 90.56 168 ALA B N 1
ATOM 7039 C CA . ALA B 1 168 ? 5.836 63.781 15.18 1 90.56 168 ALA B CA 1
ATOM 7040 C C . ALA B 1 168 ? 5.285 63.406 16.562 1 90.56 168 ALA B C 1
ATOM 7042 O O . ALA B 1 168 ? 5.656 64 17.562 1 90.56 168 ALA B O 1
ATOM 7043 N N . MET B 1 169 ? 4.426 62.5 16.578 1 85.75 169 MET B N 1
ATOM 7044 C CA . MET B 1 169 ? 3.742 62.188 17.828 1 85.75 169 MET B CA 1
ATOM 7045 C C . MET B 1 169 ? 4.305 60.938 18.453 1 85.75 169 MET B C 1
ATOM 7047 O O . MET B 1 169 ? 3.906 60.531 19.547 1 85.75 169 MET B O 1
ATOM 7051 N N . VAL B 1 170 ? 5.207 60.188 17.812 1 77.06 170 VAL B N 1
ATOM 7052 C CA . VAL B 1 170 ? 5.711 58.875 18.219 1 77.06 170 VAL B CA 1
ATOM 7053 C C . VAL B 1 170 ? 6.344 58.969 19.609 1 77.06 170 VAL B C 1
ATOM 7055 O O . VAL B 1 170 ? 6.188 58.062 20.438 1 77.06 170 VAL B O 1
ATOM 7058 N N . LYS B 1 171 ? 7.043 60.031 19.844 1 73.25 171 LYS B N 1
ATOM 7059 C CA . LYS B 1 171 ? 7.738 60.188 21.125 1 73.25 171 LYS B CA 1
ATOM 7060 C C . LYS B 1 171 ? 6.793 60.688 22.203 1 73.25 171 LYS B C 1
ATOM 7062 O O . LYS B 1 171 ? 7.047 60.5 23.406 1 73.25 171 LYS B O 1
ATOM 7067 N N . GLY B 1 172 ? 5.664 61.188 21.812 1 73.94 172 GLY B N 1
ATOM 7068 C CA . GLY B 1 172 ? 4.762 61.781 22.797 1 73.94 172 GLY B CA 1
ATOM 7069 C C . GLY B 1 172 ? 3.494 60.969 23 1 73.94 172 GLY B C 1
ATOM 7070 O O . GLY B 1 172 ? 3.451 60.094 23.828 1 73.94 172 GLY B O 1
ATOM 7071 N N . ALA B 1 173 ? 2.549 61.281 22.188 1 76.94 173 ALA B N 1
ATOM 7072 C CA . ALA B 1 173 ? 1.237 60.656 22.328 1 76.94 173 ALA B CA 1
ATOM 7073 C C . ALA B 1 173 ? 0.8 60 21.016 1 76.94 173 ALA B C 1
ATOM 7075 O O . ALA B 1 173 ? -0.122 60.5 20.359 1 76.94 173 ALA B O 1
ATOM 7076 N N . PRO B 1 174 ? 1.508 58.906 20.812 1 76.06 174 PRO B N 1
ATOM 7077 C CA . PRO B 1 174 ? 1.178 58.281 19.531 1 76.06 174 PRO B CA 1
ATOM 7078 C C . PRO B 1 174 ? -0.245 57.719 19.5 1 76.06 174 PRO B C 1
ATOM 7080 O O . PRO B 1 174 ? -0.782 57.469 18.422 1 76.06 174 PRO B O 1
ATOM 7083 N N . GLU B 1 175 ? -0.946 57.719 20.516 1 79.06 175 GLU B N 1
ATOM 7084 C CA . GLU B 1 175 ? -2.234 57.062 20.672 1 79.06 175 GLU B CA 1
ATOM 7085 C C . GLU B 1 175 ? -3.322 57.781 19.875 1 79.06 175 GLU B C 1
ATOM 7087 O O . GLU B 1 175 ? -4.215 57.125 19.312 1 79.06 175 GLU B O 1
ATOM 7092 N N . VAL B 1 176 ? -3.141 59.031 19.844 1 82.5 176 VAL B N 1
ATOM 7093 C CA . VAL B 1 176 ? -4.199 59.812 19.188 1 82.5 176 VAL B CA 1
ATOM 7094 C C . VAL B 1 176 ? -4.207 59.5 17.688 1 82.5 176 VAL B C 1
ATOM 7096 O O . VAL B 1 176 ? -5.273 59.344 17.094 1 82.5 176 VAL B O 1
ATOM 7099 N N . CYS B 1 177 ? -2.986 59.469 17.141 1 85.75 177 CYS B N 1
ATOM 7100 C CA . CYS B 1 177 ? -2.893 59.188 15.711 1 85.75 177 CYS B CA 1
ATOM 7101 C C . CYS B 1 177 ? -3.283 57.75 15.422 1 85.75 177 CYS B C 1
ATOM 7103 O O . CYS B 1 177 ? -3.934 57.469 14.414 1 85.75 177 CYS B O 1
ATOM 7105 N N . VAL B 1 178 ? -2.961 56.938 16.297 1 86.56 178 VAL B N 1
ATOM 7106 C CA . VAL B 1 178 ? -3.26 55.531 16.125 1 86.56 178 VAL B CA 1
ATOM 7107 C C . VAL B 1 178 ? -4.766 55.312 16.203 1 86.56 178 VAL B C 1
ATOM 7109 O O . VAL B 1 178 ? -5.324 54.5 15.438 1 86.56 178 VAL B O 1
ATOM 7112 N N . ASP B 1 179 ? -5.387 55.969 17.078 1 85.38 179 ASP B N 1
ATOM 7113 C CA . ASP B 1 179 ? -6.832 55.844 17.219 1 85.38 179 ASP B CA 1
ATOM 7114 C C . ASP B 1 179 ? -7.547 56.281 15.938 1 85.38 179 ASP B C 1
ATOM 7116 O O . ASP B 1 179 ? -8.516 55.656 15.516 1 85.38 179 ASP B O 1
ATOM 7120 N N . SER B 1 180 ? -7.062 57.344 15.422 1 88.94 180 SER B N 1
ATOM 7121 C CA . SER B 1 180 ? -7.641 57.812 14.172 1 88.94 180 SER B CA 1
ATOM 7122 C C . SER B 1 180 ? -7.453 56.812 13.055 1 88.94 180 SER B C 1
ATOM 7124 O O . SER B 1 180 ? -8.344 56.625 12.227 1 88.94 180 SER B O 1
ATOM 7126 N N . LEU B 1 181 ? -6.289 56.219 13.086 1 90.06 181 LEU B N 1
ATOM 7127 C CA . LEU B 1 181 ? -5.988 55.188 12.078 1 90.06 181 LEU B CA 1
ATOM 7128 C C . LEU B 1 181 ? -6.914 54 12.219 1 90.06 181 LEU B C 1
ATOM 7130 O O . LEU B 1 181 ? -7.445 53.5 11.227 1 90.06 181 LEU B O 1
ATOM 7134 N N . LEU B 1 182 ? -7.141 53.594 13.398 1 82.75 182 LEU B N 1
ATOM 7135 C CA . LEU B 1 182 ? -7.965 52.406 13.672 1 82.75 182 LEU B CA 1
ATOM 7136 C C . LEU B 1 182 ? -9.43 52.688 13.352 1 82.75 182 LEU B C 1
ATOM 7138 O O . LEU B 1 182 ? -10.133 51.812 12.836 1 82.75 182 LEU B O 1
ATOM 7142 N N . GLU B 1 183 ? -9.828 53.844 13.727 1 83.56 183 GLU B N 1
ATOM 7143 C CA . GLU B 1 183 ? -11.203 54.219 13.414 1 83.56 183 GLU B CA 1
ATOM 7144 C C . GLU B 1 183 ? -11.453 54.188 11.906 1 83.56 183 GLU B C 1
ATOM 7146 O O . GLU B 1 183 ? -12.492 53.688 11.461 1 83.56 183 GLU B O 1
ATOM 7151 N N . ALA B 1 184 ? -10.531 54.719 11.219 1 89.38 184 ALA B N 1
ATOM 7152 C CA . ALA B 1 184 ? -10.656 54.719 9.766 1 89.38 184 ALA B CA 1
ATOM 7153 C C . ALA B 1 184 ? -10.602 53.281 9.219 1 89.38 184 ALA B C 1
ATOM 7155 O O . ALA B 1 184 ? -11.305 52.969 8.266 1 89.38 184 ALA B O 1
ATOM 7156 N N . SER B 1 185 ? -9.766 52.5 9.781 1 87.06 185 SER B N 1
ATOM 7157 C CA . SER B 1 185 ? -9.641 51.125 9.359 1 87.06 185 SER B CA 1
ATOM 7158 C C . SER B 1 185 ? -10.961 50.375 9.539 1 87.06 185 SER B C 1
ATOM 7160 O O . SER B 1 185 ? -11.336 49.562 8.688 1 87.06 185 SER B O 1
ATOM 7162 N N . VAL B 1 186 ? -11.625 50.562 10.609 1 81.06 186 VAL B N 1
ATOM 7163 C CA . VAL B 1 186 ? -12.891 49.906 10.891 1 81.06 186 VAL B CA 1
ATOM 7164 C C . VAL B 1 186 ? -13.945 50.344 9.875 1 81.06 186 VAL B C 1
ATOM 7166 O O . VAL B 1 186 ? -14.742 49.531 9.398 1 81.06 186 VAL B O 1
ATOM 7169 N N . LYS B 1 187 ? -13.859 51.531 9.562 1 85.06 187 LYS B N 1
ATOM 7170 C CA . LYS B 1 187 ? -14.883 52.156 8.703 1 85.06 187 LYS B CA 1
ATOM 7171 C C . LYS B 1 187 ? -14.664 51.75 7.246 1 85.06 187 LYS B C 1
ATOM 7173 O O . LYS B 1 187 ? -15.625 51.531 6.508 1 85.06 187 LYS B O 1
ATOM 7178 N N . TYR B 1 188 ? -13.438 51.625 6.855 1 88.88 188 TYR B N 1
ATOM 7179 C CA . TYR B 1 188 ? -13.188 51.594 5.418 1 88.88 188 TYR B CA 1
ATOM 7180 C C . TYR B 1 188 ? -12.492 50.281 5.031 1 88.88 188 TYR B C 1
ATOM 7182 O O . TYR B 1 188 ? -12.141 50.094 3.865 1 88.88 188 TYR B O 1
ATOM 7190 N N . SER B 1 189 ? -12.32 49.406 5.969 1 85.25 189 SER B N 1
ATOM 7191 C CA . SER B 1 189 ? -11.766 48.094 5.602 1 85.25 189 SER B CA 1
ATOM 7192 C C . SER B 1 189 ? -12.695 47.344 4.652 1 85.25 189 SER B C 1
ATOM 7194 O O . SER B 1 189 ? -13.914 47.469 4.754 1 85.25 189 SER B O 1
ATOM 7196 N N . PRO B 1 190 ? -12.141 46.625 3.619 1 86.5 190 PRO B N 1
ATOM 7197 C CA . PRO B 1 190 ? -10.75 46.25 3.387 1 86.5 190 PRO B CA 1
ATOM 7198 C C . PRO B 1 190 ? -10.016 47.219 2.471 1 86.5 190 PRO B C 1
ATOM 7200 O O . PRO B 1 190 ? -8.812 47.062 2.232 1 86.5 190 PRO B O 1
ATOM 7203 N N . HIS B 1 191 ? -10.625 48.219 1.995 1 88.56 191 HIS B N 1
ATOM 7204 C CA . HIS B 1 191 ? -10.062 49.125 0.988 1 88.56 191 HIS B CA 1
ATOM 7205 C C . HIS B 1 191 ? -9.016 50.062 1.596 1 88.56 191 HIS B C 1
ATOM 7207 O O . HIS B 1 191 ? -8.211 50.625 0.874 1 88.56 191 HIS B O 1
ATOM 7213 N N . PHE B 1 192 ? -9.062 50.188 2.902 1 91.62 192 PHE B N 1
ATOM 7214 C CA . PHE B 1 192 ? -8.195 51.094 3.639 1 91.62 192 PHE B CA 1
ATOM 7215 C C . PHE B 1 192 ? -6.953 50.375 4.141 1 91.62 192 PHE B C 1
ATOM 7217 O O . PHE B 1 192 ? -6.039 51 4.676 1 91.62 192 PHE B O 1
ATOM 7224 N N . ASP B 1 193 ? -6.77 49.094 3.943 1 91.19 193 ASP B N 1
ATOM 7225 C CA . ASP B 1 193 ? -5.742 48.281 4.551 1 91.19 193 ASP B CA 1
ATOM 7226 C C . ASP B 1 193 ? -4.352 48.656 4.059 1 91.19 193 ASP B C 1
ATOM 7228 O O . ASP B 1 193 ? -3.365 48.5 4.785 1 91.19 193 ASP B O 1
ATOM 7232 N N . TRP B 1 194 ? -4.281 49.25 2.898 1 92 194 TRP B N 1
ATOM 7233 C CA . TRP B 1 194 ? -2.982 49.656 2.359 1 92 194 TRP B CA 1
ATOM 7234 C C . TRP B 1 194 ? -2.385 50.781 3.164 1 92 194 TRP B C 1
ATOM 7236 O O . TRP B 1 194 ? -1.164 50.875 3.322 1 92 194 TRP B O 1
ATOM 7246 N N . VAL B 1 195 ? -3.232 51.594 3.707 1 94.62 195 VAL B N 1
ATOM 7247 C CA . VAL B 1 195 ? -2.781 52.719 4.516 1 94.62 195 VAL B CA 1
ATOM 7248 C C . VAL B 1 195 ? -2.174 52.188 5.82 1 94.62 195 VAL B C 1
ATOM 7250 O O . VAL B 1 195 ? -1.097 52.656 6.227 1 94.62 195 VAL B O 1
ATOM 7253 N N . VAL B 1 196 ? -2.887 51.281 6.371 1 91.69 196 VAL B N 1
ATOM 7254 C CA . VAL B 1 196 ? -2.414 50.719 7.629 1 91.69 196 VAL B CA 1
ATOM 7255 C C . VAL B 1 196 ? -1.081 50 7.402 1 91.69 196 VAL B C 1
ATOM 7257 O O . VAL B 1 196 ? -0.169 50.094 8.227 1 91.69 196 VAL B O 1
ATOM 7260 N N . ALA B 1 197 ? -0.975 49.312 6.328 1 92 197 ALA B N 1
ATOM 7261 C CA . ALA B 1 197 ? 0.249 48.594 5.988 1 92 197 ALA B CA 1
ATOM 7262 C C . ALA B 1 197 ? 1.417 49.562 5.793 1 92 197 ALA B C 1
ATOM 7264 O O . ALA B 1 197 ? 2.531 49.312 6.25 1 92 197 ALA B O 1
ATOM 7265 N N . HIS B 1 198 ? 1.12 50.594 5.109 1 92.75 198 HIS B N 1
ATOM 7266 C CA . HIS B 1 198 ? 2.176 51.562 4.852 1 92.75 198 HIS B CA 1
ATOM 7267 C C . HIS B 1 198 ? 2.646 52.219 6.145 1 92.75 198 HIS B C 1
ATOM 7269 O O . HIS B 1 198 ? 3.85 52.312 6.398 1 92.75 198 HIS B O 1
ATOM 7275 N N . ILE B 1 199 ? 1.704 52.719 6.902 1 92.31 199 ILE B N 1
ATOM 7276 C CA . ILE B 1 199 ? 2.047 53.375 8.164 1 92.31 199 ILE B CA 1
ATOM 7277 C C . ILE B 1 199 ? 2.709 52.375 9.094 1 92.31 199 ILE B C 1
ATOM 7279 O O . ILE B 1 199 ? 3.629 52.719 9.844 1 92.31 199 ILE B O 1
ATOM 7283 N N . GLY B 1 200 ? 2.26 51.156 9.086 1 91.12 200 GLY B N 1
ATOM 7284 C CA . GLY B 1 200 ? 2.84 50.094 9.883 1 91.12 200 GLY B CA 1
ATOM 7285 C C . GLY B 1 200 ? 4.289 49.812 9.531 1 91.12 200 GLY B C 1
ATOM 7286 O O . GLY B 1 200 ? 5.074 49.406 10.391 1 91.12 200 GLY B O 1
ATOM 7287 N N . SER B 1 201 ? 4.59 49.969 8.281 1 90.81 201 SER B N 1
ATOM 7288 C CA . SER B 1 201 ? 5.973 49.75 7.867 1 90.81 201 SER B CA 1
ATOM 7289 C C . SER B 1 201 ? 6.887 50.812 8.469 1 90.81 201 SER B C 1
ATOM 7291 O O . SER B 1 201 ? 8.086 50.594 8.656 1 90.81 201 SER B O 1
ATOM 7293 N N . CYS B 1 202 ? 6.266 51.906 8.719 1 89.69 202 CYS B N 1
ATOM 7294 C CA . CYS B 1 202 ? 7.027 53.031 9.289 1 89.69 202 CYS B CA 1
ATOM 7295 C C . CYS B 1 202 ? 7.07 52.906 10.812 1 89.69 202 CYS B C 1
ATOM 7297 O O . CYS B 1 202 ? 8.039 53.344 11.438 1 89.69 202 CYS B O 1
ATOM 7299 N N . PHE B 1 203 ? 6.051 52.469 11.398 1 89.19 203 PHE B N 1
ATOM 7300 C CA . PHE B 1 203 ? 5.926 52.312 12.844 1 89.19 203 PHE B CA 1
ATOM 7301 C C . PHE B 1 203 ? 5.418 50.938 13.203 1 89.19 203 PHE B C 1
ATOM 7303 O O . PHE B 1 203 ? 4.324 50.781 13.758 1 89.19 203 PHE B O 1
ATOM 7310 N N . PRO B 1 204 ? 6.234 49.906 13.062 1 90.5 204 PRO B N 1
ATOM 7311 C CA . PRO B 1 204 ? 5.777 48.531 13.109 1 90.5 204 PRO B CA 1
ATOM 7312 C C . PRO B 1 204 ? 5.293 48.125 14.5 1 90.5 204 PRO B C 1
ATOM 7314 O O . PRO B 1 204 ? 4.223 47.531 14.641 1 90.5 204 PRO B O 1
ATOM 7317 N N . THR B 1 205 ? 5.891 48.438 15.578 1 87.81 205 THR B N 1
ATOM 7318 C CA . THR B 1 205 ? 5.574 47.938 16.922 1 87.81 205 THR B CA 1
ATOM 7319 C C . THR B 1 205 ? 4.188 48.406 17.344 1 87.81 205 THR B C 1
ATOM 7321 O O . THR B 1 205 ? 3.383 47.625 17.844 1 87.81 205 THR B O 1
ATOM 7324 N N . THR B 1 206 ? 3.912 49.656 17.094 1 85.94 206 THR B N 1
ATOM 7325 C CA . THR B 1 206 ? 2.648 50.25 17.531 1 85.94 206 THR B CA 1
ATOM 7326 C C . THR B 1 206 ? 1.491 49.719 16.688 1 85.94 206 THR B C 1
ATOM 7328 O O . THR B 1 206 ? 0.443 49.344 17.234 1 85.94 206 THR B O 1
ATOM 7331 N N . ILE B 1 207 ? 1.716 49.688 15.469 1 88.06 207 ILE B N 1
ATOM 7332 C CA . ILE B 1 207 ? 0.631 49.312 14.555 1 88.06 207 ILE B CA 1
ATOM 7333 C C . ILE B 1 207 ? 0.334 47.844 14.664 1 88.06 207 ILE B C 1
ATOM 7335 O O . ILE B 1 207 ? -0.829 47.406 14.656 1 88.06 207 ILE B O 1
ATOM 7339 N N . ILE B 1 208 ? 1.36 47 14.75 1 92.06 208 ILE B N 1
ATOM 7340 C CA . ILE B 1 208 ? 1.18 45.562 14.812 1 92.06 208 ILE B CA 1
ATOM 7341 C C . ILE B 1 208 ? 0.346 45.188 16.031 1 92.06 208 ILE B C 1
ATOM 7343 O O . ILE B 1 208 ? -0.604 44.406 15.938 1 92.06 208 ILE B O 1
ATOM 7347 N N . THR B 1 209 ? 0.673 45.75 17.156 1 89.44 209 THR B N 1
ATOM 7348 C CA . THR B 1 209 ? -0.043 45.469 18.406 1 89.44 209 THR B CA 1
ATOM 7349 C C . THR B 1 209 ? -1.51 45.875 18.281 1 89.44 209 THR B C 1
ATOM 7351 O O . THR B 1 209 ? -2.396 45.156 18.734 1 89.44 209 THR B O 1
ATOM 7354 N N . ARG B 1 210 ? -1.742 46.938 17.656 1 85.88 210 ARG B N 1
ATOM 7355 C CA . ARG B 1 210 ? -3.109 47.438 17.516 1 85.88 210 ARG B CA 1
ATOM 7356 C C . ARG B 1 210 ? -3.898 46.594 16.516 1 85.88 210 ARG B C 1
ATOM 7358 O O . ARG B 1 210 ? -5.105 46.406 16.672 1 85.88 210 ARG B O 1
ATOM 7365 N N . VAL B 1 211 ? -3.256 46.281 15.477 1 88.94 211 VAL B N 1
ATOM 7366 C CA . VAL B 1 211 ? -3.893 45.438 14.477 1 88.94 211 VAL B CA 1
ATOM 7367 C C . VAL B 1 211 ? -4.297 44.094 15.117 1 88.94 211 VAL B C 1
ATOM 7369 O O . VAL B 1 211 ? -5.406 43.625 14.891 1 88.94 211 VAL B O 1
ATOM 7372 N N . LEU B 1 212 ? -3.443 43.531 15.938 1 91.12 212 LEU B N 1
ATOM 7373 C CA . LEU B 1 212 ? -3.719 42.281 16.625 1 91.12 212 LEU B CA 1
ATOM 7374 C C . LEU B 1 212 ? -4.883 42.438 17.594 1 91.12 212 LEU B C 1
ATOM 7376 O O . LEU B 1 212 ? -5.766 41.594 17.656 1 91.12 212 LEU B O 1
ATOM 7380 N N . MET B 1 213 ? -4.902 43.531 18.266 1 87.75 213 MET B N 1
ATOM 7381 C CA . MET B 1 213 ? -5.957 43.781 19.25 1 87.75 213 MET B CA 1
ATOM 7382 C C . MET B 1 213 ? -7.305 43.969 18.562 1 87.75 213 MET B C 1
ATOM 7384 O O . MET B 1 213 ? -8.336 43.531 19.078 1 87.75 213 MET B O 1
ATOM 7388 N N . SER B 1 214 ? -7.266 44.688 17.469 1 84.25 214 SER B N 1
ATOM 7389 C CA . SER B 1 214 ? -8.492 44.844 16.703 1 84.25 214 SER B CA 1
ATOM 7390 C C . SER B 1 214 ? -9.016 43.5 16.203 1 84.25 214 SER B C 1
ATOM 7392 O O . SER B 1 214 ? -10.227 43.281 16.203 1 84.25 214 SER B O 1
ATOM 7394 N N . GLY B 1 215 ? -8.094 42.75 15.727 1 87.75 215 GLY B N 1
ATOM 7395 C CA . GLY B 1 215 ? -8.477 41.406 15.297 1 87.75 215 GLY B CA 1
ATOM 7396 C C . GLY B 1 215 ? -9.039 40.562 16.422 1 87.75 215 GLY B C 1
ATOM 7397 O O . GLY B 1 215 ? -10.016 39.844 16.219 1 87.75 215 GLY B O 1
ATOM 7398 N N . LEU B 1 216 ? -8.438 40.625 17.547 1 90.81 216 LEU B N 1
ATOM 7399 C CA . LEU B 1 216 ? -8.875 39.875 18.719 1 90.81 216 LEU B CA 1
ATOM 7400 C C . LEU B 1 216 ? -10.281 40.281 19.141 1 90.81 216 LEU B C 1
ATOM 7402 O O . LEU B 1 216 ? -11.117 39.438 19.453 1 90.81 216 LEU B O 1
ATOM 7406 N N . LYS B 1 217 ? -10.539 41.531 19.125 1 86.06 217 LYS B N 1
ATOM 7407 C CA . LYS B 1 217 ? -11.859 42.062 19.453 1 86.06 217 LYS B CA 1
ATOM 7408 C C . LYS B 1 217 ? -12.906 41.562 18.469 1 86.06 217 LYS B C 1
ATOM 7410 O O . LYS B 1 217 ? -14.031 41.219 18.859 1 86.06 217 LYS B O 1
ATOM 7415 N N . ASP B 1 218 ? -12.539 41.625 17.219 1 84.69 218 ASP B N 1
ATOM 7416 C CA . ASP B 1 218 ? -13.438 41.125 16.172 1 84.69 218 ASP B CA 1
ATOM 7417 C C . ASP B 1 218 ? -13.758 39.656 16.391 1 84.69 218 ASP B C 1
ATOM 7419 O O . ASP B 1 218 ? -14.906 39.25 16.234 1 84.69 218 ASP B O 1
ATOM 7423 N N . TYR B 1 219 ? -12.766 38.938 16.672 1 88.12 219 TYR B N 1
ATOM 7424 C CA . TYR B 1 219 ? -12.93 37.5 16.906 1 88.12 219 TYR B CA 1
ATOM 7425 C C . TYR B 1 219 ? -13.812 37.25 18.109 1 88.12 219 TYR B C 1
ATOM 7427 O O . TYR B 1 219 ? -14.617 36.312 18.109 1 88.12 219 TYR B O 1
ATOM 7435 N N . TYR B 1 220 ? -13.594 37.969 19.125 1 86.25 220 TYR B N 1
ATOM 7436 C CA . TYR B 1 220 ? -14.391 37.812 20.344 1 86.25 220 TYR B CA 1
ATOM 7437 C C . TYR B 1 220 ? -15.859 38.094 20.078 1 86.25 220 TYR B C 1
ATOM 7439 O O . TYR B 1 220 ? -16.734 37.406 20.594 1 86.25 220 TYR B O 1
ATOM 7447 N N . GLN B 1 221 ? -16.125 39.031 19.266 1 82 221 GLN B N 1
ATOM 7448 C CA . GLN B 1 221 ? -17.484 39.469 18.984 1 82 221 GLN B CA 1
ATOM 7449 C C . GLN B 1 221 ? -18.188 38.531 18.016 1 82 221 GLN B C 1
ATOM 7451 O O . GLN B 1 221 ? -19.375 38.25 18.172 1 82 221 GLN B O 1
ATOM 7456 N N . HIS B 1 222 ? -17.484 37.906 17.016 1 73.56 222 HIS B N 1
ATOM 7457 C CA . HIS B 1 222 ? -18.125 37.156 15.945 1 73.56 222 HIS B CA 1
ATOM 7458 C C . HIS B 1 222 ? -17.734 35.688 15.992 1 73.56 222 HIS B C 1
ATOM 7460 O O . HIS B 1 222 ? -18.359 34.844 15.328 1 73.56 222 HIS B O 1
ATOM 7466 N N . GLY B 1 223 ? -16.672 35.25 16.469 1 63.28 223 GLY B N 1
ATOM 7467 C CA . GLY B 1 223 ? -16.094 33.906 16.391 1 63.28 223 GLY B CA 1
ATOM 7468 C C . GLY B 1 223 ? -16.969 32.844 17.031 1 63.28 223 GLY B C 1
ATOM 7469 O O . GLY B 1 223 ? -16.984 31.703 16.594 1 63.28 223 GLY B O 1
ATOM 7470 N N . GLY B 1 224 ? -17.562 33.031 18.188 1 56.56 224 GLY B N 1
ATOM 7471 C CA . GLY B 1 224 ? -18.25 31.969 18.938 1 56.56 224 GLY B CA 1
ATOM 7472 C C . GLY B 1 224 ? -19.688 31.75 18.5 1 56.56 224 GLY B C 1
ATOM 7473 O O . GLY B 1 224 ? -20.359 30.875 19.016 1 56.56 224 GLY B O 1
ATOM 7474 N N . LYS B 1 225 ? -20.234 32.656 17.734 1 50.47 225 LYS B N 1
ATOM 7475 C CA . LYS B 1 225 ? -21.672 32.5 17.516 1 50.47 225 LYS B CA 1
ATOM 7476 C C . LYS B 1 225 ? -21.953 31.5 16.391 1 50.47 225 LYS B C 1
ATOM 7478 O O . LYS B 1 225 ? -21.438 31.656 15.281 1 50.47 225 LYS B O 1
ATOM 7483 N N . PRO B 1 226 ? -22.266 30.281 16.703 1 45.91 226 PRO B N 1
ATOM 7484 C CA . PRO B 1 226 ? -22.75 29.375 15.672 1 45.91 226 PRO B CA 1
ATOM 7485 C C . PRO B 1 226 ? -23.672 30.062 14.664 1 45.91 226 PRO B C 1
ATOM 7487 O O . PRO B 1 226 ? -24.734 30.578 15.031 1 45.91 226 PRO B O 1
ATOM 7490 N N . GLY B 1 227 ? -23.172 30.953 13.914 1 38.72 227 GLY B N 1
ATOM 7491 C CA . GLY B 1 227 ? -24.094 31.656 13.047 1 38.72 227 GLY B CA 1
ATOM 7492 C C . GLY B 1 227 ? -25.109 30.75 12.383 1 38.72 227 GLY B C 1
ATOM 7493 O O . GLY B 1 227 ? -24.797 29.594 12.062 1 38.72 227 GLY B O 1
ATOM 7494 N N . GLU B 1 228 ? -26.391 30.953 12.68 1 40.69 228 GLU B N 1
ATOM 7495 C CA . GLU B 1 228 ? -27.531 30.344 11.992 1 40.69 228 GLU B CA 1
ATOM 7496 C C . GLU B 1 228 ? -27.188 30.031 10.539 1 40.69 228 GLU B C 1
ATOM 7498 O O . GLU B 1 228 ? -27.75 29.109 9.953 1 40.69 228 GLU B O 1
ATOM 7503 N N . GLY B 1 229 ? -26.875 31.203 9.609 1 37.81 229 GLY B N 1
ATOM 7504 C CA . GLY B 1 229 ? -27 31.203 8.164 1 37.81 229 GLY B CA 1
ATOM 7505 C C . GLY B 1 229 ? -25.766 30.703 7.453 1 37.81 229 GLY B C 1
ATOM 7506 O O . GLY B 1 229 ? -24.719 30.484 8.086 1 37.81 229 GLY B O 1
ATOM 7507 N N . HIS B 1 230 ? -25.797 30.422 6.035 1 39.59 230 HIS B N 1
ATOM 7508 C CA . HIS B 1 230 ? -25.031 29.922 4.898 1 39.59 230 HIS B CA 1
ATOM 7509 C C . HIS B 1 230 ? -23.734 30.688 4.738 1 39.59 230 HIS B C 1
ATOM 7511 O O . HIS B 1 230 ? -23.094 30.625 3.688 1 39.59 230 HIS B O 1
ATOM 7517 N N . MET B 1 231 ? -23.484 31.797 5.438 1 41.25 231 MET B N 1
ATOM 7518 C CA . MET B 1 231 ? -22.344 32.594 4.949 1 41.25 231 MET B CA 1
ATOM 7519 C C . MET B 1 231 ? -21.031 31.953 5.383 1 41.25 231 MET B C 1
ATOM 7521 O O . MET B 1 231 ? -20.922 31.438 6.496 1 41.25 231 MET B O 1
ATOM 7525 N N . SER B 1 232 ? -20.094 31.875 4.48 1 46.16 232 SER B N 1
ATOM 7526 C CA . SER B 1 232 ? -18.734 31.359 4.676 1 46.16 232 SER B CA 1
ATOM 7527 C C . SER B 1 232 ? -18.062 32.031 5.871 1 46.16 232 SER B C 1
ATOM 7529 O O . SER B 1 232 ? -18.297 33.188 6.156 1 46.16 232 SER B O 1
ATOM 7531 N N . SER B 1 233 ? -17.594 31.406 6.82 1 48.53 233 SER B N 1
ATOM 7532 C CA . SER B 1 233 ? -16.891 31.812 8.039 1 48.53 233 SER B CA 1
ATOM 7533 C C . SER B 1 233 ? -16.016 33.031 7.789 1 48.53 233 SER B C 1
ATOM 7535 O O . SER B 1 233 ? -15.93 33.938 8.641 1 48.53 233 SER B O 1
ATOM 7537 N N . ASP B 1 234 ? -15.359 33.156 6.75 1 50.5 234 ASP B N 1
ATOM 7538 C CA . ASP B 1 234 ? -14.453 34.25 6.434 1 50.5 234 ASP B CA 1
ATOM 7539 C C . ASP B 1 234 ? -15.227 35.562 6.211 1 50.5 234 ASP B C 1
ATOM 7541 O O . ASP B 1 234 ? -14.734 36.625 6.539 1 50.5 234 ASP B O 1
ATOM 7545 N N . ASP B 1 235 ? -16.344 35.406 5.738 1 53.06 235 ASP B N 1
ATOM 7546 C CA . ASP B 1 235 ? -17.156 36.594 5.434 1 53.06 235 ASP B CA 1
ATOM 7547 C C . ASP B 1 235 ? -17.719 37.219 6.711 1 53.06 235 ASP B C 1
ATOM 7549 O O . ASP B 1 235 ? -18 38.406 6.746 1 53.06 235 ASP B O 1
ATOM 7553 N N . LYS B 1 236 ? -17.609 36.438 7.781 1 58.28 236 LYS B N 1
ATOM 7554 C CA . LYS B 1 236 ? -18.234 36.906 9.023 1 58.28 236 LYS B CA 1
ATOM 7555 C C . LYS B 1 236 ? -17.25 37.688 9.867 1 58.28 236 LYS B C 1
ATOM 7557 O O . LYS B 1 236 ? -17.656 38.406 10.789 1 58.28 236 LYS B O 1
ATOM 7562 N N . MET B 1 237 ? -15.93 37.5 9.406 1 61.59 237 MET B N 1
ATOM 7563 C CA . MET B 1 237 ? -14.945 38.219 10.219 1 61.59 237 MET B CA 1
ATOM 7564 C C . MET B 1 237 ? -14.047 39.094 9.336 1 61.59 237 MET B C 1
ATOM 7566 O O . MET B 1 237 ? -12.852 38.812 9.203 1 61.59 237 MET B O 1
ATOM 7570 N N . PRO B 1 238 ? -14.625 40.062 8.82 1 69 238 PRO B N 1
ATOM 7571 C CA . PRO B 1 238 ? -13.906 40.906 7.848 1 69 238 PRO B CA 1
ATOM 7572 C C . PRO B 1 238 ? -12.617 41.5 8.422 1 69 238 PRO B C 1
ATOM 7574 O O . PRO B 1 238 ? -11.609 41.594 7.715 1 69 238 PRO B O 1
ATOM 7577 N N . LYS B 1 239 ? -12.633 41.75 9.727 1 80 239 LYS B N 1
ATOM 7578 C CA . LYS B 1 239 ? -11.453 42.406 10.305 1 80 239 LYS B CA 1
ATOM 7579 C C . LYS B 1 239 ? -10.305 41.406 10.469 1 80 239 LYS B C 1
ATOM 7581 O O . LYS B 1 239 ? -9.133 41.781 10.422 1 80 239 LYS B O 1
ATOM 7586 N N . MET B 1 240 ? -10.625 40.219 10.625 1 82.75 240 MET B N 1
ATOM 7587 C CA . MET B 1 240 ? -9.594 39.188 10.758 1 82.75 240 MET B CA 1
ATOM 7588 C C . MET B 1 240 ? -8.836 39 9.445 1 82.75 240 MET B C 1
ATOM 7590 O O . MET B 1 240 ? -7.605 38.875 9.453 1 82.75 240 MET B O 1
ATOM 7594 N N . ALA B 1 241 ? -9.578 39 8.43 1 81.44 241 ALA B N 1
ATOM 7595 C CA . ALA B 1 241 ? -8.945 38.875 7.117 1 81.44 241 ALA B CA 1
ATOM 7596 C C . ALA B 1 241 ? -8.016 40.062 6.848 1 81.44 241 ALA B C 1
ATOM 7598 O O . ALA B 1 241 ? -6.93 39.875 6.285 1 81.44 241 ALA B O 1
ATOM 7599 N N . SER B 1 242 ? -8.5 41.156 7.258 1 83.75 242 SER B N 1
ATOM 7600 C CA . SER B 1 242 ? -7.695 42.375 7.098 1 83.75 242 SER B CA 1
ATOM 7601 C C . SER B 1 242 ? -6.426 42.312 7.941 1 83.75 242 SER B C 1
ATOM 7603 O O . SER B 1 242 ? -5.348 42.688 7.484 1 83.75 242 SER B O 1
ATOM 7605 N N . ALA B 1 243 ? -6.621 41.875 9.18 1 87.5 243 ALA B N 1
ATOM 7606 C CA . ALA B 1 243 ? -5.473 41.75 10.07 1 87.5 243 ALA B CA 1
ATOM 7607 C C . ALA B 1 243 ? -4.418 40.812 9.484 1 87.5 243 ALA B C 1
ATOM 7609 O O . ALA B 1 243 ? -3.223 41.125 9.5 1 87.5 243 ALA B O 1
ATOM 7610 N N . VAL B 1 244 ? -4.824 39.781 8.945 1 88.12 244 VAL B N 1
ATOM 7611 C CA . VAL B 1 244 ? -3.924 38.781 8.359 1 88.12 244 VAL B CA 1
ATOM 7612 C C . VAL B 1 244 ? -3.199 39.375 7.164 1 88.12 244 VAL B C 1
ATOM 7614 O O . VAL B 1 244 ? -1.992 39.188 7 1 88.12 244 VAL B O 1
ATOM 7617 N N . GLY B 1 245 ? -3.918 40.094 6.324 1 85.31 245 GLY B N 1
ATOM 7618 C CA . GLY B 1 245 ? -3.316 40.75 5.172 1 85.31 245 GLY B CA 1
ATOM 7619 C C . GLY B 1 245 ? -2.256 41.781 5.547 1 85.31 245 GLY B C 1
ATOM 7620 O O . GLY B 1 245 ? -1.183 41.812 4.941 1 85.31 245 GLY B O 1
ATOM 7621 N N . ILE B 1 246 ? -2.572 42.531 6.488 1 88.31 246 ILE B N 1
ATOM 7622 C CA . ILE B 1 246 ? -1.661 43.594 6.941 1 88.31 246 ILE B CA 1
ATOM 7623 C C . ILE B 1 246 ? -0.41 42.938 7.547 1 88.31 246 ILE B C 1
ATOM 7625 O O . ILE B 1 246 ? 0.712 43.344 7.207 1 88.31 246 ILE B O 1
ATOM 7629 N N . LEU B 1 247 ? -0.585 42.031 8.406 1 89.38 247 LEU B N 1
ATOM 7630 C CA . LEU B 1 247 ? 0.544 41.344 9.047 1 89.38 247 LEU B CA 1
ATOM 7631 C C . LEU B 1 247 ? 1.401 40.625 8.016 1 89.38 247 LEU B C 1
ATOM 7633 O O . LEU B 1 247 ? 2.629 40.594 8.133 1 89.38 247 LEU B O 1
ATOM 7637 N N . GLY B 1 248 ? 0.732 40.094 7.059 1 87.06 248 GLY B N 1
ATOM 7638 C CA . GLY B 1 248 ? 1.452 39.406 5.98 1 87.06 248 GLY B CA 1
ATOM 7639 C C . GLY B 1 248 ? 2.393 40.344 5.234 1 87.06 248 GLY B C 1
ATOM 7640 O O . GLY B 1 248 ? 3.514 39.969 4.895 1 87.06 248 GLY B O 1
ATOM 7641 N N . HIS B 1 249 ? 1.874 41.469 5.012 1 85.5 249 HIS B N 1
ATOM 7642 C CA . HIS B 1 249 ? 2.693 42.469 4.332 1 85.5 249 HIS B CA 1
ATOM 7643 C C . HIS B 1 249 ? 3.848 42.938 5.215 1 85.5 249 HIS B C 1
ATOM 7645 O O . HIS B 1 249 ? 4.98 43.062 4.742 1 85.5 249 HIS B O 1
ATOM 7651 N N . LEU B 1 250 ? 3.602 43.125 6.422 1 89.44 250 LEU B N 1
ATOM 7652 C CA . LEU B 1 250 ? 4.594 43.656 7.355 1 89.44 250 LEU B CA 1
ATOM 7653 C C . LEU B 1 250 ? 5.641 42.562 7.68 1 89.44 250 LEU B C 1
ATOM 7655 O O . LEU B 1 250 ? 6.75 42.906 8.109 1 89.44 250 LEU B O 1
ATOM 7659 N N . ALA B 1 251 ? 5.34 41.375 7.52 1 88 251 ALA B N 1
ATOM 7660 C CA . ALA B 1 251 ? 6.199 40.25 7.887 1 88 251 ALA B CA 1
ATOM 7661 C C . ALA B 1 251 ? 7.473 40.219 7.043 1 88 251 ALA B C 1
ATOM 7663 O O . ALA B 1 251 ? 8.508 39.719 7.484 1 88 251 ALA B O 1
ATOM 7664 N N . SER B 1 252 ? 7.359 40.75 5.875 1 84 252 SER B N 1
ATOM 7665 C CA . SER B 1 252 ? 8.508 40.75 4.969 1 84 252 SER B CA 1
ATOM 7666 C C . SER B 1 252 ? 9.703 41.469 5.59 1 84 252 SER B C 1
ATOM 7668 O O . SER B 1 252 ? 10.836 40.969 5.5 1 84 252 SER B O 1
ATOM 7670 N N . LYS B 1 253 ? 9.375 42.531 6.316 1 87.06 253 LYS B N 1
ATOM 7671 C CA . LYS B 1 253 ? 10.477 43.312 6.871 1 87.06 253 LYS B CA 1
ATOM 7672 C C . LYS B 1 253 ? 10.438 43.312 8.398 1 87.06 253 LYS B C 1
ATOM 7674 O O . LYS B 1 253 ? 11.445 43.594 9.047 1 87.06 253 LYS B O 1
ATOM 7679 N N . HIS B 1 254 ? 9.359 43.062 8.883 1 91.25 254 HIS B N 1
ATOM 7680 C CA . HIS B 1 254 ? 9.211 43.219 10.32 1 91.25 254 HIS B CA 1
ATOM 7681 C C . HIS B 1 254 ? 8.719 41.938 10.969 1 91.25 254 HIS B C 1
ATOM 7683 O O . HIS B 1 254 ? 7.82 41.938 11.812 1 91.25 254 HIS B O 1
ATOM 7689 N N . GLY B 1 255 ? 9.305 40.906 10.586 1 88.38 255 GLY B N 1
ATOM 7690 C CA . GLY B 1 255 ? 8.93 39.594 11.102 1 88.38 255 GLY B CA 1
ATOM 7691 C C . GLY B 1 255 ? 9.18 39.438 12.594 1 88.38 255 GLY B C 1
ATOM 7692 O O . GLY B 1 255 ? 8.367 38.844 13.312 1 88.38 255 GLY B O 1
ATOM 7693 N N . GLN B 1 256 ? 10.188 40.062 13.039 1 91.5 256 GLN B N 1
ATOM 7694 C CA . GLN B 1 256 ? 10.547 39.969 14.445 1 91.5 256 GLN B CA 1
ATOM 7695 C C . GLN B 1 256 ? 9.578 40.75 15.328 1 91.5 256 GLN B C 1
ATOM 7697 O O . GLN B 1 256 ? 9.234 40.281 16.422 1 91.5 256 GLN B O 1
ATOM 7702 N N . ASP B 1 257 ? 9.125 41.812 14.852 1 92.75 257 ASP B N 1
ATOM 7703 C CA . ASP B 1 257 ? 8.156 42.594 15.602 1 92.75 257 ASP B CA 1
ATOM 7704 C C . ASP B 1 257 ? 6.836 41.844 15.758 1 92.75 257 ASP B C 1
ATOM 7706 O O . ASP B 1 257 ? 6.195 41.938 16.812 1 92.75 257 ASP B O 1
ATOM 7710 N N . ILE B 1 258 ? 6.547 41.281 14.711 1 92.75 258 ILE B N 1
ATOM 7711 C CA . ILE B 1 258 ? 5.305 40.5 14.727 1 92.75 258 ILE B CA 1
ATOM 7712 C C . ILE B 1 258 ? 5.43 39.375 15.734 1 92.75 258 ILE B C 1
ATOM 7714 O O . ILE B 1 258 ? 4.52 39.125 16.531 1 92.75 258 ILE B O 1
ATOM 7718 N N . ARG B 1 259 ? 6.551 38.719 15.672 1 92.44 259 ARG B N 1
ATOM 7719 C CA . ARG B 1 259 ? 6.82 37.625 16.594 1 92.44 259 ARG B CA 1
ATOM 7720 C C . ARG B 1 259 ? 6.711 38.062 18.047 1 92.44 259 ARG B C 1
ATOM 7722 O O . ARG B 1 259 ? 6.043 37.438 18.859 1 92.44 259 ARG B O 1
ATOM 7729 N N . ASN B 1 260 ? 7.285 39.125 18.312 1 93.56 260 ASN B N 1
ATOM 7730 C CA . ASN B 1 260 ? 7.281 39.688 19.656 1 93.56 260 ASN B CA 1
ATOM 7731 C C . ASN B 1 260 ? 5.875 40.062 20.109 1 93.56 260 ASN B C 1
ATOM 7733 O O . ASN B 1 260 ? 5.496 39.812 21.25 1 93.56 260 ASN B O 1
ATOM 7737 N N . ALA B 1 261 ? 5.191 40.656 19.219 1 93.75 261 ALA B N 1
ATOM 7738 C CA . ALA B 1 261 ? 3.834 41.094 19.547 1 93.75 261 ALA B CA 1
ATOM 7739 C C . ALA B 1 261 ? 2.928 39.906 19.828 1 93.75 261 ALA B C 1
ATOM 7741 O O . ALA B 1 261 ? 2.102 39.938 20.734 1 93.75 261 ALA B O 1
ATOM 7742 N N . LEU B 1 262 ? 3.088 38.906 19.047 1 93.88 262 LEU B N 1
ATOM 7743 C CA . LEU B 1 262 ? 2.279 37.688 19.219 1 93.88 262 LEU B CA 1
ATOM 7744 C C . LEU B 1 262 ? 2.592 37.031 20.562 1 93.88 262 LEU B C 1
ATOM 7746 O O . LEU B 1 262 ? 1.681 36.625 21.281 1 93.88 262 LEU B O 1
ATOM 7750 N N . MET B 1 263 ? 3.824 36.906 20.859 1 94 263 MET B N 1
ATOM 7751 C CA . MET B 1 263 ? 4.238 36.25 22.109 1 94 263 MET B CA 1
ATOM 7752 C C . MET B 1 263 ? 3.805 37.062 23.328 1 94 263 MET B C 1
ATOM 7754 O O . MET B 1 263 ? 3.408 36.5 24.344 1 94 263 MET B O 1
ATOM 7758 N N . LYS B 1 264 ? 3.877 38.344 23.141 1 93.94 264 LYS B N 1
ATOM 7759 C CA . LYS B 1 264 ? 3.432 39.219 24.219 1 93.94 264 LYS B CA 1
ATOM 7760 C C . LYS B 1 264 ? 1.933 39.094 24.469 1 93.94 264 LYS B C 1
ATOM 7762 O O . LYS B 1 264 ? 1.48 39.094 25.609 1 93.94 264 LYS B O 1
ATOM 7767 N N . LEU B 1 265 ? 1.285 39.031 23.391 1 93.31 265 LEU B N 1
ATOM 7768 C CA . LEU B 1 265 ? -0.156 38.844 23.5 1 93.31 265 LEU B CA 1
ATOM 7769 C C . LEU B 1 265 ? -0.476 37.531 24.188 1 93.31 265 LEU B C 1
ATOM 7771 O O . LEU B 1 265 ? -1.387 37.469 25.016 1 93.31 265 LEU B O 1
ATOM 7775 N N . PHE B 1 266 ? 0.245 36.469 23.938 1 94.19 266 PHE B N 1
ATOM 7776 C CA . PHE B 1 266 ? 0.078 35.156 24.547 1 94.19 266 PHE B CA 1
ATOM 7777 C C . PHE B 1 266 ? 0.375 35.219 26.047 1 94.19 266 PHE B C 1
ATOM 7779 O O . PHE B 1 266 ? -0.399 34.688 26.859 1 94.19 266 PHE B O 1
ATOM 7786 N N . GLU B 1 267 ? 1.422 35.844 26.328 1 92.94 267 GLU B N 1
ATOM 7787 C CA . GLU B 1 267 ? 1.812 35.938 27.719 1 92.94 267 GLU B CA 1
ATOM 7788 C C . GLU B 1 267 ? 0.784 36.75 28.516 1 92.94 267 GLU B C 1
ATOM 7790 O O . GLU B 1 267 ? 0.483 36.406 29.672 1 92.94 267 GLU B O 1
ATOM 7795 N N . ALA B 1 268 ? 0.28 37.75 27.875 1 91.88 268 ALA B N 1
ATOM 7796 C CA . ALA B 1 268 ? -0.728 38.594 28.516 1 91.88 268 ALA B CA 1
ATOM 7797 C C . ALA B 1 268 ? -2.006 37.812 28.797 1 91.88 268 ALA B C 1
ATOM 7799 O O . ALA B 1 268 ? -2.707 38.062 29.766 1 91.88 268 ALA B O 1
ATOM 7800 N N . SER B 1 269 ? -2.256 36.875 27.969 1 92.12 269 SER B N 1
ATOM 7801 C CA . SER B 1 269 ? -3.482 36.094 28.094 1 92.12 269 SER B CA 1
ATOM 7802 C C . SER B 1 269 ? -3.422 35.156 29.297 1 92.12 269 SER B C 1
ATOM 7804 O O . SER B 1 269 ? -4.457 34.781 29.844 1 92.12 269 SER B O 1
ATOM 7806 N N . LEU B 1 270 ? -2.293 34.781 29.75 1 91.69 270 LEU B N 1
ATOM 7807 C CA . LEU B 1 270 ? -2.119 33.812 30.844 1 91.69 270 LEU B CA 1
ATOM 7808 C C . LEU B 1 270 ? -2.461 34.469 32.188 1 91.69 270 LEU B C 1
ATOM 7810 O O . LEU B 1 270 ? -2.904 33.781 33.125 1 91.69 270 LEU B O 1
ATOM 7814 N N . THR B 1 271 ? -2.246 35.781 32.219 1 88.06 271 THR B N 1
ATOM 7815 C CA . THR B 1 271 ? -2.459 36.469 33.5 1 88.06 271 THR B CA 1
ATOM 7816 C C . THR B 1 271 ? -3.531 37.531 33.375 1 88.06 271 THR B C 1
ATOM 7818 O O . THR B 1 271 ? -3.75 38.312 34.281 1 88.06 271 THR B O 1
ATOM 7821 N N . ALA B 1 272 ? -4.211 37.531 32.281 1 87 272 ALA B N 1
ATOM 7822 C CA . ALA B 1 272 ? -5.137 38.656 32.031 1 87 272 ALA B CA 1
ATOM 7823 C C . ALA B 1 272 ? -6.355 38.562 32.938 1 87 272 ALA B C 1
ATOM 7825 O O . ALA B 1 272 ? -6.855 37.469 33.219 1 87 272 ALA B O 1
ATOM 7826 N N . GLU B 1 273 ? -6.738 39.688 33.375 1 86.12 273 GLU B N 1
ATOM 7827 C CA . GLU B 1 273 ? -7.965 39.781 34.188 1 86.12 273 GLU B CA 1
ATOM 7828 C C . GLU B 1 273 ? -9.195 39.844 33.281 1 86.12 273 GLU B C 1
ATOM 7830 O O . GLU B 1 273 ? -10.25 39.312 33.625 1 86.12 273 GLU B O 1
ATOM 7835 N N . SER B 1 274 ? -8.961 40.438 32.094 1 87.44 274 SER B N 1
ATOM 7836 C CA . SER B 1 274 ? -10.047 40.531 31.125 1 87.44 274 SER B CA 1
ATOM 7837 C C . SER B 1 274 ? -10.438 39.156 30.594 1 87.44 274 SER B C 1
ATOM 7839 O O . SER B 1 274 ? -9.586 38.406 30.125 1 87.44 274 SER B O 1
ATOM 7841 N N . GLU B 1 275 ? -11.648 38.875 30.688 1 84.56 275 GLU B N 1
ATOM 7842 C CA . GLU B 1 275 ? -12.172 37.594 30.219 1 84.56 275 GLU B CA 1
ATOM 7843 C C . GLU B 1 275 ? -11.969 37.438 28.719 1 84.56 275 GLU B C 1
ATOM 7845 O O . GLU B 1 275 ? -11.711 36.312 28.234 1 84.56 275 GLU B O 1
ATOM 7850 N N . MET B 1 276 ? -12.086 38.562 28.062 1 85.56 276 MET B N 1
ATOM 7851 C CA . MET B 1 276 ? -11.93 38.5 26.609 1 85.56 276 MET B CA 1
ATOM 7852 C C . MET B 1 276 ? -10.523 38.062 26.234 1 85.56 276 MET B C 1
ATOM 7854 O O . MET B 1 276 ? -10.367 37.156 25.406 1 85.56 276 MET B O 1
ATOM 7858 N N . ILE B 1 277 ? -9.531 38.688 26.828 1 90 277 ILE B N 1
ATOM 7859 C CA . ILE B 1 277 ? -8.148 38.375 26.5 1 90 277 ILE B CA 1
ATOM 7860 C C . ILE B 1 277 ? -7.816 36.938 26.953 1 90 277 ILE B C 1
ATOM 7862 O O . ILE B 1 277 ? -7.172 36.188 26.219 1 90 277 ILE B O 1
ATOM 7866 N N . ARG B 1 278 ? -8.312 36.562 28.047 1 88.25 278 ARG B N 1
ATOM 7867 C CA . ARG B 1 278 ? -7.996 35.281 28.641 1 88.25 278 ARG B CA 1
ATOM 7868 C C . ARG B 1 278 ? -8.625 34.156 27.844 1 88.25 278 ARG B C 1
ATOM 7870 O O . ARG B 1 278 ? -7.957 33.156 27.547 1 88.25 278 ARG B O 1
ATOM 7877 N N . LYS B 1 279 ? -9.797 34.281 27.391 1 86.12 279 LYS B N 1
ATOM 7878 C CA . LYS B 1 279 ? -10.539 33.188 26.797 1 86.12 279 LYS B CA 1
ATOM 7879 C C . LYS B 1 279 ? -10.375 33.188 25.266 1 86.12 279 LYS B C 1
ATOM 7881 O O . LYS B 1 279 ? -10.477 32.125 24.641 1 86.12 279 LYS B O 1
ATOM 7886 N N . THR B 1 280 ? -10.109 34.281 24.734 1 90.12 280 THR B N 1
ATOM 7887 C CA . THR B 1 280 ? -10.227 34.375 23.281 1 90.12 280 THR B CA 1
ATOM 7888 C C . THR B 1 280 ? -8.852 34.406 22.625 1 90.12 280 THR B C 1
ATOM 7890 O O . THR B 1 280 ? -8.711 34.094 21.438 1 90.12 280 THR B O 1
ATOM 7893 N N . THR B 1 281 ? -7.852 34.75 23.344 1 92.75 281 THR B N 1
ATOM 7894 C CA . THR B 1 281 ? -6.539 34.969 22.75 1 92.75 281 THR B CA 1
ATOM 7895 C C . THR B 1 281 ? -6.008 33.688 22.094 1 92.75 281 THR B C 1
ATOM 7897 O O . THR B 1 281 ? -5.555 33.719 20.953 1 92.75 281 THR B O 1
ATOM 7900 N N . ILE B 1 282 ? -6.098 32.562 22.719 1 92.25 282 ILE B N 1
ATOM 7901 C CA . ILE B 1 282 ? -5.512 31.312 22.219 1 92.25 282 ILE B CA 1
ATOM 7902 C C . ILE B 1 282 ? -6.234 30.891 20.953 1 92.25 282 ILE B C 1
ATOM 7904 O O . ILE B 1 282 ? -5.598 30.656 19.922 1 92.25 282 ILE B O 1
ATOM 7908 N N . PRO B 1 283 ? -7.559 30.781 20.969 1 91.38 283 PRO B N 1
ATOM 7909 C CA . PRO B 1 283 ? -8.25 30.422 19.734 1 91.38 283 PRO B CA 1
ATOM 7910 C C . PRO B 1 283 ? -7.996 31.438 18.609 1 91.38 283 PRO B C 1
ATOM 7912 O O . PRO B 1 283 ? -7.914 31.062 17.438 1 91.38 283 PRO B O 1
ATOM 7915 N N . PHE B 1 284 ? -7.883 32.719 19.047 1 92.38 284 PHE B N 1
ATOM 7916 C CA . PHE B 1 284 ? -7.598 33.75 18.078 1 92.38 284 PHE B CA 1
ATOM 7917 C C . PHE B 1 284 ? -6.242 33.531 17.406 1 92.38 284 PHE B C 1
ATOM 7919 O O . PHE B 1 284 ? -6.121 33.625 16.188 1 92.38 284 PHE B O 1
ATOM 7926 N N . LEU B 1 285 ? -5.238 33.281 18.188 1 92.81 285 LEU B N 1
ATOM 7927 C CA . LEU B 1 285 ? -3.896 33.062 17.656 1 92.81 285 LEU B CA 1
ATOM 7928 C C . LEU B 1 285 ? -3.881 31.859 16.719 1 92.81 285 LEU B C 1
ATOM 7930 O O . LEU B 1 285 ? -3.219 31.891 15.68 1 92.81 285 LEU B O 1
ATOM 7934 N N . LEU B 1 286 ? -4.586 30.844 17.047 1 93 286 LEU B N 1
ATOM 7935 C CA . LEU B 1 286 ? -4.648 29.641 16.203 1 93 286 LEU B CA 1
ATOM 7936 C C . LEU B 1 286 ? -5.367 29.938 14.891 1 93 286 LEU B C 1
ATOM 7938 O O . LEU B 1 286 ? -4.957 29.453 13.836 1 93 286 LEU B O 1
ATOM 7942 N N . LYS B 1 287 ? -6.355 30.672 15.047 1 91.31 287 LYS B N 1
ATOM 7943 C CA . LYS B 1 287 ? -7.078 31.031 13.828 1 91.31 287 LYS B CA 1
ATOM 7944 C C . LYS B 1 287 ? -6.203 31.875 12.898 1 91.31 287 LYS B C 1
ATOM 7946 O O . LYS B 1 287 ? -6.223 31.672 11.68 1 91.31 287 LYS B O 1
ATOM 7951 N N . LEU B 1 288 ? -5.516 32.781 13.508 1 91 288 LEU B N 1
ATOM 7952 C CA . LEU B 1 288 ? -4.574 33.594 12.727 1 91 288 LEU B CA 1
ATOM 7953 C C . LEU B 1 288 ? -3.574 32.688 12 1 91 288 LEU B C 1
ATOM 7955 O O . LEU B 1 288 ? -3.271 32.938 10.828 1 91 288 LEU B O 1
ATOM 7959 N N . ALA B 1 289 ? -3.115 31.703 12.68 1 92 289 ALA B N 1
ATOM 7960 C CA . ALA B 1 289 ? -2.131 30.781 12.125 1 92 289 ALA B CA 1
ATOM 7961 C C . ALA B 1 289 ? -2.729 29.953 10.984 1 92 289 ALA B C 1
ATOM 7963 O O . ALA B 1 289 ? -2.021 29.562 10.055 1 92 289 ALA B O 1
ATOM 7964 N N . SER B 1 290 ? -3.973 29.672 11.023 1 92 290 SER B N 1
ATOM 7965 C CA . SER B 1 290 ? -4.633 28.891 9.984 1 92 290 SER B CA 1
ATOM 7966 C C . SER B 1 290 ? -4.746 29.672 8.68 1 92 290 SER B C 1
ATOM 7968 O O . SER B 1 290 ? -4.859 29.078 7.605 1 92 290 SER B O 1
ATOM 7970 N N . LEU B 1 291 ? -4.656 31.016 8.812 1 87.38 291 LEU B N 1
ATOM 7971 C CA . LEU B 1 291 ? -4.871 31.859 7.645 1 87.38 291 LEU B CA 1
ATOM 7972 C C . LEU B 1 291 ? -3.541 32.281 7.043 1 87.38 291 LEU B C 1
ATOM 7974 O O . LEU B 1 291 ? -3.504 32.812 5.922 1 87.38 291 LEU B O 1
ATOM 7978 N N . SER B 1 292 ? -2.523 32.062 7.801 1 88.38 292 SER B N 1
ATOM 7979 C CA . SER B 1 292 ? -1.225 32.531 7.328 1 88.38 292 SER B CA 1
ATOM 7980 C C . SER B 1 292 ? -0.116 31.562 7.707 1 88.38 292 SER B C 1
ATOM 7982 O O . SER B 1 292 ? 0.197 31.391 8.883 1 88.38 292 SER B O 1
ATOM 7984 N N . PRO B 1 293 ? 0.605 31 6.672 1 89.12 293 PRO B N 1
ATOM 7985 C CA . PRO B 1 293 ? 1.702 30.062 6.961 1 89.12 293 PRO B CA 1
ATOM 7986 C C . PRO B 1 293 ? 2.832 30.719 7.754 1 89.12 293 PRO B C 1
ATOM 7988 O O . PRO B 1 293 ? 3.473 30.062 8.578 1 89.12 293 PRO B O 1
ATOM 7991 N N . MET B 1 294 ? 3.029 31.984 7.57 1 86.12 294 MET B N 1
ATOM 7992 C CA . MET B 1 294 ? 4.078 32.688 8.297 1 86.12 294 MET B CA 1
ATOM 7993 C C . MET B 1 294 ? 3.758 32.75 9.781 1 86.12 294 MET B C 1
ATOM 7995 O O . MET B 1 294 ? 4.637 32.531 10.625 1 86.12 294 MET B O 1
ATOM 7999 N N . LEU B 1 295 ? 2.588 33.156 10.008 1 88.5 295 LEU B N 1
ATOM 8000 C CA . LEU B 1 295 ? 2.17 33.219 11.406 1 88.5 295 LEU B CA 1
ATOM 8001 C C . LEU B 1 295 ? 2.193 31.844 12.055 1 88.5 295 LEU B C 1
ATOM 8003 O O . LEU B 1 295 ? 2.52 31.703 13.234 1 88.5 295 LEU B O 1
ATOM 8007 N N . LEU B 1 296 ? 1.849 30.797 11.312 1 92.69 296 LEU B N 1
ATOM 8008 C CA . LEU B 1 296 ? 1.923 29.422 11.797 1 92.69 296 LEU B CA 1
ATOM 8009 C C . LEU B 1 296 ? 3.352 29.062 12.188 1 92.69 296 LEU B C 1
ATOM 8011 O O . LEU B 1 296 ? 3.576 28.422 13.227 1 92.69 296 LEU B O 1
ATOM 8015 N N . ASN B 1 297 ? 4.285 29.516 11.406 1 90.75 297 ASN B N 1
ATOM 8016 C CA . ASN B 1 297 ? 5.688 29.234 11.695 1 90.75 297 ASN B CA 1
ATOM 8017 C C . ASN B 1 297 ? 6.121 29.844 13.023 1 90.75 297 ASN B C 1
ATOM 8019 O O . ASN B 1 297 ? 6.906 29.25 13.766 1 90.75 297 ASN B O 1
ATOM 8023 N N . ILE B 1 298 ? 5.582 30.953 13.281 1 85.62 298 ILE B N 1
ATOM 8024 C CA . ILE B 1 298 ? 5.91 31.625 14.523 1 85.62 298 ILE B CA 1
ATOM 8025 C C . ILE B 1 298 ? 5.355 30.828 15.703 1 85.62 298 ILE B C 1
ATOM 8027 O O . ILE B 1 298 ? 6.027 30.672 16.734 1 85.62 298 ILE B O 1
ATOM 8031 N N . LEU B 1 299 ? 4.242 30.359 15.555 1 88.06 299 LEU B N 1
ATOM 8032 C CA . LEU B 1 299 ? 3.611 29.594 16.625 1 88.06 299 LEU B CA 1
ATOM 8033 C C . LEU B 1 299 ? 4.32 28.266 16.844 1 88.06 299 LEU B C 1
ATOM 8035 O O . LEU B 1 299 ? 4.531 27.844 17.984 1 88.06 299 LEU B O 1
ATOM 8039 N N . THR B 1 300 ? 4.688 27.609 15.82 1 89.94 300 THR B N 1
ATOM 8040 C CA . THR B 1 300 ? 5.27 26.266 15.906 1 89.94 300 THR B CA 1
ATOM 8041 C C . THR B 1 300 ? 6.699 26.344 16.438 1 89.94 300 THR B C 1
ATOM 8043 O O . THR B 1 300 ? 7.254 25.328 16.875 1 89.94 300 THR B O 1
ATOM 8046 N N . THR B 1 301 ? 7.273 27.484 16.438 1 90.25 301 THR B N 1
ATOM 8047 C CA . THR B 1 301 ? 8.633 27.625 16.938 1 90.25 301 THR B CA 1
ATOM 8048 C C . THR B 1 301 ? 8.641 28.328 18.297 1 90.25 301 THR B C 1
ATOM 8050 O O . THR B 1 301 ? 8.789 27.688 19.344 1 90.25 301 THR B O 1
ATOM 8053 N N . ASP B 1 302 ? 8.125 29.516 18.344 1 90.88 302 ASP B N 1
ATOM 8054 C CA . ASP B 1 302 ? 8.242 30.344 19.547 1 90.88 302 ASP B CA 1
ATOM 8055 C C . ASP B 1 302 ? 7.219 29.922 20.594 1 90.88 302 ASP B C 1
ATOM 8057 O O . ASP B 1 302 ? 7.543 29.812 21.781 1 90.88 302 ASP B O 1
ATOM 8061 N N . LEU B 1 303 ? 6.105 29.719 20.141 1 90.56 303 LEU B N 1
ATOM 8062 C CA . LEU B 1 303 ? 5.062 29.391 21.094 1 90.56 303 LEU B CA 1
ATOM 8063 C C . LEU B 1 303 ? 5.312 28.031 21.734 1 90.56 303 LEU B C 1
ATOM 8065 O O . LEU B 1 303 ? 5.129 27.859 22.938 1 90.56 303 LEU B O 1
ATOM 8069 N N . ILE B 1 304 ? 5.699 27.047 20.984 1 92.38 304 ILE B N 1
ATOM 8070 C CA . ILE B 1 304 ? 5.961 25.703 21.5 1 92.38 304 ILE B CA 1
ATOM 8071 C C . ILE B 1 304 ? 7.078 25.75 22.531 1 92.38 304 ILE B C 1
ATOM 8073 O O . ILE B 1 304 ? 7 25.078 23.562 1 92.38 304 ILE B O 1
ATOM 8077 N N . ASN B 1 305 ? 8.008 26.578 22.312 1 91.31 305 ASN B N 1
ATOM 8078 C CA . ASN B 1 305 ? 9.109 26.734 23.266 1 91.31 305 ASN B CA 1
ATOM 8079 C C . ASN B 1 305 ? 8.656 27.391 24.562 1 91.31 305 ASN B C 1
ATOM 8081 O O . ASN B 1 305 ? 9.234 27.141 25.625 1 91.31 305 ASN B O 1
ATOM 8085 N N . ALA B 1 306 ? 7.641 28.156 24.438 1 93.06 306 ALA B N 1
ATOM 8086 C CA . ALA B 1 306 ? 7.137 28.891 25.594 1 93.06 306 ALA B CA 1
ATOM 8087 C C . ALA B 1 306 ? 6.234 28 26.453 1 93.06 306 ALA B C 1
ATOM 8089 O O . ALA B 1 306 ? 5.934 28.344 27.594 1 93.06 306 ALA B O 1
ATOM 8090 N N . LEU B 1 307 ? 5.855 26.859 25.938 1 93 307 LEU B N 1
ATOM 8091 C CA . LEU B 1 307 ? 4.918 26 26.641 1 93 307 LEU B CA 1
ATOM 8092 C C . LEU B 1 307 ? 5.648 25.109 27.641 1 93 307 LEU B C 1
ATOM 8094 O O . LEU B 1 307 ? 5.691 23.891 27.469 1 93 307 LEU B O 1
ATOM 8098 N N . THR B 1 308 ? 6.102 25.719 28.688 1 91.62 308 THR B N 1
ATOM 8099 C CA . THR B 1 308 ? 6.711 25 29.797 1 91.62 308 THR B CA 1
ATOM 8100 C C . THR B 1 308 ? 5.641 24.297 30.641 1 91.62 308 THR B C 1
ATOM 8102 O O . THR B 1 308 ? 4.453 24.594 30.516 1 91.62 308 THR B O 1
ATOM 8105 N N . PRO B 1 309 ? 5.988 23.344 31.438 1 91.81 309 PRO B N 1
ATOM 8106 C CA . PRO B 1 309 ? 5.012 22.625 32.281 1 91.81 309 PRO B CA 1
ATOM 8107 C C . PRO B 1 309 ? 4.145 23.562 33.094 1 91.81 309 PRO B C 1
ATOM 8109 O O . PRO B 1 309 ? 2.943 23.328 33.25 1 91.81 309 PRO B O 1
ATOM 8112 N N . GLU B 1 310 ? 4.762 24.625 33.562 1 91.38 310 GLU B N 1
ATOM 8113 C CA . GLU B 1 310 ? 4.02 25.594 34.375 1 91.38 310 GLU B CA 1
ATOM 8114 C C . GLU B 1 310 ? 2.988 26.328 33.5 1 91.38 310 GLU B C 1
ATOM 8116 O O . GLU B 1 310 ? 1.852 26.531 33.938 1 91.38 310 GLU B O 1
ATOM 8121 N N . VAL B 1 311 ? 3.439 26.703 32.344 1 93.88 311 VAL B N 1
ATOM 8122 C CA . VAL B 1 311 ? 2.559 27.422 31.422 1 93.88 311 VAL B CA 1
ATOM 8123 C C . VAL B 1 311 ? 1.426 26.5 30.984 1 93.88 311 VAL B C 1
ATOM 8125 O O . VAL B 1 311 ? 0.279 26.938 30.859 1 93.88 311 VAL B O 1
ATOM 8128 N N . LEU B 1 312 ? 1.719 25.234 30.766 1 93.88 312 LEU B N 1
ATOM 8129 C CA . LEU B 1 312 ? 0.712 24.25 30.359 1 93.88 312 LEU B CA 1
ATOM 8130 C C . LEU B 1 312 ? -0.364 24.109 31.422 1 93.88 312 LEU B C 1
ATOM 8132 O O . LEU B 1 312 ? -1.551 24 31.109 1 93.88 312 LEU B O 1
ATOM 8136 N N . ASN B 1 313 ? 0.046 24.094 32.625 1 92.94 313 ASN B N 1
ATOM 8137 C CA . ASN B 1 313 ? -0.909 23.969 33.719 1 92.94 313 ASN B CA 1
ATOM 8138 C C . ASN B 1 313 ? -1.807 25.203 33.844 1 92.94 313 ASN B C 1
ATOM 8140 O O . ASN B 1 313 ? -2.988 25.078 34.156 1 92.94 313 ASN B O 1
ATOM 8144 N N . GLN B 1 314 ? -1.202 26.344 33.594 1 91.94 314 GLN B N 1
ATOM 8145 C CA . GLN B 1 314 ? -1.998 27.578 33.562 1 91.94 314 GLN B CA 1
ATOM 8146 C C . GLN B 1 314 ? -3.025 27.531 32.438 1 91.94 314 GLN B C 1
ATOM 8148 O O . GLN B 1 314 ? -4.184 27.906 32.625 1 91.94 314 GLN B O 1
ATOM 8153 N N . LEU B 1 315 ? -2.586 27.094 31.297 1 91.94 315 LEU B N 1
ATOM 8154 C CA . LEU B 1 315 ? -3.477 26.969 30.141 1 91.94 315 LEU B CA 1
ATOM 8155 C C . LEU B 1 315 ? -4.602 25.969 30.438 1 91.94 315 LEU B C 1
ATOM 8157 O O . LEU B 1 315 ? -5.734 26.172 29.984 1 91.94 315 LEU B O 1
ATOM 8161 N N . ASN B 1 316 ? -4.25 24.906 31.141 1 92.06 316 ASN B N 1
ATOM 8162 C CA . ASN B 1 316 ? -5.246 23.906 31.484 1 92.06 316 ASN B CA 1
ATOM 8163 C C . ASN B 1 316 ? -6.379 24.5 32.312 1 92.06 316 ASN B C 1
ATOM 8165 O O . ASN B 1 316 ? -7.543 24.141 32.156 1 92.06 316 ASN B O 1
ATOM 8169 N N . THR B 1 317 ? -6.035 25.344 33.188 1 89.25 317 THR B N 1
ATOM 8170 C CA . THR B 1 317 ? -7.039 26 34.031 1 89.25 317 THR B CA 1
ATOM 8171 C C . THR B 1 317 ? -7.984 26.844 33.188 1 89.25 317 THR B C 1
ATOM 8173 O O . THR B 1 317 ? -9.195 26.844 33.406 1 89.25 317 THR B O 1
ATOM 8176 N N . ILE B 1 318 ? -7.449 27.516 32.25 1 88.12 318 ILE B N 1
ATOM 8177 C CA . ILE B 1 318 ? -8.234 28.375 31.375 1 88.12 318 ILE B CA 1
ATOM 8178 C C . ILE B 1 318 ? -9.109 27.516 30.453 1 88.12 318 ILE B C 1
ATOM 8180 O O . ILE B 1 318 ? -10.305 27.781 30.312 1 88.12 318 ILE B O 1
ATOM 8184 N N . LEU B 1 319 ? -8.539 26.469 29.953 1 88.5 319 LEU B N 1
ATOM 8185 C CA . LEU B 1 319 ? -9.211 25.688 28.922 1 88.5 319 LEU B CA 1
ATOM 8186 C C . LEU B 1 319 ? -10.211 24.719 29.547 1 88.5 319 LEU B C 1
ATOM 8188 O O . LEU B 1 319 ? -11.203 24.344 28.906 1 88.5 319 LEU B O 1
ATOM 8192 N N . SER B 1 320 ? -9.891 24.25 30.703 1 88.31 320 SER B N 1
ATOM 8193 C CA . SER B 1 320 ? -10.82 23.344 31.359 1 88.31 320 SER B CA 1
ATOM 8194 C C . SER B 1 320 ? -12.18 24 31.578 1 88.31 320 SER B C 1
ATOM 8196 O O . SER B 1 320 ? -13.219 23.344 31.438 1 88.31 320 SER B O 1
ATOM 8198 N N . GLN B 1 321 ? -12.164 25.219 31.891 1 83.56 321 GLN B N 1
ATOM 8199 C CA . GLN B 1 321 ? -13.414 25.969 32.031 1 83.56 321 GLN B CA 1
ATOM 8200 C C . GLN B 1 321 ? -14.172 26.031 30.719 1 83.56 321 GLN B C 1
ATOM 8202 O O . GLN B 1 321 ? -15.391 25.891 30.688 1 83.56 321 GLN B O 1
ATOM 8207 N N . TRP B 1 322 ? -13.422 26.234 29.781 1 82.56 322 TRP B N 1
ATOM 8208 C CA . TRP B 1 322 ? -14 26.297 28.438 1 82.56 322 TRP B CA 1
ATOM 8209 C C . TRP B 1 322 ? -14.57 24.953 28.031 1 82.56 322 TRP B C 1
ATOM 8211 O O . TRP B 1 322 ? -15.648 24.891 27.422 1 82.56 322 TRP B O 1
ATOM 8221 N N . LYS B 1 323 ? -13.875 23.875 28.375 1 84.25 323 LYS B N 1
ATOM 8222 C CA . LYS B 1 323 ? -14.312 22.516 28.047 1 84.25 323 LYS B CA 1
ATOM 8223 C C . LYS B 1 323 ? -15.656 22.203 28.688 1 84.25 323 LYS B C 1
ATOM 8225 O O . LYS B 1 323 ? -16.516 21.562 28.078 1 84.25 323 LYS B O 1
ATOM 8230 N N . ASN B 1 324 ? -15.859 22.625 29.797 1 79.75 324 ASN B N 1
ATOM 8231 C CA . ASN B 1 324 ? -17.078 22.359 30.547 1 79.75 324 ASN B CA 1
ATOM 8232 C C . ASN B 1 324 ? -18.25 23.203 30.047 1 79.75 324 ASN B C 1
ATOM 8234 O O . ASN B 1 324 ? -19.391 22.734 30.047 1 79.75 324 ASN B O 1
ATOM 8238 N N . THR B 1 325 ? -17.938 24.438 29.594 1 77.06 325 THR B N 1
ATOM 8239 C CA . THR B 1 325 ? -19 25.375 29.203 1 77.06 325 THR B CA 1
ATOM 8240 C C . THR B 1 325 ? -19.391 25.156 27.75 1 77.06 325 THR B C 1
ATOM 8242 O O . THR B 1 325 ? -20.578 25.234 27.406 1 77.06 325 THR B O 1
ATOM 8245 N N . SER B 1 326 ? -18.422 24.922 26.922 1 79 326 SER B N 1
ATOM 8246 C CA . SER B 1 326 ? -18.656 24.781 25.484 1 79 326 SER B CA 1
ATOM 8247 C C . SER B 1 326 ? -17.875 23.609 24.906 1 79 326 SER B C 1
ATOM 8249 O O . SER B 1 326 ? -16.875 23.812 24.219 1 79 326 SER B O 1
ATOM 8251 N N . HIS B 1 327 ? -18.391 22.469 25.062 1 77.56 327 HIS B N 1
ATOM 8252 C CA . HIS B 1 327 ? -17.688 21.234 24.703 1 77.56 327 HIS B CA 1
ATOM 8253 C C . HIS B 1 327 ? -17.469 21.156 23.203 1 77.56 327 HIS B C 1
ATOM 8255 O O . HIS B 1 327 ? -16.406 20.734 22.75 1 77.56 327 HIS B O 1
ATOM 8261 N N . GLN B 1 328 ? -18.328 21.594 22.422 1 74.06 328 GLN B N 1
ATOM 8262 C CA . GLN B 1 328 ? -18.234 21.5 20.969 1 74.06 328 GLN B CA 1
ATOM 8263 C C . GLN B 1 328 ? -17.156 22.438 20.438 1 74.06 328 GLN B C 1
ATOM 8265 O O . GLN B 1 328 ? -16.391 22.062 19.547 1 74.06 328 GLN B O 1
ATOM 8270 N N . GLU B 1 329 ? -17.188 23.594 20.953 1 79.62 329 GLU B N 1
ATOM 8271 C CA . GLU B 1 329 ? -16.188 24.578 20.516 1 79.62 329 GLU B CA 1
ATOM 8272 C C . GLU B 1 329 ? -14.781 24.125 20.922 1 79.62 329 GLU B C 1
ATOM 8274 O O . GLU B 1 329 ? -13.82 24.328 20.172 1 79.62 329 GLU B O 1
ATOM 8279 N N . TYR B 1 330 ? -14.812 23.484 22 1 87.06 330 TYR B N 1
ATOM 8280 C CA . TYR B 1 330 ? -13.523 22.984 22.484 1 87.06 330 TYR B CA 1
ATOM 8281 C C . TYR B 1 330 ? -12.992 21.891 21.578 1 87.06 330 TYR B C 1
ATOM 8283 O O . TYR B 1 330 ? -11.797 21.875 21.266 1 87.06 330 TYR B O 1
ATOM 8291 N N . GLU B 1 331 ? -13.836 21 21.141 1 84.38 331 GLU B N 1
ATOM 8292 C CA . GLU B 1 331 ? -13.43 19.938 20.25 1 84.38 331 GLU B CA 1
ATOM 8293 C C . GLU B 1 331 ? -12.961 20.484 18.906 1 84.38 331 GLU B C 1
ATOM 8295 O O . GLU B 1 331 ? -11.992 19.984 18.328 1 84.38 331 GLU B O 1
ATOM 8300 N N . SER B 1 332 ? -13.68 21.438 18.438 1 85.56 332 SER B N 1
ATOM 8301 C CA . SER B 1 332 ? -13.289 22.078 17.188 1 85.56 332 SER B CA 1
ATOM 8302 C C . SER B 1 332 ? -11.93 22.75 17.312 1 85.56 332 SER B C 1
ATOM 8304 O O . SER B 1 332 ? -11.148 22.766 16.359 1 85.56 332 SER B O 1
ATOM 8306 N N . PHE B 1 333 ? -11.844 23.344 18.531 1 89.44 333 PHE B N 1
ATOM 8307 C CA . PHE B 1 333 ? -10.562 23.969 18.844 1 89.44 333 PHE B CA 1
ATOM 8308 C C . PHE B 1 333 ? -9.43 22.953 18.781 1 89.44 333 PHE B C 1
ATOM 8310 O O . PHE B 1 333 ? -8.383 23.219 18.188 1 89.44 333 PHE B O 1
ATOM 8317 N N . LEU B 1 334 ? -9.609 21.766 19.281 1 92.25 334 LEU B N 1
ATOM 8318 C CA . LEU B 1 334 ? -8.594 20.719 19.281 1 92.25 334 LEU B CA 1
ATOM 8319 C C . LEU B 1 334 ? -8.305 20.234 17.859 1 92.25 334 LEU B C 1
ATOM 8321 O O . LEU B 1 334 ? -7.156 19.984 17.5 1 92.25 334 LEU B O 1
ATOM 8325 N N . LEU B 1 335 ? -9.312 20.141 17.094 1 91.81 335 LEU B N 1
ATOM 8326 C CA . LEU B 1 335 ? -9.156 19.703 15.711 1 91.81 335 LEU B CA 1
ATOM 8327 C C . LEU B 1 335 ? -8.367 20.719 14.906 1 91.81 335 LEU B C 1
ATOM 8329 O O . LEU B 1 335 ? -7.602 20.359 14.008 1 91.81 335 LEU B O 1
ATOM 8333 N N . LEU B 1 336 ? -8.594 21.984 15.25 1 94.38 336 LEU B N 1
ATOM 8334 C CA . LEU B 1 336 ? -7.832 23.031 14.594 1 94.38 336 LEU B CA 1
ATOM 8335 C C . LEU B 1 336 ? -6.344 22.906 14.906 1 94.38 336 LEU B C 1
ATOM 8337 O O . LEU B 1 336 ? -5.5 23.141 14.039 1 94.38 336 LEU B O 1
ATOM 8341 N N . VAL B 1 337 ? -6.062 22.594 16.141 1 95.44 337 VAL B N 1
ATOM 8342 C CA . VAL B 1 337 ? -4.672 22.391 16.531 1 95.44 337 VAL B CA 1
ATOM 8343 C C . VAL B 1 337 ? -4.051 21.297 15.656 1 95.44 337 VAL B C 1
ATOM 8345 O O . VAL B 1 337 ? -2.947 21.469 15.133 1 95.44 337 VAL B O 1
ATOM 8348 N N . VAL B 1 338 ? -4.758 20.219 15.461 1 95.75 338 VAL B N 1
ATOM 8349 C CA . VAL B 1 338 ? -4.27 19.094 14.672 1 95.75 338 VAL B CA 1
ATOM 8350 C C . VAL B 1 338 ? -4.062 19.516 13.227 1 95.75 338 VAL B C 1
ATOM 8352 O O . VAL B 1 338 ? -3.033 19.203 12.617 1 95.75 338 VAL B O 1
ATOM 8355 N N . HIS B 1 339 ? -4.969 20.219 12.75 1 95.31 339 HIS B N 1
ATOM 8356 C CA . HIS B 1 339 ? -4.883 20.703 11.383 1 95.31 339 HIS B CA 1
ATOM 8357 C C . HIS B 1 339 ? -3.658 21.594 11.188 1 95.31 339 HIS B C 1
ATOM 8359 O O . HIS B 1 339 ? -2.961 21.484 10.172 1 95.31 339 HIS B O 1
ATOM 8365 N N . LEU B 1 340 ? -3.482 22.469 12.133 1 95.56 340 LEU B N 1
ATOM 8366 C CA . LEU B 1 340 ? -2.346 23.375 12.047 1 95.56 340 LEU B CA 1
ATOM 8367 C C . LEU B 1 340 ? -1.028 22.609 12.109 1 95.56 340 LEU B C 1
ATOM 8369 O O . LEU B 1 340 ? -0.07 22.953 11.414 1 95.56 340 LEU B O 1
ATOM 8373 N N . VAL B 1 341 ? -0.977 21.578 12.898 1 96.12 341 VAL B N 1
ATOM 8374 C CA . VAL B 1 341 ? 0.235 20.781 12.992 1 96.12 341 VAL B CA 1
ATOM 8375 C C . VAL B 1 341 ? 0.509 20.109 11.641 1 96.12 341 VAL B C 1
ATOM 8377 O O . VAL B 1 341 ? 1.651 20.078 11.18 1 96.12 341 VAL B O 1
ATOM 8380 N N . ILE B 1 342 ? -0.473 19.578 11.023 1 95.56 342 ILE B N 1
ATOM 8381 C CA . ILE B 1 342 ? -0.345 18.891 9.75 1 95.56 342 ILE B CA 1
ATOM 8382 C C . ILE B 1 342 ? 0.171 19.859 8.688 1 95.56 342 ILE B C 1
ATOM 8384 O O . ILE B 1 342 ? 0.934 19.469 7.801 1 95.56 342 ILE B O 1
ATOM 8388 N N . GLN B 1 343 ? -0.155 21.125 8.883 1 93.94 343 GLN B N 1
ATOM 8389 C CA . GLN B 1 343 ? 0.227 22.141 7.902 1 93.94 343 GLN B CA 1
ATOM 8390 C C . GLN B 1 343 ? 1.578 22.766 8.25 1 93.94 343 GLN B C 1
ATOM 8392 O O . GLN B 1 343 ? 2.096 23.594 7.5 1 93.94 343 GLN B O 1
ATOM 8397 N N . SER B 1 344 ? 2.135 22.328 9.25 1 92.62 344 SER B N 1
ATOM 8398 C CA . SER B 1 344 ? 3.395 22.922 9.688 1 92.62 344 SER B CA 1
ATOM 8399 C C . SER B 1 344 ? 4.574 22.359 8.906 1 92.62 344 SER B C 1
ATOM 8401 O O . SER B 1 344 ? 4.84 21.156 8.945 1 92.62 344 SER B O 1
ATOM 8403 N N . ASP B 1 345 ? 5.32 23.188 8.258 1 89.94 345 ASP B N 1
ATOM 8404 C CA . ASP B 1 345 ? 6.496 22.766 7.504 1 89.94 345 ASP B CA 1
ATOM 8405 C C . ASP B 1 345 ? 7.773 23.016 8.297 1 89.94 345 ASP B C 1
ATOM 8407 O O . ASP B 1 345 ? 8.789 22.359 8.07 1 89.94 345 ASP B O 1
ATOM 8411 N N . ILE B 1 346 ? 7.664 24 9.141 1 90.56 346 ILE B N 1
ATOM 8412 C CA . ILE B 1 346 ? 8.82 24.312 9.977 1 90.56 346 ILE B CA 1
ATOM 8413 C C . ILE B 1 346 ? 8.516 23.969 11.43 1 90.56 346 ILE B C 1
ATOM 8415 O O . ILE B 1 346 ? 7.438 24.297 11.945 1 90.56 346 ILE B O 1
ATOM 8419 N N . GLY B 1 347 ? 9.422 23.297 12.031 1 90.62 347 GLY B N 1
ATOM 8420 C CA . GLY B 1 347 ? 9.312 23.016 13.453 1 90.62 347 GLY B CA 1
ATOM 8421 C C . GLY B 1 347 ? 8.477 21.797 13.75 1 90.62 347 GLY B C 1
ATOM 8422 O O . GLY B 1 347 ? 8.062 21.578 14.891 1 90.62 347 GLY B O 1
ATOM 8423 N N . ALA B 1 348 ? 8.195 21.016 12.727 1 94.12 348 ALA B N 1
ATOM 8424 C CA . ALA B 1 348 ? 7.355 19.828 12.898 1 94.12 348 ALA B CA 1
ATOM 8425 C C . ALA B 1 348 ? 7.973 18.859 13.898 1 94.12 348 ALA B C 1
ATOM 8427 O O . ALA B 1 348 ? 7.266 18.297 14.734 1 94.12 348 ALA B O 1
ATOM 8428 N N . TYR B 1 349 ? 9.281 18.688 13.844 1 95.44 349 TYR B N 1
ATOM 8429 C CA . TYR B 1 349 ? 9.977 17.781 14.742 1 95.44 349 TYR B CA 1
ATOM 8430 C C . TYR B 1 349 ? 9.859 18.25 16.188 1 95.44 349 TYR B C 1
ATOM 8432 O O . TYR B 1 349 ? 9.633 17.438 17.094 1 95.44 349 TYR B O 1
ATOM 8440 N N . GLN B 1 350 ? 9.953 19.531 16.422 1 94.31 350 GLN B N 1
ATOM 8441 C CA . GLN B 1 350 ? 9.852 20.109 17.75 1 94.31 350 GLN B CA 1
ATOM 8442 C C . GLN B 1 350 ? 8.438 19.969 18.312 1 94.31 350 GLN B C 1
ATOM 8444 O O . GLN B 1 350 ? 8.258 19.672 19.484 1 94.31 350 GLN B O 1
ATOM 8449 N N . VAL B 1 351 ? 7.535 20.25 17.438 1 95.81 351 VAL B N 1
ATOM 8450 C CA . VAL B 1 351 ? 6.137 20.125 17.844 1 95.81 351 VAL B CA 1
ATOM 8451 C C . VAL B 1 351 ? 5.844 18.688 18.266 1 95.81 351 VAL B C 1
ATOM 8453 O O . VAL B 1 351 ? 5.18 18.438 19.266 1 95.81 351 VAL B O 1
ATOM 8456 N N . LEU B 1 352 ? 6.348 17.75 17.484 1 96.25 352 LEU B N 1
ATOM 8457 C CA . LEU B 1 352 ? 6.152 16.344 17.797 1 96.25 352 LEU B CA 1
ATOM 8458 C C . LEU B 1 352 ? 6.797 15.984 19.125 1 96.25 352 LEU B C 1
ATOM 8460 O O . LEU B 1 352 ? 6.176 15.32 19.969 1 96.25 352 LEU B O 1
ATOM 8464 N N . GLN B 1 353 ? 7.996 16.422 19.328 1 94.44 353 GLN B N 1
ATOM 8465 C CA . GLN B 1 353 ? 8.688 16.156 20.594 1 94.44 353 GLN B CA 1
ATOM 8466 C C . GLN B 1 353 ? 7.914 16.719 21.781 1 94.44 353 GLN B C 1
ATOM 8468 O O . GLN B 1 353 ? 7.816 16.078 22.828 1 94.44 353 GLN B O 1
ATOM 8473 N N . PHE B 1 354 ? 7.426 17.938 21.578 1 94.69 354 PHE B N 1
ATOM 8474 C CA . PHE B 1 354 ? 6.637 18.578 22.625 1 94.69 354 PHE B CA 1
ATOM 8475 C C . PHE B 1 354 ? 5.418 17.734 22.984 1 94.69 354 PHE B C 1
ATOM 8477 O O . PHE B 1 354 ? 5.152 17.484 24.156 1 94.69 354 PHE B O 1
ATOM 8484 N N . PHE B 1 355 ? 4.676 17.266 21.953 1 95.38 355 PHE B N 1
ATOM 8485 C CA . PHE B 1 355 ? 3.469 16.484 22.172 1 95.38 355 PHE B CA 1
ATOM 8486 C C . PHE B 1 355 ? 3.797 15.172 22.891 1 95.38 355 PHE B C 1
ATOM 8488 O O . PHE B 1 355 ? 3.086 14.766 23.812 1 95.38 355 PHE B O 1
ATOM 8495 N N . LEU B 1 356 ? 4.859 14.523 22.484 1 94.94 356 LEU B N 1
ATOM 8496 C CA . LEU B 1 356 ? 5.242 13.242 23.078 1 94.94 356 LEU B CA 1
ATOM 8497 C C . LEU B 1 356 ? 5.621 13.414 24.547 1 94.94 356 LEU B C 1
ATOM 8499 O O . LEU B 1 356 ? 5.191 12.641 25.406 1 94.94 356 LEU B O 1
ATOM 8503 N N . GLN B 1 357 ? 6.332 14.508 24.812 1 92.81 357 GLN B N 1
ATOM 8504 C CA . GLN B 1 357 ? 6.789 14.758 26.188 1 92.81 357 GLN B CA 1
ATOM 8505 C C . GLN B 1 357 ? 5.629 15.18 27.078 1 92.81 357 GLN B C 1
ATOM 8507 O O . GLN B 1 357 ? 5.602 14.836 28.266 1 92.81 357 GLN B O 1
ATOM 8512 N N . ALA B 1 358 ? 4.73 15.906 26.5 1 93.94 358 ALA B N 1
ATOM 8513 C CA . ALA B 1 358 ? 3.578 16.375 27.266 1 93.94 358 ALA B CA 1
ATOM 8514 C C . ALA B 1 358 ? 2.592 15.234 27.516 1 93.94 358 ALA B C 1
ATOM 8516 O O . ALA B 1 358 ? 1.939 15.195 28.562 1 93.94 358 ALA B O 1
ATOM 8517 N N . ALA B 1 359 ? 2.439 14.297 26.609 1 93.88 359 ALA B N 1
ATOM 8518 C CA . ALA B 1 359 ? 1.507 13.18 26.75 1 93.88 359 ALA B CA 1
ATOM 8519 C C . ALA B 1 359 ? 2.012 12.164 27.766 1 93.88 359 ALA B C 1
ATOM 8521 O O . ALA B 1 359 ? 1.237 11.656 28.578 1 93.88 359 ALA B O 1
ATOM 8522 N N . ILE B 1 360 ? 3.305 11.859 27.641 1 93.06 360 ILE B N 1
ATOM 8523 C CA . ILE B 1 360 ? 3.926 10.93 28.578 1 93.06 360 ILE B CA 1
ATOM 8524 C C . ILE B 1 360 ? 5.219 11.531 29.125 1 93.06 360 ILE B C 1
ATOM 8526 O O . ILE B 1 360 ? 6.312 11.18 28.672 1 93.06 360 ILE B O 1
ATOM 8530 N N . PRO B 1 361 ? 5.02 12.398 30.078 1 90.94 361 PRO B N 1
ATOM 8531 C CA . PRO B 1 361 ? 6.199 13.07 30.625 1 90.94 361 PRO B CA 1
ATOM 8532 C C . PRO B 1 361 ? 7.137 12.117 31.359 1 90.94 361 PRO B C 1
ATOM 8534 O O . PRO B 1 361 ? 6.68 11.164 32 1 90.94 361 PRO B O 1
ATOM 8537 N N . THR B 1 362 ? 8.344 12.32 31.109 1 83.5 362 THR B N 1
ATOM 8538 C CA . THR B 1 362 ? 9.359 11.516 31.781 1 83.5 362 THR B CA 1
ATOM 8539 C C . THR B 1 362 ? 10.062 12.328 32.875 1 83.5 362 THR B C 1
ATOM 8541 O O . THR B 1 362 ? 10.109 13.555 32.812 1 83.5 362 THR B O 1
ATOM 8544 N N . GLY B 1 363 ? 10.516 11.656 33.812 1 80.5 363 GLY B N 1
ATOM 8545 C CA . GLY B 1 363 ? 11.352 12.25 34.844 1 80.5 363 GLY B CA 1
ATOM 8546 C C . GLY B 1 363 ? 10.594 13.219 35.75 1 80.5 363 GLY B C 1
ATOM 8547 O O . GLY B 1 363 ? 9.492 12.914 36.219 1 80.5 363 GLY B O 1
ATOM 8548 N N . THR B 1 364 ? 11.188 14.453 35.844 1 75.31 364 THR B N 1
ATOM 8549 C CA . THR B 1 364 ? 10.695 15.469 36.75 1 75.31 364 THR B CA 1
ATOM 8550 C C . THR B 1 364 ? 9.422 16.125 36.219 1 75.31 364 THR B C 1
ATOM 8552 O O . THR B 1 364 ? 8.578 16.578 36.969 1 75.31 364 THR B O 1
ATOM 8555 N N . GLU B 1 365 ? 9.242 16.094 34.969 1 73.88 365 GLU B N 1
ATOM 8556 C CA . GLU B 1 365 ? 8.094 16.734 34.344 1 73.88 365 GLU B CA 1
ATOM 8557 C C . GLU B 1 365 ? 6.809 15.945 34.625 1 73.88 365 GLU B C 1
ATOM 8559 O O . GLU B 1 365 ? 5.711 16.5 34.562 1 73.88 365 GLU B O 1
ATOM 8564 N N . ALA B 1 366 ? 6.957 14.625 34.812 1 73.19 366 ALA B N 1
ATOM 8565 C CA . ALA B 1 366 ? 5.789 13.773 35.031 1 73.19 366 ALA B CA 1
ATOM 8566 C C . ALA B 1 366 ? 5.012 14.203 36.25 1 73.19 366 ALA B C 1
ATOM 8568 O O . ALA B 1 366 ? 3.785 14.078 36.312 1 73.19 366 ALA B O 1
ATOM 8569 N N . LYS B 1 367 ? 5.738 14.82 37.188 1 78.25 367 LYS B N 1
ATOM 8570 C CA . LYS B 1 367 ? 5.082 15.211 38.438 1 78.25 367 LYS B CA 1
ATOM 8571 C C . LYS B 1 367 ? 4.449 16.594 38.312 1 78.25 367 LYS B C 1
ATOM 8573 O O . LYS B 1 367 ? 3.521 16.922 39.062 1 78.25 367 LYS B O 1
ATOM 8578 N N . VAL B 1 368 ? 4.84 17.25 37.312 1 85.12 368 VAL B N 1
ATOM 8579 C CA . VAL B 1 368 ? 4.445 18.656 37.25 1 85.12 368 VAL B CA 1
ATOM 8580 C C . VAL B 1 368 ? 3.254 18.812 36.312 1 85.12 368 VAL B C 1
ATOM 8582 O O . VAL B 1 368 ? 2.318 19.562 36.594 1 85.12 368 VAL B O 1
ATOM 8585 N N . ILE B 1 369 ? 3.17 18.094 35.25 1 91.69 369 ILE B N 1
ATOM 8586 C CA . ILE B 1 369 ? 2.143 18.266 34.25 1 91.69 369 ILE B CA 1
ATOM 8587 C C . ILE B 1 369 ? 0.854 17.578 34.688 1 91.69 369 ILE B C 1
ATOM 8589 O O . ILE B 1 369 ? 0.868 16.391 35.031 1 91.69 369 ILE B O 1
ATOM 8593 N N . HIS B 1 370 ? -0.164 18.234 34.688 1 91.31 370 HIS B N 1
ATOM 8594 C CA . HIS B 1 370 ? -1.477 17.75 35.094 1 91.31 370 HIS B CA 1
ATOM 8595 C C . HIS B 1 370 ? -1.943 16.609 34.219 1 91.31 370 HIS B C 1
ATOM 8597 O O . HIS B 1 370 ? -1.672 16.594 33.031 1 91.31 370 HIS B O 1
ATOM 8603 N N . GLU B 1 371 ? -2.691 15.727 34.75 1 91.06 371 GLU B N 1
ATOM 8604 C CA . GLU B 1 371 ? -3.166 14.539 34.062 1 91.06 371 GLU B CA 1
ATOM 8605 C C . GLU B 1 371 ? -4.074 14.906 32.906 1 91.06 371 GLU B C 1
ATOM 8607 O O . GLU B 1 371 ? -4.078 14.227 31.859 1 91.06 371 GLU B O 1
ATOM 8612 N N . ASP B 1 372 ? -4.766 15.953 33.031 1 91.06 372 ASP B N 1
ATOM 8613 C CA . ASP B 1 372 ? -5.672 16.391 31.984 1 91.06 372 ASP B CA 1
ATOM 8614 C C . ASP B 1 372 ? -4.898 16.812 30.734 1 91.06 372 ASP B C 1
ATOM 8616 O O . ASP B 1 372 ? -5.363 16.609 29.609 1 91.06 372 ASP B O 1
ATOM 8620 N N . ILE B 1 373 ? -3.793 17.422 31.016 1 93.44 373 ILE B N 1
ATOM 8621 C CA . ILE B 1 373 ? -2.953 17.844 29.906 1 93.44 373 ILE B CA 1
ATOM 8622 C C . ILE B 1 373 ? -2.385 16.625 29.188 1 93.44 373 ILE B C 1
ATOM 8624 O O . ILE B 1 373 ? -2.305 16.594 27.953 1 93.44 373 ILE B O 1
ATOM 8628 N N . GLN B 1 374 ? -2.018 15.641 29.984 1 93.38 374 GLN B N 1
ATOM 8629 C CA . GLN B 1 374 ? -1.485 14.406 29.406 1 93.38 374 GLN B CA 1
ATOM 8630 C C . GLN B 1 374 ? -2.521 13.719 28.516 1 93.38 374 GLN B C 1
ATOM 8632 O O . GLN B 1 374 ? -2.217 13.32 27.391 1 93.38 374 GLN B O 1
ATOM 8637 N N . ASP B 1 375 ? -3.67 13.688 28.953 1 91 375 ASP B N 1
ATOM 8638 C CA . ASP B 1 375 ? -4.754 13.055 28.219 1 91 375 ASP B CA 1
ATOM 8639 C C . ASP B 1 375 ? -5.066 13.828 26.938 1 91 375 ASP B C 1
ATOM 8641 O O . ASP B 1 375 ? -5.316 13.227 25.891 1 91 375 ASP B O 1
ATOM 8645 N N . THR B 1 376 ? -5.098 15.133 27.062 1 92.81 376 THR B N 1
ATOM 8646 C CA . THR B 1 376 ? -5.402 15.961 25.891 1 92.81 376 THR B CA 1
ATOM 8647 C C . THR B 1 376 ? -4.316 15.812 24.828 1 92.81 376 THR B C 1
ATOM 8649 O O . THR B 1 376 ? -4.613 15.719 23.641 1 92.81 376 THR B O 1
ATOM 8652 N N . CYS B 1 377 ? -3.096 15.828 25.297 1 94.56 377 CYS B N 1
ATOM 8653 C CA . CYS B 1 377 ? -2.002 15.695 24.344 1 94.56 377 CYS B CA 1
ATOM 8654 C C . CYS B 1 377 ? -2.006 14.312 23.703 1 94.56 377 CYS B C 1
ATOM 8656 O O . CYS B 1 377 ? -1.689 14.164 22.516 1 94.56 377 CYS B O 1
ATOM 8658 N N . SER B 1 378 ? -2.307 13.266 24.469 1 92.06 378 SER B N 1
ATOM 8659 C CA . SER B 1 378 ? -2.453 11.93 23.906 1 92.06 378 SER B CA 1
ATOM 8660 C C . SER B 1 378 ? -3.543 11.891 22.844 1 92.06 378 SER B C 1
ATOM 8662 O O . SER B 1 378 ? -3.371 11.266 21.797 1 92.06 378 SER B O 1
ATOM 8664 N N . PHE B 1 379 ? -4.59 12.57 23.234 1 90.94 379 PHE B N 1
ATOM 8665 C CA . PHE B 1 379 ? -5.684 12.664 22.266 1 90.94 379 PHE B CA 1
ATOM 8666 C C . PHE B 1 379 ? -5.23 13.367 21 1 90.94 379 PHE B C 1
ATOM 8668 O O . PHE B 1 379 ? -5.574 12.938 19.891 1 90.94 379 PHE B O 1
ATOM 8675 N N . LEU B 1 380 ? -4.512 14.43 21.125 1 94 380 LEU B N 1
ATOM 8676 C CA . LEU B 1 380 ? -4.043 15.203 19.984 1 94 380 LEU B CA 1
ATOM 8677 C C . LEU B 1 380 ? -3.113 14.375 19.109 1 94 380 LEU B C 1
ATOM 8679 O O . LEU B 1 380 ? -3.188 14.445 17.875 1 94 380 LEU B O 1
ATOM 8683 N N . ILE B 1 381 ? -2.271 13.555 19.688 1 94.44 381 ILE B N 1
ATOM 8684 C CA . ILE B 1 381 ? -1.357 12.711 18.922 1 94.44 381 ILE B CA 1
ATOM 8685 C C . ILE B 1 381 ? -2.148 11.656 18.156 1 94.44 381 ILE B C 1
ATOM 8687 O O . ILE B 1 381 ? -1.884 11.414 16.969 1 94.44 381 ILE B O 1
ATOM 8691 N N . ASP B 1 382 ? -3.074 11.07 18.797 1 89.75 382 ASP B N 1
ATOM 8692 C CA . ASP B 1 382 ? -3.904 10.055 18.156 1 89.75 382 ASP B CA 1
ATOM 8693 C C . ASP B 1 382 ? -4.641 10.633 16.938 1 89.75 382 ASP B C 1
ATOM 8695 O O . ASP B 1 382 ? -4.711 10 15.891 1 89.75 382 ASP B O 1
ATOM 8699 N N . GLN B 1 383 ? -5.211 11.805 17.172 1 90.31 383 GLN B N 1
ATOM 8700 C CA . GLN B 1 383 ? -5.934 12.461 16.094 1 90.31 383 GLN B CA 1
ATOM 8701 C C . GLN B 1 383 ? -4.988 12.852 14.953 1 90.31 383 GLN B C 1
ATOM 8703 O O . GLN B 1 383 ? -5.355 12.766 13.781 1 90.31 383 GLN B O 1
ATOM 8708 N N . LEU B 1 384 ? -3.887 13.344 15.375 1 94.5 384 LEU B N 1
ATOM 8709 C CA . LEU B 1 384 ? -2.877 13.695 14.383 1 94.5 384 LEU B CA 1
ATOM 8710 C C . LEU B 1 384 ? -2.52 12.484 13.523 1 94.5 384 LEU B C 1
ATOM 8712 O O . LEU B 1 384 ? -2.492 12.578 12.289 1 94.5 384 LEU B O 1
ATOM 8716 N N . LEU B 1 385 ? -2.289 11.344 14.117 1 92.62 385 LEU B N 1
ATOM 8717 C CA . LEU B 1 385 ? -1.901 10.133 13.414 1 92.62 385 LEU B CA 1
ATOM 8718 C C . LEU B 1 385 ? -3.033 9.633 12.523 1 92.62 385 LEU B C 1
ATOM 8720 O O . LEU B 1 385 ? -2.787 9.117 11.43 1 92.62 385 LEU B O 1
ATOM 8724 N N . ARG B 1 386 ? -4.191 9.812 12.984 1 87.75 386 ARG B N 1
ATOM 8725 C CA . ARG B 1 386 ? -5.34 9.422 12.172 1 87.75 386 ARG B CA 1
ATOM 8726 C C . ARG B 1 386 ? -5.418 10.258 10.898 1 87.75 386 ARG B C 1
ATOM 8728 O O . ARG B 1 386 ? -5.664 9.727 9.82 1 87.75 386 ARG B O 1
ATOM 8735 N N . GLU B 1 387 ? -5.238 11.508 11.047 1 90.25 387 GLU B N 1
ATOM 8736 C CA . GLU B 1 387 ? -5.312 12.398 9.891 1 90.25 387 GLU B CA 1
ATOM 8737 C C . GLU B 1 387 ? -4.16 12.141 8.922 1 90.25 387 GLU B C 1
ATOM 8739 O O . GLU B 1 387 ? -4.344 12.18 7.703 1 90.25 387 GLU B O 1
ATOM 8744 N N . VAL B 1 388 ? -3.049 11.969 9.5 1 92.75 388 VAL B N 1
ATOM 8745 C CA . VAL B 1 388 ? -1.882 11.688 8.664 1 92.75 388 VAL B CA 1
ATOM 8746 C C . VAL B 1 388 ? -2.08 10.375 7.922 1 92.75 388 VAL B C 1
ATOM 8748 O O . VAL B 1 388 ? -1.729 10.258 6.746 1 92.75 388 VAL B O 1
ATOM 8751 N N . GLN B 1 389 ? -2.562 9.352 8.602 1 90.56 389 GLN B N 1
ATOM 8752 C CA . GLN B 1 389 ? -2.855 8.062 7.98 1 90.56 389 GLN B CA 1
ATOM 8753 C C . GLN B 1 389 ? -3.783 8.227 6.777 1 90.56 389 GLN B C 1
ATOM 8755 O O . GLN B 1 389 ? -3.529 7.672 5.711 1 90.56 389 GLN B O 1
ATOM 8760 N N . SER B 1 390 ? -4.809 8.961 7.027 1 86.81 390 SER B N 1
ATOM 8761 C CA . SER B 1 390 ? -5.777 9.188 5.961 1 86.81 390 SER B CA 1
ATOM 8762 C C . SER B 1 390 ? -5.133 9.891 4.77 1 86.81 390 SER B C 1
ATOM 8764 O O . SER B 1 390 ? -5.402 9.547 3.617 1 86.81 390 SER B O 1
ATOM 8766 N N . ALA B 1 391 ? -4.324 10.867 5.07 1 89.44 391 ALA B N 1
ATOM 8767 C CA . ALA B 1 391 ? -3.666 11.625 4.008 1 89.44 391 ALA B CA 1
ATOM 8768 C C . ALA B 1 391 ? -2.717 10.734 3.211 1 89.44 391 ALA B C 1
ATOM 8770 O O . ALA B 1 391 ? -2.635 10.844 1.985 1 89.44 391 ALA B O 1
ATOM 8771 N N . VAL B 1 392 ? -2.039 9.82 3.83 1 91.75 392 VAL B N 1
ATOM 8772 C CA . VAL B 1 392 ? -1.024 8.992 3.195 1 91.75 392 VAL B CA 1
ATOM 8773 C C . VAL B 1 392 ? -1.696 7.859 2.418 1 91.75 392 VAL B C 1
ATOM 8775 O O . VAL B 1 392 ? -1.299 7.551 1.291 1 91.75 392 VAL B O 1
ATOM 8778 N N . TYR B 1 393 ? -2.693 7.203 2.941 1 87.62 393 TYR B N 1
ATOM 8779 C CA . TYR B 1 393 ? -3.342 6.051 2.332 1 87.62 393 TYR B CA 1
ATOM 8780 C C . TYR B 1 393 ? -4.164 6.465 1.118 1 87.62 393 TYR B C 1
ATOM 8782 O O . TYR B 1 393 ? -4.375 5.668 0.201 1 87.62 393 TYR B O 1
ATOM 8790 N N . HIS B 1 394 ? -4.586 7.688 1.09 1 82.31 394 HIS B N 1
ATOM 8791 C CA . HIS B 1 394 ? -5.422 8.141 -0.017 1 82.31 394 HIS B CA 1
ATOM 8792 C C . HIS B 1 394 ? -4.621 8.977 -1.01 1 82.31 394 HIS B C 1
ATOM 8794 O O . HIS B 1 394 ? -5.188 9.57 -1.924 1 82.31 394 HIS B O 1
ATOM 8800 N N . ARG B 1 395 ? -3.426 9.148 -0.84 1 72.31 395 ARG B N 1
ATOM 8801 C CA . ARG B 1 395 ? -2.57 10 -1.656 1 72.31 395 ARG B CA 1
ATOM 8802 C C . ARG B 1 395 ? -2.605 9.578 -3.119 1 72.31 395 ARG B C 1
ATOM 8804 O O . ARG B 1 395 ? -2.582 10.414 -4.02 1 72.31 395 ARG B O 1
ATOM 8811 N N . GLN B 1 396 ? -2.539 8.344 -3.471 1 62.03 396 GLN B N 1
ATOM 8812 C CA . GLN B 1 396 ? -2.494 7.922 -4.867 1 62.03 396 GLN B C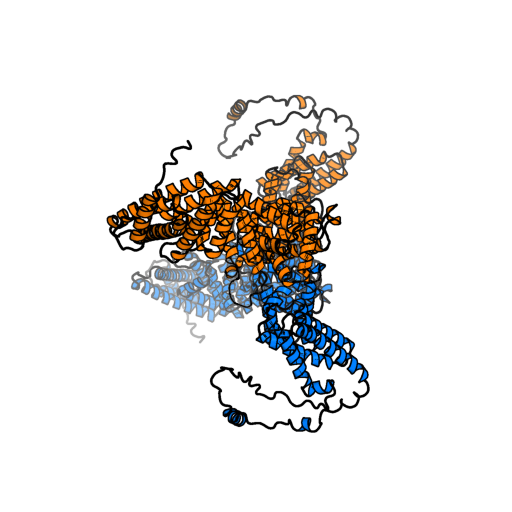A 1
ATOM 8813 C C . GLN B 1 396 ? -3.754 8.352 -5.613 1 62.03 396 GLN B C 1
ATOM 8815 O O . GLN B 1 396 ? -3.688 8.75 -6.777 1 62.03 396 GLN B O 1
ATOM 8820 N N . ASN B 1 397 ? -4.848 8.32 -4.922 1 54.66 397 ASN B N 1
ATOM 8821 C CA . ASN B 1 397 ? -6.125 8.641 -5.551 1 54.66 397 ASN B CA 1
ATOM 8822 C C . ASN B 1 397 ? -6.316 10.148 -5.695 1 54.66 397 ASN B C 1
ATOM 8824 O O . ASN B 1 397 ? -6.934 10.609 -6.656 1 54.66 397 ASN B O 1
ATOM 8828 N N . ASN B 1 398 ? -5.879 10.859 -4.727 1 54.19 398 ASN B N 1
ATOM 8829 C CA . ASN B 1 398 ? -6.191 12.281 -4.668 1 54.19 398 ASN B CA 1
ATOM 8830 C C . ASN B 1 398 ? -5.074 13.125 -5.273 1 54.19 398 ASN B C 1
ATOM 8832 O O . ASN B 1 398 ? -5.105 14.359 -5.191 1 54.19 398 ASN B O 1
ATOM 8836 N N . GLY B 1 399 ? -4.281 12.492 -5.914 1 59.75 399 GLY B N 1
ATOM 8837 C CA . GLY B 1 399 ? -3.191 13.281 -6.457 1 59.75 399 GLY B CA 1
ATOM 8838 C C . GLY B 1 399 ? -2.051 13.484 -5.477 1 59.75 399 GLY B C 1
ATOM 8839 O O . GLY B 1 399 ? -2.154 13.102 -4.309 1 59.75 399 GLY B O 1
ATOM 8840 N N . MET B 1 400 ? -0.878 13.734 -5.84 1 64 400 MET B N 1
ATOM 8841 C CA . MET B 1 400 ? 0.342 13.922 -5.059 1 64 400 MET B CA 1
ATOM 8842 C C . MET B 1 400 ? 0.242 15.156 -4.176 1 64 400 MET B C 1
ATOM 8844 O O . MET B 1 400 ? 0.94 16.141 -4.406 1 64 400 MET B O 1
ATOM 8848 N N . VAL B 1 401 ? -0.837 15.172 -3.24 1 76.25 401 VAL B N 1
ATOM 8849 C CA . VAL B 1 401 ? -0.984 16.297 -2.316 1 76.25 401 VAL B CA 1
ATOM 8850 C C . VAL B 1 401 ? 0.133 16.25 -1.275 1 76.25 401 VAL B C 1
ATOM 8852 O O . VAL B 1 401 ? 0.435 15.195 -0.719 1 76.25 401 VAL B O 1
ATOM 8855 N N . GLU B 1 402 ? 0.767 17.312 -1.126 1 87.19 402 GLU B N 1
ATOM 8856 C CA . GLU B 1 402 ? 1.873 17.422 -0.182 1 87.19 402 GLU B CA 1
ATOM 8857 C C . GLU B 1 402 ? 1.363 17.609 1.246 1 87.19 402 GLU B C 1
ATOM 8859 O O . GLU B 1 402 ? 0.387 18.312 1.479 1 87.19 402 GLU B O 1
ATOM 8864 N N . VAL B 1 403 ? 1.853 16.875 2.137 1 93.06 403 VAL B N 1
ATOM 8865 C CA . VAL B 1 403 ? 1.618 17.016 3.57 1 93.06 403 VAL B CA 1
ATOM 8866 C C . VAL B 1 403 ? 2.838 17.641 4.238 1 93.06 403 VAL B C 1
ATOM 8868 O O . VAL B 1 403 ? 3.787 16.938 4.598 1 93.06 403 VAL B O 1
ATOM 8871 N N . PRO B 1 404 ? 2.797 18.969 4.496 1 94.38 404 PRO B N 1
ATOM 8872 C CA . PRO B 1 404 ? 3.963 19.703 4.988 1 94.38 404 PRO B CA 1
ATOM 8873 C C . PRO B 1 404 ? 4.57 19.078 6.242 1 94.38 404 PRO B C 1
ATOM 8875 O O . PRO B 1 404 ? 5.793 19.016 6.371 1 94.38 404 PRO B O 1
ATOM 8878 N N . PHE B 1 405 ? 3.785 18.609 7.086 1 96.56 405 PHE B N 1
ATOM 8879 C CA . PHE B 1 405 ? 4.234 17.984 8.328 1 96.56 405 PHE B CA 1
ATOM 8880 C C . PHE B 1 405 ? 5.152 16.797 8.031 1 96.56 405 PHE B C 1
ATOM 8882 O O . PHE B 1 405 ? 6.23 16.688 8.617 1 96.56 405 PHE B O 1
ATOM 8889 N N . LEU B 1 406 ? 4.758 15.969 7.156 1 95.81 406 LEU B N 1
ATOM 8890 C CA . LEU B 1 406 ? 5.543 14.789 6.801 1 95.81 406 LEU B CA 1
ATOM 8891 C C . LEU B 1 406 ? 6.777 15.18 5.992 1 95.81 406 LEU B C 1
ATOM 8893 O O . LEU B 1 406 ? 7.844 14.586 6.16 1 95.81 406 LEU B O 1
ATOM 8897 N N . ALA B 1 407 ? 6.617 16.125 5.117 1 94.88 407 ALA B N 1
ATOM 8898 C CA . ALA B 1 407 ? 7.746 16.609 4.336 1 94.88 407 ALA B CA 1
ATOM 8899 C C . ALA B 1 407 ? 8.844 17.172 5.242 1 94.88 407 ALA B C 1
ATOM 8901 O O . ALA B 1 407 ? 10.031 16.984 4.973 1 94.88 407 ALA B O 1
ATOM 8902 N N . SER B 1 408 ? 8.383 17.797 6.27 1 95.31 408 SER B N 1
ATOM 8903 C CA . SER B 1 408 ? 9.328 18.406 7.207 1 95.31 408 SER B CA 1
ATOM 8904 C C . SER B 1 408 ? 10.008 17.328 8.062 1 95.31 408 SER B C 1
ATOM 8906 O O . SER B 1 408 ? 11.117 17.547 8.555 1 95.31 408 SER B O 1
ATOM 8908 N N . LEU B 1 409 ? 9.398 16.234 8.281 1 96.5 409 LEU B N 1
ATOM 8909 C CA . LEU B 1 409 ? 9.945 15.172 9.125 1 96.5 409 LEU B CA 1
ATOM 8910 C C . LEU B 1 409 ? 10.867 14.258 8.328 1 96.5 409 LEU B C 1
ATOM 8912 O O . LEU B 1 409 ? 11.672 13.523 8.914 1 96.5 409 LEU B O 1
ATOM 8916 N N . THR B 1 410 ? 10.781 14.188 7 1 95.88 410 THR B N 1
ATOM 8917 C CA . THR B 1 410 ? 11.516 13.273 6.129 1 95.88 410 THR B CA 1
ATOM 8918 C C . THR B 1 410 ? 13.023 13.43 6.332 1 95.88 410 THR B C 1
ATOM 8920 O O . THR B 1 410 ? 13.734 12.438 6.5 1 95.88 410 THR B O 1
ATOM 8923 N N . PRO B 1 411 ? 13.492 14.695 6.426 1 95.62 411 PRO B N 1
ATOM 8924 C CA . PRO B 1 411 ? 14.938 14.828 6.645 1 95.62 411 PRO B CA 1
ATOM 8925 C C . PRO B 1 411 ? 15.359 14.422 8.055 1 95.62 411 PRO B C 1
ATOM 8927 O O . PRO B 1 411 ? 16.547 14.195 8.305 1 95.62 411 PRO B O 1
ATOM 8930 N N . LYS B 1 412 ? 14.477 14.297 8.977 1 96.44 412 LYS B N 1
ATOM 8931 C CA . LYS B 1 412 ? 14.789 13.984 10.367 1 96.44 412 LYS B CA 1
ATOM 8932 C C . LYS B 1 412 ? 14.484 12.523 10.688 1 96.44 412 LYS B C 1
ATOM 8934 O O . LYS B 1 412 ? 14.273 12.164 11.852 1 96.44 412 LYS B O 1
ATOM 8939 N N . VAL B 1 413 ? 14.508 11.688 9.719 1 96.56 413 VAL B N 1
ATOM 8940 C CA . VAL B 1 413 ? 14.062 10.305 9.875 1 96.56 413 VAL B CA 1
ATOM 8941 C C . VAL B 1 413 ? 15.047 9.539 10.758 1 96.56 413 VAL B C 1
ATOM 8943 O O . VAL B 1 413 ? 14.648 8.672 11.539 1 96.56 413 VAL B O 1
ATOM 8946 N N . LYS B 1 414 ? 16.328 9.812 10.703 1 95.81 414 LYS B N 1
ATOM 8947 C CA . LYS B 1 414 ? 17.312 9.133 11.531 1 95.81 414 LYS B CA 1
ATOM 8948 C C . LYS B 1 414 ? 17.094 9.43 13.008 1 95.81 414 LYS B C 1
ATOM 8950 O O . LYS B 1 414 ? 17.125 8.523 13.844 1 95.81 414 LYS B O 1
ATOM 8955 N N . GLU B 1 415 ? 16.797 10.688 13.258 1 97 415 GLU B N 1
ATOM 8956 C CA . GLU B 1 415 ? 16.531 11.102 14.633 1 97 415 GLU B CA 1
ATOM 8957 C C . GLU B 1 415 ? 15.258 10.461 15.156 1 97 415 GLU B C 1
ATOM 8959 O O . GLU B 1 415 ? 15.203 10.008 16.312 1 97 415 GLU B O 1
ATOM 8964 N N . LEU B 1 416 ? 14.281 10.453 14.289 1 97.31 416 LEU B N 1
ATOM 8965 C CA . LEU B 1 416 ? 13.016 9.836 14.664 1 97.31 416 LEU B CA 1
ATOM 8966 C C . LEU B 1 416 ? 13.195 8.352 14.945 1 97.31 416 LEU B C 1
ATOM 8968 O O . LEU B 1 416 ? 12.609 7.812 15.883 1 97.31 416 LEU B O 1
ATOM 8972 N N . THR B 1 417 ? 13.969 7.684 14.094 1 97.94 417 THR B N 1
ATOM 8973 C CA . THR B 1 417 ? 14.219 6.254 14.25 1 97.94 417 THR B CA 1
ATOM 8974 C C . THR B 1 417 ? 14.961 5.98 15.562 1 97.94 417 THR B C 1
ATOM 8976 O O . THR B 1 417 ? 14.641 5.02 16.266 1 97.94 417 THR B O 1
ATOM 8979 N N . ARG B 1 418 ? 15.93 6.809 15.914 1 96.75 418 ARG B N 1
ATOM 8980 C CA . ARG B 1 418 ? 16.656 6.656 17.172 1 96.75 418 ARG B CA 1
ATOM 8981 C C . ARG B 1 418 ? 15.727 6.844 18.359 1 96.75 418 ARG B C 1
ATOM 8983 O O . ARG B 1 418 ? 15.828 6.125 19.359 1 96.75 418 ARG B O 1
ATOM 8990 N N . MET B 1 419 ? 14.852 7.797 18.203 1 96.31 419 MET B N 1
ATOM 8991 C CA . MET B 1 419 ? 13.859 8.008 19.25 1 96.31 419 MET B CA 1
ATOM 8992 C C . MET B 1 419 ? 13 6.766 19.453 1 96.31 419 MET B C 1
ATOM 8994 O O . MET B 1 419 ? 12.656 6.41 20.578 1 96.31 419 MET B O 1
ATOM 8998 N N . LEU B 1 420 ? 12.578 6.125 18.359 1 96.69 420 LEU B N 1
ATOM 8999 C CA . LEU B 1 420 ? 11.797 4.895 18.422 1 96.69 420 LEU B CA 1
ATOM 9000 C C . LEU B 1 420 ? 12.562 3.799 19.156 1 96.69 420 LEU B C 1
ATOM 9002 O O . LEU B 1 420 ? 12 3.111 20.016 1 96.69 420 LEU B O 1
ATOM 9006 N N . LEU B 1 421 ? 13.836 3.666 18.812 1 96.31 421 LEU B N 1
ATOM 9007 C CA . LEU B 1 421 ? 14.641 2.598 19.391 1 96.31 421 LEU B CA 1
ATOM 9008 C C . LEU B 1 421 ? 14.82 2.803 20.891 1 96.31 421 LEU B C 1
ATOM 9010 O O . LEU B 1 421 ? 14.93 1.834 21.656 1 96.31 421 LEU B O 1
ATOM 9014 N N . GLN B 1 422 ? 14.742 4.074 21.312 1 93.94 422 GLN B N 1
ATOM 9015 C CA . GLN B 1 422 ? 14.969 4.387 22.719 1 93.94 422 GLN B CA 1
ATOM 9016 C C . GLN B 1 422 ? 13.664 4.418 23.5 1 93.94 422 GLN B C 1
ATOM 9018 O O . GLN B 1 422 ? 13.664 4.527 24.719 1 93.94 422 GLN B O 1
ATOM 9023 N N . SER B 1 423 ? 12.594 4.301 22.828 1 92.69 423 SER B N 1
ATOM 9024 C CA . SER B 1 423 ? 11.297 4.441 23.484 1 92.69 423 SER B CA 1
ATOM 9025 C C . SER B 1 423 ? 10.617 3.088 23.641 1 92.69 423 SER B C 1
ATOM 9027 O O . SER B 1 423 ? 10.906 2.145 22.906 1 92.69 423 SER B O 1
ATOM 9029 N N . ASP B 1 424 ? 9.789 3.068 24.688 1 88.75 424 ASP B N 1
ATOM 9030 C CA . ASP B 1 424 ? 8.977 1.879 24.938 1 88.75 424 ASP B CA 1
ATOM 9031 C C . ASP B 1 424 ? 7.52 2.252 25.203 1 88.75 424 ASP B C 1
ATOM 9033 O O . ASP B 1 424 ? 7.184 3.434 25.297 1 88.75 424 ASP B O 1
ATOM 9037 N N . GLY B 1 425 ? 6.699 1.376 25.141 1 87.81 425 GLY B N 1
ATOM 9038 C CA . GLY B 1 425 ? 5.301 1.586 25.484 1 87.81 425 GLY B CA 1
ATOM 9039 C C . GLY B 1 425 ? 4.531 2.35 24.422 1 87.81 425 GLY B C 1
ATOM 9040 O O . GLY B 1 425 ? 4.664 2.072 23.234 1 87.81 425 GLY B O 1
ATOM 9041 N N . MET B 1 426 ? 3.762 3.365 24.906 1 88.94 426 MET B N 1
ATOM 9042 C CA . MET B 1 426 ? 2.852 4.082 24.016 1 88.94 426 MET B CA 1
ATOM 9043 C C . MET B 1 426 ? 3.625 4.965 23.047 1 88.94 426 MET B C 1
ATOM 9045 O O . MET B 1 426 ? 3.219 5.129 21.891 1 88.94 426 MET B O 1
ATOM 9049 N N . ILE B 1 427 ? 4.699 5.562 23.547 1 93.31 427 ILE B N 1
ATOM 9050 C CA . ILE B 1 427 ? 5.5 6.434 22.688 1 93.31 427 ILE B CA 1
ATOM 9051 C C . ILE B 1 427 ? 6.039 5.637 21.5 1 93.31 427 ILE B C 1
ATOM 9053 O O . ILE B 1 427 ? 6.035 6.125 20.375 1 93.31 427 ILE B O 1
ATOM 9057 N N . SER B 1 428 ? 6.449 4.359 21.766 1 93.25 428 SER B N 1
ATOM 9058 C CA . SER B 1 428 ? 6.98 3.504 20.719 1 93.25 428 SER B CA 1
ATOM 9059 C C . SER B 1 428 ? 5.914 3.182 19.672 1 93.25 428 SER B C 1
ATOM 9061 O O . SER B 1 428 ? 6.199 3.133 18.469 1 93.25 428 SER B O 1
ATOM 9063 N N . LEU B 1 429 ? 4.699 2.992 20.156 1 90.94 429 LEU B N 1
ATOM 9064 C CA . LEU B 1 429 ? 3.6 2.682 19.25 1 90.94 429 LEU B CA 1
ATOM 9065 C C . LEU B 1 429 ? 3.279 3.873 18.359 1 90.94 429 LEU B C 1
ATOM 9067 O O . LEU B 1 429 ? 3.082 3.711 17.141 1 90.94 429 LEU B O 1
ATOM 9071 N N . TRP B 1 430 ? 3.256 5.121 18.969 1 93.19 430 TRP B N 1
ATOM 9072 C CA . TRP B 1 430 ? 2.992 6.332 18.188 1 93.19 430 TRP B CA 1
ATOM 9073 C C . TRP B 1 430 ? 4.074 6.555 17.141 1 93.19 430 TRP B C 1
ATOM 9075 O O . TRP B 1 430 ? 3.773 6.863 15.984 1 93.19 430 TRP B O 1
ATOM 9085 N N . LEU B 1 431 ? 5.266 6.336 17.594 1 95.81 431 LEU B N 1
ATOM 9086 C CA . LEU B 1 431 ? 6.395 6.598 16.703 1 95.81 431 LEU B CA 1
ATOM 9087 C C . LEU B 1 431 ? 6.453 5.566 15.586 1 95.81 431 LEU B C 1
ATOM 9089 O O . LEU B 1 431 ? 6.812 5.895 14.453 1 95.81 431 LEU B O 1
ATOM 9093 N N . MET B 1 432 ? 6.152 4.301 15.875 1 94.69 432 MET B N 1
ATOM 9094 C CA . MET B 1 432 ? 6.121 3.26 14.852 1 94.69 432 MET B CA 1
ATOM 9095 C C . MET B 1 432 ? 5.113 3.604 13.758 1 94.69 432 MET B C 1
ATOM 9097 O O . MET B 1 432 ? 5.406 3.455 12.57 1 94.69 432 MET B O 1
ATOM 9101 N N . LYS B 1 433 ? 3.961 4.059 14.188 1 93.25 433 LYS B N 1
ATOM 9102 C CA . LYS B 1 433 ? 2.939 4.469 13.234 1 93.25 433 LYS B CA 1
ATOM 9103 C C . LYS B 1 433 ? 3.412 5.656 12.398 1 93.25 433 LYS B C 1
ATOM 9105 O O . LYS B 1 433 ? 3.311 5.641 11.172 1 93.25 433 LYS B O 1
ATOM 9110 N N . LEU B 1 434 ? 3.951 6.617 13.078 1 96.25 434 LEU B N 1
ATOM 9111 C CA . LEU B 1 434 ? 4.383 7.832 12.398 1 96.25 434 LEU B CA 1
ATOM 9112 C C . LEU B 1 434 ? 5.488 7.523 11.391 1 96.25 434 LEU B C 1
ATOM 9114 O O . LEU B 1 434 ? 5.461 8.023 10.258 1 96.25 434 LEU B O 1
ATOM 9118 N N . LEU B 1 435 ? 6.449 6.727 11.836 1 96.94 435 LEU B N 1
ATOM 9119 C CA . LEU B 1 435 ? 7.559 6.379 10.953 1 96.94 435 LEU B CA 1
ATOM 9120 C C . LEU B 1 435 ? 7.062 5.609 9.734 1 96.94 435 LEU B C 1
ATOM 9122 O O . LEU B 1 435 ? 7.594 5.77 8.633 1 96.94 435 LEU B O 1
ATOM 9126 N N . SER B 1 436 ? 6.098 4.723 9.938 1 96.12 436 SER B N 1
ATOM 9127 C CA . SER B 1 436 ? 5.516 4.008 8.805 1 96.12 436 SER B CA 1
ATOM 9128 C C . SER B 1 436 ? 4.883 4.969 7.809 1 96.12 436 SER B C 1
ATOM 9130 O O . SER B 1 436 ? 5.012 4.785 6.594 1 96.12 436 SER B O 1
ATOM 9132 N N . TYR B 1 437 ? 4.242 6.012 8.32 1 95.56 437 TYR B N 1
ATOM 9133 C CA . TYR B 1 437 ? 3.598 6.984 7.441 1 95.56 437 TYR B CA 1
ATOM 9134 C C . TYR B 1 437 ? 4.633 7.828 6.711 1 95.56 437 TYR B C 1
ATOM 9136 O O . TYR B 1 437 ? 4.473 8.125 5.523 1 95.56 437 TYR B O 1
ATOM 9144 N N . VAL B 1 438 ? 5.664 8.25 7.441 1 96.69 438 VAL B N 1
ATOM 9145 C CA . VAL B 1 438 ? 6.734 9.008 6.801 1 96.69 438 VAL B CA 1
ATOM 9146 C C . VAL B 1 438 ? 7.371 8.172 5.695 1 96.69 438 VAL B C 1
ATOM 9148 O O . VAL B 1 438 ? 7.668 8.68 4.613 1 96.69 438 VAL B O 1
ATOM 9151 N N . ALA B 1 439 ? 7.574 6.91 6.008 1 96.12 439 ALA B N 1
ATOM 9152 C CA . ALA B 1 439 ? 8.172 5.992 5.039 1 96.12 439 ALA B CA 1
ATOM 9153 C C . ALA B 1 439 ? 7.305 5.879 3.787 1 96.12 439 ALA B C 1
ATOM 9155 O O . ALA B 1 439 ? 7.809 5.996 2.668 1 96.12 439 ALA B O 1
ATOM 9156 N N . LEU B 1 440 ? 6.047 5.656 3.984 1 94.31 440 LEU B N 1
ATOM 9157 C CA . LEU B 1 440 ? 5.121 5.508 2.867 1 94.31 440 LEU B CA 1
ATOM 9158 C C . LEU B 1 440 ? 5.031 6.805 2.062 1 94.31 440 LEU B C 1
ATOM 9160 O O . LEU B 1 440 ? 4.891 6.77 0.839 1 94.31 440 LEU B O 1
ATOM 9164 N N . TYR B 1 441 ? 5.078 7.914 2.762 1 94.25 441 TYR B N 1
ATOM 9165 C CA . TYR B 1 441 ? 4.984 9.227 2.127 1 94.25 441 TYR B CA 1
ATOM 9166 C C . TYR B 1 441 ? 6.227 9.523 1.299 1 94.25 441 TYR B C 1
ATOM 9168 O O . TYR B 1 441 ? 6.133 10.07 0.197 1 94.25 441 TYR B O 1
ATOM 9176 N N . SER B 1 442 ? 7.43 9.18 1.804 1 93.94 442 SER B N 1
ATOM 9177 C CA . SER B 1 442 ? 8.695 9.602 1.218 1 93.94 442 SER B CA 1
ATOM 9178 C C . SER B 1 442 ? 9.211 8.57 0.22 1 93.94 442 SER B C 1
ATOM 9180 O O . SER B 1 442 ? 10.102 8.859 -0.583 1 93.94 442 SER B O 1
ATOM 9182 N N . GLY B 1 443 ? 8.836 7.32 0.277 1 92.06 443 GLY B N 1
ATOM 9183 C CA . GLY B 1 443 ? 9.18 6.34 -0.742 1 92.06 443 GLY B CA 1
ATOM 9184 C C . GLY B 1 443 ? 10.219 5.336 -0.276 1 92.06 443 GLY B C 1
ATOM 9185 O O . GLY B 1 443 ? 10.523 5.258 0.916 1 92.06 443 GLY B O 1
ATOM 9186 N N . GLU B 1 444 ? 10.758 4.586 -1.193 1 93 444 GLU B N 1
ATOM 9187 C CA . GLU B 1 444 ? 11.625 3.445 -0.908 1 93 444 GLU B CA 1
ATOM 9188 C C . GLU B 1 444 ? 12.992 3.904 -0.409 1 93 444 GLU B C 1
ATOM 9190 O O . GLU B 1 444 ? 13.578 3.281 0.481 1 93 444 GLU B O 1
ATOM 9195 N N . GLU B 1 445 ? 13.5 4.934 -0.905 1 93.69 445 GLU B N 1
ATOM 9196 C CA . GLU B 1 445 ? 14.828 5.422 -0.519 1 93.69 445 GLU B CA 1
ATOM 9197 C C . GLU B 1 445 ? 14.852 5.844 0.946 1 93.69 445 GLU B C 1
ATOM 9199 O O . GLU B 1 445 ? 15.758 5.469 1.691 1 93.69 445 GLU B O 1
ATOM 9204 N N . CYS B 1 446 ? 13.883 6.613 1.307 1 95.31 446 CYS B N 1
ATOM 9205 C CA . CYS B 1 446 ? 13.789 7.062 2.691 1 95.31 446 CYS B CA 1
ATOM 9206 C C . CYS B 1 446 ? 13.523 5.887 3.627 1 95.31 446 CYS B C 1
ATOM 9208 O O . CYS B 1 446 ? 14.086 5.82 4.723 1 95.31 446 CYS B O 1
ATOM 9210 N N . THR B 1 447 ? 12.664 4.965 3.184 1 96.69 447 THR B N 1
ATOM 9211 C CA . THR B 1 447 ? 12.336 3.801 4 1 96.69 447 THR B CA 1
ATOM 9212 C C . THR B 1 447 ? 13.578 2.939 4.227 1 96.69 447 THR B C 1
ATOM 9214 O O . THR B 1 447 ? 13.773 2.404 5.32 1 96.69 447 THR B O 1
ATOM 9217 N N . SER B 1 448 ? 14.359 2.77 3.16 1 96.19 448 SER B N 1
ATOM 9218 C CA . SER B 1 448 ? 15.586 1.99 3.295 1 96.19 448 SER B CA 1
ATOM 9219 C C . SER B 1 448 ? 16.531 2.615 4.32 1 96.19 448 SER B C 1
ATOM 9221 O O . SER B 1 448 ? 17.219 1.902 5.047 1 96.19 448 SER B O 1
ATOM 9223 N N . GLU B 1 449 ? 16.562 3.918 4.414 1 96.06 449 GLU B N 1
ATOM 9224 C CA . GLU B 1 449 ? 17.375 4.609 5.41 1 96.06 449 GLU B CA 1
ATOM 9225 C C . GLU B 1 449 ? 16.906 4.281 6.828 1 96.06 449 GLU B C 1
ATOM 9227 O O . GLU B 1 449 ? 17.734 4.098 7.727 1 96.06 449 GLU B O 1
ATOM 9232 N N . ILE B 1 450 ? 15.625 4.266 6.992 1 97.62 450 ILE B N 1
ATOM 9233 C CA . ILE B 1 450 ? 15.047 3.957 8.289 1 97.62 450 ILE B CA 1
ATOM 9234 C C . ILE B 1 450 ? 15.422 2.533 8.703 1 97.62 450 ILE B C 1
ATOM 9236 O O . ILE B 1 450 ? 15.891 2.305 9.82 1 97.62 450 ILE B O 1
ATOM 9240 N N . LEU B 1 451 ? 15.195 1.592 7.801 1 96.88 451 LEU B N 1
ATOM 9241 C CA . LEU B 1 451 ? 15.453 0.187 8.102 1 96.88 451 LEU B CA 1
ATOM 9242 C C . LEU B 1 451 ? 16.938 -0.052 8.359 1 96.88 451 LEU B C 1
ATOM 9244 O O . LEU B 1 451 ? 17.297 -0.777 9.289 1 96.88 451 LEU B O 1
ATOM 9248 N N . VAL B 1 452 ? 17.797 0.555 7.531 1 95.88 452 VAL B N 1
ATOM 9249 C CA . VAL B 1 452 ? 19.234 0.414 7.723 1 95.88 452 VAL B CA 1
ATOM 9250 C C . VAL B 1 452 ? 19.625 0.983 9.086 1 95.88 452 VAL B C 1
ATOM 9252 O O . VAL B 1 452 ? 20.484 0.422 9.773 1 95.88 452 VAL B O 1
ATOM 9255 N N . CYS B 1 453 ? 19.016 2.072 9.492 1 95.94 453 CYS B N 1
ATOM 9256 C CA . CYS B 1 453 ? 19.297 2.676 10.789 1 95.94 453 CYS B CA 1
ATOM 9257 C C . CYS B 1 453 ? 18.938 1.72 11.922 1 95.94 453 CYS B C 1
ATOM 9259 O O . CYS B 1 453 ? 19.688 1.568 12.883 1 95.94 453 CYS B O 1
ATOM 9261 N N . ILE B 1 454 ? 17.828 1.029 11.812 1 97.19 454 ILE B N 1
ATOM 9262 C CA . ILE B 1 454 ? 17.406 0.089 12.844 1 97.19 454 ILE B CA 1
ATOM 9263 C C . ILE B 1 454 ? 18.375 -1.097 12.883 1 97.19 454 ILE B C 1
ATOM 9265 O O . ILE B 1 454 ? 18.828 -1.497 13.953 1 97.19 454 ILE B O 1
ATOM 9269 N N . ILE B 1 455 ? 18.688 -1.648 11.688 1 95.88 455 ILE B N 1
ATOM 9270 C CA . ILE B 1 455 ? 19.547 -2.822 11.609 1 95.88 455 ILE B CA 1
ATOM 9271 C C . ILE B 1 455 ? 20.938 -2.484 12.156 1 95.88 455 ILE B C 1
ATOM 9273 O O . ILE B 1 455 ? 21.578 -3.314 12.812 1 95.88 455 ILE B O 1
ATOM 9277 N N . SER B 1 456 ? 21.391 -1.281 11.914 1 94.62 456 SER B N 1
ATOM 9278 C CA . SER B 1 456 ? 22.734 -0.872 12.32 1 94.62 456 SER B CA 1
ATOM 9279 C C . SER B 1 456 ? 22.781 -0.536 13.805 1 94.62 456 SER B C 1
ATOM 9281 O O . SER B 1 456 ? 23.797 -0.74 14.461 1 94.62 456 SER B O 1
ATOM 9283 N N . GLU B 1 457 ? 21.656 -0.067 14.391 1 94.88 457 GLU B N 1
ATOM 9284 C CA . GLU B 1 457 ? 21.766 0.535 15.719 1 94.88 457 GLU B CA 1
ATOM 9285 C C . GLU B 1 457 ? 20.984 -0.277 16.75 1 94.88 457 GLU B C 1
ATOM 9287 O O . GLU B 1 457 ? 21.109 -0.037 17.953 1 94.88 457 GLU B O 1
ATOM 9292 N N . ALA B 1 458 ? 20.203 -1.265 16.344 1 96.44 458 ALA B N 1
ATOM 9293 C CA . ALA B 1 458 ? 19.453 -2.053 17.328 1 96.44 458 ALA B CA 1
ATOM 9294 C C . ALA B 1 458 ? 20.391 -2.816 18.25 1 96.44 458 ALA B C 1
ATOM 9296 O O . ALA B 1 458 ? 21.344 -3.445 17.812 1 96.44 458 ALA B O 1
ATOM 9297 N N . THR B 1 459 ? 20.125 -2.754 19.547 1 94.81 459 THR B N 1
ATOM 9298 C CA . THR B 1 459 ? 21 -3.395 20.531 1 94.81 459 THR B CA 1
ATOM 9299 C C . THR B 1 459 ? 20.312 -4.629 21.125 1 94.81 459 THR B C 1
ATOM 9301 O O . THR B 1 459 ? 20.969 -5.465 21.75 1 94.81 459 THR B O 1
ATOM 9304 N N . ASN B 1 460 ? 19.062 -4.715 20.984 1 93.94 460 ASN B N 1
ATOM 9305 C CA . ASN B 1 460 ? 18.328 -5.867 21.5 1 93.94 460 ASN B CA 1
ATOM 9306 C C . ASN B 1 460 ? 17.328 -6.402 20.484 1 93.94 460 ASN B C 1
ATOM 9308 O O . ASN B 1 460 ? 17.094 -5.77 19.453 1 93.94 460 ASN B O 1
ATOM 9312 N N . TYR B 1 461 ? 16.781 -7.57 20.797 1 91.5 461 TYR B N 1
ATOM 9313 C CA . TYR B 1 461 ? 15.891 -8.266 19.875 1 91.5 461 TYR B CA 1
ATOM 9314 C C . TYR B 1 461 ? 14.578 -7.512 19.703 1 91.5 461 TYR B C 1
ATOM 9316 O O . TYR B 1 461 ? 13.992 -7.512 18.625 1 91.5 461 TYR B O 1
ATOM 9324 N N . ARG B 1 462 ? 14.188 -6.867 20.703 1 91.12 462 ARG B N 1
ATOM 9325 C CA . ARG B 1 462 ? 12.938 -6.121 20.641 1 91.12 462 ARG B CA 1
ATOM 9326 C C . ARG B 1 462 ? 13.055 -4.957 19.656 1 91.12 462 ARG B C 1
ATOM 9328 O O . ARG B 1 462 ? 12.148 -4.723 18.859 1 91.12 462 ARG B O 1
ATOM 9335 N N . GLN B 1 463 ? 14.164 -4.273 19.781 1 94.62 463 GLN B N 1
ATOM 9336 C CA . GLN B 1 463 ? 14.422 -3.168 18.859 1 94.62 463 GLN B CA 1
ATOM 9337 C C . GLN B 1 463 ? 14.539 -3.664 17.422 1 94.62 463 GLN B C 1
ATOM 9339 O O . GLN B 1 463 ? 14.008 -3.039 16.5 1 94.62 463 GLN B O 1
ATOM 9344 N N . LEU B 1 464 ? 15.203 -4.824 17.25 1 94.38 464 LEU B N 1
ATOM 9345 C CA . LEU B 1 464 ? 15.406 -5.371 15.922 1 94.38 464 LEU B CA 1
ATOM 9346 C C . LEU B 1 464 ? 14.086 -5.848 15.32 1 94.38 464 LEU B C 1
ATOM 9348 O O . LEU B 1 464 ? 13.891 -5.762 14.102 1 94.38 464 LEU B O 1
ATOM 9352 N N . SER B 1 465 ? 13.172 -6.332 16.172 1 91.62 465 SER B N 1
ATOM 9353 C CA . SER B 1 465 ? 11.883 -6.82 15.688 1 91.62 465 SER B CA 1
ATOM 9354 C C . SER B 1 465 ? 11.055 -5.691 15.086 1 91.62 465 SER B C 1
ATOM 9356 O O . SER B 1 465 ? 10.156 -5.938 14.273 1 91.62 465 SER B O 1
ATOM 9358 N N . ARG B 1 466 ? 11.367 -4.414 15.531 1 93 466 ARG B N 1
ATOM 9359 C CA . ARG B 1 466 ? 10.68 -3.258 14.977 1 93 466 ARG B CA 1
ATOM 9360 C C . ARG B 1 466 ? 10.977 -3.102 13.492 1 93 466 ARG B C 1
ATOM 9362 O O . ARG B 1 466 ? 10.164 -2.561 12.742 1 93 466 ARG B O 1
ATOM 9369 N N . CYS B 1 467 ? 12.141 -3.578 13.125 1 93.5 467 CYS B N 1
ATOM 9370 C CA . CYS B 1 467 ? 12.516 -3.543 11.719 1 93.5 467 CYS B CA 1
ATOM 9371 C C . CYS B 1 467 ? 11.578 -4.402 10.883 1 93.5 467 CYS B C 1
ATOM 9373 O O . CYS B 1 467 ? 11.125 -3.979 9.812 1 93.5 467 CYS B O 1
ATOM 9375 N N . LEU B 1 468 ? 11.25 -5.59 11.398 1 91 468 LEU B N 1
ATOM 9376 C CA . LEU B 1 468 ? 10.367 -6.512 10.688 1 91 468 LEU B CA 1
ATOM 9377 C C . LEU B 1 468 ? 8.938 -5.973 10.641 1 91 468 LEU B C 1
ATOM 9379 O O . LEU B 1 468 ? 8.258 -6.102 9.617 1 91 468 LEU B O 1
ATOM 9383 N N . ASP B 1 469 ? 8.562 -5.355 11.758 1 90.06 469 ASP B N 1
ATOM 9384 C CA . ASP B 1 469 ? 7.215 -4.797 11.82 1 90.06 469 ASP B CA 1
ATOM 9385 C C . ASP B 1 469 ? 7.039 -3.678 10.797 1 90.06 469 ASP B C 1
ATOM 9387 O O . ASP B 1 469 ? 6.039 -3.641 10.078 1 90.06 469 ASP B O 1
ATOM 9391 N N . LEU B 1 470 ? 8 -2.777 10.812 1 93.25 470 LEU B N 1
ATOM 9392 C CA . LEU B 1 470 ? 7.938 -1.652 9.883 1 93.25 470 LEU B CA 1
ATOM 9393 C C . LEU B 1 470 ? 8.016 -2.133 8.438 1 93.25 470 LEU B C 1
ATOM 9395 O O . LEU B 1 470 ? 7.266 -1.659 7.582 1 93.25 470 LEU B O 1
ATOM 9399 N N . GLN B 1 471 ? 8.938 -3.057 8.188 1 92.5 471 GLN B N 1
ATOM 9400 C CA . GLN B 1 471 ? 9.102 -3.598 6.844 1 92.5 471 GLN B CA 1
ATOM 9401 C C . GLN B 1 471 ? 7.812 -4.238 6.344 1 92.5 471 GLN B C 1
ATOM 9403 O O . GLN B 1 471 ? 7.41 -4.023 5.199 1 92.5 471 GLN B O 1
ATOM 9408 N N . SER B 1 472 ? 7.18 -5.078 7.148 1 89.25 472 SER B N 1
ATOM 9409 C CA . SER B 1 472 ? 5.961 -5.789 6.77 1 89.25 472 SER B CA 1
ATOM 9410 C C . SER B 1 472 ? 4.836 -4.82 6.426 1 89.25 472 SER B C 1
ATOM 9412 O O . SER B 1 472 ? 4.035 -5.082 5.527 1 89.25 472 SER B O 1
ATOM 9414 N N . THR B 1 473 ? 4.793 -3.727 7.117 1 89.81 473 THR B N 1
ATOM 9415 C CA . THR B 1 473 ? 3.727 -2.754 6.91 1 89.81 473 THR B CA 1
ATOM 9416 C C . THR B 1 473 ? 3.951 -1.973 5.617 1 89.81 473 THR B C 1
ATOM 9418 O O . THR B 1 473 ? 3.025 -1.801 4.82 1 89.81 473 THR B O 1
ATOM 9421 N N . VAL B 1 474 ? 5.152 -1.515 5.387 1 93.25 474 VAL B N 1
ATOM 9422 C CA . VAL B 1 474 ? 5.414 -0.583 4.297 1 93.25 474 VAL B CA 1
ATOM 9423 C C . VAL B 1 474 ? 5.586 -1.353 2.988 1 93.25 474 VAL B C 1
ATOM 9425 O O . VAL B 1 474 ? 5.383 -0.799 1.904 1 93.25 474 VAL B O 1
ATOM 9428 N N . GLU B 1 475 ? 5.945 -2.654 3.025 1 90.94 475 GLU B N 1
ATOM 9429 C CA . GLU B 1 475 ? 6.25 -3.451 1.84 1 90.94 475 GLU B CA 1
ATOM 9430 C C . GLU B 1 475 ? 5.012 -3.635 0.966 1 90.94 475 GLU B C 1
ATOM 9432 O O . GLU B 1 475 ? 5.125 -3.91 -0.23 1 90.94 475 GLU B O 1
ATOM 9437 N N . VAL B 1 476 ? 3.844 -3.57 1.571 1 90 476 VAL B N 1
ATOM 9438 C CA . VAL B 1 476 ? 2.588 -3.754 0.849 1 90 476 VAL B CA 1
ATOM 9439 C C . VAL B 1 476 ? 2.484 -2.725 -0.274 1 90 476 VAL B C 1
ATOM 9441 O O . VAL B 1 476 ? 2.016 -3.039 -1.371 1 90 476 VAL B O 1
ATOM 9444 N N . LYS B 1 477 ? 2.914 -1.556 -0.001 1 90.31 477 LYS B N 1
ATOM 9445 C CA . LYS B 1 477 ? 2.85 -0.487 -0.994 1 90.31 477 LYS B CA 1
ATOM 9446 C C . LYS B 1 477 ? 4.199 -0.292 -1.68 1 90.31 477 LYS B C 1
ATOM 9448 O O . LYS B 1 477 ? 4.254 0.045 -2.865 1 90.31 477 LYS B O 1
ATOM 9453 N N . LEU B 1 478 ? 5.258 -0.455 -0.874 1 91.88 478 LEU B N 1
ATOM 9454 C CA . LEU B 1 478 ? 6.613 -0.306 -1.383 1 91.88 478 LEU B CA 1
ATOM 9455 C C . LEU B 1 478 ? 7.273 -1.667 -1.577 1 91.88 478 LEU B C 1
ATOM 9457 O O . LEU B 1 478 ? 8.047 -2.115 -0.724 1 91.88 478 LEU B O 1
ATOM 9461 N N . GLY B 1 479 ? 7.078 -2.295 -2.625 1 87.88 479 GLY B N 1
ATOM 9462 C CA . GLY B 1 479 ? 7.477 -3.67 -2.881 1 87.88 479 GLY B CA 1
ATOM 9463 C C . GLY B 1 479 ? 8.984 -3.85 -2.947 1 87.88 479 GLY B C 1
ATOM 9464 O O . GLY B 1 479 ? 9.5 -4.934 -2.66 1 87.88 479 GLY B O 1
ATOM 9465 N N . ASP B 1 480 ? 9.797 -2.828 -3.234 1 89.75 480 ASP B N 1
ATOM 9466 C CA . ASP B 1 480 ? 11.234 -2.955 -3.422 1 89.75 480 ASP B CA 1
ATOM 9467 C C . ASP B 1 480 ? 12 -2.434 -2.203 1 89.75 480 ASP B C 1
ATOM 9469 O O . ASP B 1 480 ? 13.195 -2.164 -2.283 1 89.75 480 ASP B O 1
ATOM 9473 N N . VAL B 1 481 ? 11.328 -2.297 -1.133 1 92.56 481 VAL B N 1
ATOM 9474 C CA . VAL B 1 481 ? 11.953 -1.708 0.048 1 92.56 481 VAL B CA 1
ATOM 9475 C C . VAL B 1 481 ? 13.094 -2.604 0.535 1 92.56 481 VAL B C 1
ATOM 9477 O O . VAL B 1 481 ? 14.164 -2.115 0.902 1 92.56 481 VAL B O 1
ATOM 9480 N N . LEU B 1 482 ? 12.906 -3.926 0.534 1 91.12 482 LEU B N 1
ATOM 9481 C CA . LEU B 1 482 ? 13.914 -4.832 1.076 1 91.12 482 LEU B CA 1
ATOM 9482 C C . LEU B 1 482 ? 15.133 -4.895 0.168 1 91.12 482 LEU B C 1
ATOM 9484 O O . LEU B 1 482 ? 16.266 -4.762 0.636 1 91.12 482 LEU B O 1
ATOM 9488 N N . PRO B 1 483 ? 14.953 -5.109 -1.157 1 91.12 483 PRO B N 1
ATOM 9489 C CA . PRO B 1 483 ? 16.109 -5.043 -2.041 1 91.12 483 PRO B CA 1
ATOM 9490 C C . PRO B 1 483 ? 16.875 -3.719 -1.931 1 91.12 483 PRO B C 1
ATOM 9492 O O . PRO B 1 483 ? 18.094 -3.701 -1.942 1 91.12 483 PRO B O 1
ATOM 9495 N N . CYS B 1 484 ? 16.172 -2.609 -1.76 1 94 484 CYS B N 1
ATOM 9496 C CA . CYS B 1 484 ? 16.797 -1.301 -1.613 1 94 484 CYS B CA 1
ATOM 9497 C C . CYS B 1 484 ? 17.578 -1.212 -0.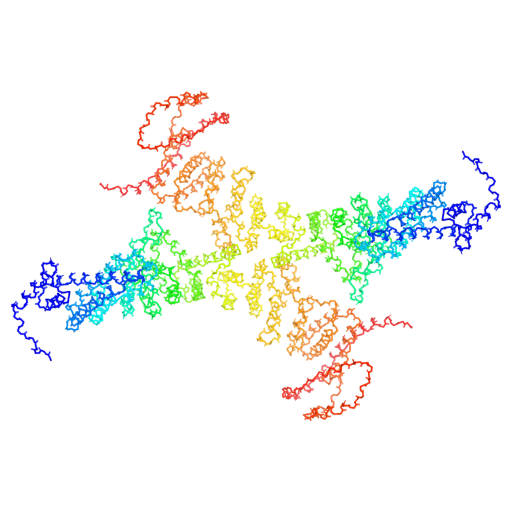306 1 94 484 CYS B C 1
ATOM 9499 O O . CYS B 1 484 ? 18.656 -0.619 -0.26 1 94 484 CYS B O 1
ATOM 9501 N N . THR B 1 485 ? 16.984 -1.728 0.717 1 95.62 485 THR B N 1
ATOM 9502 C CA . THR B 1 485 ? 17.625 -1.724 2.023 1 95.62 485 THR B CA 1
ATOM 9503 C C . THR B 1 485 ? 18.938 -2.516 1.98 1 95.62 485 THR B C 1
ATOM 9505 O O . THR B 1 485 ? 19.969 -2.053 2.477 1 95.62 485 THR B O 1
ATOM 9508 N N . ILE B 1 486 ? 18.906 -3.725 1.392 1 93.5 486 ILE B N 1
ATOM 9509 C CA . ILE B 1 486 ? 20.094 -4.57 1.317 1 93.5 486 ILE B CA 1
ATOM 9510 C C . ILE B 1 486 ? 21.141 -3.908 0.435 1 93.5 486 ILE B C 1
ATOM 9512 O O . ILE B 1 486 ? 22.344 -3.939 0.751 1 93.5 486 ILE B O 1
ATOM 9516 N N . HIS B 1 487 ? 20.734 -3.322 -0.583 1 93.62 487 HIS B N 1
ATOM 9517 C CA . HIS B 1 487 ? 21.656 -2.6 -1.44 1 93.62 487 HIS B CA 1
ATOM 9518 C C . HIS B 1 487 ? 22.344 -1.472 -0.678 1 93.62 487 HIS B C 1
ATOM 9520 O O . HIS B 1 487 ? 23.562 -1.267 -0.822 1 93.62 487 HIS B O 1
ATOM 9526 N N . ARG B 1 488 ? 21.594 -0.775 0.041 1 93.25 488 ARG B N 1
ATOM 9527 C CA . ARG B 1 488 ? 22.141 0.32 0.831 1 93.25 488 ARG B CA 1
ATOM 9528 C C . ARG B 1 488 ? 23.094 -0.205 1.899 1 93.25 488 ARG B C 1
ATOM 9530 O O . ARG B 1 488 ? 24.125 0.417 2.182 1 93.25 488 ARG B O 1
ATOM 9537 N N . LEU B 1 489 ? 22.75 -1.298 2.506 1 92.75 489 LEU B N 1
ATOM 9538 C CA . LEU B 1 489 ? 23.609 -1.923 3.51 1 92.75 489 LEU B CA 1
ATOM 9539 C C . LEU B 1 489 ? 24.938 -2.33 2.904 1 92.75 489 LEU B C 1
ATOM 9541 O O . LEU B 1 489 ? 26 -2.096 3.502 1 92.75 489 LEU B O 1
ATOM 9545 N N . VAL B 1 490 ? 24.906 -2.916 1.722 1 90.19 490 VAL B N 1
ATOM 9546 C CA . VAL B 1 490 ? 26.109 -3.363 1.033 1 90.19 490 VAL B CA 1
ATOM 9547 C C . VAL B 1 490 ? 26.969 -2.158 0.677 1 90.19 490 VAL B C 1
ATOM 9549 O O . VAL B 1 490 ? 28.203 -2.197 0.837 1 90.19 490 VAL B O 1
ATOM 9552 N N . ASP B 1 491 ? 26.344 -1.13 0.267 1 90 491 ASP B N 1
ATOM 9553 C CA . ASP B 1 491 ? 27.062 0.095 -0.061 1 90 491 ASP B CA 1
ATOM 9554 C C . ASP B 1 491 ? 27.75 0.674 1.173 1 90 491 ASP B C 1
ATOM 9556 O O . ASP B 1 491 ? 28.891 1.135 1.094 1 90 491 ASP B O 1
ATOM 9560 N N . MET B 1 492 ? 27.109 0.617 2.23 1 89 492 MET B N 1
ATOM 9561 C CA . MET B 1 492 ? 27.656 1.152 3.477 1 89 492 MET B CA 1
ATOM 9562 C C . MET B 1 492 ? 28.812 0.298 3.979 1 89 492 MET B C 1
ATOM 9564 O O . MET B 1 492 ? 29.797 0.825 4.5 1 89 492 MET B O 1
ATOM 9568 N N . LEU B 1 493 ? 28.688 -0.993 3.855 1 86.88 493 LEU B N 1
ATOM 9569 C CA . LEU B 1 493 ? 29.719 -1.918 4.312 1 86.88 493 LEU B CA 1
ATOM 9570 C C . LEU B 1 493 ? 30.969 -1.812 3.445 1 86.88 493 LEU B C 1
ATOM 9572 O O . LEU B 1 493 ? 32.094 -1.92 3.949 1 86.88 493 LEU B O 1
ATOM 9576 N N . ASN B 1 494 ? 30.75 -1.564 2.18 1 83.06 494 ASN B N 1
ATOM 9577 C CA . ASN B 1 494 ? 31.875 -1.486 1.253 1 83.06 494 ASN B CA 1
ATOM 9578 C C . ASN B 1 494 ? 32.594 -0.145 1.357 1 83.06 494 ASN B C 1
ATOM 9580 O O . ASN B 1 494 ? 33.781 -0.057 1.089 1 83.06 494 ASN B O 1
ATOM 9584 N N . THR B 1 495 ? 31.891 0.88 1.677 1 78.75 495 THR B N 1
ATOM 9585 C CA . THR B 1 495 ? 32.5 2.193 1.79 1 78.75 495 THR B CA 1
ATOM 9586 C C . THR B 1 495 ? 33.125 2.391 3.18 1 78.75 495 THR B C 1
ATOM 9588 O O . THR B 1 495 ? 33.781 3.387 3.434 1 78.75 495 THR B O 1
ATOM 9591 N N . GLN B 1 496 ? 33.25 1.368 4.047 1 66.62 496 GLN B N 1
ATOM 9592 C CA . GLN B 1 496 ? 33.812 1.372 5.395 1 66.62 496 GLN B CA 1
ATOM 9593 C C . GLN B 1 496 ? 33.344 2.604 6.176 1 66.62 496 GLN B C 1
ATOM 9595 O O . GLN B 1 496 ? 34.125 3.197 6.918 1 66.62 496 GLN B O 1
ATOM 9600 N N . GLN B 1 497 ? 32.25 3.109 5.867 1 65.56 497 GLN B N 1
ATOM 9601 C CA . GLN B 1 497 ? 31.719 4.32 6.492 1 65.56 497 GLN B CA 1
ATOM 9602 C C . GLN B 1 497 ? 31.078 4.016 7.84 1 65.56 497 GLN B C 1
ATOM 9604 O O . GLN B 1 497 ? 30.531 4.906 8.492 1 65.56 497 GLN B O 1
ATOM 9609 N N . MET B 1 498 ? 31.312 2.709 8.305 1 70.12 498 MET B N 1
ATOM 9610 C CA . MET B 1 498 ? 30.516 2.465 9.5 1 70.12 498 MET B CA 1
ATOM 9611 C C . MET B 1 498 ? 31.391 1.976 10.648 1 70.12 498 MET B C 1
ATOM 9613 O O . MET B 1 498 ? 32.312 1.177 10.438 1 70.12 498 MET B O 1
ATOM 9617 N N . ASP B 1 499 ? 31.172 2.598 11.742 1 70.56 499 ASP B N 1
ATOM 9618 C CA . ASP B 1 499 ? 31.906 2.248 12.945 1 70.56 499 ASP B CA 1
ATOM 9619 C C . ASP B 1 499 ? 31.406 0.939 13.547 1 70.56 499 ASP B C 1
ATOM 9621 O O . ASP B 1 499 ? 32.188 0.174 14.125 1 70.56 499 ASP B O 1
ATOM 9625 N N . ASN B 1 500 ? 30.188 0.692 13.336 1 85.62 500 ASN B N 1
ATOM 9626 C CA . ASN B 1 500 ? 29.625 -0.453 14.047 1 85.62 500 ASN B CA 1
ATOM 9627 C C . ASN B 1 500 ? 29.266 -1.581 13.086 1 85.62 500 ASN B C 1
ATOM 9629 O O . ASN B 1 500 ? 28.141 -2.082 13.117 1 85.62 500 ASN B O 1
ATOM 9633 N N . VAL B 1 501 ? 30.281 -2.086 12.406 1 89.5 501 VAL B N 1
ATOM 9634 C CA . VAL B 1 501 ? 30.078 -3.135 11.414 1 89.5 501 VAL B CA 1
ATOM 9635 C C . VAL B 1 501 ? 29.719 -4.445 12.117 1 89.5 501 VAL B C 1
ATOM 9637 O O . VAL B 1 501 ? 28.891 -5.219 11.625 1 89.5 501 VAL B O 1
ATOM 9640 N N . LYS B 1 502 ? 30.281 -4.621 13.266 1 91.12 502 LYS B N 1
ATOM 9641 C CA . LYS B 1 502 ? 30.031 -5.848 14.016 1 91.12 502 LYS B CA 1
ATOM 9642 C C . LYS B 1 502 ? 28.562 -5.949 14.438 1 91.12 502 LYS B C 1
ATOM 9644 O O . LYS B 1 502 ? 27.953 -7 14.289 1 91.12 502 LYS B O 1
ATOM 9649 N N . GLN B 1 503 ? 28.109 -4.855 14.883 1 93.19 503 GLN B N 1
ATOM 9650 C CA . GLN B 1 503 ? 26.719 -4.832 15.312 1 93.19 503 GLN B CA 1
ATOM 9651 C C . GLN B 1 503 ? 25.766 -5.008 14.133 1 93.19 503 GLN B C 1
ATOM 9653 O O . GLN B 1 503 ? 24.766 -5.727 14.234 1 93.19 503 GLN B O 1
ATOM 9658 N N . LEU B 1 504 ? 26.031 -4.371 13.148 1 94.31 504 LEU B N 1
ATOM 9659 C CA . LEU B 1 504 ? 25.203 -4.449 11.945 1 94.31 504 LEU B CA 1
ATOM 9660 C C . LEU B 1 504 ? 25.125 -5.883 11.43 1 94.31 504 LEU B C 1
ATOM 9662 O O . LEU B 1 504 ? 24.031 -6.391 11.156 1 94.31 504 LEU B O 1
ATOM 9666 N N . LEU B 1 505 ? 26.266 -6.543 11.336 1 94.25 505 LEU B N 1
ATOM 9667 C CA . LEU B 1 505 ? 26.312 -7.91 10.828 1 94.25 505 LEU B CA 1
ATOM 9668 C C . LEU B 1 505 ? 25.656 -8.875 11.805 1 94.25 505 LEU B C 1
ATOM 9670 O O . LEU B 1 505 ? 25.031 -9.859 11.391 1 94.25 505 LEU B O 1
ATOM 9674 N N . GLY B 1 506 ? 25.875 -8.578 13.062 1 94.94 506 GLY B N 1
ATOM 9675 C CA . GLY B 1 506 ? 25.172 -9.383 14.062 1 94.94 506 GLY B CA 1
ATOM 9676 C C . GLY B 1 506 ? 23.672 -9.32 13.938 1 94.94 506 GLY B C 1
ATOM 9677 O O . GLY B 1 506 ? 22.984 -10.344 14.047 1 94.94 506 GLY B O 1
ATOM 9678 N N . ASN B 1 507 ? 23.141 -8.133 13.727 1 95.31 507 ASN B N 1
ATOM 9679 C CA . ASN B 1 507 ? 21.703 -7.949 13.547 1 95.31 507 ASN B CA 1
ATOM 9680 C C . ASN B 1 507 ? 21.203 -8.594 12.258 1 95.31 507 ASN B C 1
ATOM 9682 O O . ASN B 1 507 ? 20.125 -9.172 12.219 1 95.31 507 ASN B O 1
ATOM 9686 N N . LEU B 1 508 ? 22.016 -8.461 11.219 1 94.06 508 LEU B N 1
ATOM 9687 C CA . LEU B 1 508 ? 21.641 -9.062 9.945 1 94.06 508 LEU B CA 1
ATOM 9688 C C . LEU B 1 508 ? 21.578 -10.586 10.062 1 94.06 508 LEU B C 1
ATOM 9690 O O . LEU B 1 508 ? 20.688 -11.219 9.5 1 94.06 508 LEU B O 1
ATOM 9694 N N . LEU B 1 509 ? 22.562 -11.148 10.766 1 94.5 509 LEU B N 1
ATOM 9695 C CA . LEU B 1 509 ? 22.562 -12.586 11.008 1 94.5 509 LEU B CA 1
ATOM 9696 C C . LEU B 1 509 ? 21.297 -13.008 11.758 1 94.5 509 LEU B C 1
ATOM 9698 O O . LEU B 1 509 ? 20.672 -14.008 11.414 1 94.5 509 LEU B O 1
ATOM 9702 N N . CYS B 1 510 ? 20.906 -12.242 12.727 1 93.25 510 CYS B N 1
ATOM 9703 C CA . CYS B 1 510 ? 19.719 -12.531 13.5 1 93.25 510 CYS B CA 1
ATOM 9704 C C . CYS B 1 510 ? 18.469 -12.523 12.617 1 93.25 510 CYS B C 1
ATOM 9706 O O . CYS B 1 510 ? 17.609 -13.398 12.742 1 93.25 510 CYS B O 1
ATOM 9708 N N . LEU B 1 511 ? 18.359 -11.562 11.766 1 91.62 511 LEU B N 1
ATOM 9709 C CA . LEU B 1 511 ? 17.203 -11.438 10.883 1 91.62 511 LEU B CA 1
ATOM 9710 C C . LEU B 1 511 ? 17.109 -12.641 9.945 1 91.62 511 LEU B C 1
ATOM 9712 O O . LEU B 1 511 ? 16.016 -13.18 9.727 1 91.62 511 LEU B O 1
ATOM 9716 N N . VAL B 1 512 ? 18.234 -13.078 9.391 1 90.19 512 VAL B N 1
ATOM 9717 C CA . VAL B 1 512 ? 18.25 -14.203 8.469 1 90.19 512 VAL B CA 1
ATOM 9718 C C . VAL B 1 512 ? 17.906 -15.492 9.219 1 90.19 512 VAL B C 1
ATOM 9720 O O . VAL B 1 512 ? 17.234 -16.375 8.68 1 90.19 512 VAL B O 1
ATOM 9723 N N . GLN B 1 513 ? 18.328 -15.609 10.43 1 88.5 513 GLN B N 1
ATOM 9724 C CA . GLN B 1 513 ? 18.016 -16.781 11.242 1 88.5 513 GLN B CA 1
ATOM 9725 C C . GLN B 1 513 ? 16.547 -16.844 11.609 1 88.5 513 GLN B C 1
ATOM 9727 O O . GLN B 1 513 ? 15.945 -17.922 11.656 1 88.5 513 GLN B O 1
ATOM 9732 N N . TRP B 1 514 ? 16.031 -15.664 11.867 1 84.94 514 TRP B N 1
ATOM 9733 C CA . TRP B 1 514 ? 14.617 -15.594 12.203 1 84.94 514 TRP B CA 1
ATOM 9734 C C . TRP B 1 514 ? 13.75 -16.062 11.039 1 84.94 514 TRP B C 1
ATOM 9736 O O . TRP B 1 514 ? 12.68 -16.641 11.242 1 84.94 514 TRP B O 1
ATOM 9746 N N . GLU B 1 515 ? 14.141 -15.828 9.844 1 82.25 515 GLU B N 1
ATOM 9747 C CA . GLU B 1 515 ? 13.406 -16.234 8.641 1 82.25 515 GLU B CA 1
ATOM 9748 C C . GLU B 1 515 ? 13.414 -17.75 8.484 1 82.25 515 GLU B C 1
ATOM 9750 O O . GLU B 1 515 ? 12.477 -18.312 7.914 1 82.25 515 GLU B O 1
ATOM 9755 N N . SER B 1 516 ? 14.438 -18.406 8.852 1 75.06 516 SER B N 1
ATOM 9756 C CA . SER B 1 516 ? 14.586 -19.844 8.672 1 75.06 516 SER B CA 1
ATOM 9757 C C . SER B 1 516 ? 13.859 -20.609 9.773 1 75.06 516 SER B C 1
ATOM 9759 O O . SER B 1 516 ? 13.5 -21.781 9.594 1 75.06 516 SER B O 1
ATOM 9761 N N . THR B 1 517 ? 13.617 -19.922 10.836 1 67.38 517 THR B N 1
ATOM 9762 C CA . THR B 1 517 ? 12.953 -20.625 11.93 1 67.38 517 THR B CA 1
ATOM 9763 C C . THR B 1 517 ? 11.438 -20.562 11.773 1 67.38 517 THR B C 1
ATOM 9765 O O . THR B 1 517 ? 10.891 -19.547 11.32 1 67.38 517 THR B O 1
ATOM 9768 N N . SER B 1 518 ? 10.781 -21.703 11.734 1 60.19 518 SER B N 1
ATOM 9769 C CA . SER B 1 518 ? 9.422 -22.047 11.32 1 60.19 518 SER B CA 1
ATOM 9770 C C . SER B 1 518 ? 8.406 -21.062 11.891 1 60.19 518 SER B C 1
ATOM 9772 O O . SER B 1 518 ? 7.504 -20.609 11.18 1 60.19 518 SER B O 1
ATOM 9774 N N . HIS B 1 519 ? 8.531 -20.703 13.188 1 56.19 519 HIS B N 1
ATOM 9775 C CA . HIS B 1 519 ? 7.41 -19.984 13.781 1 56.19 519 HIS B CA 1
ATOM 9776 C C . HIS B 1 519 ? 7.371 -18.531 13.32 1 56.19 519 HIS B C 1
ATOM 9778 O O . HIS B 1 519 ? 6.309 -18.016 12.961 1 56.19 519 HIS B O 1
ATOM 9784 N N . VAL B 1 520 ? 8.547 -17.938 13.32 1 53.88 520 VAL B N 1
ATOM 9785 C CA . VAL B 1 520 ? 8.641 -16.531 12.977 1 53.88 520 VAL B CA 1
ATOM 9786 C C . VAL B 1 520 ? 8.477 -16.344 11.469 1 53.88 520 VAL B C 1
ATOM 9788 O O . VAL B 1 520 ? 7.824 -15.398 11.016 1 53.88 520 VAL B O 1
ATOM 9791 N N . ALA B 1 521 ? 9.055 -17.328 10.789 1 53.69 521 ALA B N 1
ATOM 9792 C CA . ALA B 1 521 ? 9.039 -17.297 9.336 1 53.69 521 ALA B CA 1
ATOM 9793 C C . ALA B 1 521 ? 7.609 -17.312 8.797 1 53.69 521 ALA B C 1
ATOM 9795 O O . ALA B 1 521 ? 7.312 -16.688 7.773 1 53.69 521 ALA B O 1
ATOM 9796 N N . LYS B 1 522 ? 6.883 -17.969 9.586 1 56.5 522 LYS B N 1
ATOM 9797 C CA . LYS B 1 522 ? 5.512 -18.141 9.133 1 56.5 522 LYS B CA 1
ATOM 9798 C C . LYS B 1 522 ? 4.691 -16.875 9.359 1 56.5 522 LYS B C 1
ATOM 9800 O O . LYS B 1 522 ? 3.752 -16.594 8.609 1 56.5 522 LYS B O 1
ATOM 9805 N N . GLU B 1 523 ? 5.18 -16.172 10.438 1 54.56 523 GLU B N 1
ATOM 9806 C CA . GLU B 1 523 ? 4.426 -14.953 10.742 1 54.56 523 GLU B CA 1
ATOM 9807 C C . GLU B 1 523 ? 4.891 -13.781 9.883 1 54.56 523 GLU B C 1
ATOM 9809 O O . GLU B 1 523 ? 4.07 -13 9.391 1 54.56 523 GLU B O 1
ATOM 9814 N N . TYR B 1 524 ? 6.387 -13.703 9.922 1 53.78 524 TYR B N 1
ATOM 9815 C CA . TYR B 1 524 ? 6.922 -12.531 9.25 1 53.78 524 TYR B CA 1
ATOM 9816 C C . TYR B 1 524 ? 7.465 -12.891 7.871 1 53.78 524 TYR B C 1
ATOM 9818 O O . TYR B 1 524 ? 8.211 -13.859 7.723 1 53.78 524 TYR B O 1
ATOM 9826 N N . ARG B 1 525 ? 6.77 -12.68 6.793 1 57.5 525 ARG B N 1
ATOM 9827 C CA . ARG B 1 525 ? 7.227 -13.039 5.457 1 57.5 525 ARG B CA 1
ATOM 9828 C C . ARG B 1 525 ? 8.438 -12.195 5.051 1 57.5 525 ARG B C 1
ATOM 9830 O O . ARG B 1 525 ? 8.281 -11.102 4.512 1 57.5 525 ARG B O 1
ATOM 9837 N N . SER B 1 526 ? 9.633 -12.219 5.816 1 62.78 526 SER B N 1
ATOM 9838 C CA . SER B 1 526 ? 10.711 -11.367 5.324 1 62.78 526 SER B CA 1
ATOM 9839 C C . SER B 1 526 ? 11.586 -12.109 4.324 1 62.78 526 SER B C 1
ATOM 9841 O O . SER B 1 526 ? 11.719 -13.336 4.391 1 62.78 526 SER B O 1
ATOM 9843 N N . LEU B 1 527 ? 11.906 -11.594 3.199 1 77.12 527 LEU B N 1
ATOM 9844 C CA . LEU B 1 527 ? 12.68 -12.133 2.088 1 77.12 527 LEU B CA 1
ATOM 9845 C C . LEU B 1 527 ? 14.133 -11.672 2.164 1 77.12 527 LEU B C 1
ATOM 9847 O O . LEU B 1 527 ? 14.734 -11.352 1.141 1 77.12 527 LEU B O 1
ATOM 9851 N N . TYR B 1 528 ? 14.641 -11.609 3.465 1 85.44 528 TYR B N 1
ATOM 9852 C CA . TYR B 1 528 ? 16.031 -11.18 3.615 1 85.44 528 TYR B CA 1
ATOM 9853 C C . TYR B 1 528 ? 16.969 -12.164 2.941 1 85.44 528 TYR B C 1
ATOM 9855 O O . TYR B 1 528 ? 17.906 -11.758 2.244 1 85.44 528 TYR B O 1
ATOM 9863 N N . GLN B 1 529 ? 16.703 -13.43 3.189 1 86.25 529 GLN B N 1
ATOM 9864 C CA . GLN B 1 529 ? 17.562 -14.461 2.617 1 86.25 529 GLN B CA 1
ATOM 9865 C C . GLN B 1 529 ? 17.594 -14.367 1.095 1 86.25 529 GLN B C 1
ATOM 9867 O O . GLN B 1 529 ? 18.672 -14.438 0.485 1 86.25 529 GLN B O 1
ATOM 9872 N N . TYR B 1 530 ? 16.5 -14.172 0.574 1 84.25 530 TYR B N 1
ATOM 9873 C CA . TYR B 1 530 ? 16.406 -14.062 -0.877 1 84.25 530 TYR B CA 1
ATOM 9874 C C . TYR B 1 530 ? 17.172 -12.836 -1.381 1 84.25 530 TYR B C 1
ATOM 9876 O O . TYR B 1 530 ? 17.906 -12.922 -2.361 1 84.25 530 TYR B O 1
ATOM 9884 N N . CYS B 1 531 ? 17 -11.695 -0.751 1 88.75 531 CYS B N 1
ATOM 9885 C CA . CYS B 1 531 ? 17.625 -10.453 -1.192 1 88.75 531 CYS B CA 1
ATOM 9886 C C . CYS B 1 531 ? 19.141 -10.5 -1.037 1 88.75 531 CYS B C 1
ATOM 9888 O O . CYS B 1 531 ? 19.875 -10 -1.891 1 88.75 531 CYS B O 1
ATOM 9890 N N . ILE B 1 532 ? 19.578 -11.094 0.026 1 91.19 532 ILE B N 1
ATOM 9891 C CA . ILE B 1 532 ? 21.016 -11.219 0.253 1 91.19 532 ILE B CA 1
ATOM 9892 C C . ILE B 1 532 ? 21.625 -12.188 -0.763 1 91.19 532 ILE B C 1
ATOM 9894 O O . ILE B 1 532 ? 22.734 -11.977 -1.245 1 91.19 532 ILE B O 1
ATOM 9898 N N . HIS B 1 533 ? 20.812 -13.219 -1.121 1 88.88 533 HIS B N 1
ATOM 9899 C CA . HIS B 1 533 ? 21.25 -14.195 -2.105 1 88.88 533 HIS B CA 1
ATOM 9900 C C . HIS B 1 533 ? 21.484 -13.547 -3.467 1 88.88 533 HIS B C 1
ATOM 9902 O O . HIS B 1 533 ? 22.406 -13.922 -4.191 1 88.88 533 HIS B O 1
ATOM 9908 N N . GLN B 1 534 ? 20.734 -12.602 -3.791 1 86.62 534 GLN B N 1
ATOM 9909 C CA . GLN B 1 534 ? 20.844 -11.906 -5.07 1 86.62 534 GLN B CA 1
ATOM 9910 C C . GLN B 1 534 ? 22.094 -11.023 -5.109 1 86.62 534 GLN B C 1
ATOM 9912 O O . GLN B 1 534 ? 22.656 -10.781 -6.18 1 86.62 534 GLN B O 1
ATOM 9917 N N . GLN B 1 535 ? 22.562 -10.594 -3.92 1 88.81 535 GLN B N 1
ATOM 9918 C CA . GLN B 1 535 ? 23.719 -9.695 -3.863 1 88.81 535 GLN B CA 1
ATOM 9919 C C . GLN B 1 535 ? 24.844 -10.289 -3.018 1 88.81 535 GLN B C 1
ATOM 9921 O O . GLN B 1 535 ? 25.578 -9.555 -2.367 1 88.81 535 GLN B O 1
ATOM 9926 N N . TRP B 1 536 ? 24.922 -11.562 -2.963 1 86.81 536 TRP B N 1
ATOM 9927 C CA . TRP B 1 536 ? 25.828 -12.211 -2.023 1 86.81 536 TRP B CA 1
ATOM 9928 C C . TRP B 1 536 ? 27.281 -11.898 -2.369 1 86.81 536 TRP B C 1
ATOM 9930 O O . TRP B 1 536 ? 28.141 -11.836 -1.482 1 86.81 536 TRP B O 1
ATOM 9940 N N . GLU B 1 537 ? 27.641 -11.586 -3.67 1 88.06 537 GLU B N 1
ATOM 9941 C CA . GLU B 1 537 ? 29 -11.32 -4.121 1 88.06 537 GLU B CA 1
ATOM 9942 C C . GLU B 1 537 ? 29.547 -10.039 -3.506 1 88.06 537 GLU B C 1
ATOM 9944 O O . GLU B 1 537 ? 30.75 -9.922 -3.283 1 88.06 537 GLU B O 1
ATOM 9949 N N . SER B 1 538 ? 28.656 -9.172 -3.268 1 88.75 538 SER B N 1
ATOM 9950 C CA . SER B 1 538 ? 29.062 -7.871 -2.748 1 88.75 538 SER B CA 1
ATOM 9951 C C . SER B 1 538 ? 29.531 -7.977 -1.302 1 88.75 538 SER B C 1
ATOM 9953 O O . SER B 1 538 ? 30.172 -7.062 -0.788 1 88.75 538 SER B O 1
ATOM 9955 N N . PHE B 1 539 ? 29.328 -9.148 -0.681 1 88.69 539 PHE B N 1
ATOM 9956 C CA . PHE B 1 539 ? 29.703 -9.336 0.717 1 88.69 539 PHE B CA 1
ATOM 9957 C C . PHE B 1 539 ? 31.062 -10.008 0.83 1 88.69 539 PHE B C 1
ATOM 9959 O O . PHE B 1 539 ? 31.625 -10.102 1.924 1 88.69 539 PHE B O 1
ATOM 9966 N N . LEU B 1 540 ? 31.688 -10.352 -0.239 1 88.81 540 LEU B N 1
ATOM 9967 C CA . LEU B 1 540 ? 32.906 -11.172 -0.264 1 88.81 540 LEU B CA 1
ATOM 9968 C C . LEU B 1 540 ? 34.062 -10.414 0.344 1 88.81 540 LEU B C 1
ATOM 9970 O O . LEU B 1 540 ? 34.875 -10.992 1.079 1 88.81 540 LEU B O 1
ATOM 9974 N N . PRO B 1 541 ? 34.125 -9.125 0.148 1 88.12 541 PRO B N 1
ATOM 9975 C CA . PRO B 1 541 ? 35.25 -8.391 0.727 1 88.12 541 PRO B CA 1
ATOM 9976 C C . PRO B 1 541 ? 35.25 -8.43 2.254 1 88.12 541 PRO B C 1
ATOM 9978 O O . PRO B 1 541 ? 36.312 -8.258 2.873 1 88.12 541 PRO B O 1
ATOM 9981 N N . LEU B 1 542 ? 34.188 -8.727 2.822 1 89.06 542 LEU B N 1
ATOM 9982 C CA . LEU B 1 542 ? 34.062 -8.742 4.277 1 89.06 542 LEU B CA 1
ATOM 9983 C C . LEU B 1 542 ? 34.719 -10 4.859 1 89.06 542 LEU B C 1
ATOM 9985 O O . LEU B 1 542 ? 35 -10.055 6.055 1 89.06 542 LEU B O 1
ATOM 9989 N N . LEU B 1 543 ? 34.938 -10.992 4.027 1 90 543 LEU B N 1
ATOM 9990 C CA . LEU B 1 543 ? 35.562 -12.234 4.477 1 90 543 LEU B CA 1
ATOM 9991 C C . LEU B 1 543 ? 37.031 -12.031 4.762 1 90 543 LEU B C 1
ATOM 9993 O O . LEU B 1 543 ? 37.656 -12.789 5.52 1 90 543 LEU B O 1
ATOM 9997 N N . THR B 1 544 ? 37.594 -11 4.121 1 87.5 544 THR B N 1
ATOM 9998 C CA . THR B 1 544 ? 39 -10.727 4.301 1 87.5 544 THR B CA 1
ATOM 9999 C C . THR B 1 544 ? 39.219 -9.617 5.324 1 87.5 544 THR B C 1
ATOM 10001 O O . THR B 1 544 ? 40.312 -9.047 5.418 1 87.5 544 THR B O 1
ATOM 10004 N N . ASN B 1 545 ? 38.188 -9.273 6.031 1 87.5 545 ASN B N 1
ATOM 10005 C CA . ASN B 1 545 ? 38.281 -8.258 7.066 1 87.5 545 ASN B CA 1
ATOM 10006 C C . ASN B 1 545 ? 39.281 -8.656 8.148 1 87.5 545 ASN B C 1
ATOM 10008 O O . ASN B 1 545 ? 39.438 -9.844 8.461 1 87.5 545 ASN B O 1
ATOM 10012 N N . SER B 1 546 ? 40 -7.715 8.719 1 86.75 546 SER B N 1
ATOM 10013 C CA . SER B 1 546 ? 41.031 -7.977 9.719 1 86.75 546 SER B CA 1
ATOM 10014 C C . SER B 1 546 ? 40.438 -8.547 11 1 86.75 546 SER B C 1
ATOM 10016 O O . SER B 1 546 ? 41.094 -9.312 11.703 1 86.75 546 SER B O 1
ATOM 10018 N N . ASP B 1 547 ? 39.219 -8.172 11.273 1 88.56 547 ASP B N 1
ATOM 10019 C CA . ASP B 1 547 ? 38.531 -8.727 12.438 1 88.56 547 ASP B CA 1
ATOM 10020 C C . ASP B 1 547 ? 37.906 -10.086 12.125 1 88.56 547 ASP B C 1
ATOM 10022 O O . ASP B 1 547 ? 37 -10.18 11.328 1 88.56 547 ASP B O 1
ATOM 10026 N N . THR B 1 548 ? 38.406 -11.133 12.734 1 90.19 548 THR B N 1
ATOM 10027 C CA . THR B 1 548 ? 37.969 -12.508 12.469 1 90.19 548 THR B CA 1
ATOM 10028 C C . THR B 1 548 ? 36.5 -12.703 12.805 1 90.19 548 THR B C 1
ATOM 10030 O O . THR B 1 548 ? 35.812 -13.508 12.18 1 90.19 548 THR B O 1
ATOM 10033 N N . LYS B 1 549 ? 36.062 -11.922 13.805 1 90.31 549 LYS B N 1
ATOM 10034 C CA . LYS B 1 549 ? 34.656 -12.078 14.203 1 90.31 549 LYS B CA 1
ATOM 10035 C C . LYS B 1 549 ? 33.719 -11.602 13.102 1 90.31 549 LYS B C 1
ATOM 10037 O O . LYS B 1 549 ? 32.656 -12.188 12.883 1 90.31 549 LYS B O 1
ATOM 10042 N N . ILE B 1 550 ? 34.125 -10.562 12.406 1 92.38 550 ILE B N 1
ATOM 10043 C CA . ILE B 1 550 ? 33.344 -10.023 11.305 1 92.38 550 ILE B CA 1
ATOM 10044 C C . ILE B 1 550 ? 33.312 -11.016 10.148 1 92.38 550 ILE B C 1
ATOM 10046 O O . ILE B 1 550 ? 32.281 -11.297 9.57 1 92.38 550 ILE B O 1
ATOM 10050 N N . ALA B 1 551 ? 34.406 -11.57 9.875 1 93.38 551 ALA B N 1
ATOM 10051 C CA . ALA B 1 551 ? 34.531 -12.508 8.766 1 93.38 551 ALA B CA 1
ATOM 10052 C C . ALA B 1 551 ? 33.719 -13.766 9.016 1 93.38 551 ALA B C 1
ATOM 10054 O O . ALA B 1 551 ? 33.031 -14.25 8.117 1 93.38 551 ALA B O 1
ATOM 10055 N N . ILE B 1 552 ? 33.781 -14.172 10.25 1 93.88 552 ILE B N 1
ATOM 10056 C CA . ILE B 1 552 ? 33.062 -15.398 10.578 1 93.88 552 ILE B CA 1
ATOM 10057 C C . ILE B 1 552 ? 31.562 -15.148 10.562 1 93.88 552 ILE B C 1
ATOM 10059 O O . ILE B 1 552 ? 30.781 -16.016 10.156 1 93.88 552 ILE B O 1
ATOM 10063 N N . THR B 1 553 ? 31.125 -14.008 11.102 1 94.88 553 THR B N 1
ATOM 10064 C CA . THR B 1 553 ? 29.703 -13.68 11.07 1 94.88 553 THR B CA 1
ATOM 10065 C C . THR B 1 553 ? 29.203 -13.625 9.633 1 94.88 553 THR B C 1
ATOM 10067 O O . THR B 1 553 ? 28.094 -14.102 9.336 1 94.88 553 THR B O 1
ATOM 10070 N N . MET B 1 554 ? 29.984 -13.07 8.812 1 93.5 554 MET B N 1
ATOM 10071 C CA . MET B 1 554 ? 29.609 -13 7.406 1 93.5 554 MET B CA 1
ATOM 10072 C C . MET B 1 554 ? 29.516 -14.398 6.797 1 93.5 554 MET B C 1
ATOM 10074 O O . MET B 1 554 ? 28.625 -14.672 5.996 1 93.5 554 MET B O 1
ATOM 10078 N N . LEU B 1 555 ? 30.469 -15.234 7.145 1 94.06 555 LEU B N 1
ATOM 10079 C CA . LEU B 1 555 ? 30.453 -16.594 6.637 1 94.06 555 LEU B CA 1
ATOM 10080 C C . LEU B 1 555 ? 29.219 -17.344 7.117 1 94.06 555 LEU B C 1
ATOM 10082 O O . LEU B 1 555 ? 28.656 -18.156 6.379 1 94.06 555 LEU B O 1
ATOM 10086 N N . LYS B 1 556 ? 28.828 -17.094 8.367 1 94.31 556 LYS B N 1
ATOM 10087 C CA . LYS B 1 556 ? 27.609 -17.688 8.883 1 94.31 556 LYS B CA 1
ATOM 10088 C C . LYS B 1 556 ? 26.391 -17.266 8.047 1 94.31 556 LYS B C 1
ATOM 10090 O O . LYS B 1 556 ? 25.531 -18.094 7.754 1 94.31 556 LYS B O 1
ATOM 10095 N N . ILE B 1 557 ? 26.328 -16.016 7.668 1 93.94 557 ILE B N 1
ATOM 10096 C CA . ILE B 1 557 ? 25.234 -15.492 6.848 1 93.94 557 ILE B CA 1
ATOM 10097 C C . ILE B 1 557 ? 25.25 -16.188 5.488 1 93.94 557 ILE B C 1
ATOM 10099 O O . ILE B 1 557 ? 24.188 -16.625 5.008 1 93.94 557 ILE B O 1
ATOM 10103 N N . ILE B 1 558 ? 26.422 -16.328 4.91 1 91.06 558 ILE B N 1
ATOM 10104 C CA . ILE B 1 558 ? 26.531 -16.953 3.598 1 91.06 558 ILE B CA 1
ATOM 10105 C C . ILE B 1 558 ? 26.078 -18.406 3.676 1 91.06 558 ILE B C 1
ATOM 10107 O O . ILE B 1 558 ? 25.453 -18.922 2.752 1 91.06 558 ILE B O 1
ATOM 10111 N N . ASN B 1 559 ? 26.375 -19.062 4.754 1 91.12 559 ASN B N 1
ATOM 10112 C CA . ASN B 1 559 ? 26 -20.453 4.941 1 91.12 559 ASN B CA 1
ATOM 10113 C C . ASN B 1 559 ? 24.484 -20.625 4.992 1 91.12 559 ASN B C 1
ATOM 10115 O O . ASN B 1 559 ? 23.953 -21.625 4.504 1 91.12 559 ASN B O 1
ATOM 10119 N N . ILE B 1 560 ? 23.812 -19.672 5.574 1 89.44 560 ILE B N 1
ATOM 10120 C CA . ILE B 1 560 ? 22.359 -19.75 5.707 1 89.44 560 ILE B CA 1
ATOM 10121 C C . ILE B 1 560 ? 21.703 -19.406 4.367 1 89.44 560 ILE B C 1
ATOM 10123 O O . ILE B 1 560 ? 20.734 -20.062 3.967 1 89.44 560 ILE B O 1
ATOM 10127 N N . VAL B 1 561 ? 22.141 -18.391 3.674 1 87.69 561 VAL B N 1
ATOM 10128 C CA . VAL B 1 561 ? 21.562 -17.938 2.41 1 87.69 561 VAL B CA 1
ATOM 10129 C C . VAL B 1 561 ? 21.891 -18.938 1.303 1 87.69 561 VAL B C 1
ATOM 10131 O O . VAL B 1 561 ? 21.125 -19.078 0.344 1 87.69 561 VAL B O 1
ATOM 10134 N N . LYS B 1 562 ? 22.844 -19.781 1.494 1 81.75 562 LYS B N 1
ATOM 10135 C CA . LYS B 1 562 ? 23.297 -20.797 0.541 1 81.75 562 LYS B CA 1
ATOM 10136 C C . LYS B 1 562 ? 23.828 -20.141 -0.735 1 81.75 562 LYS B C 1
ATOM 10138 O O . LYS B 1 562 ? 23.25 -19.172 -1.228 1 81.75 562 LYS B O 1
ATOM 10143 N N . LEU B 1 563 ? 24.844 -20.578 -1.258 1 83.94 563 LEU B N 1
ATOM 10144 C CA . LEU B 1 563 ? 25.516 -20.047 -2.445 1 83.94 563 LEU B CA 1
ATOM 10145 C C . LEU B 1 563 ? 24.844 -20.562 -3.715 1 83.94 563 LEU B C 1
ATOM 10147 O O . LEU B 1 563 ? 24.219 -21.625 -3.711 1 83.94 563 LEU B O 1
ATOM 10151 N N . PRO B 1 564 ? 24.953 -19.641 -4.758 1 78.69 564 PRO B N 1
ATOM 10152 C CA . PRO B 1 564 ? 24.422 -20.125 -6.039 1 78.69 564 PRO B CA 1
ATOM 10153 C C . PRO B 1 564 ? 25.156 -21.344 -6.566 1 78.69 564 PRO B C 1
ATOM 10155 O O . PRO B 1 564 ? 26.328 -21.547 -6.25 1 78.69 564 PRO B O 1
ATOM 10158 N N . LYS B 1 565 ? 24.531 -22.109 -7.332 1 70.62 565 LYS B N 1
ATOM 10159 C CA . LYS B 1 565 ? 25.078 -23.375 -7.828 1 70.62 565 LYS B CA 1
ATOM 10160 C C . LYS B 1 565 ? 26.219 -23.125 -8.82 1 70.62 565 LYS B C 1
ATOM 10162 O O . LYS B 1 565 ? 27.203 -23.859 -8.82 1 70.62 565 LYS B O 1
ATOM 10167 N N . VAL B 1 566 ? 25.953 -22.188 -9.617 1 75.31 566 VAL B N 1
ATOM 10168 C CA . VAL B 1 566 ? 26.969 -21.859 -10.625 1 75.31 566 VAL B CA 1
ATOM 10169 C C . VAL B 1 566 ? 27.672 -20.562 -10.25 1 75.31 566 VAL B C 1
ATOM 10171 O O . VAL B 1 566 ? 27.047 -19.516 -10.102 1 75.31 566 VAL B O 1
ATOM 10174 N N . LEU B 1 567 ? 28.938 -20.812 -9.906 1 85 567 LEU B N 1
ATOM 10175 C CA . LEU B 1 567 ? 29.734 -19.641 -9.578 1 85 567 LEU B CA 1
ATOM 10176 C C . LEU B 1 567 ? 30.672 -19.281 -10.727 1 85 567 LEU B C 1
ATOM 10178 O O . LEU B 1 567 ? 31.188 -20.156 -11.406 1 85 567 LEU B O 1
ATOM 10182 N N . SER B 1 568 ? 30.797 -18.047 -10.977 1 85 568 SER B N 1
ATOM 10183 C CA . SER B 1 568 ? 31.766 -17.594 -11.961 1 85 568 SER B CA 1
ATOM 10184 C C . SER B 1 568 ? 33.188 -17.891 -11.523 1 85 568 SER B C 1
ATOM 10186 O O . SER B 1 568 ? 33.469 -18.047 -10.328 1 85 568 SER B O 1
ATOM 10188 N N . SER B 1 569 ? 34.094 -18.047 -12.438 1 86.75 569 SER B N 1
ATOM 10189 C CA . SER B 1 569 ? 35.469 -18.422 -12.156 1 86.75 569 SER B CA 1
ATOM 10190 C C . SER B 1 569 ? 36.125 -17.406 -11.242 1 86.75 569 SER B C 1
ATOM 10192 O O . SER B 1 569 ? 36.75 -17.781 -10.234 1 86.75 569 SER B O 1
ATOM 10194 N N . PRO B 1 570 ? 35.938 -16.109 -11.492 1 89.62 570 PRO B N 1
ATOM 10195 C CA . PRO B 1 570 ? 36.594 -15.148 -10.602 1 89.62 570 PRO B CA 1
ATOM 10196 C C . PRO B 1 570 ? 36.031 -15.188 -9.18 1 89.62 570 PRO B C 1
ATOM 10198 O O . PRO B 1 570 ? 36.812 -15.031 -8.219 1 89.62 570 PRO B O 1
ATOM 10201 N N . VAL B 1 571 ? 34.875 -15.453 -9.094 1 90.06 571 VAL B N 1
ATOM 10202 C CA . VAL B 1 571 ? 34.219 -15.492 -7.781 1 90.06 571 VAL B CA 1
ATOM 10203 C C . VAL B 1 571 ? 34.688 -16.734 -7.023 1 90.06 571 VAL B C 1
ATOM 10205 O O . VAL B 1 571 ? 34.906 -16.688 -5.812 1 90.06 571 VAL B O 1
ATOM 10208 N N . THR B 1 572 ? 34.781 -17.781 -7.738 1 89.25 572 THR B N 1
ATOM 10209 C CA . THR B 1 572 ? 35.25 -19.031 -7.133 1 89.25 572 THR B CA 1
ATOM 10210 C C . THR B 1 572 ? 36.656 -18.859 -6.59 1 89.25 572 THR B C 1
ATOM 10212 O O . THR B 1 572 ? 36.969 -19.297 -5.477 1 89.25 572 THR B O 1
ATOM 10215 N N . LEU B 1 573 ? 37.469 -18.188 -7.348 1 90.75 573 LEU B N 1
ATOM 10216 C CA . LEU B 1 573 ? 38.844 -17.969 -6.938 1 90.75 573 LEU B CA 1
ATOM 10217 C C . LEU B 1 573 ? 38.906 -17.094 -5.691 1 90.75 573 LEU B C 1
ATOM 10219 O O . LEU B 1 573 ? 39.656 -17.406 -4.75 1 90.75 573 LEU B O 1
ATOM 10223 N N . THR B 1 574 ? 38.156 -16.062 -5.715 1 92 574 THR B N 1
ATOM 10224 C CA . THR B 1 574 ? 38.156 -15.125 -4.594 1 92 574 THR B CA 1
ATOM 10225 C C . THR B 1 574 ? 37.625 -15.797 -3.332 1 92 574 THR B C 1
ATOM 10227 O O . THR B 1 574 ? 38.188 -15.609 -2.244 1 92 574 THR B O 1
ATOM 10230 N N . LEU B 1 575 ? 36.594 -16.531 -3.469 1 91.75 575 LEU B N 1
ATOM 10231 C CA . LEU B 1 575 ? 35.969 -17.203 -2.34 1 91.75 575 LEU B CA 1
ATOM 10232 C C . LEU B 1 575 ? 36.875 -18.25 -1.742 1 91.75 575 LEU B C 1
ATOM 10234 O O . LEU B 1 575 ? 37.031 -18.328 -0.521 1 91.75 575 LEU B O 1
ATOM 10238 N N . CYS B 1 576 ? 37.5 -19 -2.586 1 90.31 576 CYS B N 1
ATOM 10239 C CA . CYS B 1 576 ? 38.406 -20.047 -2.113 1 90.31 576 CYS B CA 1
ATOM 10240 C C . CYS B 1 576 ? 39.656 -19.453 -1.449 1 90.31 576 CYS B C 1
ATOM 10242 O O . CYS B 1 576 ? 40.094 -19.953 -0.421 1 90.31 576 CYS B O 1
ATOM 10244 N N . SER B 1 577 ? 40.125 -18.438 -2.066 1 91.5 577 SER B N 1
ATOM 10245 C CA . SER B 1 577 ? 41.281 -17.75 -1.484 1 91.5 577 SER B CA 1
ATOM 10246 C C . SER B 1 577 ? 40.938 -17.188 -0.109 1 91.5 577 SER B C 1
ATOM 10248 O O . SER B 1 577 ? 41.719 -17.359 0.843 1 91.5 577 SER B O 1
ATOM 10250 N N . SER B 1 578 ? 39.844 -16.484 -0.012 1 91.81 578 SER B N 1
ATOM 10251 C CA . SER B 1 578 ? 39.438 -15.867 1.241 1 91.81 578 SER B CA 1
ATOM 10252 C C . SER B 1 578 ? 39.156 -16.922 2.311 1 91.81 578 SER B C 1
ATOM 10254 O O . SER B 1 578 ? 39.469 -16.719 3.484 1 91.81 578 SER B O 1
ATOM 10256 N N . LEU B 1 579 ? 38.531 -18 1.929 1 91.88 579 LEU B N 1
ATOM 10257 C CA . LEU B 1 579 ? 38.219 -19.078 2.867 1 91.88 579 LEU B CA 1
ATOM 10258 C C . LEU B 1 579 ? 39.469 -19.719 3.412 1 91.88 579 LEU B C 1
ATOM 10260 O O . LEU B 1 579 ? 39.562 -20.047 4.602 1 91.88 579 LEU B O 1
ATOM 10264 N N . SER B 1 580 ? 40.406 -19.938 2.502 1 90.19 580 SER B N 1
ATOM 10265 C CA . SER B 1 580 ? 41.656 -20.516 2.934 1 90.19 580 SER B CA 1
ATOM 10266 C C . SER B 1 580 ? 42.375 -19.594 3.914 1 90.19 580 SER B C 1
ATOM 10268 O O . SER B 1 580 ? 42.875 -20.062 4.941 1 90.19 580 SER B O 1
ATOM 10270 N N . GLU B 1 581 ? 42.406 -18.391 3.553 1 88.81 581 GLU B N 1
ATOM 10271 C CA . GLU B 1 581 ? 43.031 -17.422 4.43 1 88.81 581 GLU B CA 1
ATOM 10272 C C . GLU B 1 581 ? 42.344 -17.359 5.793 1 88.81 581 GLU B C 1
ATOM 10274 O O . GLU B 1 581 ? 43.031 -17.312 6.828 1 88.81 581 GLU B O 1
ATOM 10279 N N . LEU B 1 582 ? 41.094 -17.281 5.785 1 91.31 582 LEU B N 1
ATOM 10280 C CA . LEU B 1 582 ? 40.312 -17.234 7.016 1 91.31 582 LEU B CA 1
ATOM 10281 C C . LEU B 1 582 ? 40.531 -18.484 7.855 1 91.31 582 LEU B C 1
ATOM 10283 O O . LEU B 1 582 ? 40.656 -18.406 9.078 1 91.31 582 LEU B O 1
ATOM 10287 N N . PHE B 1 583 ? 40.594 -19.625 7.227 1 90.38 583 PHE B N 1
ATOM 10288 C CA . PHE B 1 583 ? 40.781 -20.891 7.91 1 90.38 583 PHE B CA 1
ATOM 10289 C C . PHE B 1 583 ? 42.094 -20.906 8.688 1 90.38 583 PHE B C 1
ATOM 10291 O O . PHE B 1 583 ? 42.125 -21.281 9.867 1 90.38 583 PHE B O 1
ATOM 10298 N N . PHE B 1 584 ? 43.094 -20.438 8.117 1 88.44 584 PHE B N 1
ATOM 10299 C CA . PHE B 1 584 ? 44.406 -20.453 8.773 1 88.44 584 PHE B CA 1
ATOM 10300 C C . PHE B 1 584 ? 44.5 -19.375 9.844 1 88.44 584 PHE B C 1
ATOM 10302 O O . PHE B 1 584 ? 45.188 -19.562 10.859 1 88.44 584 PHE B O 1
ATOM 10309 N N . ARG B 1 585 ? 43.812 -18.297 9.672 1 88.56 585 ARG B N 1
ATOM 10310 C CA . ARG B 1 585 ? 43.75 -17.281 10.703 1 88.56 585 ARG B CA 1
ATOM 10311 C C . ARG B 1 585 ? 43.031 -17.797 11.953 1 88.56 585 ARG B C 1
ATOM 10313 O O . ARG B 1 585 ? 43.406 -17.438 13.07 1 88.56 585 ARG B O 1
ATOM 10320 N N . ILE B 1 586 ? 42.031 -18.578 11.719 1 90 586 ILE B N 1
ATOM 10321 C CA . ILE B 1 586 ? 41.25 -19.125 12.812 1 90 586 ILE B CA 1
ATOM 10322 C C . ILE B 1 586 ? 42.094 -20.109 13.625 1 90 586 ILE B C 1
ATOM 10324 O O . ILE B 1 586 ? 41.969 -20.188 14.844 1 90 586 ILE B O 1
ATOM 10328 N N . LEU B 1 587 ? 43 -20.719 12.922 1 85.75 587 LEU B N 1
ATOM 10329 C CA . LEU B 1 587 ? 43.844 -21.719 13.586 1 85.75 587 LEU B CA 1
ATOM 10330 C C . LEU B 1 587 ? 44.844 -21.047 14.516 1 85.75 587 LEU B C 1
ATOM 10332 O O . LEU B 1 587 ? 45.375 -21.688 15.414 1 85.75 587 LEU B O 1
ATOM 10336 N N . GLU B 1 588 ? 44.969 -19.781 14.32 1 83.75 588 GLU B N 1
ATOM 10337 C CA . GLU B 1 588 ? 45.938 -19.031 15.156 1 83.75 588 GLU B CA 1
ATOM 10338 C C . GLU B 1 588 ? 45.281 -18.594 16.453 1 83.75 588 GLU B C 1
ATOM 10340 O O . GLU B 1 588 ? 45.969 -18.141 17.375 1 83.75 588 GLU B O 1
ATOM 10345 N N . ILE B 1 589 ? 44.031 -18.75 16.516 1 86.94 589 ILE B N 1
ATOM 10346 C CA . ILE B 1 589 ? 43.281 -18.297 17.703 1 86.94 589 ILE B CA 1
ATOM 10347 C C . ILE B 1 589 ? 43.594 -19.234 18.875 1 86.94 589 ILE B C 1
ATOM 10349 O O . ILE B 1 589 ? 43.594 -20.453 18.734 1 86.94 589 ILE B O 1
ATOM 10353 N N . GLU B 1 590 ? 43.875 -18.719 20.062 1 84.88 590 GLU B N 1
ATOM 10354 C CA . GLU B 1 590 ? 44.344 -19.438 21.25 1 84.88 590 GLU B CA 1
ATOM 10355 C C . GLU B 1 590 ? 43.188 -20.219 21.906 1 84.88 590 GLU B C 1
ATOM 10357 O O . GLU B 1 590 ? 43.375 -21.359 22.328 1 84.88 590 GLU B O 1
ATOM 10362 N N . ASP B 1 591 ? 42.031 -19.578 22 1 87.94 591 ASP B N 1
ATOM 10363 C CA . ASP B 1 591 ? 40.875 -20.234 22.625 1 87.94 591 ASP B CA 1
ATOM 10364 C C . ASP B 1 591 ? 40.375 -21.391 21.766 1 87.94 591 ASP B C 1
ATOM 10366 O O . ASP B 1 591 ? 39.844 -21.172 20.672 1 87.94 591 ASP B O 1
ATOM 10370 N N . SER B 1 592 ? 40.562 -22.609 22.203 1 83.38 592 SER B N 1
ATOM 10371 C CA . SER B 1 592 ? 40.25 -23.812 21.422 1 83.38 592 SER B CA 1
ATOM 10372 C C . SER B 1 592 ? 38.75 -23.938 21.156 1 83.38 592 SER B C 1
ATOM 10374 O O . SER B 1 592 ? 38.344 -24.391 20.078 1 83.38 592 SER B O 1
ATOM 10376 N N . LYS B 1 593 ? 37.969 -23.609 22.109 1 87.38 593 LYS B N 1
ATOM 10377 C CA . LYS B 1 593 ? 36.531 -23.766 21.938 1 87.38 593 LYS B CA 1
ATOM 10378 C C . LYS B 1 593 ? 36.031 -22.859 20.828 1 87.38 593 LYS B C 1
ATOM 10380 O O . LYS B 1 593 ? 35.281 -23.297 19.938 1 87.38 593 LYS B O 1
ATOM 10385 N N . THR B 1 594 ? 36.438 -21.578 20.875 1 89.69 594 THR B N 1
ATOM 10386 C CA . THR B 1 594 ? 36 -20.609 19.875 1 89.69 594 THR B CA 1
ATOM 10387 C C . THR B 1 594 ? 36.562 -20.984 18.5 1 89.69 594 THR B C 1
ATOM 10389 O O . THR B 1 594 ? 35.875 -20.859 17.484 1 89.69 594 THR B O 1
ATOM 10392 N N . ALA B 1 595 ? 37.812 -21.5 18.5 1 88.69 595 ALA B N 1
ATOM 10393 C CA . ALA B 1 595 ? 38.438 -21.906 17.234 1 88.69 595 ALA B CA 1
ATOM 10394 C C . ALA B 1 595 ? 37.688 -23.062 16.594 1 88.69 595 ALA B C 1
ATOM 10396 O O . ALA B 1 595 ? 37.469 -23.078 15.375 1 88.69 595 ALA B O 1
ATOM 10397 N N . PHE B 1 596 ? 37.219 -23.922 17.469 1 89.06 596 PHE B N 1
ATOM 10398 C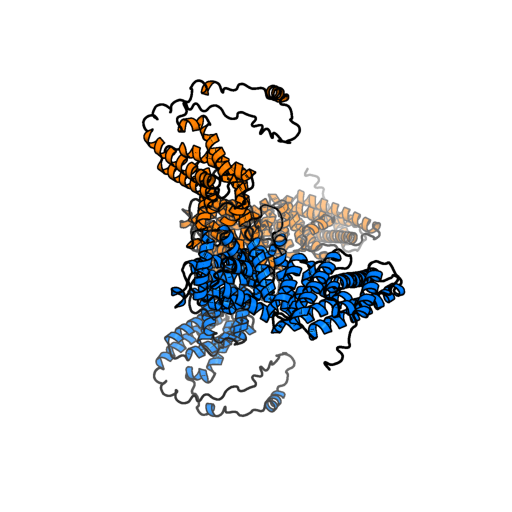 CA . PHE B 1 596 ? 36.531 -25.094 16.953 1 89.06 596 PHE B CA 1
ATOM 10399 C C . PHE B 1 596 ? 35.188 -24.688 16.328 1 89.06 596 PHE B C 1
ATOM 10401 O O . PHE B 1 596 ? 34.812 -25.188 15.273 1 89.06 596 PHE B O 1
ATOM 10408 N N . GLU B 1 597 ? 34.531 -23.859 16.953 1 91.5 597 GLU B N 1
ATOM 10409 C CA . GLU B 1 597 ? 33.25 -23.391 16.438 1 91.5 597 GLU B CA 1
ATOM 10410 C C . GLU B 1 597 ? 33.438 -22.672 15.094 1 91.5 597 GLU B C 1
ATOM 10412 O O . GLU B 1 597 ? 32.625 -22.875 14.172 1 91.5 597 GLU B O 1
ATOM 10417 N N . MET B 1 598 ? 34.469 -21.922 15.016 1 91.25 598 MET B N 1
ATOM 10418 C CA . MET B 1 598 ? 34.719 -21.156 13.797 1 91.25 598 MET B CA 1
ATOM 10419 C C . MET B 1 598 ? 35.125 -22.094 12.656 1 91.25 598 MET B C 1
ATOM 10421 O O . MET B 1 598 ? 34.75 -21.875 11.508 1 91.25 598 MET B O 1
ATOM 10425 N N . VAL B 1 599 ? 35.812 -23.109 13.016 1 91 599 VAL B N 1
ATOM 10426 C CA . VAL B 1 599 ? 36.25 -24.078 12.016 1 91 599 VAL B CA 1
ATOM 10427 C C . VAL B 1 599 ? 35.062 -24.844 11.469 1 91 599 VAL B C 1
ATOM 10429 O O . VAL B 1 599 ? 34.969 -25.156 10.281 1 91 599 VAL B O 1
ATOM 10432 N N . THR B 1 600 ? 34.156 -25.062 12.328 1 92.25 600 THR B N 1
ATOM 10433 C CA . THR B 1 600 ? 32.938 -25.766 11.906 1 92.25 600 THR B CA 1
ATOM 10434 C C . THR B 1 600 ? 32.156 -24.938 10.883 1 92.25 600 THR B C 1
ATOM 10436 O O . THR B 1 600 ? 31.594 -25.484 9.938 1 92.25 600 THR B O 1
ATOM 10439 N N . VAL B 1 601 ? 32.156 -23.688 11.094 1 93.56 601 VAL B N 1
ATOM 10440 C CA . VAL B 1 601 ? 31.469 -22.797 10.164 1 93.56 601 VAL B CA 1
ATOM 10441 C C . VAL B 1 601 ? 32.156 -22.828 8.805 1 93.56 601 VAL B C 1
ATOM 10443 O O . VAL B 1 601 ? 31.516 -22.859 7.762 1 93.56 601 VAL B O 1
ATOM 10446 N N . CYS B 1 602 ? 33.469 -22.797 8.797 1 90.5 602 CYS B N 1
ATOM 10447 C CA . CYS B 1 602 ? 34.219 -22.859 7.559 1 90.5 602 CYS B CA 1
ATOM 10448 C C . CYS B 1 602 ? 34 -24.172 6.828 1 90.5 602 CYS B C 1
ATOM 10450 O O . CYS B 1 602 ? 33.844 -24.188 5.609 1 90.5 602 CYS B O 1
ATOM 10452 N N . LYS B 1 603 ? 33.875 -25.203 7.641 1 88.81 603 LYS B N 1
ATOM 10453 C CA . LYS B 1 603 ? 33.656 -26.531 7.066 1 88.81 603 LYS B CA 1
ATOM 10454 C C . LYS B 1 603 ? 32.281 -26.594 6.383 1 88.81 603 LYS B C 1
ATOM 10456 O O . LYS B 1 603 ? 32.125 -27.234 5.336 1 88.81 603 LYS B O 1
ATOM 10461 N N . GLN B 1 604 ? 31.406 -26 6.945 1 91.12 604 GLN B N 1
ATOM 10462 C CA . GLN B 1 604 ? 30.062 -25.984 6.375 1 91.12 604 GLN B CA 1
ATOM 10463 C C . GLN B 1 604 ? 30.047 -25.281 5.02 1 91.12 604 GLN B C 1
ATOM 10465 O O . GLN B 1 604 ? 29.375 -25.719 4.09 1 91.12 604 GLN B O 1
ATOM 10470 N N . CYS B 1 605 ? 30.703 -24.188 4.957 1 90.06 605 CYS B N 1
ATOM 10471 C CA . CYS B 1 605 ? 30.781 -23.469 3.693 1 90.06 605 CYS B CA 1
ATOM 10472 C C . CYS B 1 605 ? 31.5 -24.297 2.631 1 90.06 605 CYS B C 1
ATOM 10474 O O . CYS B 1 605 ? 31.062 -24.344 1.479 1 90.06 605 CYS B O 1
ATOM 10476 N N . MET B 1 606 ? 32.531 -25 3.021 1 86.75 606 MET B N 1
ATOM 10477 C CA . MET B 1 606 ? 33.312 -25.828 2.1 1 86.75 606 MET B CA 1
ATOM 10478 C C . MET B 1 606 ? 32.469 -26.984 1.58 1 86.75 606 MET B C 1
ATOM 10480 O O . MET B 1 606 ? 32.562 -27.359 0.407 1 86.75 606 MET B O 1
ATOM 10484 N N . LYS B 1 607 ? 31.688 -27.469 2.418 1 84.19 607 LYS B N 1
ATOM 10485 C CA . LYS B 1 607 ? 30.797 -28.562 2.025 1 84.19 607 LYS B CA 1
ATOM 10486 C C . LYS B 1 607 ? 29.828 -28.125 0.932 1 84.19 607 LYS B C 1
ATOM 10488 O O . LYS B 1 607 ? 29.5 -28.922 0.04 1 84.19 607 LYS B O 1
ATOM 10493 N N . GLN B 1 608 ? 29.438 -26.953 1 1 84.62 608 GLN B N 1
ATOM 10494 C CA . GLN B 1 608 ? 28.516 -26.422 0.004 1 84.62 608 GLN B CA 1
ATOM 10495 C C . GLN B 1 608 ? 29.219 -26.203 -1.331 1 84.62 608 GLN B C 1
ATOM 10497 O O . GLN B 1 608 ? 28.594 -26.281 -2.391 1 84.62 608 GLN B O 1
ATOM 10502 N N . LEU B 1 609 ? 30.516 -25.938 -1.337 1 82 609 LEU B N 1
ATOM 10503 C CA . LEU B 1 609 ? 31.25 -25.547 -2.527 1 82 609 LEU B CA 1
ATOM 10504 C C . LEU B 1 609 ? 31.797 -26.766 -3.26 1 82 609 LEU B C 1
ATOM 10506 O O . LEU B 1 609 ? 32 -26.719 -4.473 1 82 609 LEU B O 1
ATOM 10510 N N . ILE B 1 610 ? 31.984 -27.875 -2.646 1 76.38 610 ILE B N 1
ATOM 10511 C CA . ILE B 1 610 ? 32.75 -29 -3.182 1 76.38 610 ILE B CA 1
ATOM 10512 C C . ILE B 1 610 ? 31.875 -29.828 -4.117 1 76.38 610 ILE B C 1
ATOM 10514 O O . ILE B 1 610 ? 32.219 -30.953 -4.477 1 76.38 610 ILE B O 1
ATOM 10518 N N . ASN B 1 611 ? 30.812 -29.203 -4.578 1 71.38 611 ASN B N 1
ATOM 10519 C CA . ASN B 1 611 ? 29.938 -29.953 -5.469 1 71.38 611 ASN B CA 1
ATOM 10520 C C . ASN B 1 611 ? 30.5 -30.031 -6.883 1 71.38 611 ASN B C 1
ATOM 10522 O O . ASN B 1 611 ? 30.141 -30.922 -7.648 1 71.38 611 ASN B O 1
ATOM 10526 N N . SER B 1 612 ? 31.422 -29.125 -7.219 1 74.06 612 SER B N 1
ATOM 10527 C CA . SER B 1 612 ? 32.031 -29.109 -8.547 1 74.06 612 SER B CA 1
ATOM 10528 C C . SER B 1 612 ? 33.5 -29.484 -8.469 1 74.06 612 SER B C 1
ATOM 10530 O O . SER B 1 612 ? 34.188 -29.141 -7.5 1 74.06 612 SER B O 1
ATOM 10532 N N . SER B 1 613 ? 33.938 -30.25 -9.477 1 77.06 613 SER B N 1
ATOM 10533 C CA . SER B 1 613 ? 35.344 -30.672 -9.531 1 77.06 613 SER B CA 1
ATOM 10534 C C . SER B 1 613 ? 36.281 -29.484 -9.633 1 77.06 613 SER B C 1
ATOM 10536 O O . SER B 1 613 ? 37.375 -29.484 -9.039 1 77.06 613 SER B O 1
ATOM 10538 N N . TYR B 1 614 ? 35.875 -28.5 -10.25 1 82.81 614 TYR B N 1
ATOM 10539 C CA . TYR B 1 614 ? 36.688 -27.297 -10.398 1 82.81 614 TYR B CA 1
ATOM 10540 C C . TYR B 1 614 ? 36.938 -26.625 -9.055 1 82.81 614 TYR B C 1
ATOM 10542 O O . TYR B 1 614 ? 38.062 -26.234 -8.742 1 82.81 614 TYR B O 1
ATOM 10550 N N . VAL B 1 615 ? 35.969 -26.5 -8.273 1 85.75 615 VAL B N 1
ATOM 10551 C CA . VAL B 1 615 ? 36.062 -25.828 -6.988 1 85.75 615 VAL B CA 1
ATOM 10552 C C . VAL B 1 615 ? 36.906 -26.656 -6.023 1 85.75 615 VAL B C 1
ATOM 10554 O O . VAL B 1 615 ? 37.719 -26.094 -5.258 1 85.75 615 VAL B O 1
ATOM 10557 N N . GLN B 1 616 ? 36.75 -27.922 -6.121 1 85.31 616 GLN B N 1
ATOM 10558 C CA . GLN B 1 616 ? 37.531 -28.797 -5.273 1 85.31 616 GLN B CA 1
ATOM 10559 C C . GLN B 1 616 ? 39.031 -28.641 -5.535 1 85.31 616 GLN B C 1
ATOM 10561 O O . GLN B 1 616 ? 39.812 -28.516 -4.602 1 85.31 616 GLN B O 1
ATOM 10566 N N . THR B 1 617 ? 39.281 -28.641 -6.801 1 87.38 617 THR B N 1
ATOM 10567 C CA . THR B 1 617 ? 40.656 -28.516 -7.176 1 87.38 617 THR B CA 1
ATOM 10568 C C . THR B 1 617 ? 41.219 -27.141 -6.781 1 87.38 617 THR B C 1
ATOM 10570 O O . THR B 1 617 ? 42.344 -27.016 -6.328 1 87.38 617 THR B O 1
ATOM 10573 N N . THR B 1 618 ? 40.469 -26.156 -6.969 1 89.75 618 THR B N 1
ATOM 10574 C CA . THR B 1 618 ? 40.906 -24.781 -6.684 1 89.75 618 THR B CA 1
ATOM 10575 C C . THR B 1 618 ? 41.125 -24.594 -5.188 1 89.75 618 THR B C 1
ATOM 10577 O O . THR B 1 618 ? 42.125 -23.984 -4.781 1 89.75 618 THR B O 1
ATOM 10580 N N . ILE B 1 619 ? 40.281 -25.078 -4.352 1 88.06 619 ILE B N 1
ATOM 10581 C CA . ILE B 1 619 ? 40.375 -24.891 -2.908 1 88.06 619 ILE B CA 1
ATOM 10582 C C . ILE B 1 619 ? 41.594 -25.656 -2.381 1 88.06 619 ILE B C 1
ATOM 10584 O O . ILE B 1 619 ? 42.281 -25.172 -1.491 1 88.06 619 ILE B O 1
ATOM 10588 N N . LEU B 1 620 ? 41.812 -26.797 -2.943 1 86.25 620 LEU B N 1
ATOM 10589 C CA . LEU B 1 620 ? 42.969 -27.578 -2.547 1 86.25 620 LEU B CA 1
ATOM 10590 C C . LEU B 1 620 ? 44.281 -26.859 -2.924 1 86.25 620 LEU B C 1
ATOM 10592 O O . LEU B 1 620 ? 45.25 -26.891 -2.168 1 86.25 620 LEU B O 1
ATOM 10596 N N . ARG B 1 621 ? 44.188 -26.312 -4.051 1 88.31 621 ARG B N 1
ATOM 10597 C CA . ARG B 1 621 ? 45.344 -25.547 -4.488 1 88.31 621 ARG B CA 1
ATOM 10598 C C . ARG B 1 621 ? 45.656 -24.422 -3.506 1 88.31 621 ARG B C 1
ATOM 10600 O O . ARG B 1 621 ? 46.812 -24.219 -3.133 1 88.31 621 ARG B O 1
ATOM 10607 N N . PHE B 1 622 ? 44.75 -23.75 -3.084 1 89.31 622 PHE B N 1
ATOM 10608 C CA . PHE B 1 622 ? 44.938 -22.625 -2.176 1 89.31 622 PHE B CA 1
ATOM 10609 C C . PHE B 1 622 ? 45.438 -23.109 -0.812 1 89.31 622 PHE B C 1
ATOM 10611 O O . PHE B 1 622 ? 46.281 -22.484 -0.187 1 89.31 622 PHE B O 1
ATOM 10618 N N . PHE B 1 623 ? 44.938 -24.203 -0.314 1 86.62 623 PHE B N 1
ATOM 10619 C CA . PHE B 1 623 ? 45.375 -24.75 0.967 1 86.62 623 PHE B CA 1
ATOM 10620 C C . PHE B 1 623 ? 46.844 -25.172 0.919 1 86.62 623 PHE B C 1
ATOM 10622 O O . PHE B 1 623 ? 47.594 -24.891 1.844 1 86.62 623 PHE B O 1
ATOM 10629 N N . ILE B 1 624 ? 47.156 -25.75 -0.217 1 84.62 624 ILE B N 1
ATOM 10630 C CA . ILE B 1 624 ? 48.531 -26.219 -0.372 1 84.62 624 ILE B CA 1
ATOM 10631 C C . ILE B 1 624 ? 49.469 -25.031 -0.481 1 84.62 624 ILE B C 1
ATOM 10633 O O . ILE B 1 624 ? 50.531 -25.016 0.136 1 84.62 624 ILE B O 1
ATOM 10637 N N . GLU B 1 625 ? 49.031 -24.094 -1.229 1 83.31 625 GLU B N 1
ATOM 10638 C CA . GLU B 1 625 ? 49.844 -22.891 -1.373 1 83.31 625 GLU B CA 1
ATOM 10639 C C . GLU B 1 625 ? 50.031 -22.188 -0.034 1 83.31 625 GLU B C 1
ATOM 10641 O O . GLU B 1 625 ? 51.125 -21.672 0.267 1 83.31 625 GLU B O 1
ATOM 10646 N N . ALA B 1 626 ? 49 -22.109 0.761 1 80.75 626 ALA B N 1
ATOM 10647 C CA . ALA B 1 626 ? 49.031 -21.438 2.051 1 80.75 626 ALA B CA 1
ATOM 10648 C C . ALA B 1 626 ? 49.969 -22.156 3.027 1 80.75 626 ALA B C 1
ATOM 10650 O O . ALA B 1 626 ? 50.594 -21.531 3.871 1 80.75 626 ALA B O 1
ATOM 10651 N N . LEU B 1 627 ? 50.125 -23.438 2.953 1 77.56 627 LEU B N 1
ATOM 10652 C CA . LEU B 1 627 ? 50.969 -24.234 3.84 1 77.56 627 LEU B CA 1
ATOM 10653 C C . LEU B 1 627 ? 52.438 -23.906 3.627 1 77.56 627 LEU B C 1
ATOM 10655 O O . LEU B 1 627 ? 53.281 -24.125 4.523 1 77.56 627 LEU B O 1
ATOM 10659 N N . PHE B 1 628 ? 52.656 -23.312 2.447 1 74.69 628 PHE B N 1
ATOM 10660 C CA . PHE B 1 628 ? 54.031 -23.047 2.133 1 74.69 628 PHE B CA 1
ATOM 10661 C C . PHE B 1 628 ? 54.406 -21.594 2.449 1 74.69 628 PHE B C 1
ATOM 10663 O O . PHE B 1 628 ? 55.562 -21.188 2.311 1 74.69 628 PHE B O 1
ATOM 10670 N N . THR B 1 629 ? 53.438 -20.891 2.824 1 74.06 629 THR B N 1
ATOM 10671 C CA . THR B 1 629 ? 53.75 -19.547 3.262 1 74.06 629 THR B CA 1
ATOM 10672 C C . THR B 1 629 ? 54.406 -19.547 4.641 1 74.06 629 THR B C 1
ATOM 10674 O O . THR B 1 629 ? 54.125 -20.422 5.461 1 74.06 629 THR B O 1
ATOM 10677 N N . LYS B 1 630 ? 55.344 -18.672 4.863 1 66.06 630 LYS B N 1
ATOM 10678 C CA . LYS B 1 630 ? 56.219 -18.656 6.047 1 66.06 630 LYS B CA 1
ATOM 10679 C C . LYS B 1 630 ? 55.375 -18.578 7.324 1 66.06 630 LYS B C 1
ATOM 10681 O O . LYS B 1 630 ? 55.688 -19.266 8.305 1 66.06 630 LYS B O 1
ATOM 10686 N N . GLU B 1 631 ? 54.375 -17.781 7.281 1 68.25 631 GLU B N 1
ATOM 10687 C CA . GLU B 1 631 ? 53.594 -17.547 8.484 1 68.25 631 GLU B CA 1
ATOM 10688 C C . GLU B 1 631 ? 52.812 -18.797 8.898 1 68.25 631 GLU B C 1
ATOM 10690 O O . GLU B 1 631 ? 52.688 -19.094 10.094 1 68.25 631 GLU B O 1
ATOM 10695 N N . ILE B 1 632 ? 52.438 -19.547 7.945 1 70.56 632 ILE B N 1
ATOM 10696 C CA . ILE B 1 632 ? 51.562 -20.688 8.219 1 70.56 632 ILE B CA 1
ATOM 10697 C C . ILE B 1 632 ? 52.406 -21.953 8.367 1 70.56 632 ILE B C 1
ATOM 10699 O O . ILE B 1 632 ? 52.062 -22.859 9.117 1 70.56 632 ILE B O 1
ATOM 10703 N N . SER B 1 633 ? 53.562 -21.906 7.672 1 70.5 633 SER B N 1
ATOM 10704 C CA . SER B 1 633 ? 54.438 -23.078 7.695 1 70.5 633 SER B CA 1
ATOM 10705 C C . SER B 1 633 ? 54.875 -23.422 9.117 1 70.5 633 SER B C 1
ATOM 10707 O O . SER B 1 633 ? 55.062 -24.594 9.461 1 70.5 633 SER B O 1
ATOM 10709 N N . VAL B 1 634 ? 54.844 -22.359 9.883 1 66.31 634 VAL B N 1
ATOM 10710 C CA . VAL B 1 634 ? 55.25 -22.547 11.266 1 66.31 634 VAL B CA 1
ATOM 10711 C C . VAL B 1 634 ? 54.25 -23.406 12.008 1 66.31 634 VAL B C 1
ATOM 10713 O O . VAL B 1 634 ? 54.594 -24.203 12.883 1 66.31 634 VAL B O 1
ATOM 10716 N N . LEU B 1 635 ? 53.094 -23.266 11.578 1 64.19 635 LEU B N 1
ATOM 10717 C CA . LEU B 1 635 ? 52 -23.984 12.25 1 64.19 635 LEU B CA 1
ATOM 10718 C C . LEU B 1 635 ? 52.094 -25.484 11.969 1 64.19 635 LEU B C 1
ATOM 10720 O O . LEU B 1 635 ? 51.594 -26.297 12.742 1 64.19 635 LEU B O 1
ATOM 10724 N N . PHE B 1 636 ? 52.906 -25.734 10.844 1 62.94 636 PHE B N 1
ATOM 10725 C CA . PHE B 1 636 ? 52.969 -27.141 10.43 1 62.94 636 PHE B CA 1
ATOM 10726 C C . PHE B 1 636 ? 54.406 -27.656 10.523 1 62.94 636 PHE B C 1
ATOM 10728 O O . PHE B 1 636 ? 54.781 -28.562 9.789 1 62.94 636 PHE B O 1
ATOM 10735 N N . GLY B 1 637 ? 55.188 -26.984 11.453 1 62.25 637 GLY B N 1
ATOM 10736 C CA . GLY B 1 637 ? 56.531 -27.484 11.789 1 62.25 637 GLY B CA 1
ATOM 10737 C C . GLY B 1 637 ? 57.625 -26.891 10.93 1 62.25 637 GLY B C 1
ATOM 10738 O O . GLY B 1 637 ? 58.75 -27.375 10.938 1 62.25 637 GLY B O 1
ATOM 10739 N N . GLY B 1 638 ? 57.25 -25.969 10.039 1 59.16 638 GLY B N 1
ATOM 10740 C CA . GLY B 1 638 ? 58.312 -25.344 9.25 1 59.16 638 GLY B CA 1
ATOM 10741 C C . GLY B 1 638 ? 59.312 -24.609 10.102 1 59.16 638 GLY B C 1
ATOM 10742 O O . GLY B 1 638 ? 59 -24.094 11.172 1 59.16 638 GLY B O 1
ATOM 10743 N N . LYS B 1 639 ? 60.656 -24.859 9.969 1 57.81 639 LYS B N 1
ATOM 10744 C CA . LYS B 1 639 ? 61.75 -24.203 10.68 1 57.81 639 LYS B CA 1
ATOM 10745 C C . LYS B 1 639 ? 61.938 -22.766 10.203 1 57.81 639 LYS B C 1
ATOM 10747 O O . LYS B 1 639 ? 61.938 -22.516 8.992 1 57.81 639 LYS B O 1
ATOM 10752 N N . ILE B 1 640 ? 61.438 -21.797 10.945 1 51.44 640 ILE B N 1
ATOM 10753 C CA . ILE B 1 640 ? 61.719 -20.406 10.641 1 51.44 640 ILE B CA 1
ATOM 10754 C C . ILE B 1 640 ? 63.219 -20.156 10.688 1 51.44 640 ILE B C 1
ATOM 10756 O O . ILE B 1 640 ? 63.875 -20.406 11.711 1 51.44 640 ILE B O 1
ATOM 10760 N N . ASP B 1 641 ? 63.969 -20.156 9.648 1 47.69 641 ASP B N 1
ATOM 10761 C CA . ASP B 1 641 ? 65.312 -19.656 9.719 1 47.69 641 ASP B CA 1
ATOM 10762 C C . ASP B 1 641 ? 65.375 -18.219 10.227 1 47.69 641 ASP B C 1
ATOM 10764 O O . ASP B 1 641 ? 64.75 -17.328 9.633 1 47.69 641 ASP B O 1
ATOM 10768 N N . PRO B 1 642 ? 65.688 -17.906 11.445 1 46.88 642 PRO B N 1
ATOM 10769 C CA . PRO B 1 642 ? 65.75 -16.531 11.969 1 46.88 642 PRO B CA 1
ATOM 10770 C C . PRO B 1 642 ? 66.375 -15.562 10.992 1 46.88 642 PRO B C 1
ATOM 10772 O O . PRO B 1 642 ? 66.25 -14.352 11.109 1 46.88 642 PRO B O 1
ATOM 10775 N N . SER B 1 643 ? 67.375 -15.945 10.25 1 45.59 643 SER B N 1
ATOM 10776 C CA . SER B 1 643 ? 68.125 -15.023 9.398 1 45.59 643 SER B CA 1
ATOM 10777 C C . SER B 1 643 ? 67.25 -14.422 8.32 1 45.59 643 SER B C 1
ATOM 10779 O O . SER B 1 643 ? 67.5 -13.297 7.871 1 45.59 643 SER B O 1
ATOM 10781 N N . SER B 1 644 ? 66.375 -15.141 7.789 1 42.59 644 SER B N 1
ATOM 10782 C CA . SER B 1 644 ? 65.625 -14.695 6.641 1 42.59 644 SER B CA 1
ATOM 10783 C C . SER B 1 644 ? 64.5 -13.703 7.059 1 42.59 644 SER B C 1
ATOM 10785 O O . SER B 1 644 ? 63.844 -13.125 6.211 1 42.59 644 SER B O 1
ATOM 10787 N N . LEU B 1 645 ? 64.062 -13.703 8.203 1 38.78 645 LEU B N 1
ATOM 10788 C CA . LEU B 1 645 ? 63.094 -12.688 8.641 1 38.78 645 LEU B CA 1
ATOM 10789 C C . LEU B 1 645 ? 63.75 -11.305 8.602 1 38.78 645 LEU B C 1
ATOM 10791 O O . LEU B 1 645 ? 63.031 -10.297 8.57 1 38.78 645 LEU B O 1
ATOM 10795 N N . ALA B 1 646 ? 65.062 -11.234 8.867 1 37.16 646 ALA B N 1
ATOM 10796 C CA . ALA B 1 646 ? 65.688 -9.906 8.875 1 37.16 646 ALA B CA 1
ATOM 10797 C C . ALA B 1 646 ? 65.688 -9.297 7.48 1 37.16 646 ALA B C 1
ATOM 10799 O O . ALA B 1 646 ? 65.625 -8.078 7.328 1 37.16 646 ALA B O 1
ATOM 10800 N N . SER B 1 647 ? 66.188 -10.055 6.465 1 36.53 647 SER B N 1
ATOM 10801 C CA . SER B 1 647 ? 66.562 -9.406 5.223 1 36.53 647 SER B CA 1
ATOM 10802 C C . SER B 1 647 ? 65.375 -8.883 4.449 1 36.53 647 SER B C 1
ATOM 10804 O O . SER B 1 647 ? 65.5 -8.305 3.369 1 36.53 647 SER B O 1
ATOM 10806 N N . GLU B 1 648 ? 64.188 -9.438 4.582 1 34.5 648 GLU B N 1
ATOM 10807 C CA . GLU B 1 648 ? 63.25 -8.797 3.697 1 34.5 648 GLU B CA 1
ATOM 10808 C C . GLU B 1 648 ? 63 -7.348 4.109 1 34.5 648 GLU B C 1
ATOM 10810 O O . GLU B 1 648 ? 62.031 -7.055 4.805 1 34.5 648 GLU B O 1
ATOM 10815 N N . LYS B 1 649 ? 64.062 -6.645 4.676 1 34.19 649 LYS B N 1
ATOM 10816 C CA . LYS B 1 649 ? 63.906 -5.191 4.625 1 34.19 649 LYS B CA 1
ATOM 10817 C C . LYS B 1 649 ? 63.5 -4.727 3.234 1 34.19 649 LYS B C 1
ATOM 10819 O O . LYS B 1 649 ? 63.656 -5.449 2.252 1 34.19 649 LYS B O 1
ATOM 10824 N N . ASP B 1 650 ? 63.344 -3.273 3.004 1 34.53 650 ASP B N 1
ATOM 10825 C CA . ASP B 1 650 ? 62.938 -2.283 2.006 1 34.53 650 ASP B CA 1
ATOM 10826 C C . ASP B 1 650 ? 63.812 -2.369 0.764 1 34.53 650 ASP B C 1
ATOM 10828 O O . ASP B 1 650 ? 64.688 -1.52 0.554 1 34.53 650 ASP B O 1
ATOM 10832 N N . THR B 1 651 ? 64.562 -3.4 0.456 1 33.94 651 THR B N 1
ATOM 10833 C CA . THR B 1 651 ? 65.312 -3.027 -0.752 1 33.94 651 THR B CA 1
ATOM 10834 C C . THR B 1 651 ? 64.312 -2.582 -1.849 1 33.94 651 THR B C 1
ATOM 10836 O O . THR B 1 651 ? 63.375 -3.281 -2.152 1 33.94 651 THR B O 1
ATOM 10839 N N . TYR B 1 652 ? 64.25 -1.18 -2.068 1 35 652 TYR B N 1
ATOM 10840 C CA . TYR B 1 652 ? 63.656 -0.399 -3.148 1 35 652 TYR B CA 1
ATOM 10841 C C . TYR B 1 652 ? 63.938 -1.042 -4.5 1 35 652 TYR B C 1
ATOM 10843 O O . TYR B 1 652 ? 65.062 -0.952 -5.02 1 35 652 TYR B O 1
ATOM 10851 N N . THR B 1 653 ? 63.625 -2.328 -4.762 1 36.28 653 THR B N 1
ATOM 10852 C CA . THR B 1 653 ? 63.844 -2.77 -6.137 1 36.28 653 THR B CA 1
ATOM 10853 C C . THR B 1 653 ? 63.125 -1.857 -7.117 1 36.28 653 THR B C 1
ATOM 10855 O O . THR B 1 653 ? 61.938 -1.585 -6.949 1 36.28 653 THR B O 1
ATOM 10858 N N . LYS B 1 654 ? 63.812 -0.911 -7.719 1 40.75 654 LYS B N 1
ATOM 10859 C CA . LYS B 1 654 ? 63.375 0.041 -8.727 1 40.75 654 LYS B CA 1
ATOM 10860 C C . LYS B 1 654 ? 62.5 -0.644 -9.781 1 40.75 654 LYS B C 1
ATOM 10862 O O . LYS B 1 654 ? 62.906 -1.642 -10.375 1 40.75 654 LYS B O 1
ATOM 10867 N N . LEU B 1 655 ? 61.281 -0.396 -9.859 1 39.44 655 LEU B N 1
ATOM 10868 C CA . LEU B 1 655 ? 60.25 -0.901 -10.781 1 39.44 655 LEU B CA 1
ATOM 10869 C C . LEU B 1 655 ? 60.781 -0.929 -12.211 1 39.44 655 LEU B C 1
ATOM 10871 O O . LEU B 1 655 ? 60.5 -1.871 -12.961 1 39.44 655 LEU B O 1
ATOM 10875 N N . LYS B 1 656 ? 61.562 0.096 -12.578 1 43.81 656 LYS B N 1
ATOM 10876 C CA . LYS B 1 656 ? 62.094 0.226 -13.938 1 43.81 656 LYS B CA 1
ATOM 10877 C C . LYS B 1 656 ? 63.062 -0.917 -14.273 1 43.81 656 LYS B C 1
ATOM 10879 O O . LYS B 1 656 ? 62.969 -1.511 -15.352 1 43.81 656 LYS B O 1
ATOM 10884 N N . GLU B 1 657 ? 64 -1.146 -13.352 1 44.47 657 GLU B N 1
ATOM 10885 C CA . GLU B 1 657 ? 65 -2.156 -13.68 1 44.47 657 GLU B CA 1
ATOM 10886 C C . GLU B 1 657 ? 64.375 -3.555 -13.68 1 44.47 657 GLU B C 1
ATOM 10888 O O . GLU B 1 657 ? 64.75 -4.387 -14.523 1 44.47 657 GLU B O 1
ATOM 10893 N N . GLU B 1 658 ? 63.469 -3.77 -12.812 1 43.41 658 GLU B N 1
ATOM 10894 C CA . GLU B 1 658 ? 62.781 -5.062 -12.828 1 43.41 658 GLU B CA 1
ATOM 10895 C C . GLU B 1 658 ? 61.938 -5.227 -14.086 1 43.41 658 GLU B C 1
ATOM 10897 O O . GLU B 1 658 ? 61.938 -6.305 -14.68 1 43.41 658 GLU B O 1
ATOM 10902 N N . ASN B 1 659 ? 61.375 -4.152 -14.594 1 44 659 ASN B N 1
ATOM 10903 C CA . ASN B 1 659 ? 60.688 -4.148 -15.891 1 44 659 ASN B CA 1
ATOM 10904 C C . ASN B 1 659 ? 61.688 -4.441 -17.016 1 44 659 ASN B C 1
ATOM 10906 O O . ASN B 1 659 ? 61.344 -5.121 -17.984 1 44 659 ASN B O 1
ATOM 10910 N N . MET B 1 660 ? 62.844 -3.918 -16.922 1 42.62 660 MET B N 1
ATOM 10911 C CA . MET B 1 660 ? 63.844 -4.121 -17.953 1 42.62 660 MET B CA 1
ATOM 10912 C C . MET B 1 660 ? 64.312 -5.57 -18 1 42.62 660 MET B C 1
ATOM 10914 O O . MET B 1 660 ? 64.688 -6.082 -19.047 1 42.62 660 MET B O 1
ATOM 10918 N N . LYS B 1 661 ? 64.5 -6.195 -16.844 1 40.41 661 LYS B N 1
ATOM 10919 C CA . LYS B 1 661 ? 64.938 -7.586 -16.891 1 40.41 661 LYS B CA 1
ATOM 10920 C C . LYS B 1 661 ? 63.875 -8.492 -17.484 1 40.41 661 LYS B C 1
ATOM 10922 O O . LYS B 1 661 ? 64.188 -9.484 -18.141 1 40.41 661 LYS B O 1
ATOM 10927 N N . HIS B 1 662 ? 62.625 -8.258 -17.141 1 38.06 662 HIS B N 1
ATOM 10928 C CA . HIS B 1 662 ? 61.594 -9.141 -17.688 1 38.06 662 HIS B CA 1
ATOM 10929 C C . HIS B 1 662 ? 61.438 -8.898 -19.188 1 38.06 662 HIS B C 1
ATOM 10931 O O . HIS B 1 662 ? 60.562 -9.508 -19.828 1 38.06 662 HIS B O 1
ATOM 10937 N N . GLY B 1 663 ? 62.094 -7.938 -19.75 1 36.69 663 GLY B N 1
ATOM 10938 C CA . GLY B 1 663 ? 61.969 -7.758 -21.188 1 36.69 663 GLY B CA 1
ATOM 10939 C C . GLY B 1 663 ? 62.344 -8.992 -21.984 1 36.69 663 GLY B C 1
ATOM 10940 O O . GLY B 1 663 ? 62.062 -9.078 -23.172 1 36.69 663 GLY B O 1
ATOM 10941 N N . LEU B 1 664 ? 63.312 -9.711 -21.562 1 34.69 664 LEU B N 1
ATOM 10942 C CA . LEU B 1 664 ? 63.781 -10.656 -22.547 1 34.69 664 LEU B CA 1
ATOM 10943 C C . LEU B 1 664 ? 62.875 -11.891 -22.609 1 34.69 664 LEU B C 1
ATOM 10945 O O . LEU B 1 664 ? 63.219 -12.875 -23.266 1 34.69 664 LEU B O 1
ATOM 10949 N N . SER B 1 665 ? 62.031 -12.094 -21.594 1 33.28 665 SER B N 1
ATOM 10950 C CA . SER B 1 665 ? 61.406 -13.398 -21.828 1 33.28 665 SER B CA 1
ATOM 10951 C C . SER B 1 665 ? 60.562 -13.398 -23.094 1 33.28 665 SER B C 1
ATOM 10953 O O . SER B 1 665 ? 59.812 -12.469 -23.328 1 33.28 665 SER B O 1
ATOM 10955 N N . LEU B 1 666 ? 60.969 -14.062 -24.125 1 32.16 666 LEU B N 1
ATOM 10956 C CA . LEU B 1 666 ? 60.469 -14.266 -25.484 1 32.16 666 LEU B CA 1
ATOM 10957 C C . LEU B 1 666 ? 58.969 -14.578 -25.453 1 32.16 666 LEU B C 1
ATOM 10959 O O . LEU B 1 666 ? 58.5 -15.367 -24.625 1 32.16 666 LEU B O 1
ATOM 10963 N N . THR B 1 667 ? 58.125 -13.664 -25.953 1 32.59 667 THR B N 1
ATOM 10964 C CA . THR B 1 667 ? 56.719 -13.742 -26.375 1 32.59 667 THR B CA 1
ATOM 10965 C C . THR B 1 667 ? 56.469 -15 -27.203 1 32.59 667 THR B C 1
ATOM 10967 O O . THR B 1 667 ? 56.938 -15.094 -28.344 1 32.59 667 THR B O 1
ATOM 10970 N N . LEU B 1 668 ? 56.562 -16.203 -26.641 1 30.78 668 LEU B N 1
ATOM 10971 C CA . LEU B 1 668 ? 56.188 -17.219 -27.625 1 30.78 668 LEU B CA 1
ATOM 10972 C C . LEU B 1 668 ? 54.812 -16.875 -28.234 1 30.78 668 LEU B C 1
ATOM 10974 O O . LEU B 1 668 ? 53.969 -16.297 -27.578 1 30.78 668 LEU B O 1
ATOM 10978 N N . PRO B 1 669 ? 54.625 -16.75 -29.562 1 30.58 669 PRO B N 1
ATOM 10979 C CA . PRO B 1 669 ? 53.5 -16.234 -30.375 1 30.58 669 PRO B CA 1
ATOM 10980 C C . PRO B 1 669 ? 52.156 -16.75 -29.891 1 30.58 669 PRO B C 1
ATOM 10982 O O . PRO B 1 669 ? 51.125 -16.094 -30.109 1 30.58 669 PRO B O 1
ATOM 10985 N N . ARG B 1 670 ? 52 -18.062 -29.688 1 31.94 670 ARG B N 1
ATOM 10986 C CA . ARG B 1 670 ? 50.656 -18.594 -29.812 1 31.94 670 ARG B CA 1
ATOM 10987 C C . ARG B 1 670 ? 49.781 -18.141 -28.656 1 31.94 670 ARG B C 1
ATOM 10989 O O . ARG B 1 670 ? 48.562 -17.922 -28.844 1 31.94 670 ARG B O 1
ATOM 10996 N N . SER B 1 671 ? 50.062 -18.641 -27.406 1 27.48 671 SER B N 1
ATOM 10997 C CA . SER B 1 671 ? 49.031 -18.594 -26.359 1 27.48 671 SER B CA 1
ATOM 10998 C C . SER B 1 671 ? 48.906 -17.219 -25.75 1 27.48 671 SER B C 1
ATOM 11000 O O . SER B 1 671 ? 49.906 -16.609 -25.359 1 27.48 671 SER B O 1
ATOM 11002 N N . HIS B 1 672 ? 48.062 -16.375 -26.172 1 28.34 672 HIS B N 1
ATOM 11003 C CA . HIS B 1 672 ? 47.844 -14.992 -25.734 1 28.34 672 HIS B CA 1
ATOM 11004 C C . HIS B 1 672 ? 47.75 -14.906 -24.219 1 28.34 672 HIS B C 1
ATOM 11006 O O . HIS B 1 672 ? 46.656 -15.039 -23.656 1 28.34 672 HIS B O 1
ATOM 11012 N N . SER B 1 673 ? 48.594 -15.562 -23.406 1 26.78 673 SER B N 1
ATOM 11013 C CA . SER B 1 673 ? 48.5 -15.5 -21.953 1 26.78 673 SER B CA 1
ATOM 11014 C C . SER B 1 673 ? 48.656 -14.07 -21.453 1 26.78 673 SER B C 1
ATOM 11016 O O . SER B 1 673 ? 49.719 -13.445 -21.672 1 26.78 673 SER B O 1
ATOM 11018 N N . SER B 1 674 ? 47.625 -13.188 -21.531 1 28.66 674 SER B N 1
ATOM 11019 C CA . SER B 1 674 ? 47.656 -11.828 -21 1 28.66 674 SER B CA 1
ATOM 11020 C C . SER B 1 674 ? 48.156 -11.797 -19.562 1 28.66 674 SER B C 1
ATOM 11022 O O . SER B 1 674 ? 47.656 -12.508 -18.703 1 28.66 674 SER B O 1
ATOM 11024 N N . VAL B 1 675 ? 49.406 -11.641 -19.266 1 30.34 675 VAL B N 1
ATOM 11025 C CA . VAL B 1 675 ? 50.156 -11.484 -18.016 1 30.34 675 VAL B CA 1
ATOM 11026 C C . VAL B 1 675 ? 49.625 -10.289 -17.234 1 30.34 675 VAL B C 1
ATOM 11028 O O . VAL B 1 675 ? 49.75 -9.141 -17.656 1 30.34 675 VAL B O 1
ATOM 11031 N N . PHE B 1 676 ? 48.344 -10.273 -16.812 1 26.86 676 PHE B N 1
ATOM 11032 C CA . PHE B 1 676 ? 47.875 -9.195 -15.961 1 26.86 676 PHE B CA 1
ATOM 11033 C C . PHE B 1 676 ? 48.719 -9.07 -14.711 1 26.86 676 PHE B C 1
ATOM 11035 O O . PHE B 1 676 ? 48.875 -10.031 -13.961 1 26.86 676 PHE B O 1
ATOM 11042 N N . HIS B 1 677 ? 49.781 -8.336 -14.711 1 27.31 677 HIS B N 1
ATOM 11043 C CA . HIS B 1 677 ? 50.656 -8 -13.578 1 27.31 677 HIS B CA 1
ATOM 11044 C C . HIS B 1 677 ? 49.844 -7.305 -12.477 1 27.31 677 HIS B C 1
ATOM 11046 O O . HIS B 1 677 ? 49.188 -6.289 -12.719 1 27.31 677 HIS B O 1
ATOM 11052 N N . ALA B 1 678 ? 49.219 -7.992 -11.57 1 28.83 678 ALA B N 1
ATOM 11053 C CA . ALA B 1 678 ? 48.625 -7.438 -10.352 1 28.83 678 ALA B CA 1
ATOM 11054 C C . ALA B 1 678 ? 49.625 -6.539 -9.633 1 28.83 678 ALA B C 1
ATOM 11056 O O . ALA B 1 678 ? 50.656 -7.012 -9.148 1 28.83 678 ALA B O 1
ATOM 11057 N N . GLY B 1 679 ? 50.031 -5.27 -10 1 28.84 679 GLY B N 1
ATOM 11058 C CA . GLY B 1 679 ? 50.906 -4.219 -9.5 1 28.84 679 GLY B CA 1
ATOM 11059 C C . GLY B 1 679 ? 50.656 -3.898 -8.031 1 28.84 679 GLY B C 1
ATOM 11060 O O . GLY B 1 679 ? 49.75 -3.15 -7.691 1 28.84 679 GLY B O 1
ATOM 11061 N N . VAL B 1 680 ? 50.719 -4.766 -7.031 1 29.12 680 VAL B N 1
ATOM 11062 C CA . VAL B 1 680 ? 50.688 -4.348 -5.637 1 29.12 680 VAL B CA 1
ATOM 11063 C C . VAL B 1 680 ? 51.844 -3.379 -5.359 1 29.12 680 VAL B C 1
ATOM 11065 O O . VAL B 1 680 ? 53.031 -3.748 -5.473 1 29.12 680 VAL B O 1
ATOM 11068 N N . ILE B 1 681 ? 51.75 -2.131 -5.598 1 28.98 681 ILE B N 1
ATOM 11069 C CA . ILE B 1 681 ? 52.812 -1.14 -5.41 1 28.98 681 ILE B CA 1
ATOM 11070 C C . ILE B 1 681 ? 53.25 -1.122 -3.945 1 28.98 681 ILE B C 1
ATOM 11072 O O . ILE B 1 681 ? 54.438 -1.212 -3.645 1 28.98 681 ILE B O 1
ATOM 11076 N N . GLY B 1 682 ? 52.75 -0.074 -3.111 1 27.64 682 GLY B N 1
ATOM 11077 C CA . GLY B 1 682 ? 53.344 0.552 -1.943 1 27.64 682 GLY B CA 1
ATOM 11078 C C . GLY B 1 682 ? 53.281 -0.311 -0.698 1 27.64 682 GLY B C 1
ATOM 11079 O O . GLY B 1 682 ? 52.469 -1.256 -0.641 1 27.64 682 GLY B O 1
ATOM 11080 N N . LYS B 1 683 ? 54.438 -0.583 -0.076 1 30.19 683 LYS B N 1
ATOM 11081 C CA . LYS B 1 683 ? 54.562 -1.279 1.201 1 30.19 683 LYS B CA 1
ATOM 11082 C C . LYS B 1 683 ? 53.875 -0.502 2.322 1 30.19 683 LYS B C 1
ATOM 11084 O O . LYS B 1 683 ? 54.25 0.635 2.615 1 30.19 683 LYS B O 1
ATOM 11089 N N . GLY B 1 684 ? 52.625 -0.4 2.385 1 27.16 684 GLY B N 1
ATOM 11090 C CA . GLY B 1 684 ? 52 0.362 3.459 1 27.16 684 GLY B CA 1
ATOM 11091 C C . GLY B 1 684 ? 52.75 0.265 4.77 1 27.16 684 GLY B C 1
ATOM 11092 O O . GLY B 1 684 ? 53.906 -0.188 4.801 1 27.16 684 GLY B O 1
ATOM 11093 N N . LEU B 1 685 ? 52.094 -0.002 6.039 1 28.53 685 LEU B N 1
ATOM 11094 C CA . LEU B 1 685 ? 52.375 0.383 7.414 1 28.53 685 LEU B CA 1
ATOM 11095 C C . LEU B 1 685 ? 53.594 -0.388 7.945 1 28.53 685 LEU B C 1
ATOM 11097 O O . LEU B 1 685 ? 53.875 -1.484 7.469 1 28.53 685 LEU B O 1
ATOM 11101 N N . LYS B 1 686 ? 54.375 0.261 8.977 1 30.11 686 LYS B N 1
ATOM 11102 C CA . LYS B 1 686 ? 55.562 0.013 9.789 1 30.11 686 LYS B CA 1
ATOM 11103 C C . LYS B 1 686 ? 55.469 -1.355 10.461 1 30.11 686 LYS B C 1
ATOM 11105 O O . LYS B 1 686 ? 54.406 -1.84 10.781 1 30.11 686 LYS B O 1
ATOM 11110 N N . PRO B 1 687 ? 56.594 -2.066 10.609 1 28.81 687 PRO B N 1
ATOM 11111 C CA . PRO B 1 687 ? 56.875 -3.406 11.125 1 28.81 687 PRO B CA 1
ATOM 11112 C C . PRO B 1 687 ? 56.438 -3.574 12.586 1 28.81 687 PRO B C 1
ATOM 11114 O O . PRO B 1 687 ? 56.844 -2.779 13.438 1 28.81 687 PRO B O 1
ATOM 11117 N N . ARG B 1 688 ? 55.219 -3.965 12.953 1 26.11 688 ARG B N 1
ATOM 11118 C CA . ARG B 1 688 ? 54.906 -4.227 14.352 1 26.11 688 ARG B CA 1
ATOM 11119 C C . ARG B 1 688 ? 55.906 -5.168 14.977 1 26.11 688 ARG B C 1
ATOM 11121 O O . ARG B 1 688 ? 56.312 -6.168 14.375 1 26.11 688 ARG B O 1
ATOM 11128 N N . THR B 1 689 ? 56.75 -4.785 16 1 26.41 689 THR B N 1
ATOM 11129 C CA . THR B 1 689 ? 57.781 -5.391 16.828 1 26.41 689 THR B CA 1
ATOM 11130 C C . THR B 1 689 ? 57.281 -6.672 17.484 1 26.41 689 THR B C 1
ATOM 11132 O O . THR B 1 689 ? 56.531 -6.617 18.453 1 26.41 689 THR B O 1
ATOM 11135 N N . HIS B 1 690 ? 56.688 -7.676 16.906 1 25.88 690 HIS B N 1
ATOM 11136 C CA . HIS B 1 690 ? 56.156 -8.867 17.547 1 25.88 690 HIS B CA 1
ATOM 11137 C C . HIS B 1 690 ? 57.281 -9.734 18.125 1 25.88 690 HIS B C 1
ATOM 11139 O O . HIS B 1 690 ? 57.594 -10.789 17.562 1 25.88 690 HIS B O 1
ATOM 11145 N N . VAL B 1 691 ? 58.375 -9.32 18.797 1 26.95 691 VAL B N 1
ATOM 11146 C CA . VAL B 1 691 ? 59.5 -10.141 19.188 1 26.95 691 VAL B CA 1
ATOM 11147 C C . VAL B 1 691 ? 59.031 -11.266 20.109 1 26.95 691 VAL B C 1
ATOM 11149 O O . VAL B 1 691 ? 59.438 -12.422 19.938 1 26.95 691 VAL B O 1
ATOM 11152 N N . GLN B 1 692 ? 58.531 -11.023 21.359 1 27.55 692 GLN B N 1
ATOM 11153 C CA . GLN B 1 692 ? 58.844 -11.781 22.562 1 27.55 692 GLN B CA 1
ATOM 11154 C C . GLN B 1 692 ? 58.094 -13.109 22.594 1 27.55 692 GLN B C 1
ATOM 11156 O O . GLN B 1 692 ? 58.375 -13.969 23.438 1 27.55 692 GLN B O 1
ATOM 11161 N N . VAL B 1 693 ? 57.062 -13.367 21.953 1 27.42 693 VAL B N 1
ATOM 11162 C CA . VAL B 1 693 ? 56.062 -14.359 22.359 1 27.42 693 VAL B CA 1
ATOM 11163 C C . VAL B 1 693 ? 56.562 -15.758 21.953 1 27.42 693 VAL B C 1
ATOM 11165 O O . VAL B 1 693 ? 55.844 -16.75 22.172 1 27.42 693 VAL B O 1
ATOM 11168 N N . LEU B 1 694 ? 57.719 -16 21.391 1 28.25 694 LEU B N 1
ATOM 11169 C CA . LEU B 1 694 ? 58.062 -17.312 20.844 1 28.25 694 LEU B CA 1
ATOM 11170 C C . LEU B 1 694 ? 58.375 -18.297 21.969 1 28.25 694 LEU B C 1
ATOM 11172 O O . LEU B 1 694 ? 58.562 -19.5 21.719 1 28.25 694 LEU B O 1
ATOM 11176 N N . LYS B 1 695 ? 58.719 -17.922 23.141 1 29.52 695 LYS B N 1
ATOM 11177 C CA . LYS B 1 695 ? 59.375 -18.891 24.031 1 29.52 695 LYS B CA 1
ATOM 11178 C C . LYS B 1 695 ? 58.406 -20.016 24.391 1 29.52 695 LYS B C 1
ATOM 11180 O O . LYS B 1 695 ? 58.812 -21.188 24.438 1 29.52 695 LYS B O 1
ATOM 11185 N N . GLN B 1 696 ? 57.281 -19.797 25.047 1 30.41 696 GLN B N 1
ATOM 11186 C CA . GLN B 1 696 ? 56.594 -20.781 25.891 1 30.41 696 GLN B CA 1
ATOM 11187 C C . GLN B 1 696 ? 55.844 -21.797 25.047 1 30.41 696 GLN B C 1
ATOM 11189 O O . GLN B 1 696 ? 55.188 -22.672 25.578 1 30.41 696 GLN B O 1
ATOM 11194 N N . VAL B 1 697 ? 55.844 -21.812 23.75 1 30 697 VAL B N 1
ATOM 11195 C CA . VAL B 1 697 ? 54.875 -22.594 22.969 1 30 697 VAL B CA 1
ATOM 11196 C C . VAL B 1 697 ? 55.312 -24.047 22.875 1 30 697 VAL B C 1
ATOM 11198 O O . VAL B 1 697 ? 54.688 -24.859 22.188 1 30 697 VAL B O 1
ATOM 11201 N N . LYS B 1 698 ? 56.406 -24.531 23.5 1 31.83 698 LYS B N 1
ATOM 11202 C CA . LYS B 1 698 ? 56.875 -25.906 23.297 1 31.83 698 LYS B CA 1
ATOM 11203 C C . LYS B 1 698 ? 55.812 -26.922 23.734 1 31.83 698 LYS B C 1
ATOM 11205 O O . LYS B 1 698 ? 55.688 -27.969 23.109 1 31.83 698 LYS B O 1
ATOM 11210 N N . ASN B 1 699 ? 55.312 -26.781 24.984 1 31.41 699 ASN B N 1
ATOM 11211 C CA . ASN B 1 699 ? 54.656 -27.953 25.547 1 31.41 699 ASN B CA 1
ATOM 11212 C C . ASN B 1 699 ? 53.438 -28.359 24.75 1 31.41 699 ASN B C 1
ATOM 11214 O O . ASN B 1 699 ? 53 -29.516 24.781 1 31.41 699 ASN B O 1
ATOM 11218 N N . ASN B 1 700 ? 52.594 -27.359 24.281 1 31.45 700 ASN B N 1
ATOM 11219 C CA . ASN B 1 700 ? 51.25 -27.734 23.812 1 31.45 700 ASN B CA 1
ATOM 11220 C C . ASN B 1 700 ? 51.312 -28.391 22.438 1 31.45 700 ASN B C 1
ATOM 11222 O O . ASN B 1 700 ? 50.844 -27.797 21.453 1 31.45 700 ASN B O 1
ATOM 11226 N N . LEU B 1 701 ? 52.344 -29.078 22.031 1 29.86 701 LEU B N 1
ATOM 11227 C CA . LEU B 1 701 ? 52.594 -29.844 20.812 1 29.86 701 LEU B CA 1
ATOM 11228 C C . LEU B 1 701 ? 51.562 -30.953 20.641 1 29.86 701 LEU B C 1
ATOM 11230 O O . LEU B 1 701 ? 51.375 -31.453 19.531 1 29.86 701 LEU B O 1
ATOM 11234 N N . TYR B 1 702 ? 51.125 -31.609 21.75 1 30.58 702 TYR B N 1
ATOM 11235 C CA . TYR B 1 702 ? 50.281 -32.781 21.578 1 30.58 702 TYR B CA 1
ATOM 11236 C C . TYR B 1 702 ? 49.031 -32.406 20.797 1 30.58 702 TYR B C 1
ATOM 11238 O O . TYR B 1 702 ? 48.531 -33.219 19.984 1 30.58 702 TYR B O 1
ATOM 11246 N N . GLN B 1 703 ? 48.438 -31.266 21.141 1 34.81 703 GLN B N 1
ATOM 11247 C CA . GLN B 1 703 ? 47.156 -30.859 20.562 1 34.81 703 GLN B CA 1
ATOM 11248 C C . GLN B 1 703 ? 47.312 -30.547 19.078 1 34.81 703 GLN B C 1
ATOM 11250 O O . GLN B 1 703 ? 46.344 -30.297 18.375 1 34.81 703 GLN B O 1
ATOM 11255 N N . GLU B 1 704 ? 48.5 -30.422 18.531 1 35.38 704 GLU B N 1
ATOM 11256 C CA . GLU B 1 704 ? 48.844 -30.141 17.141 1 35.38 704 GLU B CA 1
ATOM 11257 C C . GLU B 1 704 ? 48.5 -31.328 16.234 1 35.38 704 GLU B C 1
ATOM 11259 O O . GLU B 1 704 ? 48.031 -31.156 15.117 1 35.38 704 GLU B O 1
ATOM 11264 N N . HIS B 1 705 ? 48.844 -32.531 16.703 1 35.31 705 HIS B N 1
ATOM 11265 C CA . HIS B 1 705 ? 48.594 -33.719 15.883 1 35.31 705 HIS B CA 1
ATOM 11266 C C . HIS B 1 705 ? 47.125 -33.875 15.547 1 35.31 705 HIS B C 1
ATOM 11268 O O . HIS B 1 705 ? 46.781 -34.281 14.43 1 35.31 705 HIS B O 1
ATOM 11274 N N . ALA B 1 706 ? 46.25 -33.594 16.531 1 37 706 ALA B N 1
ATOM 11275 C CA . ALA B 1 706 ? 44.844 -33.812 16.266 1 37 706 ALA B CA 1
ATOM 11276 C C . ALA B 1 706 ? 44.344 -32.812 15.219 1 37 706 ALA B C 1
ATOM 11278 O O . ALA B 1 706 ? 43.469 -33.156 14.398 1 37 706 ALA B O 1
ATOM 11279 N N . LYS B 1 707 ? 44.906 -31.641 15.164 1 37.38 707 LYS B N 1
ATOM 11280 C CA . LYS B 1 707 ? 44.469 -30.625 14.203 1 37.38 707 LYS B CA 1
ATOM 11281 C C . LYS B 1 707 ? 44.906 -30.984 12.781 1 37.38 707 LYS B C 1
ATOM 11283 O O . LYS B 1 707 ? 44.125 -30.812 11.836 1 37.38 707 LYS B O 1
ATOM 11288 N N . ILE B 1 708 ? 46.125 -31.547 12.641 1 40.47 708 ILE B N 1
ATOM 11289 C CA . ILE B 1 708 ? 46.594 -31.953 11.32 1 40.47 708 ILE B CA 1
ATOM 11290 C C . ILE B 1 708 ? 45.812 -33.156 10.844 1 40.47 708 ILE B C 1
ATOM 11292 O O . ILE B 1 708 ? 45.406 -33.25 9.68 1 40.47 708 ILE B O 1
ATOM 11296 N N . LYS B 1 709 ? 45.469 -34.062 11.766 1 43.5 709 LYS B N 1
ATOM 11297 C CA . LYS B 1 709 ? 44.688 -35.25 11.336 1 43.5 709 LYS B CA 1
ATOM 11298 C C . LYS B 1 709 ? 43.312 -34.812 10.82 1 43.5 709 LYS B C 1
ATOM 11300 O O . LYS B 1 709 ? 42.781 -35.406 9.875 1 43.5 709 LYS B O 1
ATOM 11305 N N . LEU B 1 710 ? 42.75 -33.781 11.352 1 40.81 710 LEU B N 1
ATOM 11306 C CA . LEU B 1 710 ? 41.469 -33.312 10.906 1 40.81 710 LEU B CA 1
ATOM 11307 C C . LEU B 1 710 ? 41.562 -32.656 9.531 1 40.81 710 LEU B C 1
ATOM 11309 O O . LEU B 1 710 ? 40.719 -32.875 8.664 1 40.81 710 LEU B O 1
ATOM 11313 N N . ILE B 1 711 ? 42.625 -31.906 9.266 1 42.59 711 ILE B N 1
ATOM 11314 C CA . ILE B 1 711 ? 42.781 -31.281 7.949 1 42.59 711 ILE B CA 1
ATOM 11315 C C . ILE B 1 711 ? 43.094 -32.375 6.91 1 42.59 711 ILE B C 1
ATOM 11317 O O . ILE B 1 711 ? 42.5 -32.375 5.828 1 42.59 711 ILE B O 1
ATOM 11321 N N . PHE B 1 712 ? 44.031 -33.312 7.203 1 46 712 PHE B N 1
ATOM 11322 C CA . PHE B 1 712 ? 44.375 -34.344 6.242 1 46 712 PHE B CA 1
ATOM 11323 C C . PHE B 1 712 ? 43.219 -35.312 6.004 1 46 712 PHE B C 1
ATOM 11325 O O . PHE B 1 712 ? 43.031 -35.812 4.891 1 46 712 PHE B O 1
ATOM 11332 N N . GLY B 1 713 ? 42.375 -35.562 6.957 1 43.34 713 GLY B N 1
ATOM 11333 C CA . GLY B 1 713 ? 41.188 -36.375 6.723 1 43.34 713 GLY B CA 1
ATOM 11334 C C . GLY B 1 713 ? 40.219 -35.75 5.73 1 43.34 713 GLY B C 1
ATOM 11335 O O . GLY B 1 713 ? 39.688 -36.438 4.867 1 43.34 713 GLY B O 1
ATOM 11336 N N . LYS B 1 714 ? 40.062 -34.438 5.742 1 43.59 714 LYS B N 1
ATOM 11337 C CA . LYS B 1 714 ? 39.156 -33.75 4.84 1 43.59 714 LYS B CA 1
ATOM 11338 C C . LYS B 1 714 ? 39.75 -33.562 3.451 1 43.59 714 LYS B C 1
ATOM 11340 O O . LYS B 1 714 ? 39.062 -33.719 2.439 1 43.59 714 LYS B O 1
ATOM 11345 N N . ILE B 1 715 ? 41.094 -33.312 3.373 1 44.56 715 ILE B N 1
ATOM 11346 C CA . ILE B 1 715 ? 41.719 -33.375 2.061 1 44.56 715 ILE B CA 1
ATOM 11347 C C . ILE B 1 715 ? 41.625 -34.781 1.494 1 44.56 715 ILE B C 1
ATOM 11349 O O . ILE B 1 715 ? 41.375 -34.969 0.303 1 44.56 715 ILE B O 1
ATOM 11353 N N . ARG B 1 716 ? 41.781 -35.844 2.281 1 42.44 716 ARG B N 1
ATOM 11354 C CA . ARG B 1 716 ? 41.656 -37.219 1.821 1 42.44 716 ARG B CA 1
ATOM 11355 C C . ARG B 1 716 ? 40.25 -37.5 1.333 1 42.44 716 ARG B C 1
ATOM 11357 O O . ARG B 1 716 ? 40.062 -38.219 0.332 1 42.44 716 ARG B O 1
ATOM 11364 N N . THR B 1 717 ? 39.219 -37.062 1.991 1 43.34 717 THR B N 1
ATOM 11365 C CA . THR B 1 717 ? 37.844 -37.312 1.52 1 43.34 717 THR B CA 1
ATOM 11366 C C . THR B 1 717 ? 37.594 -36.562 0.226 1 43.34 717 THR B C 1
ATOM 11368 O O . THR B 1 717 ? 36.875 -37.062 -0.66 1 43.34 717 THR B O 1
ATOM 11371 N N . CYS B 1 718 ? 38.062 -35.375 0.068 1 40.25 718 CYS B N 1
ATOM 11372 C CA . CYS B 1 718 ? 37.906 -34.688 -1.216 1 40.25 718 CYS B CA 1
ATOM 11373 C C . CYS B 1 718 ? 38.75 -35.375 -2.297 1 40.25 718 CYS B C 1
ATOM 11375 O O . CYS B 1 718 ? 38.344 -35.438 -3.457 1 40.25 718 CYS B O 1
ATOM 11377 N N . SER B 1 719 ? 39.938 -35.844 -2.037 1 36.88 719 SER B N 1
ATOM 11378 C CA . SER B 1 719 ? 40.781 -36.531 -3.025 1 36.88 719 SER B CA 1
ATOM 11379 C C . SER B 1 719 ? 40.25 -37.906 -3.322 1 36.88 719 SER B C 1
ATOM 11381 O O . SER B 1 719 ? 40.438 -38.438 -4.422 1 36.88 719 SER B O 1
ATOM 11383 N N . LYS B 1 720 ? 39.719 -38.719 -2.422 1 40.75 720 LYS B N 1
ATOM 11384 C CA . LYS B 1 720 ? 39.25 -40.031 -2.75 1 40.75 720 LYS B CA 1
ATOM 11385 C C . LYS B 1 720 ? 38.094 -39.969 -3.75 1 40.75 720 LYS B C 1
ATOM 11387 O O . LYS B 1 720 ? 37.938 -40.875 -4.578 1 40.75 720 LYS B O 1
ATOM 11392 N N . SER B 1 721 ? 37.281 -38.969 -3.678 1 37.03 721 SER B N 1
ATOM 11393 C CA . SER B 1 721 ? 36.25 -38.938 -4.715 1 37.03 721 SER B CA 1
ATOM 11394 C C . SER B 1 721 ? 36.844 -38.656 -6.086 1 37.03 721 SER B C 1
ATOM 11396 O O . SER B 1 721 ? 36.219 -38.938 -7.113 1 37.03 721 SER B O 1
ATOM 11398 N N . LEU B 1 722 ? 38.031 -38.031 -6.168 1 33.28 722 LEU B N 1
ATOM 11399 C CA . LEU B 1 722 ? 38.656 -37.906 -7.477 1 33.28 722 LEU B CA 1
ATOM 11400 C C . LEU B 1 722 ? 39.25 -39.25 -7.934 1 33.28 722 LEU B C 1
ATOM 11402 O O . LEU B 1 722 ? 39.281 -39.531 -9.133 1 33.28 722 LEU B O 1
ATOM 11406 N N . LEU B 1 723 ? 39.875 -40 -7.062 1 32.03 723 LEU B N 1
ATOM 11407 C CA . LEU B 1 723 ? 40.594 -41.188 -7.535 1 32.03 723 LEU B CA 1
ATOM 11408 C C . LEU B 1 723 ? 39.625 -42.219 -8.078 1 32.03 723 LEU B C 1
ATOM 11410 O O . LEU B 1 723 ? 40.031 -43.219 -8.648 1 32.03 723 LEU B O 1
ATOM 11414 N N . LYS B 1 724 ? 38.406 -42.312 -7.68 1 36.34 724 LYS B N 1
ATOM 11415 C CA . LYS B 1 724 ? 37.625 -43.406 -8.258 1 36.34 724 LYS B CA 1
ATOM 11416 C C . LYS B 1 724 ? 37.375 -43.188 -9.75 1 36.34 724 LYS B C 1
ATOM 11418 O O . LYS B 1 724 ? 36.906 -44.094 -10.445 1 36.34 724 LYS B O 1
ATOM 11423 N N . HIS B 1 725 ? 37.469 -41.906 -10.289 1 32.12 725 HIS B N 1
ATOM 11424 C CA . HIS B 1 725 ? 37.219 -41.875 -11.727 1 32.12 725 HIS B CA 1
ATOM 11425 C C . HIS B 1 725 ? 38.531 -42.031 -12.5 1 32.12 725 HIS B C 1
ATOM 11427 O O . HIS B 1 725 ? 38.594 -41.719 -13.695 1 32.12 725 HIS B O 1
ATOM 11433 N N . LEU B 1 726 ? 39.719 -42.188 -11.891 1 25.64 726 LEU B N 1
ATOM 11434 C CA . LEU B 1 726 ? 40.781 -42.5 -12.812 1 25.64 726 LEU B CA 1
ATOM 11435 C C . LEU B 1 726 ? 40.656 -43.938 -13.305 1 25.64 726 LEU B C 1
ATOM 11437 O O . LEU B 1 726 ? 40.312 -44.844 -12.531 1 25.64 726 LEU B O 1
ATOM 11441 N N . PRO B 1 727 ? 40.438 -44.219 -14.641 1 28.45 727 PRO B N 1
ATOM 11442 C CA . PRO B 1 727 ? 40.5 -45.594 -15.133 1 28.45 727 PRO B CA 1
ATOM 11443 C C . PRO B 1 727 ? 41.719 -46.344 -14.602 1 28.45 727 PRO B C 1
ATOM 11445 O O . PRO B 1 727 ? 42.719 -45.75 -14.227 1 28.45 727 PRO B O 1
ATOM 11448 N N . PRO B 1 728 ? 41.531 -47.719 -14.219 1 25.36 728 PRO B N 1
ATOM 11449 C CA . PRO B 1 728 ? 42.781 -48.438 -14.016 1 25.36 728 PRO B CA 1
ATOM 11450 C C . PRO B 1 728 ? 43.75 -48.25 -15.164 1 25.36 728 PRO B C 1
ATOM 11452 O O . PRO B 1 728 ? 43.344 -48.031 -16.297 1 25.36 728 PRO B O 1
#

Nearest PDB structures (foldseek):
  9ep4-assembly1_B  TM=9.306E-01  e=8.338E-25  Homo sapiens
  8rc4-assembly1_e  TM=8.182E-01  e=1.304E-23  Homo sapiens
  8rbz-assembly1_e  TM=8.181E-01  e=1.969E-22  Homo sapiens
  7pks-assembly1_e  TM=8.161E-01  e=3.483E-13  Homo sapiens
  7ycx-assembly1_E  TM=7.303E-01  e=1.170E-10  Homo sapiens

Radius of gyration: 50.27 Å; Cα contacts (8 Å, |Δi|>4): 1371; chains: 2; bounding box: 135×157×118 Å